Protein AF-0000000076654565 (afdb_homodimer)

Nearest PDB structures (foldseek):
  6q4m-assembly1_A  TM=2.126E-01  e=4.240E+00  Homo sapiens
  6ibo-assembly1_A  TM=2.129E-01  e=5.474E+00  Homo sapiens
  3pe3-assembly4_D  TM=2.013E-01  e=8.377E+00  Homo sapiens
  6q4m-assembly1_A  TM=2.087E-01  e=6.583E+00  Homo sapiens
  6ibo-assembly1_A  TM=2.127E-01  e=7.815E+00  Homo sapiens

Sequence (1112 aa):
MNLDPNESDGEDNAVSGTRRVPEHKLSCDQCRQRKIKCDRGDPCGPCRRKDIRCSFPTGFKPRAKRQQVAVSDGYESKLDAISQKLDRISLAVDNITSSPQQLQGGSSAAHTAISSQVTPISHASSPSCHVGTGPEKGSEFEGDVTLTTQATFATDFLQQFVDSNQPSQTLPEIKSHLDALRKILAGKEVTADETRLVDTQRILSPQEHDGFQLPPVNLAMMAVQRLRESPRLQLFWRAEFHSISQFVEYLMTVYFGKPTLADLIVTHVGLVSLLHECNNVETEQVLKNEFASQATVCRQNLESILASLPFNMPCTPDYILALFMASSYHLENCRISLSWNTLAAAVQMCQTLGFTRENLPTPESREAKQRRAKLIFYIHLCDKMLALRLSRPVLIRDGEITINFDALEADRGDGPTPIIAKWARFCSLQGRIYDILYSPGSLLHSDIQRETNARRLAAEMEQLFQTKSLAEEHLYESIRASIGESQSEIFRRTDQVAYYSMRCLVFRAVKPASLTSSAFCDECLEAAKNGLEQHRICLSMLKNVETIVFEFYMHWMNLDPNESDGEDNAVSGTRRVPEHKLSCDQCRQRKIKCDRGDPCGPCRRKDIRCSFPTGFKPRAKRQQVAVSDGYESKLDAISQKLDRISLAVDNITSSPQQLQGGSSAAHTAISSQVTPISHASSPSCHVGTGPEKGSEFEGDVTLTTQATFATDFLQQFVDSNQPSQTLPEIKSHLDALRKILAGKEVTADETRLVDTQRILSPQEHDGFQLPPVNLAMMAVQRLRESPRLQLFWRAEFHSISQFVEYLMTVYFGKPTLADLIVTHVGLVSLLHECNNVETEQVLKNEFASQATVCRQNLESILASLPFNMPCTPDYILALFMASSYHLENCRISLSWNTLAAAVQMCQTLGFTRENLPTPESREAKQRRAKLIFYIHLCDKMLALRLSRPVLIRDGEITINFDALEADRGDGPTPIIAKWARFCSLQGRIYDILYSPGSLLHSDIQRETNARRLAAEMEQLFQTKSLAEEHLYESIRASIGESQSEIFRRTDQVAYYSMRCLVFRAVKPASLTSSAFCDECLEAAKNGLEQHRICLSMLKNVETIVFEFYMHW

Organism: Fusarium proliferatum (strain ET1) (NCBI:txid1227346)

Solvent-accessible surface area (backbone atoms only — not comparable to full-atom values): 63816 Å² total; per-residue (Å²): 146,81,86,88,80,91,80,74,91,69,86,73,80,84,73,86,70,74,80,70,73,75,73,80,74,65,47,19,58,66,35,54,72,68,74,45,87,26,48,87,88,61,61,33,71,68,41,59,73,66,71,56,85,71,56,60,88,83,86,86,81,80,85,84,75,84,76,78,82,67,84,67,69,58,61,64,48,48,54,48,46,51,52,49,48,53,45,46,50,53,47,46,67,61,46,68,74,62,83,88,76,85,83,84,88,79,87,73,84,79,81,82,79,81,77,82,74,84,68,85,84,86,78,87,79,76,81,80,78,78,73,75,84,61,75,84,62,74,73,68,64,68,62,54,49,51,56,49,49,50,50,48,48,53,39,52,51,48,47,50,51,46,69,73,30,56,74,89,70,38,52,69,64,52,55,54,50,44,50,50,43,44,42,51,60,55,49,57,42,71,55,61,58,76,66,35,47,64,48,54,38,53,52,68,55,52,62,82,54,79,62,67,75,69,68,59,65,67,59,54,51,49,51,51,54,47,39,76,71,29,64,55,48,53,69,66,41,80,57,92,57,84,41,72,66,59,51,48,54,34,43,49,31,58,76,75,52,85,48,50,70,34,35,49,42,44,35,26,55,43,42,27,47,44,29,45,52,49,28,72,70,45,80,54,64,69,62,23,50,48,26,48,53,41,20,50,44,29,45,50,50,42,51,54,51,64,52,64,35,56,52,75,66,76,80,45,73,57,38,32,52,18,26,41,51,50,14,52,53,26,44,75,69,69,35,55,70,63,13,50,54,31,35,52,53,21,51,52,43,34,61,61,70,42,55,40,38,64,68,59,94,64,85,68,54,72,67,56,47,50,44,47,49,51,51,47,49,52,51,47,46,52,37,25,56,47,15,58,64,50,70,43,80,51,84,72,53,69,51,49,49,52,54,58,43,60,61,54,48,65,54,71,64,97,64,84,53,66,55,41,41,66,48,51,52,49,30,51,48,44,42,44,48,35,58,59,58,63,26,62,45,32,62,70,49,52,70,68,56,40,32,52,51,30,52,51,52,49,52,52,50,50,52,58,68,66,52,84,47,71,48,50,54,50,33,47,50,49,39,26,72,55,70,29,63,69,53,30,49,42,55,56,40,50,53,47,25,54,49,22,49,48,46,20,57,41,32,64,62,27,78,34,58,84,86,45,95,44,91,52,26,68,68,19,51,50,24,45,50,52,18,50,49,38,46,50,53,43,52,63,58,44,73,79,45,61,68,66,59,48,52,48,56,70,69,99,135,87,87,85,87,78,88,76,84,81,78,82,75,82,78,77,80,76,81,76,78,79,75,82,75,73,56,30,62,69,37,56,76,71,73,45,87,23,46,77,92,60,58,30,68,65,45,57,72,64,68,55,79,71,60,66,87,79,77,81,76,78,76,79,83,78,80,77,78,78,74,66,69,66,64,56,47,52,55,46,46,50,48,46,50,50,46,44,51,48,43,50,62,50,48,71,64,40,83,62,79,74,81,74,76,85,84,77,83,71,82,81,68,90,66,90,64,90,64,86,76,77,90,80,70,81,78,81,77,76,73,75,84,61,75,82,64,75,75,66,64,68,58,51,50,51,54,49,49,50,50,48,49,53,41,51,51,49,48,50,49,46,69,73,30,57,74,89,69,36,55,68,64,55,55,53,49,43,50,48,45,45,43,50,60,55,51,56,44,72,55,60,59,74,64,37,47,61,45,47,41,56,50,68,53,54,61,79,53,79,64,66,74,69,69,58,66,69,58,55,51,49,52,51,53,47,40,75,70,30,65,54,49,53,71,64,40,79,57,90,55,83,40,73,66,59,51,48,54,35,42,48,32,59,76,74,52,83,50,52,69,34,35,50,44,44,34,27,55,42,42,26,48,44,28,46,53,49,27,71,70,44,79,55,64,69,60,24,51,48,27,47,51,41,20,50,42,28,44,52,51,41,51,53,52,64,52,64,35,58,52,73,66,76,78,46,72,58,38,32,51,17,26,42,51,49,14,50,52,27,45,73,68,68,33,54,68,61,14,49,53,32,36,52,55,21,49,52,42,34,60,59,71,41,56,40,38,63,69,58,94,64,87,68,55,71,66,56,47,50,41,47,50,50,50,49,49,52,50,49,46,50,38,26,56,48,16,57,66,51,71,42,79,53,84,72,54,69,51,50,50,52,52,58,42,59,60,54,48,65,56,71,62,97,63,83,52,67,54,42,41,67,49,50,52,49,30,51,48,46,42,44,49,34,58,60,57,62,25,62,44,33,62,70,50,55,68,67,57,39,34,53,51,29,52,51,50,49,51,52,48,50,52,59,70,66,53,85,48,71,48,50,54,49,34,47,50,48,38,26,73,54,72,29,61,72,55,29,49,42,54,56,38,49,53,47,27,53,49,21,50,49,47,19,57,40,32,62,61,28,76,32,58,85,85,45,96,44,91,52,26,68,67,19,51,49,24,46,50,54,18,50,50,39,45,51,51,41,51,62,57,44,73,78,46,60,67,65,59,47,51,49,57,70,66,99

Structure (mmCIF, N/CA/C/O backbone):
data_AF-0000000076654565-model_v1
#
loop_
_entity.id
_entity.type
_entity.pdbx_description
1 polymer 'Zn(2)-C6 fungal-type domain-containing protein'
#
loop_
_atom_site.group_PDB
_atom_site.id
_atom_site.type_symbol
_atom_site.label_atom_id
_atom_site.label_alt_id
_atom_site.label_comp_id
_atom_site.label_asym_id
_atom_site.label_entity_id
_atom_site.label_seq_id
_atom_site.pdbx_PDB_ins_code
_atom_site.Cartn_x
_atom_site.Cartn_y
_atom_site.Cartn_z
_atom_site.occupancy
_atom_site.B_iso_or_equiv
_atom_site.auth_seq_id
_atom_site.auth_comp_id
_atom_site.auth_asym_id
_atom_site.auth_atom_id
_atom_site.pdbx_PDB_model_num
ATOM 1 N N . MET A 1 1 ? 27.125 -102.188 -7.742 1 17.03 1 MET A N 1
ATOM 2 C CA . MET A 1 1 ? 27.703 -102.312 -6.406 1 17.03 1 MET A CA 1
ATOM 3 C C . MET A 1 1 ? 28.062 -100.938 -5.848 1 17.03 1 MET A C 1
ATOM 5 O O . MET A 1 1 ? 28.234 -99.938 -6.602 1 17.03 1 MET A O 1
ATOM 9 N N . ASN A 1 2 ? 28.609 -100.75 -4.445 1 16.7 2 ASN A N 1
ATOM 10 C CA . ASN A 1 2 ? 28.75 -100.25 -3.086 1 16.7 2 ASN A CA 1
ATOM 11 C C . ASN A 1 2 ? 29.75 -99.062 -3.021 1 16.7 2 ASN A C 1
ATOM 13 O O . ASN A 1 2 ? 29.594 -98.188 -2.227 1 16.7 2 ASN A O 1
ATOM 17 N N . LEU A 1 3 ? 30.938 -99.188 -3.445 1 17.33 3 LEU A N 1
ATOM 18 C CA . LEU A 1 3 ? 31.938 -99 -2.4 1 17.33 3 LEU A CA 1
ATOM 19 C C . LEU A 1 3 ? 32.125 -97.5 -2.098 1 17.33 3 LEU A C 1
ATOM 21 O O . LEU A 1 3 ? 31.875 -96.688 -2.959 1 17.33 3 LEU A O 1
ATOM 25 N N . ASP A 1 4 ? 32.781 -97.188 -1.054 1 17.34 4 ASP A N 1
ATOM 26 C CA . ASP A 1 4 ? 33 -96.562 0.26 1 17.34 4 ASP A CA 1
ATOM 27 C C . ASP A 1 4 ? 33.625 -95.188 0.135 1 17.34 4 ASP A C 1
ATOM 29 O O . ASP A 1 4 ? 34.188 -94.875 -0.911 1 17.34 4 ASP A O 1
ATOM 33 N N . PRO A 1 5 ? 34.469 -94.625 1.156 1 17.14 5 PRO A N 1
ATOM 34 C CA . PRO A 1 5 ? 34.438 -93.875 2.424 1 17.14 5 PRO A CA 1
ATOM 35 C C . PRO A 1 5 ? 35.344 -92.688 2.428 1 17.14 5 PRO A C 1
ATOM 37 O O . PRO A 1 5 ? 35 -91.625 3.004 1 17.14 5 PRO A O 1
ATOM 40 N N . ASN A 1 6 ? 36.656 -92.688 1.946 1 18.03 6 ASN A N 1
ATOM 41 C CA . ASN A 1 6 ? 37.531 -92.438 3.078 1 18.03 6 ASN A CA 1
ATOM 42 C C . ASN A 1 6 ? 37.688 -90.938 3.373 1 18.03 6 ASN A C 1
ATOM 44 O O . ASN A 1 6 ? 37.469 -90.125 2.498 1 18.03 6 ASN A O 1
ATOM 48 N N . GLU A 1 7 ? 38.312 -90.562 4.504 1 16.88 7 GLU A N 1
ATOM 49 C CA . GLU A 1 7 ? 38.375 -89.938 5.824 1 16.88 7 GLU A CA 1
ATOM 50 C C . GLU A 1 7 ? 39.031 -88.562 5.746 1 16.88 7 GLU A C 1
ATOM 52 O O . GLU A 1 7 ? 38.469 -87.562 6.254 1 16.88 7 GLU A O 1
ATOM 57 N N . SER A 1 8 ? 40.312 -88.438 5.805 1 16.41 8 SER A N 1
ATOM 58 C CA . SER A 1 8 ? 40.844 -88 7.098 1 16.41 8 SER A CA 1
ATOM 59 C C . SER A 1 8 ? 41.062 -86.5 7.148 1 16.41 8 SER A C 1
ATOM 61 O O . SER A 1 8 ? 40.625 -85.812 8.07 1 16.41 8 SER A O 1
ATOM 63 N N . ASP A 1 9 ? 42.281 -85.938 6.691 1 18.89 9 ASP A N 1
ATOM 64 C CA . ASP A 1 9 ? 43.188 -85.375 7.715 1 18.89 9 ASP A CA 1
ATOM 65 C C . ASP A 1 9 ? 42.969 -83.875 7.887 1 18.89 9 ASP A C 1
ATOM 67 O O . ASP A 1 9 ? 43.094 -83.125 6.926 1 18.89 9 ASP A O 1
ATOM 71 N N . GLY A 1 10 ? 42.062 -83.438 8.906 1 19.02 10 GLY A N 1
ATOM 72 C CA . GLY A 1 10 ? 41.438 -82.312 9.57 1 19.02 10 GLY A CA 1
ATOM 73 C C . GLY A 1 10 ? 42.406 -81.25 10 1 19.02 10 GLY A C 1
ATOM 74 O O . GLY A 1 10 ? 42.125 -80.438 10.875 1 19.02 10 GLY A O 1
ATOM 75 N N . GLU A 1 11 ? 43.438 -81.062 9.148 1 19.59 11 GLU A N 1
ATOM 76 C CA . GLU A 1 11 ? 44.469 -80.312 9.859 1 19.59 11 GLU A CA 1
ATOM 77 C C . GLU A 1 11 ? 43.875 -79.062 10.555 1 19.59 11 GLU A C 1
ATOM 79 O O . GLU A 1 11 ? 43.094 -78.312 9.961 1 19.59 11 GLU A O 1
ATOM 84 N N . ASP A 1 12 ? 43.938 -78.938 11.961 1 17.62 12 ASP A N 1
ATOM 85 C CA . ASP A 1 12 ? 43.469 -78.312 13.188 1 17.62 12 ASP A CA 1
ATOM 86 C C . ASP A 1 12 ? 43.688 -76.812 13.141 1 17.62 12 ASP A C 1
ATOM 88 O O . ASP A 1 12 ? 42.812 -76.062 13.539 1 17.62 12 ASP A O 1
ATOM 92 N N . ASN A 1 13 ? 44.906 -76.375 12.984 1 17.59 13 ASN A N 1
ATOM 93 C CA . ASN A 1 13 ? 45.438 -75.688 14.148 1 17.59 13 ASN A CA 1
ATOM 94 C C . ASN A 1 13 ? 44.844 -74.312 14.289 1 17.59 13 ASN A C 1
ATOM 96 O O . ASN A 1 13 ? 44.188 -73.812 13.359 1 17.59 13 ASN A O 1
ATOM 100 N N . ALA A 1 14 ? 45.875 -73.25 14.57 1 20.25 14 ALA A N 1
ATOM 101 C CA . ALA A 1 14 ? 46.125 -72.375 15.727 1 20.25 14 ALA A CA 1
ATOM 102 C C . ALA A 1 14 ? 45.281 -71.125 15.672 1 20.25 14 ALA A C 1
ATOM 104 O O . ALA A 1 14 ? 45.156 -70.5 14.602 1 20.25 14 ALA A O 1
ATOM 105 N N . VAL A 1 15 ? 44.5 -70.812 16.672 1 21.22 15 VAL A N 1
ATOM 106 C CA . VAL A 1 15 ? 43.469 -70 17.359 1 21.22 15 VAL A CA 1
ATOM 107 C C . VAL A 1 15 ? 43.938 -68.562 17.453 1 21.22 15 VAL A C 1
ATOM 109 O O . VAL A 1 15 ? 43.75 -67.938 18.5 1 21.22 15 VAL A O 1
ATOM 112 N N . SER A 1 16 ? 44.781 -68 16.562 1 20.73 16 SER A N 1
ATOM 113 C CA . SER A 1 16 ? 45.438 -66.812 17.078 1 20.73 16 SER A CA 1
ATOM 114 C C . SER A 1 16 ? 44.406 -65.812 17.641 1 20.73 16 SER A C 1
ATOM 116 O O . SER A 1 16 ? 43.469 -65.375 16.938 1 20.73 16 SER A O 1
ATOM 118 N N . GLY A 1 17 ? 44.094 -65.938 19.016 1 20.3 17 GLY A N 1
ATOM 119 C CA . GLY A 1 17 ? 43.125 -65.375 19.906 1 20.3 17 GLY A CA 1
ATOM 120 C C . GLY A 1 17 ? 43.188 -63.844 19.984 1 20.3 17 GLY A C 1
ATOM 121 O O . GLY A 1 17 ? 44.125 -63.312 20.578 1 20.3 17 GLY A O 1
ATOM 122 N N . THR A 1 18 ? 43.219 -63.156 18.922 1 22.5 18 THR A N 1
ATOM 123 C CA . THR A 1 18 ? 43.406 -61.688 19.047 1 22.5 18 THR A CA 1
ATOM 124 C C . THR A 1 18 ? 42.5 -61.125 20.156 1 22.5 18 THR A C 1
ATOM 126 O O . THR A 1 18 ? 41.344 -61.531 20.281 1 22.5 18 THR A O 1
ATOM 129 N N . ARG A 1 19 ? 43.188 -60.688 21.25 1 24.02 19 ARG A N 1
ATOM 130 C CA . ARG A 1 19 ? 42.812 -60.094 22.547 1 24.02 19 ARG A CA 1
ATOM 131 C C . ARG A 1 19 ? 41.75 -59.031 22.375 1 24.02 19 ARG A C 1
ATOM 133 O O . ARG A 1 19 ? 41.969 -57.969 21.812 1 24.02 19 ARG A O 1
ATOM 140 N N . ARG A 1 20 ? 40.438 -59.469 22.188 1 25.53 20 ARG A N 1
ATOM 141 C CA . ARG A 1 20 ? 39.281 -58.594 22.016 1 25.53 20 ARG A CA 1
ATOM 142 C C . ARG A 1 20 ? 39.094 -57.656 23.203 1 25.53 20 ARG A C 1
ATOM 144 O O . ARG A 1 20 ? 38.938 -58.125 24.344 1 25.53 20 ARG A O 1
ATOM 151 N N . VAL A 1 21 ? 39.906 -56.656 23.219 1 26.75 21 VAL A N 1
ATOM 152 C CA . VAL A 1 21 ? 39.875 -55.688 24.312 1 26.75 21 VAL A CA 1
ATOM 153 C C . VAL A 1 21 ? 38.406 -55.438 24.719 1 26.75 21 VAL A C 1
ATOM 155 O O . VAL A 1 21 ? 37.562 -55.125 23.859 1 26.75 21 VAL A O 1
ATOM 158 N N . PRO A 1 22 ? 38 -56.031 25.844 1 25.94 22 PRO A N 1
ATOM 159 C CA . PRO A 1 22 ? 36.625 -56.062 26.375 1 25.94 22 PRO A CA 1
ATOM 160 C C . PRO A 1 22 ? 35.969 -54.688 26.391 1 25.94 22 PRO A C 1
ATOM 162 O O . PRO A 1 22 ? 36.594 -53.688 26.781 1 25.94 22 PRO A O 1
ATOM 165 N N . GLU A 1 23 ? 35.156 -54.406 25.422 1 29.81 23 GLU A N 1
ATOM 166 C CA . GLU A 1 23 ? 34.312 -53.219 25.203 1 29.81 23 GLU A CA 1
ATOM 167 C C . GLU A 1 23 ? 33.562 -52.844 26.484 1 29.81 23 GLU A C 1
ATOM 169 O O . GLU A 1 23 ? 32.75 -53.656 26.969 1 29.81 23 GLU A O 1
ATOM 174 N N . HIS A 1 24 ? 34.281 -52.344 27.484 1 30.41 24 HIS A N 1
ATOM 175 C CA . HIS A 1 24 ? 33.625 -51.969 28.734 1 30.41 24 HIS A CA 1
ATOM 176 C C . HIS A 1 24 ? 32.25 -51.344 28.469 1 30.41 24 HIS A C 1
ATOM 178 O O . HIS A 1 24 ? 32.156 -50.281 27.828 1 30.41 24 HIS A O 1
ATOM 184 N N . LYS A 1 25 ? 31.25 -52.219 28.25 1 38.22 25 LYS A N 1
ATOM 185 C CA . LYS A 1 25 ? 29.844 -52.031 27.922 1 38.22 25 LYS A CA 1
ATOM 186 C C . LYS A 1 25 ? 29.156 -51.062 28.906 1 38.22 25 LYS A C 1
ATOM 188 O O . LYS A 1 25 ? 29.094 -51.344 30.094 1 38.22 25 LYS A O 1
ATOM 193 N N . LEU A 1 26 ? 29.359 -49.781 28.609 1 44.12 26 LEU A N 1
ATOM 194 C CA . LEU A 1 26 ? 28.859 -48.719 29.484 1 44.12 26 LEU A CA 1
ATOM 195 C C . LEU A 1 26 ? 27.391 -48.906 29.797 1 44.12 26 LEU A C 1
ATOM 197 O O . LEU A 1 26 ? 26.641 -49.5 29.016 1 44.12 26 LEU A O 1
ATOM 201 N N . SER A 1 27 ? 26.953 -48.875 31.031 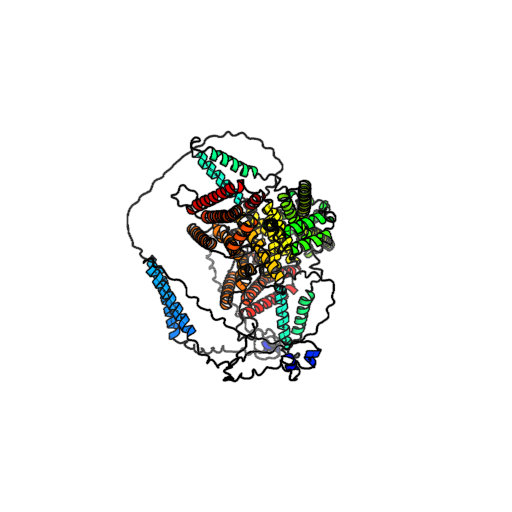1 49.16 27 SER A N 1
ATOM 202 C CA . SER A 1 27 ? 25.609 -49.062 31.594 1 49.16 27 SER A CA 1
ATOM 203 C C . SER A 1 27 ? 24.625 -48.094 30.922 1 49.16 27 SER A C 1
ATOM 205 O O . SER A 1 27 ? 25 -47.062 30.406 1 49.16 27 SER A O 1
ATOM 207 N N . CYS A 1 28 ? 23.359 -48.531 30.453 1 52.19 28 CYS A N 1
ATOM 208 C CA . CYS A 1 28 ? 22.375 -47.75 29.703 1 52.19 28 CYS A CA 1
ATOM 209 C C . CYS A 1 28 ? 22.031 -46.469 30.453 1 52.19 28 CYS A C 1
ATOM 211 O O . CYS A 1 28 ? 22.25 -46.344 31.656 1 52.19 28 CYS A O 1
ATOM 213 N N . ASP A 1 29 ? 21.719 -45.438 29.953 1 59.16 29 ASP A N 1
ATOM 214 C CA . ASP A 1 29 ? 21.562 -44.094 30.5 1 59.16 29 ASP A CA 1
ATOM 215 C C . ASP A 1 29 ? 20.562 -44.062 31.641 1 59.16 29 ASP A C 1
ATOM 217 O O . ASP A 1 29 ? 20.766 -43.344 32.625 1 59.16 29 ASP A O 1
ATOM 221 N N . GLN A 1 30 ? 19.562 -44.969 31.594 1 61.5 30 GLN A N 1
ATOM 222 C CA . GLN A 1 30 ? 18.5 -44.969 32.594 1 61.5 30 GLN A CA 1
ATOM 223 C C . GLN A 1 30 ? 18.953 -45.625 33.875 1 61.5 30 GLN A C 1
ATOM 225 O O . GLN A 1 30 ? 18.641 -45.125 34.969 1 61.5 30 GLN A O 1
ATOM 230 N N . CYS A 1 31 ? 19.547 -46.688 33.656 1 60.06 31 CYS A N 1
ATOM 231 C CA . CYS A 1 31 ? 20.047 -47.406 34.812 1 60.06 31 CYS A CA 1
ATOM 232 C C . CYS A 1 31 ? 21.188 -46.656 35.5 1 60.06 31 CYS A C 1
ATOM 234 O O . CYS A 1 31 ? 21.391 -46.781 36.719 1 60.06 31 CYS A O 1
ATOM 236 N N . ARG A 1 32 ? 21.906 -45.844 34.688 1 63.22 32 ARG A N 1
ATOM 237 C CA . ARG A 1 32 ? 22.953 -45 35.25 1 63.22 32 ARG A CA 1
ATOM 238 C C . ARG A 1 32 ? 22.391 -44 36.25 1 63.22 32 ARG A C 1
ATOM 240 O O . ARG A 1 32 ? 23.016 -43.781 37.312 1 63.22 32 ARG A O 1
ATOM 247 N N . GLN A 1 33 ? 21.141 -43.562 35.938 1 62.28 33 GLN A N 1
ATOM 248 C CA . GLN A 1 33 ? 20.531 -42.594 36.844 1 62.28 33 GLN A CA 1
ATOM 249 C C . GLN A 1 33 ? 20.094 -43.25 38.156 1 62.28 33 GLN A C 1
ATOM 251 O O . GLN A 1 33 ? 20.141 -42.594 39.188 1 62.28 33 GLN A O 1
ATOM 256 N N . ARG A 1 34 ? 19.672 -44.438 38.031 1 61.72 34 ARG A N 1
ATOM 257 C CA . ARG A 1 34 ? 19.203 -45.188 39.219 1 61.72 34 ARG A CA 1
ATOM 258 C C . ARG A 1 34 ? 20.359 -45.906 39.875 1 61.72 34 ARG A C 1
ATOM 260 O O . ARG A 1 34 ? 20.156 -46.625 40.875 1 61.72 34 ARG A O 1
ATOM 267 N N . LYS A 1 35 ? 21.531 -45.688 39.656 1 58.31 35 LYS A N 1
ATOM 268 C CA . LYS A 1 35 ? 22.812 -46.156 40.188 1 58.31 35 LYS A CA 1
ATOM 269 C C . LYS A 1 35 ? 22.859 -47.688 40.188 1 58.31 35 LYS A C 1
ATOM 271 O O . LYS A 1 35 ? 23.391 -48.312 41.125 1 58.31 35 LYS A O 1
ATOM 276 N N . ILE A 1 36 ? 21.922 -48.281 39.406 1 58.72 36 ILE A N 1
ATOM 277 C CA . ILE A 1 36 ? 21.938 -49.75 39.406 1 58.72 36 ILE A CA 1
ATOM 278 C C . ILE A 1 36 ? 22.688 -50.219 38.188 1 58.72 36 ILE A C 1
ATOM 280 O O . ILE A 1 36 ? 22.75 -49.562 37.156 1 58.72 36 ILE A O 1
ATOM 284 N N . LYS A 1 37 ? 23.547 -51.25 38.188 1 54 37 LYS A N 1
ATOM 285 C CA . LYS A 1 37 ? 24.406 -51.844 37.156 1 54 37 LYS A CA 1
ATOM 286 C C . LYS A 1 37 ? 23.609 -52.594 36.125 1 54 37 LYS A C 1
ATOM 288 O O . LYS A 1 37 ? 22.812 -53.469 36.469 1 54 37 LYS A O 1
ATOM 293 N N . CYS A 1 38 ? 23.031 -52.031 35.094 1 52.16 38 CYS A N 1
ATOM 294 C CA . CYS A 1 38 ? 22.219 -52.688 34.094 1 52.16 38 CYS A CA 1
ATOM 295 C C . CYS A 1 38 ? 23.094 -53.219 32.938 1 52.16 38 CYS A C 1
ATOM 297 O O . CYS A 1 38 ? 23.953 -52.5 32.438 1 52.16 38 CYS A O 1
ATOM 299 N N . ASP A 1 39 ? 23.484 -54.469 32.844 1 53.59 39 ASP A N 1
ATOM 300 C CA . ASP A 1 39 ? 24.391 -55.062 31.844 1 53.59 39 ASP A CA 1
ATOM 301 C C . ASP A 1 39 ? 23.719 -55.188 30.484 1 53.59 39 ASP A C 1
ATOM 303 O O . ASP A 1 39 ? 22.5 -55.281 30.391 1 53.59 39 ASP A O 1
ATOM 307 N N . ARG A 1 40 ? 24.25 -54.688 29.297 1 51.06 40 ARG A N 1
ATOM 308 C CA . ARG A 1 40 ? 23.797 -54.688 27.906 1 51.06 40 ARG A CA 1
ATOM 309 C C . ARG A 1 40 ? 23.188 -56.031 27.531 1 51.06 40 ARG A C 1
ATOM 311 O O . ARG A 1 40 ? 22.203 -56.094 26.781 1 51.06 40 ARG A O 1
ATOM 318 N N . GLY A 1 41 ? 23.844 -57.188 27.812 1 58.19 41 GLY A N 1
ATOM 319 C CA . GLY A 1 41 ? 23.422 -58.5 27.391 1 58.19 41 GLY A CA 1
ATOM 320 C C . GLY A 1 41 ? 22.156 -59 28.094 1 58.19 41 GLY A C 1
ATOM 321 O O . GLY A 1 41 ? 21.328 -59.656 27.484 1 58.19 41 GLY A O 1
ATOM 322 N N . ASP A 1 42 ? 22.031 -58.969 29.391 1 53.22 42 ASP A N 1
ATOM 323 C CA . ASP A 1 42 ? 20.938 -59.375 30.25 1 53.22 42 ASP A CA 1
ATOM 324 C C . ASP A 1 42 ? 20.344 -58.188 30.984 1 53.22 42 ASP A C 1
ATOM 326 O O . ASP A 1 42 ? 20.891 -57.719 31.984 1 53.22 42 ASP A O 1
ATOM 330 N N . PRO A 1 43 ? 19.359 -57.406 30.297 1 49.25 43 PRO A N 1
ATOM 331 C CA . PRO A 1 43 ? 18.781 -56.188 30.859 1 49.25 43 PRO A CA 1
ATOM 332 C C . PRO A 1 43 ? 18.359 -56.344 32.312 1 49.25 43 PRO A C 1
ATOM 334 O O . PRO A 1 43 ? 18.047 -57.438 32.75 1 49.25 43 PRO A O 1
ATOM 337 N N . CYS A 1 44 ? 18.719 -55.406 33.156 1 55.78 44 CYS A N 1
ATOM 338 C CA . CYS A 1 44 ? 18.406 -55.531 34.594 1 55.78 44 CYS A CA 1
ATOM 339 C C . CYS A 1 44 ? 16.922 -55.781 34.812 1 55.78 44 CYS A C 1
ATOM 341 O O . CYS A 1 44 ? 16.109 -55.562 33.906 1 55.78 44 CYS A O 1
ATOM 343 N N . GLY A 1 45 ? 16.453 -56.562 35.844 1 56.31 45 GLY A N 1
ATOM 344 C CA . GLY A 1 45 ? 15.078 -56.938 36.188 1 56.31 45 GLY A CA 1
ATOM 345 C C . GLY A 1 45 ? 14.078 -55.812 35.906 1 56.31 45 GLY A C 1
ATOM 346 O O . GLY A 1 45 ? 13.094 -56 35.188 1 56.31 45 GLY A O 1
ATOM 347 N N . PRO A 1 46 ? 14.477 -54.656 36.406 1 55.28 46 PRO A N 1
ATOM 348 C CA . PRO A 1 46 ? 13.461 -53.594 36.25 1 55.28 46 PRO A CA 1
ATOM 349 C C . PRO A 1 46 ? 13.328 -53.125 34.812 1 55.28 46 PRO A C 1
ATOM 351 O O . PRO A 1 46 ? 12.227 -52.781 34.375 1 55.28 46 PRO A O 1
ATOM 354 N N . CYS A 1 47 ? 14.297 -52.938 34.031 1 52.62 47 CYS A N 1
ATOM 355 C CA . CYS A 1 47 ? 14.195 -52.562 32.625 1 52.62 47 CYS A CA 1
ATOM 356 C C . CYS A 1 47 ? 13.484 -53.656 31.828 1 52.62 47 CYS A C 1
ATOM 358 O O . CYS A 1 47 ? 12.734 -53.344 30.906 1 52.62 47 CYS A O 1
ATOM 360 N N . ARG A 1 48 ? 13.742 -54.938 32.062 1 58.81 48 ARG A N 1
ATOM 361 C CA . ARG A 1 48 ? 13 -56.031 31.422 1 58.81 48 ARG A CA 1
ATOM 362 C C . ARG A 1 48 ? 11.508 -55.906 31.719 1 58.81 48 ARG A C 1
ATOM 364 O O . ARG A 1 48 ? 10.68 -56.125 30.844 1 58.81 48 ARG A O 1
ATOM 371 N N . ARG A 1 49 ? 11.172 -55.625 33 1 58.38 49 ARG A N 1
ATOM 372 C CA . ARG A 1 49 ? 9.758 -55.531 33.375 1 58.38 49 ARG A CA 1
ATOM 373 C C . ARG A 1 49 ? 9.102 -54.344 32.656 1 58.38 49 ARG A C 1
ATOM 375 O O . ARG A 1 49 ? 7.934 -54.406 32.281 1 58.38 49 ARG A O 1
ATOM 382 N N . LYS A 1 50 ? 9.852 -53.094 32.625 1 57.53 50 LYS A N 1
ATOM 383 C CA . LYS A 1 50 ? 9.242 -51.906 32.062 1 57.53 50 LYS A CA 1
ATOM 384 C C . LYS A 1 50 ? 9.547 -51.812 30.562 1 57.53 50 LYS A C 1
ATOM 386 O O . LYS A 1 50 ? 9.148 -50.844 29.906 1 57.53 50 LYS A O 1
ATOM 391 N N . ASP A 1 51 ? 9.906 -52.75 29.734 1 52.19 51 ASP A N 1
ATOM 392 C CA . ASP A 1 51 ? 10.273 -52.969 28.344 1 52.19 51 ASP A CA 1
ATOM 393 C C . ASP A 1 51 ? 11.023 -51.781 27.766 1 52.19 51 ASP A C 1
ATOM 395 O O . ASP A 1 51 ? 10.641 -51.25 26.719 1 52.19 51 ASP A O 1
ATOM 399 N N . ILE A 1 52 ? 11.82 -51.062 28.5 1 51.22 52 ILE A N 1
ATOM 400 C CA . ILE A 1 52 ? 12.508 -49.875 28.047 1 51.22 52 ILE A CA 1
ATOM 401 C C . ILE A 1 52 ? 13.891 -50.219 27.516 1 51.22 52 ILE A C 1
ATOM 403 O O . ILE A 1 52 ? 14.633 -50.969 28.172 1 51.22 52 ILE A O 1
ATOM 407 N N . ARG A 1 53 ? 14.289 -50.031 26.203 1 51 53 ARG A N 1
ATOM 408 C CA . ARG A 1 53 ? 15.555 -50.344 25.547 1 51 53 ARG A CA 1
ATOM 409 C C . ARG A 1 53 ? 16.688 -49.5 26.109 1 51 53 ARG A C 1
ATOM 411 O O . ARG A 1 53 ? 16.578 -48.25 26.203 1 51 53 ARG A O 1
ATOM 418 N N . CYS A 1 54 ? 17.797 -49.875 26.672 1 48.84 54 CYS A N 1
ATOM 419 C CA . CYS A 1 54 ? 18.922 -49.281 27.359 1 48.84 54 CYS A CA 1
ATOM 420 C C . CYS A 1 54 ? 19.766 -48.469 26.375 1 48.84 54 CYS A C 1
ATOM 422 O O . CYS A 1 54 ? 20.109 -48.938 25.297 1 48.84 54 CYS A O 1
ATOM 424 N N . SER A 1 55 ? 19.734 -47.156 26.109 1 55.81 55 SER A N 1
ATOM 425 C CA . SER A 1 55 ? 20.531 -46.344 25.188 1 55.81 55 SER A CA 1
ATOM 426 C C . SER A 1 55 ? 21.859 -45.969 25.812 1 55.81 55 SER A C 1
ATOM 428 O O . SER A 1 55 ? 21.922 -45.625 26.984 1 55.81 55 SER A O 1
ATOM 430 N N . PHE A 1 56 ? 23.156 -46.281 25.297 1 42.34 56 PHE A N 1
ATOM 431 C CA . PHE A 1 56 ? 24.5 -46.188 25.844 1 42.34 56 PHE A CA 1
ATOM 432 C C . PHE A 1 56 ? 25.25 -45 25.281 1 42.34 56 PHE A C 1
ATOM 434 O O . PHE A 1 56 ? 25.172 -44.719 24.078 1 42.34 56 PHE A O 1
ATOM 441 N N . PRO A 1 57 ? 25.75 -43.969 26.094 1 41.19 57 PRO A N 1
ATOM 442 C CA . PRO A 1 57 ? 26.375 -42.719 25.672 1 41.19 57 PRO A CA 1
ATOM 443 C C . PRO A 1 57 ? 27.766 -42.906 25.078 1 41.19 57 PRO A C 1
ATOM 445 O O . PRO A 1 57 ? 28.594 -43.594 25.672 1 41.19 57 PRO A O 1
ATOM 448 N N . THR A 1 58 ? 28.031 -42.906 23.797 1 33.53 58 THR A N 1
ATOM 449 C CA . THR A 1 58 ? 29.328 -43.156 23.172 1 33.53 58 THR A CA 1
ATOM 450 C C . THR A 1 58 ? 30.391 -42.219 23.703 1 33.53 58 THR A C 1
ATOM 452 O O . THR A 1 58 ? 31.438 -42.656 24.172 1 33.53 58 THR A O 1
ATOM 455 N N . GLY A 1 59 ? 31.234 -41.281 22.844 1 29.09 59 GLY A N 1
ATOM 456 C CA . GLY A 1 59 ? 32.625 -40.938 22.578 1 29.09 59 GLY A CA 1
ATOM 457 C C . GLY A 1 59 ? 33.125 -39.781 23.422 1 29.09 59 GLY A C 1
ATOM 458 O O . GLY A 1 59 ? 32.344 -39 23.938 1 29.09 59 GLY A O 1
ATOM 459 N N . PHE A 1 60 ? 34.469 -39.906 23.938 1 27.56 60 PHE A N 1
ATOM 460 C CA . PHE A 1 60 ? 35.344 -39.125 24.828 1 27.56 60 PHE A CA 1
ATOM 461 C C . PHE A 1 60 ? 35.688 -37.781 24.203 1 27.56 60 PHE A C 1
ATOM 463 O O . PHE A 1 60 ? 36.094 -37.688 23.047 1 27.56 60 PHE A O 1
ATOM 470 N N . LYS A 1 61 ? 35.281 -36.688 24.797 1 26.67 61 LYS A N 1
ATOM 471 C CA . LYS A 1 61 ? 35.469 -35.312 24.359 1 26.67 61 LYS A CA 1
ATOM 472 C C . LYS A 1 61 ? 36.875 -34.844 24.672 1 26.67 61 LYS A C 1
ATOM 474 O O . LYS A 1 61 ? 37.281 -34.812 25.828 1 26.67 61 LYS A O 1
ATOM 479 N N . PRO A 1 62 ? 37.969 -34.906 23.828 1 25.64 62 PRO A N 1
ATOM 480 C CA . PRO A 1 62 ? 39.344 -34.531 24.109 1 25.64 62 PRO A CA 1
ATOM 481 C C . PRO A 1 62 ? 39.5 -33.094 24.625 1 25.64 62 PRO A C 1
ATOM 483 O O . PRO A 1 62 ? 38.625 -32.25 24.375 1 25.64 62 PRO A O 1
ATOM 486 N N . ARG A 1 63 ? 40.625 -32.875 25.406 1 26.94 63 ARG A N 1
ATOM 487 C CA . ARG A 1 63 ? 41.062 -31.766 26.266 1 26.94 63 ARG A CA 1
ATOM 488 C C . ARG A 1 63 ? 41.344 -30.516 25.422 1 26.94 63 ARG A C 1
ATOM 490 O O . ARG A 1 63 ? 42.031 -30.578 24.406 1 26.94 63 ARG A O 1
ATOM 497 N N . ALA A 1 64 ? 40.719 -29.438 25.828 1 26.27 64 ALA A N 1
ATOM 498 C CA . ALA A 1 64 ? 40.625 -28.109 25.203 1 26.27 64 ALA A CA 1
ATOM 499 C C . ALA A 1 64 ? 41.906 -27.312 25.438 1 26.27 64 ALA A C 1
ATOM 501 O O . ALA A 1 64 ? 42.25 -26.984 26.594 1 26.27 64 ALA A O 1
ATOM 502 N N . LYS A 1 65 ? 43.031 -27.516 24.719 1 26.92 65 LYS A N 1
ATOM 503 C CA . LYS A 1 65 ? 44.312 -26.859 24.828 1 26.92 65 LYS A CA 1
ATOM 504 C C . LYS A 1 65 ? 44.188 -25.344 24.938 1 26.92 65 LYS A C 1
ATOM 506 O O . LYS A 1 65 ? 43.312 -24.75 24.281 1 26.92 65 LYS A O 1
ATOM 511 N N . ARG A 1 66 ? 44.812 -24.609 25.812 1 26.92 66 ARG A N 1
ATOM 512 C CA . ARG A 1 66 ? 44.875 -23.281 26.406 1 26.92 66 ARG A CA 1
ATOM 513 C C . ARG A 1 66 ? 45.375 -22.25 25.391 1 26.92 66 ARG A C 1
ATOM 515 O O . ARG A 1 66 ? 46.562 -22.25 25.031 1 26.92 66 ARG A O 1
ATOM 522 N N . GLN A 1 67 ? 44.656 -21.984 24.297 1 24.7 67 GLN A N 1
ATOM 523 C CA . GLN A 1 67 ? 45.25 -21.203 23.234 1 24.7 67 GLN A CA 1
ATOM 524 C C . GLN A 1 67 ? 45.594 -19.797 23.703 1 24.7 67 GLN A C 1
ATOM 526 O O . GLN A 1 67 ? 44.75 -19.109 24.281 1 24.7 67 GLN A O 1
ATOM 531 N N . GLN A 1 68 ? 46.875 -19.375 24.062 1 25.41 68 GLN A N 1
ATOM 532 C CA . GLN A 1 68 ? 47.562 -18.125 24.312 1 25.41 68 GLN A CA 1
ATOM 533 C C . GLN A 1 68 ? 47.062 -17.016 23.359 1 25.41 68 GLN A C 1
ATOM 535 O O . GLN A 1 68 ? 47 -17.234 22.156 1 25.41 68 GLN A O 1
ATOM 540 N N . VAL A 1 69 ? 46.344 -16.125 23.875 1 27.31 69 VAL A N 1
ATOM 541 C CA . VAL A 1 69 ? 45.562 -15.102 23.219 1 27.31 69 VAL A CA 1
ATOM 542 C C . VAL A 1 69 ? 46.469 -14.133 22.469 1 27.31 69 VAL A C 1
ATOM 544 O O . VAL A 1 69 ? 47.188 -13.352 23.094 1 27.31 69 VAL A O 1
ATOM 547 N N . ALA A 1 70 ? 47.312 -14.555 21.5 1 29.77 70 ALA A N 1
ATOM 548 C CA . ALA A 1 70 ? 48.25 -13.742 20.703 1 29.77 70 ALA A CA 1
ATOM 549 C C . ALA A 1 70 ? 47.562 -12.469 20.203 1 29.77 70 ALA A C 1
ATOM 551 O O . ALA A 1 70 ? 46.406 -12.5 19.766 1 29.77 70 ALA A O 1
ATOM 552 N N . VAL A 1 71 ? 47.969 -11.336 20.562 1 30.39 71 VAL A N 1
ATOM 553 C CA . VAL A 1 71 ? 47.656 -9.961 20.156 1 30.39 71 VAL A CA 1
ATOM 554 C C . VAL A 1 71 ? 47.594 -9.883 18.625 1 30.39 71 VAL A C 1
ATOM 556 O O . VAL A 1 71 ? 48.594 -10.102 17.938 1 30.39 71 VAL A O 1
ATOM 559 N N . SER A 1 72 ? 46.594 -10.18 17.844 1 29.86 72 SER A N 1
ATOM 560 C CA . SER A 1 72 ? 46.531 -10.789 16.531 1 29.86 72 SER A CA 1
ATOM 561 C C . SER A 1 72 ? 47.156 -9.875 15.469 1 29.86 72 SER A C 1
ATOM 563 O O . SER A 1 72 ? 47.062 -8.656 15.578 1 29.86 72 SER A O 1
ATOM 565 N N . ASP A 1 73 ? 48.156 -10.258 14.648 1 36.19 73 ASP A N 1
ATOM 566 C CA . ASP A 1 73 ? 48.719 -9.938 13.336 1 36.19 73 ASP A CA 1
ATOM 567 C C . ASP A 1 73 ? 47.625 -9.422 12.391 1 36.19 73 ASP A C 1
ATOM 569 O O . ASP A 1 73 ? 47.938 -8.93 11.305 1 36.19 73 ASP A O 1
ATOM 573 N N . GLY A 1 74 ? 46.406 -9.523 12.773 1 34.12 74 GLY A N 1
ATOM 574 C CA . GLY A 1 74 ? 45.25 -9.344 11.898 1 34.12 74 GLY A CA 1
ATOM 575 C C . GLY A 1 74 ? 44.969 -7.887 11.578 1 34.12 74 GLY A C 1
ATOM 576 O O . GLY A 1 74 ? 44.469 -7.566 10.5 1 34.12 74 GLY A O 1
ATOM 577 N N . TYR A 1 75 ? 45.219 -7.043 12.555 1 36.25 75 TYR A N 1
ATOM 578 C CA . TYR A 1 75 ? 44.969 -5.641 12.273 1 36.25 75 TYR A CA 1
ATOM 579 C C . TYR A 1 75 ? 46 -5.062 11.336 1 36.25 75 TYR A C 1
ATOM 581 O O . TYR A 1 75 ? 45.688 -4.305 10.414 1 36.25 75 TYR A O 1
ATOM 589 N N . GLU A 1 76 ? 47.25 -5.34 11.5 1 43.09 76 GLU A N 1
ATOM 590 C CA . GLU A 1 76 ? 48.344 -4.93 10.625 1 43.09 76 GLU A CA 1
ATOM 591 C C . GLU A 1 76 ? 48.188 -5.516 9.227 1 43.09 76 GLU A C 1
ATOM 593 O O . GLU A 1 76 ? 48.406 -4.828 8.227 1 43.09 76 GLU A O 1
ATOM 598 N N . SER A 1 77 ? 47.688 -6.719 9.18 1 46.59 77 SER A N 1
ATOM 599 C CA . SER A 1 77 ? 47.438 -7.379 7.906 1 46.59 77 SER A CA 1
ATOM 600 C C . SER A 1 77 ? 46.25 -6.746 7.18 1 46.59 77 SER A C 1
ATOM 602 O O . SER A 1 77 ? 46.25 -6.645 5.953 1 46.59 77 SER A O 1
ATOM 604 N N . LYS A 1 78 ? 45.312 -6.203 7.879 1 45.38 78 LYS A N 1
ATOM 605 C CA . LYS A 1 78 ? 44.156 -5.539 7.27 1 45.38 78 LYS A CA 1
ATOM 606 C C . LYS A 1 78 ? 44.562 -4.168 6.719 1 45.38 78 LYS A C 1
ATOM 608 O O . LYS A 1 78 ? 44.125 -3.791 5.621 1 45.38 78 LYS A O 1
ATOM 613 N N . LEU A 1 79 ? 45.406 -3.438 7.391 1 48 79 LEU A N 1
ATOM 614 C CA . LEU A 1 79 ? 45.906 -2.148 6.91 1 48 79 LEU A CA 1
ATOM 615 C C . LEU A 1 79 ? 46.844 -2.328 5.73 1 48 79 LEU A C 1
ATOM 617 O O . LEU A 1 79 ? 46.781 -1.576 4.758 1 48 79 LEU A O 1
ATOM 621 N N . ASP A 1 80 ? 47.594 -3.381 5.828 1 55.22 80 ASP A N 1
ATOM 622 C CA . ASP A 1 80 ? 48.438 -3.756 4.691 1 55.22 80 ASP A CA 1
ATOM 623 C C . ASP A 1 80 ? 47.594 -4.234 3.52 1 55.22 80 ASP A C 1
ATOM 625 O O . ASP A 1 80 ? 47.875 -3.906 2.365 1 55.22 80 ASP A O 1
ATOM 629 N N . ALA A 1 81 ? 46.562 -4.898 3.789 1 50.34 81 ALA A N 1
ATOM 630 C CA . ALA A 1 81 ? 45.656 -5.371 2.742 1 50.34 81 ALA A CA 1
ATOM 631 C C . ALA A 1 81 ? 44.906 -4.211 2.096 1 50.34 81 ALA A C 1
ATOM 633 O O . ALA A 1 81 ? 44.719 -4.188 0.877 1 50.34 81 ALA A O 1
ATOM 634 N N . ILE A 1 82 ? 44.562 -3.238 2.84 1 50.81 82 ILE A N 1
ATOM 635 C CA . ILE A 1 82 ? 43.938 -2.041 2.279 1 50.81 82 ILE A CA 1
ATOM 636 C C . ILE A 1 82 ? 44.969 -1.266 1.459 1 50.81 82 ILE A C 1
ATOM 638 O O . ILE A 1 82 ? 44.688 -0.827 0.344 1 50.81 82 ILE A O 1
ATOM 642 N N . SER A 1 83 ? 46.156 -1.226 1.904 1 57.38 83 SER A N 1
ATOM 643 C CA . SER A 1 83 ? 47.219 -0.551 1.176 1 57.38 83 SER A CA 1
ATOM 644 C C . SER A 1 83 ? 47.562 -1.295 -0.108 1 57.38 83 SER A C 1
ATOM 646 O O . SER A 1 83 ? 47.781 -0.677 -1.154 1 57.38 83 SER A O 1
ATOM 648 N N . GLN A 1 84 ? 47.531 -2.625 -0.008 1 57 84 GLN A N 1
ATOM 649 C CA . GLN A 1 84 ? 47.781 -3.443 -1.191 1 57 84 GLN A CA 1
ATOM 650 C C . GLN A 1 84 ? 46.625 -3.367 -2.166 1 57 84 GLN A C 1
ATOM 652 O O . GLN A 1 84 ? 46.812 -3.348 -3.383 1 57 84 GLN A O 1
ATOM 657 N N . LYS A 1 85 ? 45.438 -3.287 -1.599 1 49.94 85 LYS A N 1
ATOM 658 C CA . LYS A 1 85 ? 44.25 -3.129 -2.467 1 49.94 85 LYS A CA 1
ATOM 659 C C . LYS A 1 85 ? 44.281 -1.764 -3.15 1 49.94 85 LYS A C 1
ATOM 661 O O . LYS A 1 85 ? 43.969 -1.658 -4.34 1 49.94 85 LYS A O 1
ATOM 666 N N . LEU A 1 86 ? 44.688 -0.808 -2.498 1 54.75 86 LEU A N 1
ATOM 667 C CA . LEU A 1 86 ? 44.812 0.513 -3.105 1 54.75 86 LEU A CA 1
ATOM 668 C C . LEU A 1 86 ? 45.969 0.547 -4.117 1 54.75 86 LEU A C 1
ATOM 670 O O . LEU A 1 86 ? 45.844 1.188 -5.164 1 54.75 86 LEU A O 1
ATOM 674 N N . ASP A 1 87 ? 46.906 -0.3 -3.893 1 58.53 87 ASP A N 1
ATOM 675 C CA . ASP A 1 87 ? 47.969 -0.444 -4.883 1 58.53 87 ASP A CA 1
ATOM 676 C C . ASP A 1 87 ? 47.469 -1.189 -6.117 1 58.53 87 ASP A C 1
ATOM 678 O O . ASP A 1 87 ? 47.781 -0.816 -7.246 1 58.53 87 ASP A O 1
ATOM 682 N N . ARG A 1 88 ? 46.719 -2.225 -5.875 1 49.5 88 ARG A N 1
ATOM 683 C CA . ARG A 1 88 ? 46.156 -2.977 -7 1 49.5 88 ARG A CA 1
ATOM 684 C C . ARG A 1 88 ? 45.188 -2.125 -7.809 1 49.5 88 ARG A C 1
ATOM 686 O O . ARG A 1 88 ? 45.188 -2.17 -9.039 1 49.5 88 ARG A O 1
ATOM 693 N N . ILE A 1 89 ? 44.469 -1.338 -7.137 1 47.28 89 ILE A N 1
ATOM 694 C CA . ILE A 1 89 ? 43.562 -0.433 -7.855 1 47.28 89 ILE A CA 1
ATOM 695 C C . ILE A 1 89 ? 44.375 0.613 -8.602 1 47.28 89 ILE A C 1
ATOM 697 O O . ILE A 1 89 ? 44.125 0.914 -9.766 1 47.28 89 ILE A O 1
ATOM 701 N N . SER A 1 90 ? 45.344 1.019 -8.031 1 48.16 90 SER A N 1
ATOM 702 C CA . SER A 1 90 ? 46.188 1.969 -8.719 1 48.16 90 SER A CA 1
ATOM 703 C C . SER A 1 90 ? 46.875 1.322 -9.914 1 48.16 90 SER A C 1
ATOM 705 O O . SER A 1 90 ? 46.969 1.925 -10.984 1 48.16 90 SER A O 1
ATOM 707 N N . LEU A 1 91 ? 47.312 0.019 -9.664 1 49.25 91 LEU A N 1
ATOM 708 C CA . LEU A 1 91 ? 47.938 -0.704 -10.773 1 49.25 91 LEU A CA 1
ATOM 709 C C . LEU A 1 91 ? 46.875 -1.059 -11.828 1 49.25 91 LEU A C 1
ATOM 711 O O . LEU A 1 91 ? 47.156 -0.971 -13.023 1 49.25 91 LEU A O 1
ATOM 715 N N . ALA A 1 92 ? 45.719 -1.506 -11.375 1 39.75 92 ALA A N 1
ATOM 716 C CA . ALA A 1 92 ? 44.688 -1.887 -12.344 1 39.75 92 ALA A CA 1
ATOM 717 C C . ALA A 1 92 ? 44.25 -0.683 -13.172 1 39.75 92 ALA A C 1
ATOM 719 O O . ALA A 1 92 ? 43.969 -0.804 -14.367 1 39.75 92 ALA A O 1
ATOM 720 N N . VAL A 1 93 ? 44.062 0.487 -12.578 1 39.88 93 VAL A N 1
ATOM 721 C CA . VAL A 1 93 ? 43.75 1.687 -13.352 1 39.88 93 VAL A CA 1
ATOM 722 C C . VAL A 1 93 ? 44.844 1.954 -14.367 1 39.88 93 VAL A C 1
ATOM 724 O O . VAL A 1 93 ? 44.594 2.355 -15.5 1 39.88 93 VAL A O 1
ATOM 727 N N . ASP A 1 94 ? 46 1.67 -13.953 1 39.06 94 ASP A N 1
ATOM 728 C CA . ASP A 1 94 ? 47.062 1.846 -14.93 1 39.06 94 ASP A CA 1
ATOM 729 C C . ASP A 1 94 ? 47 0.775 -16.016 1 39.06 94 ASP A C 1
ATOM 731 O O . ASP A 1 94 ? 47.312 1.042 -17.172 1 39.06 94 ASP A O 1
ATOM 735 N N . ASN A 1 95 ? 46.75 -0.528 -15.523 1 33.06 95 ASN A N 1
ATOM 736 C CA . ASN A 1 95 ? 46.812 -1.608 -16.5 1 33.06 95 ASN A CA 1
ATOM 737 C C . ASN A 1 95 ? 45.562 -1.663 -17.359 1 33.06 95 ASN A C 1
ATOM 739 O O . ASN A 1 95 ? 45.375 -2.605 -18.125 1 33.06 95 ASN A O 1
ATOM 743 N N . ILE A 1 96 ? 44.438 -0.956 -17.062 1 30.33 96 ILE A N 1
ATOM 744 C CA . ILE A 1 96 ? 43.312 -1.011 -18.016 1 30.33 96 ILE A CA 1
ATOM 745 C C . ILE A 1 96 ? 43.844 -0.774 -19.438 1 30.33 96 ILE A C 1
ATOM 747 O O . ILE A 1 96 ? 43.094 -0.878 -20.406 1 30.33 96 ILE A O 1
ATOM 751 N N . THR A 1 97 ? 45.062 -0.183 -19.578 1 28.2 97 THR A N 1
ATOM 752 C CA . THR A 1 97 ? 45.438 -0.062 -20.984 1 28.2 97 THR A CA 1
ATOM 753 C C . THR A 1 97 ? 45.656 -1.438 -21.609 1 28.2 97 THR A C 1
ATOM 755 O O . THR A 1 97 ? 45.594 -1.591 -22.828 1 28.2 97 THR A O 1
ATOM 758 N N . SER A 1 98 ? 46.375 -2.361 -20.75 1 23.14 98 SER A N 1
ATOM 759 C CA . SER A 1 98 ? 46.938 -3.42 -21.594 1 23.14 98 SER A CA 1
ATOM 760 C C . SER A 1 98 ? 45.938 -4.547 -21.797 1 23.14 98 SER A C 1
ATOM 762 O O . SER A 1 98 ? 44.906 -4.605 -21.109 1 23.14 98 SER A O 1
ATOM 764 N N . SER A 1 99 ? 46.406 -5.953 -21.906 1 22.84 99 SER A N 1
ATOM 765 C CA . SER A 1 99 ? 46.125 -7.172 -22.656 1 22.84 99 SER A CA 1
ATOM 766 C C . SER A 1 99 ? 45.031 -7.996 -21.969 1 22.84 99 SER A C 1
ATOM 768 O O . SER A 1 99 ? 44.875 -7.922 -20.75 1 22.84 99 SER A O 1
ATOM 770 N N . PRO A 1 100 ? 44.25 -8.898 -22.672 1 21.69 100 PRO A N 1
ATOM 771 C CA . PRO A 1 100 ? 43.031 -9.695 -22.594 1 21.69 100 PRO A CA 1
ATOM 772 C C . PRO A 1 100 ? 43.125 -10.82 -21.562 1 21.69 100 PRO A C 1
ATOM 774 O O . PRO A 1 100 ? 42.219 -11.656 -21.484 1 21.69 100 PRO A O 1
ATOM 777 N N . GLN A 1 101 ? 44.188 -11.008 -20.656 1 19.36 101 GLN A N 1
ATOM 778 C CA . GLN A 1 101 ? 44.375 -12.414 -20.344 1 19.36 101 GLN A CA 1
ATOM 779 C C . GLN A 1 101 ? 43.25 -12.953 -19.453 1 19.36 101 GLN A C 1
ATOM 781 O O . GLN A 1 101 ? 42.625 -12.188 -18.734 1 19.36 101 GLN A O 1
ATOM 786 N N . GLN A 1 102 ? 43.156 -14.406 -19.312 1 19.33 102 GLN A N 1
ATOM 787 C CA . GLN A 1 102 ? 42.312 -15.578 -19.016 1 19.33 102 GLN A CA 1
ATOM 788 C C . GLN A 1 102 ? 42.188 -15.789 -17.5 1 19.33 102 GLN A C 1
ATOM 790 O O . GLN A 1 102 ? 43.094 -16.312 -16.859 1 19.33 102 GLN A O 1
ATOM 795 N N . LEU A 1 103 ? 41.781 -14.789 -16.719 1 18.47 103 LEU A N 1
ATOM 796 C CA . LEU A 1 103 ? 42 -14.945 -15.281 1 18.47 103 LEU A CA 1
ATOM 797 C C . LEU A 1 103 ? 41.125 -16.062 -14.719 1 18.47 103 LEU A C 1
ATOM 799 O O . LEU A 1 103 ? 39.906 -16.094 -14.945 1 18.47 103 LEU A O 1
ATOM 803 N N . GLN A 1 104 ? 41.781 -17.156 -14.188 1 17.66 104 GLN A N 1
ATOM 804 C CA . GLN A 1 104 ? 41.531 -18.453 -13.586 1 17.66 104 GLN A CA 1
ATOM 805 C C . GLN A 1 104 ? 40.719 -18.328 -12.305 1 17.66 104 GLN A C 1
ATOM 807 O O . GLN A 1 104 ? 40.781 -17.297 -11.625 1 17.66 104 GLN A O 1
ATOM 812 N N . GLY A 1 105 ? 39.875 -19.484 -11.867 1 16.34 105 GLY A N 1
ATOM 813 C CA . GLY A 1 105 ? 38.656 -19.922 -11.211 1 16.34 105 GLY A CA 1
ATOM 814 C C . GLY A 1 105 ? 38.688 -19.797 -9.695 1 16.34 105 GLY A C 1
ATOM 815 O O . GLY A 1 105 ? 37.969 -18.984 -9.109 1 16.34 105 GLY A O 1
ATOM 816 N N . GLY A 1 106 ? 39.188 -20.75 -8.797 1 16.33 106 GLY A N 1
ATOM 817 C CA . GLY A 1 106 ? 38.375 -21.625 -7.934 1 16.33 106 GLY A CA 1
ATOM 818 C C . GLY A 1 106 ? 38.406 -21.188 -6.48 1 16.33 106 GLY A C 1
ATOM 819 O O . GLY A 1 106 ? 37.625 -21.703 -5.672 1 16.33 106 GLY A O 1
ATOM 820 N N . SER A 1 107 ? 39.312 -20.453 -5.867 1 17.58 107 SER A N 1
ATOM 821 C CA . SER A 1 107 ? 39.656 -20.984 -4.543 1 17.58 107 SER A CA 1
ATOM 822 C C . SER A 1 107 ? 38.625 -20.516 -3.504 1 17.58 107 SER A C 1
ATOM 824 O O . SER A 1 107 ? 38.25 -19.344 -3.484 1 17.58 107 SER A O 1
ATOM 826 N N . SER A 1 108 ? 37.875 -21.5 -2.756 1 16.98 108 SER A N 1
ATOM 827 C CA . SER A 1 108 ? 36.781 -21.719 -1.821 1 16.98 108 SER A CA 1
ATOM 828 C C . SER A 1 108 ? 37.125 -21.188 -0.435 1 16.98 108 SER A C 1
ATOM 830 O O . SER A 1 108 ? 37 -21.891 0.562 1 16.98 108 SER A O 1
ATOM 832 N N . ALA A 1 109 ? 37.688 -20.094 -0.238 1 16.97 109 ALA A N 1
ATOM 833 C CA . ALA A 1 109 ? 38.156 -19.938 1.128 1 16.97 109 ALA A CA 1
ATOM 834 C C . ALA A 1 109 ? 37.031 -19.922 2.127 1 16.97 109 ALA A C 1
ATOM 836 O O . ALA A 1 109 ? 36 -19.266 1.904 1 16.97 109 ALA A O 1
ATOM 837 N N . ALA A 1 110 ? 36.969 -20.875 3.189 1 17.25 110 ALA A N 1
ATOM 838 C CA . ALA A 1 110 ? 36.281 -21.469 4.34 1 17.25 110 ALA A CA 1
ATOM 839 C C . ALA A 1 110 ? 36.125 -20.438 5.461 1 17.25 110 ALA A C 1
ATOM 841 O O . ALA A 1 110 ? 37.125 -19.984 6.039 1 17.25 110 ALA A O 1
ATOM 842 N N . HIS A 1 111 ? 35.219 -19.484 5.316 1 16.61 111 HIS A N 1
ATOM 843 C CA . HIS A 1 111 ? 35.062 -18.438 6.32 1 16.61 111 HIS A CA 1
ATOM 844 C C . HIS A 1 111 ? 34.719 -19.016 7.68 1 16.61 111 HIS A C 1
ATOM 846 O O . HIS A 1 111 ? 33.875 -19.922 7.77 1 16.61 111 HIS A O 1
ATOM 852 N N . THR A 1 112 ? 35.531 -19 8.641 1 16.88 112 THR A N 1
ATOM 853 C CA . THR A 1 112 ? 35.594 -19.406 10.031 1 16.88 112 THR A CA 1
ATOM 854 C C . THR A 1 112 ? 34.531 -18.719 10.859 1 16.88 112 THR A C 1
ATOM 856 O O . THR A 1 112 ? 34.438 -17.484 10.844 1 16.88 112 THR A O 1
ATOM 859 N N . ALA A 1 113 ? 33.406 -19.391 11.273 1 17.3 113 ALA A N 1
ATOM 860 C CA . ALA A 1 113 ? 32.156 -19.234 12.023 1 17.3 113 ALA A CA 1
ATOM 861 C C . ALA A 1 113 ? 32.438 -18.812 13.461 1 17.3 113 ALA A C 1
ATOM 863 O O . ALA A 1 113 ? 33.031 -19.578 14.227 1 17.3 113 ALA A O 1
ATOM 864 N N . ILE A 1 114 ? 32.844 -17.609 13.742 1 16.75 114 ILE A N 1
ATOM 865 C CA . ILE A 1 114 ? 33.125 -17.266 15.125 1 16.75 114 ILE A CA 1
ATOM 866 C C . ILE A 1 114 ? 31.891 -17.422 15.984 1 16.75 114 ILE A C 1
ATOM 868 O O . ILE A 1 114 ? 30.828 -16.875 15.672 1 16.75 114 ILE A O 1
ATOM 872 N N . SER A 1 115 ? 31.75 -18.406 16.953 1 17.86 115 SER A N 1
ATOM 873 C CA . SER A 1 115 ? 30.922 -19.062 17.953 1 17.86 115 SER A CA 1
ATOM 874 C C . SER A 1 115 ? 30.562 -18.109 19.094 1 17.86 115 SER A C 1
ATOM 876 O O . SER A 1 115 ? 31.375 -17.859 19.969 1 17.86 115 SER A O 1
ATOM 878 N N . SER A 1 116 ? 30.359 -16.797 19 1 17.25 116 SER A N 1
ATOM 879 C CA . SER A 1 116 ? 30.312 -16.188 20.328 1 17.25 116 SER A CA 1
ATOM 880 C C . SER A 1 116 ? 29.141 -16.719 21.141 1 17.25 116 SER A C 1
ATOM 882 O O . SER A 1 116 ? 28 -16.703 20.688 1 17.25 116 SER A O 1
ATOM 884 N N . GLN A 1 117 ? 29.25 -17.578 22.172 1 18.28 117 GLN A N 1
ATOM 885 C CA . GLN A 1 117 ? 28.562 -18.391 23.172 1 18.28 117 GLN A CA 1
ATOM 886 C C . GLN A 1 117 ? 27.828 -17.516 24.172 1 18.28 117 GLN A C 1
ATOM 888 O O . GLN A 1 117 ? 28.266 -17.375 25.312 1 18.28 117 GLN A O 1
ATOM 893 N N . VAL A 1 118 ? 27.375 -16.281 24.047 1 17.8 118 VAL A N 1
ATOM 894 C CA . VAL A 1 118 ? 27 -15.727 25.344 1 17.8 118 VAL A CA 1
ATOM 895 C C . VAL A 1 118 ? 25.781 -16.469 25.891 1 17.8 118 VAL A C 1
ATOM 897 O O . VAL A 1 118 ? 24.734 -16.531 25.234 1 17.8 118 VAL A O 1
ATOM 900 N N . THR A 1 119 ? 25.844 -17.422 26.812 1 18.09 119 THR A N 1
ATOM 901 C CA . THR A 1 119 ? 24.953 -18.328 27.5 1 18.09 119 THR A CA 1
ATOM 902 C C . THR A 1 119 ? 24.047 -17.562 28.469 1 18.09 119 THR A C 1
ATOM 904 O O . THR A 1 119 ? 23.266 -18.172 29.203 1 18.09 119 THR A O 1
ATOM 907 N N . PRO A 1 120 ? 23.359 -16.469 28.266 1 17.66 120 PRO A N 1
ATOM 908 C CA . PRO A 1 120 ? 22.812 -15.969 29.531 1 17.66 120 PRO A CA 1
ATOM 909 C C . PRO A 1 120 ? 21.891 -16.969 30.203 1 17.66 120 PRO A C 1
ATOM 911 O O . PRO A 1 120 ? 21.297 -17.828 29.531 1 17.66 120 PRO A O 1
ATOM 914 N N . ILE A 1 121 ? 21.953 -17.125 31.547 1 18.2 121 ILE A N 1
ATOM 915 C CA . ILE A 1 121 ? 21.406 -17.984 32.562 1 18.2 121 ILE A CA 1
ATOM 916 C C . ILE A 1 121 ? 19.891 -17.844 32.625 1 18.2 121 ILE A C 1
ATOM 918 O O . ILE A 1 121 ? 19.344 -16.766 32.375 1 18.2 121 ILE A O 1
ATOM 922 N N . SER A 1 122 ? 19.062 -18.969 33 1 19.06 122 SER A N 1
ATOM 923 C CA . SER A 1 122 ? 17.75 -19.609 33 1 19.06 122 SER A CA 1
ATOM 924 C C . SER A 1 122 ? 16.844 -19.016 34.094 1 19.06 122 SER A C 1
ATOM 926 O O . SER A 1 122 ? 15.773 -19.562 34.375 1 19.06 122 SER A O 1
ATOM 928 N N . HIS A 1 123 ? 17.094 -17.859 34.75 1 17.17 123 HIS A N 1
ATOM 929 C CA . HIS A 1 123 ? 16.516 -17.953 36.094 1 17.17 123 HIS A CA 1
ATOM 930 C C . HIS A 1 123 ? 15.023 -18.266 36.031 1 17.17 123 HIS A C 1
ATOM 932 O O . HIS A 1 123 ? 14.562 -19.266 36.562 1 17.17 123 HIS A O 1
ATOM 938 N N . ALA A 1 124 ? 14.07 -17.438 36.938 1 18.55 124 ALA A N 1
ATOM 939 C CA . ALA A 1 124 ? 13.086 -17.703 37.969 1 18.55 124 ALA A CA 1
ATOM 940 C C . ALA A 1 124 ? 11.727 -18.047 37.375 1 18.55 124 ALA A C 1
ATOM 942 O O . ALA A 1 124 ? 11.414 -17.625 36.25 1 18.55 124 ALA A O 1
ATOM 943 N N . SER A 1 125 ? 10.906 -19.062 37.906 1 19.58 125 SER A N 1
ATOM 944 C CA . SER A 1 125 ? 9.711 -19.891 37.875 1 19.58 125 SER A CA 1
ATOM 945 C C . SER A 1 125 ? 8.445 -19.047 37.938 1 19.58 125 SER A C 1
ATOM 947 O O . SER A 1 125 ? 7.91 -18.812 39 1 19.58 125 SER A O 1
ATOM 949 N N . SER A 1 126 ? 8.32 -17.859 37.5 1 19.95 126 SER A N 1
ATOM 950 C CA . SER A 1 126 ? 7.094 -17.266 38.031 1 19.95 126 SER A CA 1
ATOM 951 C C . SER A 1 126 ? 5.875 -18.109 37.688 1 19.95 126 SER A C 1
ATOM 953 O O . SER A 1 126 ? 5.82 -18.719 36.625 1 19.95 126 SER A O 1
ATOM 955 N N . PRO A 1 127 ? 4.949 -18.422 38.719 1 21.48 127 PRO A N 1
ATOM 956 C CA . PRO A 1 127 ? 3.785 -19.312 38.75 1 21.48 127 PRO A CA 1
ATOM 957 C C . PRO A 1 127 ? 2.801 -19.031 37.625 1 21.48 127 PRO A C 1
ATOM 959 O O . PRO A 1 127 ? 2.787 -17.922 37.062 1 21.48 127 PRO A O 1
ATOM 962 N N . SER A 1 128 ? 2.246 -20.125 37.125 1 22.06 128 SER A N 1
ATOM 963 C CA . SER A 1 128 ? 1.305 -20.469 36.062 1 22.06 128 SER A CA 1
ATOM 964 C C . SER A 1 128 ? -0.044 -19.797 36.25 1 22.06 128 SER A C 1
ATOM 966 O O . SER A 1 128 ? -0.815 -20.188 37.125 1 22.06 128 SER A O 1
ATOM 968 N N . CYS A 1 129 ? -0.187 -18.453 36.531 1 21.08 129 CYS A N 1
ATOM 969 C CA . CYS A 1 129 ? -1.565 -18.016 36.719 1 21.08 129 CYS A CA 1
ATOM 970 C C . CYS A 1 129 ? -2.461 -18.578 35.625 1 21.08 129 CYS A C 1
ATOM 972 O O . CYS A 1 129 ? -2.102 -18.547 34.438 1 21.08 129 CYS A O 1
ATOM 974 N N . HIS A 1 130 ? -3.33 -19.578 35.938 1 21.7 130 HIS A N 1
ATOM 975 C CA . HIS A 1 130 ? -4.402 -20.312 35.281 1 21.7 130 HIS A CA 1
ATOM 976 C C . HIS A 1 130 ? -5.328 -19.375 34.5 1 21.7 130 HIS A C 1
ATOM 978 O O . HIS A 1 130 ? -6.234 -18.781 35.094 1 21.7 130 HIS A O 1
ATOM 984 N N . VAL A 1 131 ? -4.848 -18.484 33.812 1 24.55 131 VAL A N 1
ATOM 985 C CA . VAL A 1 131 ? -5.793 -17.609 33.125 1 24.55 131 VAL A CA 1
ATOM 986 C C . VAL A 1 131 ? -6.77 -18.453 32.281 1 24.55 131 VAL A C 1
ATOM 988 O O . VAL A 1 131 ? -6.359 -19.359 31.578 1 24.55 131 VAL A O 1
ATOM 991 N N . GLY A 1 132 ? -8.062 -18.609 32.75 1 22.58 132 GLY A N 1
ATOM 992 C CA . GLY A 1 132 ? -9.234 -19.281 32.219 1 22.58 132 GLY A CA 1
ATOM 993 C C . GLY A 1 132 ? -9.359 -19.172 30.719 1 22.58 132 GLY A C 1
ATOM 994 O O . GLY A 1 132 ? -8.805 -18.266 30.094 1 22.58 132 GLY A O 1
ATOM 995 N N . THR A 1 133 ? -9.68 -20.375 30.125 1 26.98 133 THR A N 1
ATOM 996 C CA . THR A 1 133 ? -9.844 -20.859 28.766 1 26.98 133 THR A CA 1
ATOM 997 C C . THR A 1 133 ? -10.828 -20 27.984 1 26.98 133 THR A C 1
ATOM 999 O O . THR A 1 133 ? -12.016 -20.312 27.922 1 26.98 133 THR A O 1
ATOM 1002 N N . GLY A 1 134 ? -11.164 -18.797 28.422 1 26.36 134 GLY A N 1
ATOM 1003 C CA . GLY A 1 134 ? -12.242 -18.234 27.641 1 26.36 134 GLY A CA 1
ATOM 1004 C C . GLY A 1 134 ? -12.008 -18.328 26.141 1 26.36 134 GLY A C 1
ATOM 1005 O O . GLY A 1 134 ? -10.898 -18.625 25.703 1 26.36 134 GLY A O 1
ATOM 1006 N N . PRO A 1 135 ? -13.25 -18.406 25.344 1 30.03 135 PRO A N 1
ATOM 1007 C CA . PRO A 1 135 ? -13.227 -18.672 23.906 1 30.03 135 PRO A CA 1
ATOM 1008 C C . PRO A 1 135 ? -12.031 -18.031 23.203 1 30.03 135 PRO A C 1
ATOM 1010 O O . PRO A 1 135 ? -11.484 -17.031 23.703 1 30.03 135 PRO A O 1
ATOM 1013 N N . GLU A 1 136 ? -11.375 -18.922 22.5 1 29.64 136 GLU A N 1
ATOM 1014 C CA . GLU A 1 136 ? -10.211 -18.609 21.672 1 29.64 136 GLU A CA 1
ATOM 1015 C C . GLU A 1 136 ? -10.328 -17.234 21.031 1 29.64 136 GLU A C 1
ATOM 1017 O O . GLU A 1 136 ? -11.133 -17.031 20.125 1 29.64 136 GLU A O 1
ATOM 1022 N N . LYS A 1 137 ? -10.484 -16.281 21.859 1 30.3 137 LYS A N 1
ATOM 1023 C CA . LYS A 1 137 ? -10.414 -14.883 21.453 1 30.3 137 LYS A CA 1
ATOM 1024 C C . LYS A 1 137 ? -9.414 -14.695 20.312 1 30.3 137 LYS A C 1
ATOM 1026 O O . LYS A 1 137 ? -8.281 -15.18 20.391 1 30.3 137 LYS A O 1
ATOM 1031 N N . GLY A 1 138 ? -10.078 -14.688 19.094 1 29.88 138 GLY A N 1
ATOM 1032 C CA . GLY A 1 138 ? -9.266 -14.414 17.922 1 29.88 138 GLY A CA 1
ATOM 1033 C C . GLY A 1 138 ? -8.094 -13.5 18.203 1 29.88 138 GLY A C 1
ATOM 1034 O O . GLY A 1 138 ? -8.211 -12.57 19.016 1 29.88 138 GLY A O 1
ATOM 1035 N N . SER A 1 139 ? -7.004 -14.078 18.359 1 31.36 139 SER A N 1
ATOM 1036 C CA . SER A 1 139 ? -5.688 -13.445 18.406 1 31.36 139 SER A CA 1
ATOM 1037 C C . SER A 1 139 ? -5.656 -12.188 17.531 1 31.36 139 SER A C 1
ATOM 1039 O O . SER A 1 139 ? -5.531 -12.273 16.312 1 31.36 139 SER A O 1
ATOM 1041 N N . GLU A 1 140 ? -6.77 -11.453 17.547 1 32.91 140 GLU A N 1
ATOM 1042 C CA . GLU A 1 140 ? -6.543 -10.188 16.844 1 32.91 140 GLU A CA 1
ATOM 1043 C C . GLU A 1 140 ? -5.117 -9.688 17.062 1 32.91 140 GLU A C 1
ATOM 1045 O O . GLU A 1 140 ? -4.652 -9.594 18.203 1 32.91 140 GLU A O 1
ATOM 1050 N N . PHE A 1 141 ? -4.336 -9.969 16.188 1 33.81 141 PHE A N 1
ATOM 1051 C CA . PHE A 1 141 ? -2.932 -9.594 16.078 1 33.81 141 PHE A CA 1
ATOM 1052 C C . PHE A 1 141 ? -2.703 -8.203 16.656 1 33.81 141 PHE A C 1
ATOM 1054 O O . PHE A 1 141 ? -3.5 -7.289 16.422 1 33.81 141 PHE A O 1
ATOM 1061 N N . GLU A 1 142 ? -2.301 -8.156 17.734 1 39.88 142 GLU A N 1
ATOM 1062 C CA . GLU A 1 142 ? -1.649 -6.977 18.297 1 39.88 142 GLU A CA 1
ATOM 1063 C C . GLU A 1 142 ? -0.935 -6.164 17.234 1 39.88 142 GLU A C 1
ATOM 1065 O O . GLU A 1 142 ? 0.145 -6.543 16.766 1 39.88 142 GLU A O 1
ATOM 1070 N N . GLY A 1 143 ? -1.678 -5.742 16.281 1 40.97 143 GLY A N 1
ATOM 1071 C CA . GLY A 1 143 ? -1.224 -4.938 15.156 1 40.97 143 GLY A CA 1
ATOM 1072 C C . GLY A 1 143 ? 0.029 -4.137 15.461 1 40.97 143 GLY A C 1
ATOM 1073 O O . GLY A 1 143 ? 0.785 -3.785 14.555 1 40.97 143 GLY A O 1
ATOM 1074 N N . ASP A 1 144 ? 0.032 -3.277 16.703 1 47.97 144 ASP A N 1
ATOM 1075 C CA . ASP A 1 144 ? 1.234 -2.461 16.844 1 47.97 144 ASP A CA 1
ATOM 1076 C C . ASP A 1 144 ? 2.357 -3.254 17.516 1 47.97 144 ASP A C 1
ATOM 1078 O O . ASP A 1 144 ? 2.588 -3.119 18.719 1 47.97 144 ASP A O 1
ATOM 1082 N N . VAL A 1 145 ? 2.725 -4.254 16.891 1 50.81 145 VAL A N 1
ATOM 1083 C CA . VAL A 1 145 ? 3.76 -5.172 17.359 1 50.81 145 VAL A CA 1
ATOM 1084 C C . VAL A 1 145 ? 4.945 -4.383 17.906 1 50.81 145 VAL A C 1
ATOM 1086 O O . VAL A 1 145 ? 5.504 -4.73 18.938 1 50.81 145 VAL A O 1
ATOM 1089 N N . THR A 1 146 ? 5.133 -3.324 17.234 1 55.56 146 THR A N 1
ATOM 1090 C CA . THR A 1 146 ? 6.336 -2.594 17.609 1 55.56 146 THR A CA 1
ATOM 1091 C C . THR A 1 146 ? 6.164 -1.944 18.984 1 55.56 146 THR A C 1
ATOM 1093 O O . THR A 1 146 ? 7.039 -2.049 19.844 1 55.56 146 THR A O 1
ATOM 1096 N N . LEU A 1 147 ? 5.059 -1.332 19.141 1 58.34 147 LEU A N 1
ATOM 1097 C CA . LEU A 1 147 ? 4.828 -0.674 20.422 1 58.34 147 LEU A CA 1
ATOM 1098 C C . LEU A 1 147 ? 4.719 -1.698 21.547 1 58.34 147 LEU A C 1
ATOM 1100 O O . LEU A 1 147 ? 5.219 -1.469 22.641 1 58.34 147 LEU A O 1
ATOM 1104 N N . THR A 1 148 ? 4.188 -2.76 21.156 1 59.25 148 THR A N 1
ATOM 1105 C CA . THR A 1 148 ? 4.047 -3.822 22.141 1 59.25 148 THR A CA 1
ATOM 1106 C C . THR A 1 148 ? 5.41 -4.41 22.5 1 59.25 148 THR A C 1
ATOM 1108 O O . THR A 1 148 ? 5.688 -4.676 23.672 1 59.25 148 THR A O 1
ATOM 1111 N N . THR A 1 149 ? 6.16 -4.496 21.5 1 62.25 149 THR A N 1
ATOM 1112 C CA . THR A 1 149 ? 7.5 -5.023 21.734 1 62.25 149 THR A CA 1
ATOM 1113 C C . THR A 1 149 ? 8.312 -4.074 22.609 1 62.25 149 THR A C 1
ATOM 1115 O O . THR A 1 149 ? 8.992 -4.508 23.547 1 62.25 149 THR A O 1
ATOM 1118 N N . GLN A 1 150 ? 8.156 -2.871 22.312 1 63.38 150 GLN A N 1
ATOM 1119 C CA . GLN A 1 150 ? 8.898 -1.88 23.078 1 63.38 150 GLN A CA 1
ATOM 1120 C C . GLN A 1 150 ? 8.367 -1.796 24.516 1 63.38 150 GLN A C 1
ATOM 1122 O O . GLN A 1 150 ? 9.141 -1.632 25.453 1 63.38 150 GLN A O 1
ATOM 1127 N N . ALA A 1 151 ? 7.078 -1.847 24.547 1 65.06 151 ALA A N 1
ATOM 1128 C CA . ALA A 1 151 ? 6.48 -1.837 25.875 1 65.06 151 ALA A CA 1
ATOM 1129 C C . ALA A 1 151 ? 6.891 -3.07 26.672 1 65.06 151 ALA A C 1
ATOM 1131 O O . ALA A 1 151 ? 7.148 -2.984 27.875 1 65.06 151 ALA A O 1
ATOM 1132 N N . THR A 1 152 ? 6.965 -4.148 26.016 1 66.88 152 THR A N 1
ATOM 1133 C CA . THR A 1 152 ? 7.418 -5.375 26.672 1 66.88 152 THR A CA 1
ATOM 1134 C C . THR A 1 152 ? 8.867 -5.238 27.125 1 66.88 152 THR A C 1
ATOM 1136 O O . THR A 1 152 ? 9.219 -5.625 28.234 1 66.88 152 THR A O 1
ATOM 1139 N N . PHE A 1 153 ? 9.641 -4.746 26.312 1 66.5 153 PHE A N 1
ATOM 1140 C CA . PHE A 1 153 ? 11.031 -4.496 26.672 1 66.5 153 PHE A CA 1
ATOM 1141 C C . PHE A 1 153 ? 11.125 -3.605 27.906 1 66.5 153 PHE A C 1
ATOM 1143 O O . PHE A 1 153 ? 11.891 -3.896 28.828 1 66.5 153 PHE A O 1
ATOM 1150 N N . ALA A 1 154 ? 10.422 -2.518 27.828 1 71 154 ALA A N 1
ATOM 1151 C CA . ALA A 1 154 ? 10.445 -1.575 28.953 1 71 154 ALA A CA 1
ATOM 1152 C C . ALA A 1 154 ? 10.016 -2.25 30.25 1 71 154 ALA A C 1
ATOM 1154 O O . ALA A 1 154 ? 10.617 -2.025 31.297 1 71 154 ALA A O 1
ATOM 1155 N N . THR A 1 155 ? 9.023 -3.002 30.125 1 71 155 THR A N 1
ATOM 1156 C CA . THR A 1 155 ? 8.516 -3.709 31.297 1 71 155 THR A CA 1
ATOM 1157 C C . THR A 1 155 ? 9.555 -4.688 31.828 1 71 155 THR A C 1
ATOM 1159 O O . THR A 1 155 ? 9.812 -4.73 33.031 1 71 155 THR A O 1
ATOM 1162 N N . ASP A 1 156 ? 10.141 -5.441 30.953 1 70.69 156 ASP A N 1
ATOM 1163 C CA . ASP A 1 156 ? 11.148 -6.418 31.328 1 70.69 156 ASP A CA 1
ATOM 1164 C C . ASP A 1 156 ? 12.375 -5.734 31.922 1 70.69 156 ASP A C 1
ATOM 1166 O O . ASP A 1 156 ? 12.961 -6.223 32.906 1 70.69 156 ASP A O 1
ATOM 1170 N N . PHE A 1 157 ? 12.68 -4.762 31.375 1 71.12 157 PHE A N 1
ATOM 1171 C CA . PHE A 1 157 ? 13.828 -3.994 31.828 1 71.12 157 PHE A CA 1
ATOM 1172 C C . PHE A 1 157 ? 13.609 -3.473 33.25 1 71.12 157 PHE A C 1
ATOM 1174 O O . PHE A 1 157 ? 14.492 -3.59 34.094 1 71.12 157 PHE A O 1
ATOM 1181 N N . LEU A 1 158 ? 12.492 -2.908 33.375 1 74.19 158 LEU A N 1
ATOM 1182 C CA . LEU A 1 158 ? 12.164 -2.369 34.688 1 74.19 158 LEU A CA 1
ATOM 1183 C C . LEU A 1 158 ? 12.039 -3.488 35.719 1 74.19 158 LEU A C 1
ATOM 1185 O O . LEU A 1 158 ? 12.43 -3.322 36.875 1 74.19 158 LEU A O 1
ATOM 1189 N N . GLN A 1 159 ? 11.477 -4.504 35.312 1 77.75 159 GLN A N 1
ATOM 1190 C CA . GLN A 1 159 ? 11.359 -5.656 36.219 1 77.75 159 GLN A CA 1
ATOM 1191 C C . GLN A 1 159 ? 12.727 -6.152 36.656 1 77.75 159 GLN A C 1
ATOM 1193 O O . GLN A 1 159 ? 12.93 -6.457 37.844 1 77.75 159 GLN A O 1
ATOM 1198 N N . GLN A 1 160 ? 13.57 -6.262 35.75 1 71.44 160 GLN A N 1
ATOM 1199 C CA . GLN A 1 160 ? 14.938 -6.68 36.062 1 71.44 160 GLN A CA 1
ATOM 1200 C C . GLN A 1 160 ? 15.586 -5.715 37.062 1 71.44 160 GLN A C 1
ATOM 1202 O O . GLN A 1 160 ? 16.312 -6.141 37.969 1 71.44 160 GLN A O 1
ATOM 1207 N N . PHE A 1 161 ? 15.375 -4.52 36.844 1 73.12 161 PHE A N 1
ATOM 1208 C CA . PHE A 1 161 ? 15.898 -3.498 37.719 1 73.12 161 PHE A CA 1
ATOM 1209 C C . PHE A 1 161 ? 15.336 -3.672 39.125 1 73.12 161 PHE A C 1
ATOM 1211 O O . PHE A 1 161 ? 16.078 -3.572 40.125 1 73.12 161 PHE A O 1
ATOM 1218 N N . VAL A 1 162 ? 14.078 -3.855 39.219 1 73.69 162 VAL A N 1
ATOM 1219 C CA . VAL A 1 162 ? 13.422 -4.02 40.5 1 73.69 162 VAL A CA 1
ATOM 1220 C C . VAL A 1 162 ? 13.922 -5.293 41.188 1 73.69 162 VAL A C 1
ATOM 1222 O O . VAL A 1 162 ? 14.156 -5.316 42.406 1 73.69 162 VAL A O 1
ATOM 1225 N N . ASP A 1 163 ? 14.031 -6.254 40.375 1 74.44 163 ASP A N 1
ATOM 1226 C CA . ASP A 1 163 ? 14.461 -7.539 40.906 1 74.44 163 ASP A CA 1
ATOM 1227 C C . ASP A 1 163 ? 15.906 -7.473 41.406 1 74.44 163 ASP A C 1
ATOM 1229 O O . ASP A 1 163 ? 16.281 -8.164 42.344 1 74.44 163 ASP A O 1
ATOM 1233 N N . SER A 1 164 ? 16.656 -6.789 40.656 1 66.44 164 SER A N 1
ATOM 1234 C CA . SER A 1 164 ? 18.094 -6.746 40.969 1 66.44 164 SER A CA 1
ATOM 1235 C C . SER A 1 164 ? 18.391 -5.805 42.125 1 66.44 164 SER A C 1
ATOM 1237 O O . SER A 1 164 ? 19.469 -5.852 42.719 1 66.44 164 SER A O 1
ATOM 1239 N N . ASN A 1 165 ? 17.453 -4.984 42.281 1 64.88 165 ASN A N 1
ATOM 1240 C CA . ASN A 1 165 ? 17.688 -4.031 43.375 1 64.88 165 ASN A CA 1
ATOM 1241 C C . ASN A 1 165 ? 16.828 -4.348 44.594 1 64.88 165 ASN A C 1
ATOM 1243 O O . ASN A 1 165 ? 15.727 -4.887 44.469 1 64.88 165 ASN A O 1
ATOM 1247 N N . GLN A 1 166 ? 17.438 -4.215 45.719 1 63.84 166 GLN A N 1
ATOM 1248 C CA . GLN A 1 166 ? 16.719 -4.445 46.969 1 63.84 166 GLN A CA 1
ATOM 1249 C C . GLN A 1 166 ? 15.469 -3.576 47.062 1 63.84 166 GLN A C 1
ATOM 1251 O O . GLN A 1 166 ? 15.453 -2.449 46.562 1 63.84 166 GLN A O 1
ATOM 1256 N N . PRO A 1 167 ? 14.336 -4.168 47.469 1 60.09 167 PRO A N 1
ATOM 1257 C CA . PRO A 1 167 ? 13.055 -3.465 47.594 1 60.09 167 PRO A CA 1
ATOM 1258 C C . PRO A 1 167 ? 13.211 -2.066 48.188 1 60.09 167 PRO A C 1
ATOM 1260 O O . PRO A 1 167 ? 12.484 -1.145 47.781 1 60.09 167 PRO A O 1
ATOM 1263 N N . SER A 1 168 ? 14.148 -1.979 49.125 1 59.34 168 SER A N 1
ATOM 1264 C CA . SER A 1 168 ? 14.383 -0.697 49.781 1 59.34 168 SER A CA 1
ATOM 1265 C C . SER A 1 168 ? 14.961 0.325 48.812 1 59.34 168 SER A C 1
ATOM 1267 O O . SER A 1 168 ? 14.797 1.532 49 1 59.34 168 SER A O 1
ATOM 1269 N N . GLN A 1 169 ? 15.648 -0.159 47.719 1 57.06 169 GLN A N 1
ATOM 1270 C CA . GLN A 1 169 ? 16.344 0.714 46.781 1 57.06 169 GLN A CA 1
ATOM 1271 C C . GLN A 1 169 ? 15.477 1 45.562 1 57.06 169 GLN A C 1
ATOM 1273 O O . GLN A 1 169 ? 15.75 1.939 44.812 1 57.06 169 GLN A O 1
ATOM 1278 N N . THR A 1 170 ? 14.516 0.153 45.469 1 59.81 170 THR A N 1
ATOM 1279 C CA . THR A 1 170 ? 13.633 0.361 44.312 1 59.81 170 THR A CA 1
ATOM 1280 C C . THR A 1 170 ? 12.602 1.442 44.625 1 59.81 170 THR A C 1
ATOM 1282 O O . THR A 1 170 ? 11.875 1.354 45.625 1 59.81 170 THR A O 1
ATOM 1285 N N . LEU A 1 171 ? 12.797 2.648 44.062 1 65.06 171 LEU A N 1
ATOM 1286 C CA . LEU A 1 171 ? 11.883 3.779 44.219 1 65.06 171 LEU A CA 1
ATOM 1287 C C . LEU A 1 171 ? 10.438 3.344 43.969 1 65.06 171 LEU A C 1
ATOM 1289 O O . LEU A 1 171 ? 10.141 2.635 43.031 1 65.06 171 LEU A O 1
ATOM 1293 N N . PRO A 1 172 ? 9.586 3.518 45.062 1 66.38 172 PRO A N 1
ATOM 1294 C CA . PRO A 1 172 ? 8.164 3.197 44.906 1 66.38 172 PRO A CA 1
ATOM 1295 C C . PRO A 1 172 ? 7.578 3.658 43.594 1 66.38 172 PRO A C 1
ATOM 1297 O O . PRO A 1 172 ? 6.695 2.998 43.031 1 66.38 172 PRO A O 1
ATOM 1300 N N . GLU A 1 173 ? 8.164 4.633 43.125 1 72.94 173 GLU A N 1
ATOM 1301 C CA . GLU A 1 173 ? 7.664 5.184 41.875 1 72.94 173 GLU A CA 1
ATOM 1302 C C . GLU A 1 173 ? 7.93 4.234 40.719 1 72.94 173 GLU A C 1
ATOM 1304 O O . GLU A 1 173 ? 7.09 4.086 39.812 1 72.94 173 GLU A O 1
ATOM 1309 N N . ILE A 1 174 ? 8.953 3.557 40.781 1 74.62 174 ILE A N 1
ATOM 1310 C CA . ILE A 1 174 ? 9.328 2.645 39.719 1 74.62 174 ILE A CA 1
ATOM 1311 C C . ILE A 1 174 ? 8.391 1.438 39.719 1 74.62 174 ILE A C 1
ATOM 1313 O O . ILE A 1 174 ? 7.973 0.972 38.656 1 74.62 174 ILE A O 1
ATOM 1317 N N . LYS A 1 175 ? 8.125 1.044 40.875 1 72.44 175 LYS A N 1
ATOM 1318 C CA . LYS A 1 175 ? 7.199 -0.08 41 1 72.44 175 LYS A CA 1
ATOM 1319 C C . LYS A 1 175 ? 5.816 0.29 40.469 1 72.44 175 LYS A C 1
ATOM 1321 O O . LYS A 1 175 ? 5.168 -0.516 39.781 1 72.44 175 LYS A O 1
ATOM 1326 N N . SER A 1 176 ? 5.402 1.448 40.75 1 76.81 176 SER A N 1
ATOM 1327 C CA . SER A 1 176 ? 4.109 1.915 40.281 1 76.81 176 SER A CA 1
ATOM 1328 C C . SER A 1 176 ? 4.09 1.998 38.75 1 76.81 176 SER A C 1
ATOM 1330 O O . SER A 1 176 ? 3.102 1.627 38.125 1 76.81 176 SER A O 1
ATOM 1332 N N . HIS A 1 177 ? 5.207 2.465 38.281 1 75.62 177 HIS A N 1
ATOM 1333 C CA . HIS A 1 177 ? 5.305 2.564 36.812 1 75.62 177 HIS A CA 1
ATOM 1334 C C . HIS A 1 177 ? 5.359 1.183 36.156 1 75.62 177 HIS A C 1
ATOM 1336 O O . HIS A 1 177 ? 4.785 0.97 35.094 1 75.62 177 HIS A O 1
ATOM 1342 N N . LEU A 1 178 ? 6.055 0.354 36.812 1 76.88 178 LEU A N 1
ATOM 1343 C CA . LEU A 1 178 ? 6.109 -1.022 36.344 1 76.88 178 LEU A CA 1
ATOM 1344 C C . LEU A 1 178 ? 4.719 -1.647 36.312 1 76.88 178 LEU A C 1
ATOM 1346 O O . LEU A 1 178 ? 4.348 -2.32 35.344 1 76.88 178 LEU A O 1
ATOM 1350 N N . ASP A 1 179 ? 3.973 -1.343 37.281 1 76.25 179 ASP A N 1
ATOM 1351 C CA . ASP A 1 179 ? 2.604 -1.847 37.375 1 76.25 179 ASP A CA 1
ATOM 1352 C C . ASP A 1 179 ? 1.737 -1.241 36.25 1 76.25 179 ASP A C 1
ATOM 1354 O O . ASP A 1 179 ? 0.913 -1.934 35.656 1 76.25 179 ASP A O 1
ATOM 1358 N N . ALA A 1 180 ? 1.982 -0.041 36.031 1 74.31 180 ALA A N 1
ATOM 1359 C CA . ALA A 1 180 ? 1.237 0.632 34.969 1 74.31 180 ALA A CA 1
ATOM 1360 C C . ALA A 1 180 ? 1.57 0.037 33.594 1 74.31 180 ALA A C 1
ATOM 1362 O O . ALA A 1 180 ? 0.677 -0.182 32.781 1 74.31 180 ALA A O 1
ATOM 1363 N N . LEU A 1 181 ? 2.818 -0.234 33.438 1 72.88 181 LEU A N 1
ATOM 1364 C CA . LEU A 1 181 ? 3.262 -0.821 32.188 1 72.88 181 LEU A CA 1
ATOM 1365 C C . LEU A 1 181 ? 2.703 -2.23 32 1 72.88 181 LEU A C 1
ATOM 1367 O O . LEU A 1 181 ? 2.26 -2.6 30.922 1 72.88 181 LEU A O 1
ATOM 1371 N N . ARG A 1 182 ? 2.729 -2.877 33.062 1 73.19 182 ARG A N 1
ATOM 1372 C CA . ARG A 1 182 ? 2.166 -4.223 33.031 1 73.19 182 ARG A CA 1
ATOM 1373 C C . ARG A 1 182 ? 0.677 -4.188 32.719 1 73.19 182 ARG A C 1
ATOM 1375 O O . ARG A 1 182 ? 0.182 -5.031 31.953 1 73.19 182 ARG A O 1
ATOM 1382 N N . LYS A 1 183 ? 0.047 -3.207 33.25 1 67.5 183 LYS A N 1
ATOM 1383 C CA . LYS A 1 183 ? -1.381 -3.043 33 1 67.5 183 LYS A CA 1
ATOM 1384 C C . LYS A 1 183 ? -1.639 -2.697 31.531 1 67.5 183 LYS A C 1
ATOM 1386 O O . LYS A 1 183 ? -2.582 -3.209 30.938 1 67.5 183 LYS A O 1
ATOM 1391 N N . ILE A 1 184 ? -0.759 -1.866 31.094 1 63.94 184 ILE A N 1
ATOM 1392 C CA . ILE A 1 184 ? -0.898 -1.46 29.703 1 63.94 184 ILE A CA 1
ATOM 1393 C C . ILE A 1 184 ? -0.677 -2.664 28.781 1 63.94 184 ILE A C 1
ATOM 1395 O O . ILE A 1 184 ? -1.399 -2.846 27.812 1 63.94 184 ILE A O 1
ATOM 1399 N N . LEU A 1 185 ? 0.348 -3.379 29.203 1 61.97 185 LEU A N 1
ATOM 1400 C CA . LEU A 1 185 ? 0.69 -4.539 28.391 1 61.97 185 LEU A CA 1
ATOM 1401 C C . LEU A 1 185 ? -0.344 -5.648 28.562 1 61.97 185 LEU A C 1
ATOM 1403 O O . LEU A 1 185 ? -0.656 -6.363 27.609 1 61.97 185 LEU A O 1
ATOM 1407 N N . ALA A 1 186 ? -0.64 -5.738 29.953 1 57.62 186 ALA A N 1
ATOM 1408 C CA . ALA A 1 186 ? -1.665 -6.73 30.25 1 57.62 186 ALA A CA 1
ATOM 1409 C C . ALA A 1 186 ? -3.008 -6.34 29.656 1 57.62 186 ALA A C 1
ATOM 1411 O O . ALA A 1 186 ? -3.789 -7.203 29.234 1 57.62 186 ALA A O 1
ATOM 1412 N N . GLY A 1 187 ? -3.373 -5.086 29.906 1 51.16 187 GLY A N 1
ATOM 1413 C CA . GLY A 1 187 ? -4.621 -4.566 29.375 1 51.16 187 GLY A CA 1
ATOM 1414 C C . GLY A 1 187 ? -4.672 -4.59 27.859 1 51.16 187 GLY A C 1
ATOM 1415 O O . GLY A 1 187 ? -5.75 -4.477 27.266 1 51.16 187 GLY A O 1
ATOM 1416 N N . LYS A 1 188 ? -3.602 -4.184 27.5 1 46.47 188 LYS A N 1
ATOM 1417 C CA . LYS A 1 188 ? -3.559 -4.406 26.062 1 46.47 188 LYS A CA 1
ATOM 1418 C C . LYS A 1 188 ? -3.982 -5.828 25.719 1 46.47 188 LYS A C 1
ATOM 1420 O O . LYS A 1 188 ? -3.854 -6.254 24.562 1 46.47 188 LYS A O 1
ATOM 1425 N N . GLU A 1 189 ? -4.137 -6.562 26.75 1 39.41 189 GLU A N 1
ATOM 1426 C CA . GLU A 1 189 ? -5.148 -7.578 26.469 1 39.41 189 GLU A CA 1
ATOM 1427 C C . GLU A 1 189 ? -6.344 -6.977 25.719 1 39.41 189 GLU A C 1
ATOM 1429 O O . GLU A 1 189 ? -6.93 -5.996 26.188 1 39.41 189 GLU A O 1
ATOM 1434 N N . VAL A 1 190 ? -6.328 -7.059 24.656 1 38.78 190 VAL A N 1
ATOM 1435 C CA . VAL A 1 190 ? -7.168 -6.449 23.625 1 38.78 190 VAL A CA 1
ATOM 1436 C C . VAL A 1 190 ? -8.562 -6.191 24.188 1 38.78 190 VAL A C 1
ATOM 1438 O O . VAL A 1 190 ? -9.305 -7.133 24.469 1 38.78 190 VAL A O 1
ATOM 1441 N N . THR A 1 191 ? -8.781 -5.395 25.25 1 32.59 191 THR A N 1
ATOM 1442 C CA . THR A 1 191 ? -10.188 -5.031 25.359 1 32.59 191 THR A CA 1
ATOM 1443 C C . THR A 1 191 ? -10.836 -4.926 23.984 1 32.59 191 THR A C 1
ATOM 1445 O O . THR A 1 191 ? -10.211 -4.465 23.031 1 32.59 191 THR A O 1
ATOM 1448 N N . ALA A 1 192 ? -11.914 -5.566 23.859 1 33.78 192 ALA A N 1
ATOM 1449 C CA . ALA A 1 192 ? -12.953 -5.703 22.844 1 33.78 192 ALA A CA 1
ATOM 1450 C C . ALA A 1 192 ? -13.289 -4.352 22.219 1 33.78 192 ALA A C 1
ATOM 1452 O O . ALA A 1 192 ? -14.047 -4.285 21.25 1 33.78 192 ALA A O 1
ATOM 1453 N N . ASP A 1 193 ? -12.977 -3.234 22.953 1 32.28 193 ASP A N 1
ATOM 1454 C CA . ASP A 1 193 ? -13.555 -1.973 22.484 1 32.28 193 ASP A CA 1
ATOM 1455 C C . ASP A 1 193 ? -12.828 -1.46 21.25 1 32.28 193 ASP A C 1
ATOM 1457 O O . ASP A 1 193 ? -13.453 -0.893 20.344 1 32.28 193 ASP A O 1
ATOM 1461 N N . GLU A 1 194 ? -11.516 -1.23 21.312 1 34.16 194 GLU A N 1
ATOM 1462 C CA . GLU A 1 194 ? -10.922 -0.708 20.094 1 34.16 194 GLU A CA 1
ATOM 1463 C C . GLU A 1 194 ? -11.008 -1.727 18.953 1 34.16 194 GLU A C 1
ATOM 1465 O O . GLU A 1 194 ? -11.047 -1.355 17.781 1 34.16 194 GLU A O 1
ATOM 1470 N N . THR A 1 195 ? -10.75 -2.914 19.25 1 33.81 195 THR A N 1
ATOM 1471 C CA . THR A 1 195 ? -11.117 -4.023 18.391 1 33.81 195 THR A CA 1
ATOM 1472 C C . THR A 1 195 ? -12.625 -4.043 18.141 1 33.81 195 THR A C 1
ATOM 1474 O O . THR A 1 195 ? -13.125 -4.832 17.344 1 33.81 195 THR A O 1
ATOM 1477 N N . ARG A 1 196 ? -13.359 -3.57 19.109 1 31.95 196 ARG A N 1
ATOM 1478 C CA . ARG A 1 196 ? -14.797 -3.322 19 1 31.95 196 ARG A CA 1
ATOM 1479 C C . ARG A 1 196 ? -15.094 -2.371 17.844 1 31.95 196 ARG A C 1
ATOM 1481 O O . ARG A 1 196 ? -16.25 -2.035 17.609 1 31.95 196 ARG A O 1
ATOM 1488 N N . LEU A 1 197 ? -14.258 -1.353 17.781 1 30.62 197 LEU A N 1
ATOM 1489 C CA . LEU A 1 197 ? -14.695 -0.662 16.562 1 30.62 197 LEU A CA 1
ATOM 1490 C C . LEU A 1 197 ? -15.172 -1.658 15.516 1 30.62 197 LEU A C 1
ATOM 1492 O O . LEU A 1 197 ? -16.266 -1.52 14.969 1 30.62 197 LEU A O 1
ATOM 1496 N N . VAL A 1 198 ? -14.141 -2.148 14.609 1 31.08 198 VAL A N 1
ATOM 1497 C CA . VAL A 1 198 ? -14.938 -2.656 13.5 1 31.08 198 VAL A CA 1
ATOM 1498 C C . VAL A 1 198 ? -15.773 -3.846 13.961 1 31.08 198 VAL A C 1
ATOM 1500 O O . VAL A 1 198 ? -15.289 -4.977 14 1 31.08 198 VAL A O 1
ATOM 1503 N N . ASP A 1 199 ? -15.93 -4.129 15.07 1 30.56 199 ASP A N 1
ATOM 1504 C CA . ASP A 1 199 ? -17.188 -4.844 15.289 1 30.56 199 ASP A CA 1
ATOM 1505 C C . ASP A 1 199 ? -18.25 -4.395 14.289 1 30.56 199 ASP A C 1
ATOM 1507 O O . ASP A 1 199 ? -19.344 -4.973 14.234 1 30.56 199 ASP A O 1
ATOM 1511 N N . THR A 1 200 ? -18.312 -3.047 14.273 1 29.91 200 THR A N 1
ATOM 1512 C CA . THR A 1 200 ? -19.141 -2.664 13.141 1 29.91 200 THR A CA 1
ATOM 1513 C C . THR A 1 200 ? -18.781 -3.475 11.906 1 29.91 200 THR A C 1
ATOM 1515 O O . THR A 1 200 ? -19.25 -3.17 10.797 1 29.91 200 THR A O 1
ATOM 1518 N N . GLN A 1 201 ? -17.5 -3.826 11.961 1 32.31 201 GLN A N 1
ATOM 1519 C CA . GLN A 1 201 ? -17.359 -4.84 10.914 1 32.31 201 GLN A CA 1
ATOM 1520 C C . GLN A 1 201 ? -18.469 -5.879 11.008 1 32.31 201 GLN A C 1
ATOM 1522 O O . GLN A 1 201 ? -18.344 -6.871 11.734 1 32.31 201 GLN A O 1
ATOM 1527 N N . ARG A 1 202 ? -19.531 -5.5 11.539 1 33.03 202 ARG A N 1
ATOM 1528 C CA . ARG A 1 202 ? -20.531 -6.402 10.984 1 33.03 202 ARG A CA 1
ATOM 1529 C C . ARG A 1 202 ? -19.969 -7.176 9.797 1 33.03 202 ARG A C 1
ATOM 1531 O O . ARG A 1 202 ? -19.859 -6.633 8.695 1 33.03 202 ARG A O 1
ATOM 1538 N N . ILE A 1 203 ? -18.766 -7.574 10.094 1 34.81 203 ILE A N 1
ATOM 1539 C CA . ILE A 1 203 ? -18.484 -8.609 9.102 1 34.81 203 ILE A CA 1
ATOM 1540 C C . ILE A 1 203 ? -19.797 -9.07 8.461 1 34.81 203 ILE A C 1
ATOM 1542 O O . ILE A 1 203 ? -20.688 -9.555 9.148 1 34.81 203 ILE A O 1
ATOM 1546 N N . LEU A 1 204 ? -20.219 -8.266 7.684 1 35.16 204 LEU A N 1
ATOM 1547 C CA . LEU A 1 204 ? -21.312 -8.859 6.934 1 35.16 204 LEU A CA 1
ATOM 1548 C C . LEU A 1 204 ? -21.344 -10.375 7.117 1 35.16 204 LEU A C 1
ATOM 1550 O O . LEU A 1 204 ? -20.375 -11.062 6.777 1 35.16 204 LEU A O 1
ATOM 1554 N N . SER A 1 205 ? -21.547 -10.734 8.469 1 36.91 205 SER A N 1
ATOM 1555 C CA . SER A 1 205 ? -21.891 -12.148 8.453 1 36.91 205 SER A CA 1
ATOM 1556 C C . SER A 1 205 ? -22.297 -12.602 7.051 1 36.91 205 SER A C 1
ATOM 1558 O O . SER A 1 205 ? -22.828 -11.805 6.27 1 36.91 205 SER A O 1
ATOM 1560 N N . PRO A 1 206 ? -21.516 -13.43 6.602 1 40.56 206 PRO A N 1
ATOM 1561 C CA . PRO A 1 206 ? -22.156 -14.016 5.422 1 40.56 206 PRO A CA 1
ATOM 1562 C C . PRO A 1 206 ? -23.672 -14.039 5.527 1 40.56 206 PRO A C 1
ATOM 1564 O O . PRO A 1 206 ? -24.328 -14.93 4.965 1 40.56 206 PRO A O 1
ATOM 1567 N N . GLN A 1 207 ? -24.125 -13.273 6.457 1 41.09 207 GLN A N 1
ATOM 1568 C CA . GLN A 1 207 ? -25.562 -13.461 6.617 1 41.09 207 GLN A CA 1
ATOM 1569 C C . GLN A 1 207 ? -26.203 -13.852 5.293 1 41.09 207 GLN A C 1
ATOM 1571 O O . GLN A 1 207 ? -27.062 -14.742 5.258 1 41.09 207 GLN A O 1
ATOM 1576 N N . GLU A 1 208 ? -26.094 -12.758 4.418 1 45.34 208 GLU A N 1
ATOM 1577 C CA . GLU A 1 208 ? -26.969 -12.969 3.275 1 45.34 208 GLU A CA 1
ATOM 1578 C C . GLU A 1 208 ? -26.469 -14.102 2.391 1 45.34 208 GLU A C 1
ATOM 1580 O O . GLU A 1 208 ? -27.094 -14.43 1.374 1 45.34 208 GLU A O 1
ATOM 1585 N N . HIS A 1 209 ? -25.25 -14.508 2.697 1 47.88 209 HIS A N 1
ATOM 1586 C CA . HIS A 1 209 ? -24.812 -15.516 1.745 1 47.88 209 HIS A CA 1
ATOM 1587 C C . HIS A 1 209 ? -25.406 -16.875 2.068 1 47.88 209 HIS A C 1
ATOM 1589 O O . HIS A 1 209 ? -24.953 -17.906 1.548 1 47.88 209 HIS A O 1
ATOM 1595 N N . ASP A 1 210 ? -26.109 -16.938 3.229 1 53.06 210 ASP A N 1
ATOM 1596 C CA . ASP A 1 210 ? -26.828 -18.172 3.5 1 53.06 210 ASP A CA 1
ATOM 1597 C C . ASP A 1 210 ? -27.531 -18.688 2.248 1 53.06 210 ASP A C 1
ATOM 1599 O O . ASP A 1 210 ? -28.141 -19.766 2.268 1 53.06 210 ASP A O 1
ATOM 1603 N N . GLY A 1 211 ? -27.094 -18.031 1.142 1 66.25 211 GLY A N 1
ATOM 1604 C CA . GLY A 1 211 ? -28.031 -18.516 0.141 1 66.25 211 GLY A CA 1
ATOM 1605 C C . GLY A 1 211 ? -27.375 -18.844 -1.187 1 66.25 211 GLY A C 1
ATOM 1606 O O . GLY A 1 211 ? -28.047 -18.953 -2.213 1 66.25 211 GLY A O 1
ATOM 1607 N N . PHE A 1 212 ? -25.938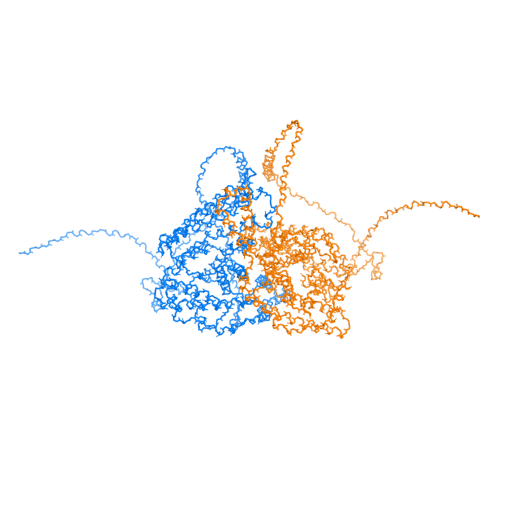 -19.031 -1.005 1 81.56 212 PHE A N 1
ATOM 1608 C CA . PHE A 1 212 ? -25.391 -19.328 -2.322 1 81.56 212 PHE A CA 1
ATOM 1609 C C . PHE A 1 212 ? -25.641 -20.797 -2.693 1 81.56 212 PHE A C 1
ATOM 1611 O O . PHE A 1 212 ? -25.547 -21.672 -1.842 1 81.56 212 PHE A O 1
ATOM 1618 N N . GLN A 1 213 ? -26.078 -20.906 -3.84 1 88.69 213 GLN A N 1
ATOM 1619 C CA . GLN A 1 213 ? -26.172 -22.266 -4.383 1 88.69 213 GLN A CA 1
ATOM 1620 C C . GLN A 1 213 ? -24.781 -22.844 -4.633 1 88.69 213 GLN A C 1
ATOM 1622 O O . GLN A 1 213 ? -23.969 -22.266 -5.359 1 88.69 213 GLN A O 1
ATOM 1627 N N . LEU A 1 214 ? -24.484 -23.969 -3.965 1 93.44 214 LEU A N 1
ATOM 1628 C CA . LEU A 1 214 ? -23.203 -24.625 -4.133 1 93.44 214 LEU A CA 1
ATOM 1629 C C . LEU A 1 214 ? -23.344 -25.844 -5.035 1 93.44 214 LEU A C 1
ATOM 1631 O O . LEU A 1 214 ? -24.422 -26.438 -5.141 1 93.44 214 LEU A O 1
ATOM 1635 N N . PRO A 1 215 ? -22.219 -26.125 -5.715 1 94.88 215 PRO A N 1
ATOM 1636 C CA . PRO A 1 215 ? -22.25 -27.406 -6.445 1 94.88 215 PRO A CA 1
ATOM 1637 C C . PRO A 1 215 ? -22.531 -28.594 -5.543 1 94.88 215 PRO A C 1
ATOM 1639 O O . PRO A 1 215 ? -22.156 -28.578 -4.363 1 94.88 215 PRO A O 1
ATOM 1642 N N . PRO A 1 216 ? -23.25 -29.641 -6.152 1 94.94 216 PRO A N 1
ATOM 1643 C CA . PRO A 1 216 ? -23.422 -30.844 -5.352 1 94.94 216 PRO A CA 1
ATOM 1644 C C . PRO A 1 216 ? -22.109 -31.375 -4.77 1 94.94 216 PRO A C 1
ATOM 1646 O O . PRO A 1 216 ? -21.094 -31.422 -5.477 1 94.94 216 PRO A O 1
ATOM 1649 N N . VAL A 1 217 ? -22.156 -31.781 -3.51 1 94.19 217 VAL A N 1
ATOM 1650 C CA . VAL A 1 217 ? -20.953 -32.188 -2.781 1 94.19 217 VAL A CA 1
ATOM 1651 C C . VAL A 1 217 ? -20.281 -33.344 -3.48 1 94.19 217 VAL A C 1
ATOM 1653 O O . VAL A 1 217 ? -19.062 -33.438 -3.527 1 94.19 217 VAL A O 1
ATOM 1656 N N . ASN A 1 218 ? -21.047 -34.219 -3.98 1 94.19 218 ASN A N 1
ATOM 1657 C CA . ASN A 1 218 ? -20.516 -35.375 -4.672 1 94.19 218 ASN A CA 1
ATOM 1658 C C . ASN A 1 218 ? -19.703 -35 -5.898 1 94.19 218 ASN A C 1
ATOM 1660 O O . ASN A 1 218 ? -18.656 -35.594 -6.188 1 94.19 218 ASN A O 1
ATOM 1664 N N . LEU A 1 219 ? -20.156 -34.031 -6.637 1 96.06 219 LEU A N 1
ATOM 1665 C CA . LEU A 1 219 ? -19.438 -33.531 -7.812 1 96.06 219 LEU A CA 1
ATOM 1666 C C . LEU A 1 219 ? -18.125 -32.875 -7.414 1 96.06 219 LEU A C 1
ATOM 1668 O O . LEU A 1 219 ? -17.094 -33.094 -8.062 1 96.06 219 LEU A O 1
ATOM 1672 N N . ALA A 1 220 ? -18.25 -32.031 -6.371 1 96.06 220 ALA A N 1
ATOM 1673 C CA . ALA A 1 220 ? -17.062 -31.359 -5.883 1 96.06 220 ALA A CA 1
ATOM 1674 C C . ALA A 1 220 ? -16 -32.344 -5.43 1 96.06 220 ALA A C 1
ATOM 1676 O O . ALA A 1 220 ? -14.82 -32.219 -5.746 1 96.06 220 ALA A O 1
ATOM 1677 N N . MET A 1 221 ? -16.453 -33.406 -4.703 1 95 221 MET A N 1
ATOM 1678 C CA . MET A 1 221 ? -15.516 -34.406 -4.199 1 95 221 MET A CA 1
ATOM 1679 C C . MET A 1 221 ? -14.945 -35.25 -5.344 1 95 221 MET A C 1
ATOM 1681 O O . MET A 1 221 ? -13.789 -35.656 -5.293 1 95 221 MET A O 1
ATOM 1685 N N . MET A 1 222 ? -15.719 -35.469 -6.312 1 95.38 222 MET A N 1
ATOM 1686 C CA . MET A 1 222 ? -15.234 -36.156 -7.504 1 95.38 222 MET A CA 1
ATOM 1687 C C . MET A 1 222 ? -14.141 -35.344 -8.195 1 95.38 222 MET A C 1
ATOM 1689 O O . MET A 1 222 ? -13.117 -35.906 -8.609 1 95.38 222 MET A O 1
ATOM 1693 N N . ALA A 1 223 ? -14.406 -34.062 -8.336 1 95.44 223 ALA A N 1
ATOM 1694 C CA . ALA A 1 223 ? -13.414 -33.188 -8.953 1 95.44 223 ALA A CA 1
ATOM 1695 C C . ALA A 1 223 ? -12.117 -33.188 -8.156 1 95.44 223 ALA A C 1
ATOM 1697 O O . ALA A 1 223 ? -11.023 -33.219 -8.742 1 95.44 223 ALA A O 1
ATOM 1698 N N . VAL A 1 224 ? -12.219 -33.188 -6.816 1 94.69 224 VAL A N 1
ATOM 1699 C CA . VAL A 1 224 ? -11.047 -33.188 -5.949 1 94.69 224 VAL A CA 1
ATOM 1700 C C . VAL A 1 224 ? -10.289 -34.5 -6.121 1 94.69 224 VAL A C 1
ATOM 1702 O O . VAL A 1 224 ? -9.055 -34.531 -6.137 1 94.69 224 VAL A O 1
ATOM 1705 N N . GLN A 1 225 ? -11 -35.594 -6.199 1 94.81 225 GLN A N 1
ATOM 1706 C CA . GLN A 1 225 ? -10.375 -36.906 -6.406 1 94.81 225 GLN A CA 1
ATOM 1707 C C . GLN A 1 225 ? -9.625 -36.938 -7.738 1 94.81 225 GLN A C 1
ATOM 1709 O O . GLN A 1 225 ? -8.508 -37.469 -7.809 1 94.81 225 GLN A O 1
ATOM 1714 N N . ARG A 1 226 ? -10.203 -36.375 -8.789 1 93.06 226 ARG A N 1
ATOM 1715 C CA . ARG A 1 226 ? -9.531 -36.281 -10.078 1 93.06 226 ARG A CA 1
ATOM 1716 C C . ARG A 1 226 ? -8.266 -35.438 -9.992 1 93.06 226 ARG A C 1
ATOM 1718 O O . ARG A 1 226 ? -7.266 -35.719 -10.648 1 93.06 226 ARG A O 1
ATOM 1725 N N . LEU A 1 227 ? -8.391 -34.375 -9.234 1 91.75 227 LEU A N 1
ATOM 1726 C CA . LEU A 1 227 ? -7.238 -33.5 -9.039 1 91.75 227 LEU A CA 1
ATOM 1727 C C . LEU A 1 227 ? -6.086 -34.25 -8.383 1 91.75 227 LEU A C 1
ATOM 1729 O O . LEU A 1 227 ? -4.926 -34.062 -8.758 1 91.75 227 LEU A O 1
ATOM 1733 N N . ARG A 1 228 ? -6.359 -35.094 -7.445 1 89.31 228 ARG A N 1
ATOM 1734 C CA . ARG A 1 228 ? -5.336 -35.844 -6.734 1 89.31 228 ARG A CA 1
ATOM 1735 C C . ARG A 1 228 ? -4.668 -36.875 -7.66 1 89.31 228 ARG A C 1
ATOM 1737 O O . ARG A 1 228 ? -3.477 -37.156 -7.512 1 89.31 228 ARG A O 1
ATOM 1744 N N . GLU A 1 229 ? -5.355 -37.344 -8.641 1 89.31 229 GLU A N 1
ATOM 1745 C CA . GLU A 1 229 ? -4.895 -38.469 -9.445 1 89.31 229 GLU A CA 1
ATOM 1746 C C . GLU A 1 229 ? -4.258 -38 -10.75 1 89.31 229 GLU A C 1
ATOM 1748 O O . GLU A 1 229 ? -3.467 -38.719 -11.359 1 89.31 229 GLU A O 1
ATOM 1753 N N . SER A 1 230 ? -4.613 -36.844 -11.188 1 86.62 230 SER A N 1
ATOM 1754 C CA . SER A 1 230 ? -4.184 -36.406 -12.508 1 86.62 230 SER A CA 1
ATOM 1755 C C . SER A 1 230 ? -3.066 -35.344 -12.398 1 86.62 230 SER A C 1
ATOM 1757 O O . SER A 1 230 ? -3.307 -34.219 -12.016 1 86.62 230 SER A O 1
ATOM 1759 N N . PRO A 1 231 ? -1.876 -35.719 -12.836 1 79.94 231 PRO A N 1
ATOM 1760 C CA . PRO A 1 231 ? -0.785 -34.719 -12.859 1 79.94 231 PRO A CA 1
ATOM 1761 C C . PRO A 1 231 ? -1.097 -33.531 -13.742 1 79.94 231 PRO A C 1
ATOM 1763 O O . PRO A 1 231 ? -0.66 -32.406 -13.445 1 79.94 231 PRO A O 1
ATOM 1766 N N . ARG A 1 232 ? -1.867 -33.75 -14.727 1 79.62 232 ARG A N 1
ATOM 1767 C CA . ARG A 1 232 ? -2.258 -32.656 -15.625 1 79.62 232 ARG A CA 1
ATOM 1768 C C . ARG A 1 232 ? -3.133 -31.625 -14.898 1 79.62 232 ARG A C 1
ATOM 1770 O O . ARG A 1 232 ? -2.92 -30.422 -15.016 1 79.62 232 ARG A O 1
ATOM 1777 N N . LEU A 1 233 ? -4.125 -32.156 -14.219 1 83.5 233 LEU A N 1
ATOM 1778 C CA . LEU A 1 233 ? -5.012 -31.266 -13.469 1 83.5 233 LEU A CA 1
ATOM 1779 C C . LEU A 1 233 ? -4.242 -30.516 -12.391 1 83.5 233 LEU A C 1
ATOM 1781 O O . LEU A 1 233 ? -4.535 -29.344 -12.117 1 83.5 233 LEU A O 1
ATOM 1785 N N . GLN A 1 234 ? -3.238 -31.109 -11.82 1 81.69 234 GLN A N 1
ATOM 1786 C CA . GLN A 1 234 ? -2.426 -30.469 -10.789 1 81.69 234 GLN A CA 1
ATOM 1787 C C . GLN A 1 234 ? -1.598 -29.328 -11.375 1 81.69 234 GLN A C 1
ATOM 1789 O O . GLN A 1 234 ? -1.4 -28.312 -10.719 1 81.69 234 GLN A O 1
ATOM 1794 N N . LEU A 1 235 ? -1.159 -29.5 -12.508 1 77.25 235 LEU A N 1
ATOM 1795 C CA . LEU A 1 235 ? -0.335 -28.5 -13.172 1 77.25 235 LEU A CA 1
ATOM 1796 C C . LEU A 1 235 ? -1.165 -27.266 -13.555 1 77.25 235 LEU A C 1
ATOM 1798 O O . LEU A 1 235 ? -0.699 -26.141 -13.43 1 77.25 235 LEU A O 1
ATOM 1802 N N . PHE A 1 236 ? -2.371 -27.453 -13.93 1 76.12 236 PHE A N 1
ATOM 1803 C CA . PHE A 1 236 ? -3.135 -26.359 -14.516 1 76.12 236 PHE A CA 1
ATOM 1804 C C . PHE A 1 236 ? -4.09 -25.766 -13.492 1 76.12 236 PHE A C 1
ATOM 1806 O O . PHE A 1 236 ? -4.699 -24.719 -13.75 1 76.12 236 PHE A O 1
ATOM 1813 N N . TRP A 1 237 ? -4.215 -26.531 -12.398 1 75.69 237 TRP A N 1
ATOM 1814 C CA . TRP A 1 237 ? -5.043 -25.953 -11.344 1 75.69 237 TRP A CA 1
ATOM 1815 C C . TRP A 1 237 ? -4.402 -24.688 -10.773 1 75.69 237 TRP A C 1
ATOM 1817 O O . TRP A 1 237 ? -3.361 -24.75 -10.125 1 75.69 237 TRP A O 1
ATOM 1827 N N . ARG A 1 238 ? -4.75 -23.531 -11.125 1 63.62 238 ARG A N 1
ATOM 1828 C CA . ARG A 1 238 ? -4.203 -22.203 -10.875 1 63.62 238 ARG A CA 1
ATOM 1829 C C . ARG A 1 238 ? -4.5 -21.75 -9.453 1 63.62 238 ARG A C 1
ATOM 1831 O O . ARG A 1 238 ? -4.516 -20.547 -9.172 1 63.62 238 ARG A O 1
ATOM 1838 N N . ALA A 1 239 ? -4.828 -22.594 -8.719 1 57 239 ALA A N 1
ATOM 1839 C CA . ALA A 1 239 ? -5.039 -22.156 -7.344 1 57 239 ALA A CA 1
ATOM 1840 C C . ALA A 1 239 ? -3.828 -22.484 -6.473 1 57 239 ALA A C 1
ATOM 1842 O O . ALA A 1 239 ? -3.393 -23.641 -6.406 1 57 239 ALA A O 1
ATOM 1843 N N . GLU A 1 240 ? -3.086 -21.5 -6.297 1 62.5 240 GLU A N 1
ATOM 1844 C CA . GLU A 1 240 ? -1.779 -21.625 -5.664 1 62.5 240 GLU A CA 1
ATOM 1845 C C . GLU A 1 240 ? -1.916 -22 -4.188 1 62.5 240 GLU A C 1
ATOM 1847 O O . GLU A 1 240 ? -1.856 -21.125 -3.32 1 62.5 240 GLU A O 1
ATOM 1852 N N . PHE A 1 241 ? -2.41 -23.219 -4.043 1 67.44 241 PHE A N 1
ATOM 1853 C CA . PHE A 1 241 ? -2.453 -23.75 -2.684 1 67.44 241 PHE A CA 1
ATOM 1854 C C . PHE A 1 241 ? -1.152 -24.469 -2.336 1 67.44 241 PHE A C 1
ATOM 1856 O O . PHE A 1 241 ? -0.388 -24.844 -3.229 1 67.44 241 PHE A O 1
ATOM 1863 N N . HIS A 1 242 ? -0.964 -24.453 -1.112 1 67.5 242 HIS A N 1
ATOM 1864 C CA . HIS A 1 242 ? 0.156 -25.25 -0.627 1 67.5 242 HIS A CA 1
ATOM 1865 C C . HIS A 1 242 ? -0.073 -26.734 -0.885 1 67.5 242 HIS A C 1
ATOM 1867 O O . HIS A 1 242 ? 0.863 -27.453 -1.226 1 67.5 242 HIS A O 1
ATOM 1873 N N . SER A 1 243 ? -1.288 -27.141 -0.716 1 78.19 243 SER A N 1
ATOM 1874 C CA . SER A 1 243 ? -1.642 -28.531 -0.93 1 78.19 243 SER A CA 1
ATOM 1875 C C . SER A 1 243 ? -3.123 -28.688 -1.263 1 78.19 243 SER A C 1
ATOM 1877 O O . SER A 1 243 ? -3.916 -27.781 -1.008 1 78.19 243 SER A O 1
ATOM 1879 N N . ILE A 1 244 ? -3.383 -29.828 -1.853 1 87.62 244 ILE A N 1
ATOM 1880 C CA . ILE A 1 244 ? -4.773 -30.156 -2.148 1 87.62 244 ILE A CA 1
ATOM 1881 C C . ILE A 1 244 ? -5.559 -30.312 -0.848 1 87.62 244 ILE A C 1
ATOM 1883 O O . ILE A 1 244 ? -6.727 -29.938 -0.771 1 87.62 244 ILE A O 1
ATOM 1887 N N . SER A 1 245 ? -4.852 -30.766 0.209 1 86.12 245 SER A N 1
ATOM 1888 C CA . SER A 1 245 ? -5.492 -30.953 1.508 1 86.12 245 SER A CA 1
ATOM 1889 C C . SER A 1 245 ? -5.953 -29.625 2.094 1 86.12 245 SER A C 1
ATOM 1891 O O . SER A 1 245 ? -6.996 -29.562 2.752 1 86.12 245 SER A O 1
ATOM 1893 N N . GLN A 1 246 ? -5.176 -28.688 1.871 1 87.56 246 GLN A N 1
ATOM 1894 C CA . GLN A 1 246 ? -5.559 -27.375 2.354 1 87.56 246 GLN A CA 1
ATOM 1895 C C . GLN A 1 246 ? -6.855 -26.891 1.696 1 87.56 246 GLN A C 1
ATOM 1897 O O . GLN A 1 246 ? -7.719 -26.312 2.357 1 87.56 246 GLN A O 1
ATOM 1902 N N . PHE A 1 247 ? -6.953 -27.156 0.448 1 92.5 247 PHE A N 1
ATOM 1903 C CA . PHE A 1 247 ? -8.156 -26.766 -0.283 1 92.5 247 PHE A CA 1
ATOM 1904 C C . PHE A 1 247 ? -9.375 -27.516 0.236 1 92.5 247 PHE A C 1
ATOM 1906 O O . PHE A 1 247 ? -10.445 -26.922 0.401 1 92.5 247 PHE A O 1
ATOM 1913 N N . VAL A 1 248 ? -9.188 -28.703 0.491 1 93.19 248 VAL A N 1
ATOM 1914 C CA . VAL A 1 248 ? -10.281 -29.547 0.959 1 93.19 248 VAL A CA 1
ATOM 1915 C C . VAL A 1 248 ? -10.773 -29.062 2.316 1 93.19 248 VAL A C 1
ATOM 1917 O O . VAL A 1 248 ? -11.969 -29.109 2.609 1 93.19 248 VAL A O 1
ATOM 1920 N N . GLU A 1 249 ? -9.898 -28.562 3.131 1 91.75 249 GLU A N 1
ATOM 1921 C CA . GLU A 1 249 ? -10.305 -28.016 4.418 1 91.75 249 GLU A CA 1
ATOM 1922 C C . GLU A 1 249 ? -11.258 -26.828 4.23 1 91.75 249 GLU A C 1
ATOM 1924 O O . GLU A 1 249 ? -12.266 -26.734 4.93 1 91.75 249 GLU A O 1
ATOM 1929 N N . TYR A 1 250 ? -10.938 -25.953 3.309 1 93.94 250 TYR A N 1
ATOM 1930 C CA . TYR A 1 250 ? -11.805 -24.828 3.016 1 93.94 250 TYR A CA 1
ATOM 1931 C C . TYR A 1 250 ? -13.141 -25.297 2.436 1 93.94 250 TYR A C 1
ATOM 1933 O O . TYR A 1 250 ? -14.195 -24.766 2.793 1 93.94 250 TYR A O 1
ATOM 1941 N N . LEU A 1 251 ? -13.008 -26.281 1.563 1 94.94 251 LEU A N 1
ATOM 1942 C CA . LEU A 1 251 ? -14.195 -26.828 0.919 1 94.94 251 LEU A CA 1
ATOM 1943 C C . LEU A 1 251 ? -15.156 -27.391 1.954 1 94.94 251 LEU A C 1
ATOM 1945 O O . LEU A 1 251 ? -16.359 -27.141 1.898 1 94.94 251 LEU A O 1
ATOM 1949 N N . MET A 1 252 ? -14.664 -28.125 2.891 1 95 252 MET A N 1
ATOM 1950 C CA . MET A 1 252 ? -15.477 -28.766 3.918 1 95 252 MET A CA 1
ATOM 1951 C C . MET A 1 252 ? -16.125 -27.719 4.828 1 95 252 MET A C 1
ATOM 1953 O O . MET A 1 252 ? -17.266 -27.875 5.262 1 95 252 MET A O 1
ATOM 1957 N N . THR A 1 253 ? -15.391 -26.672 5.117 1 93.94 253 THR A N 1
ATOM 1958 C CA . THR A 1 253 ? -15.93 -25.594 5.945 1 93.94 253 THR A CA 1
ATOM 1959 C C . THR A 1 253 ? -17.125 -24.922 5.262 1 93.94 253 THR A C 1
ATOM 1961 O O . THR A 1 253 ? -18.109 -24.594 5.914 1 93.94 253 THR A O 1
ATOM 1964 N N . VAL A 1 254 ? -17.062 -24.734 3.961 1 94.62 254 VAL A N 1
ATOM 1965 C CA . VAL A 1 254 ? -18.109 -24.031 3.217 1 94.62 254 VAL A CA 1
ATOM 1966 C C . VAL A 1 254 ? -19.328 -24.938 3.092 1 94.62 254 VAL A C 1
ATOM 1968 O O . VAL A 1 254 ? -20.469 -24.469 3.172 1 94.62 254 VAL A O 1
ATOM 1971 N N . TYR A 1 255 ? -19.109 -26.266 2.906 1 93.12 255 TYR A N 1
ATOM 1972 C CA . TYR A 1 255 ? -20.219 -27.188 2.717 1 93.12 255 TYR A CA 1
ATOM 1973 C C . TYR A 1 255 ? -20.875 -27.531 4.051 1 93.12 255 TYR A C 1
ATOM 1975 O O . TYR A 1 255 ? -22.094 -27.703 4.121 1 93.12 255 TYR A O 1
ATOM 1983 N N . PHE A 1 256 ? -20.125 -27.609 5.148 1 91.62 256 PHE A N 1
ATOM 1984 C CA . PHE A 1 256 ? -20.672 -28.234 6.344 1 91.62 256 PHE A CA 1
ATOM 1985 C C . PHE A 1 256 ? -20.484 -27.328 7.559 1 91.62 256 PHE A C 1
ATOM 1987 O O . PHE A 1 256 ? -21.031 -27.609 8.633 1 91.62 256 PHE A O 1
ATOM 1994 N N . GLY A 1 257 ? -19.75 -26.266 7.426 1 89.88 257 GLY A N 1
ATOM 1995 C CA . GLY A 1 257 ? -19.453 -25.422 8.578 1 89.88 257 GLY A CA 1
ATOM 1996 C C . GLY A 1 257 ? -20.016 -24.031 8.453 1 89.88 257 GLY A C 1
ATOM 1997 O O . GLY A 1 257 ? -21.062 -23.828 7.824 1 89.88 257 GLY A O 1
ATOM 1998 N N . LYS A 1 258 ? -19.469 -23.141 9.234 1 90.38 258 LYS A N 1
ATOM 1999 C CA . LYS A 1 258 ? -19.781 -21.719 9.18 1 90.38 258 LYS A CA 1
ATOM 2000 C C . LYS A 1 258 ? -18.656 -20.938 8.508 1 90.38 258 LYS A C 1
ATOM 2002 O O . LYS A 1 258 ? -17.734 -20.453 9.18 1 90.38 258 LYS A O 1
ATOM 2007 N N . PRO A 1 259 ? -18.812 -20.781 7.238 1 92.31 259 PRO A N 1
ATOM 2008 C CA . PRO A 1 259 ? -17.703 -20.188 6.484 1 92.31 259 PRO A CA 1
ATOM 2009 C C . PRO A 1 259 ? -17.578 -18.672 6.684 1 92.31 259 PRO A C 1
ATOM 2011 O O . PRO A 1 259 ? -18.594 -17.984 6.812 1 92.31 259 PRO A O 1
ATOM 2014 N N . THR A 1 260 ? -16.406 -18.172 6.84 1 92.38 260 THR A N 1
ATOM 2015 C CA . THR A 1 260 ? -16.125 -16.734 6.742 1 92.38 260 THR A CA 1
ATOM 2016 C C . THR A 1 260 ? -16.109 -16.297 5.281 1 92.38 260 THR A C 1
ATOM 2018 O O . THR A 1 260 ? -16.219 -17.109 4.371 1 92.38 260 THR A O 1
ATOM 2021 N N . LEU A 1 261 ? -15.984 -15.055 5.098 1 93.25 261 LEU A N 1
ATOM 2022 C CA . LEU A 1 261 ? -15.867 -14.523 3.744 1 93.25 261 LEU A CA 1
ATOM 2023 C C . LEU A 1 261 ? -14.609 -15.055 3.064 1 93.25 261 LEU A C 1
ATOM 2025 O O . LEU A 1 261 ? -14.617 -15.328 1.86 1 93.25 261 LEU A O 1
ATOM 2029 N N . ALA A 1 262 ? -13.555 -15.172 3.807 1 95.19 262 ALA A N 1
ATOM 2030 C CA . ALA A 1 262 ? -12.305 -15.711 3.271 1 95.19 262 ALA A CA 1
ATOM 2031 C C . ALA A 1 262 ? -12.492 -17.141 2.787 1 95.19 262 ALA A C 1
ATOM 2033 O O . ALA A 1 262 ? -12.016 -17.516 1.71 1 95.19 262 ALA A O 1
ATOM 2034 N N . ASP A 1 263 ? -13.211 -17.938 3.547 1 94.75 263 ASP A N 1
ATOM 2035 C CA . ASP A 1 263 ? -13.492 -19.328 3.162 1 94.75 263 ASP A CA 1
ATOM 2036 C C . ASP A 1 263 ? -14.25 -19.375 1.84 1 94.75 263 ASP A C 1
ATOM 2038 O O . ASP A 1 263 ? -13.953 -20.203 0.98 1 94.75 263 ASP A O 1
ATOM 2042 N N . LEU A 1 264 ? -15.172 -18.516 1.776 1 95.56 264 LEU A N 1
ATOM 2043 C CA . LEU A 1 264 ? -16.016 -18.5 0.588 1 95.56 264 LEU A CA 1
ATOM 2044 C C . LEU A 1 264 ? -15.211 -18.125 -0.649 1 95.56 264 LEU A C 1
ATOM 2046 O O . LEU A 1 264 ? -15.344 -18.766 -1.697 1 95.56 264 LEU A O 1
ATOM 2050 N N . ILE A 1 265 ? -14.375 -17.125 -0.57 1 96.19 265 ILE A N 1
ATOM 2051 C CA . ILE A 1 265 ? -13.586 -16.672 -1.71 1 96.19 265 ILE A CA 1
ATOM 2052 C C . ILE A 1 265 ? -12.633 -17.781 -2.143 1 96.19 265 ILE A C 1
ATOM 2054 O O . ILE A 1 265 ? -12.594 -18.156 -3.316 1 96.19 265 ILE A O 1
ATOM 2058 N N . VAL A 1 266 ? -11.898 -18.359 -1.196 1 95.62 266 VAL A N 1
ATOM 2059 C CA . VAL A 1 266 ? -10.891 -19.375 -1.479 1 95.62 266 VAL A CA 1
ATOM 2060 C C . VAL A 1 266 ? -11.555 -20.578 -2.145 1 95.62 266 VAL A C 1
ATOM 2062 O O . VAL A 1 266 ? -11.055 -21.094 -3.15 1 95.62 266 VAL A O 1
ATOM 2065 N N . THR A 1 267 ? -12.656 -20.984 -1.596 1 95.12 267 THR A N 1
ATOM 2066 C CA . THR A 1 267 ? -13.336 -22.172 -2.1 1 95.12 267 THR A CA 1
ATOM 2067 C C . THR A 1 267 ? -13.891 -21.922 -3.498 1 95.12 267 THR A C 1
ATOM 2069 O O . THR A 1 267 ? -13.727 -22.766 -4.395 1 95.12 267 THR A O 1
ATOM 2072 N N . HIS A 1 268 ? -14.492 -20.812 -3.717 1 95.44 268 HIS A N 1
ATOM 2073 C CA . HIS A 1 268 ? -15.109 -20.547 -5.012 1 95.44 268 HIS A CA 1
ATOM 2074 C C . HIS A 1 268 ? -14.055 -20.328 -6.094 1 95.44 268 HIS A C 1
ATOM 2076 O O . HIS A 1 268 ? -14.234 -20.766 -7.234 1 95.44 268 HIS A O 1
ATOM 2082 N N . VAL A 1 269 ? -12.961 -19.641 -5.781 1 94.62 269 VAL A N 1
ATOM 2083 C CA . VAL A 1 269 ? -11.891 -19.516 -6.758 1 94.62 269 VAL A CA 1
ATOM 2084 C C . VAL A 1 269 ? -11.344 -20.891 -7.117 1 94.62 269 VAL A C 1
ATOM 2086 O O . VAL A 1 269 ? -11.117 -21.188 -8.289 1 94.62 269 VAL A O 1
ATOM 2089 N N . GLY A 1 270 ? -11.125 -21.703 -6.047 1 93.62 270 GLY A N 1
ATOM 2090 C CA . GLY A 1 270 ? -10.641 -23.062 -6.27 1 93.62 270 GLY A CA 1
ATOM 2091 C C . GLY A 1 270 ? -11.586 -23.906 -7.102 1 93.62 270 GLY A C 1
ATOM 2092 O O . GLY A 1 270 ? -11.148 -24.625 -8.008 1 93.62 270 GLY A O 1
ATOM 2093 N N . LEU A 1 271 ? -12.852 -23.797 -6.828 1 94.69 271 LEU A N 1
ATOM 2094 C CA . LEU A 1 271 ? -13.844 -24.609 -7.52 1 94.69 271 LEU A CA 1
ATOM 2095 C C . LEU A 1 271 ? -14.008 -24.141 -8.961 1 94.69 271 LEU A C 1
ATOM 2097 O O . LEU A 1 271 ? -14.148 -24.969 -9.875 1 94.69 271 LEU A O 1
ATOM 2101 N N . VAL A 1 272 ? -14.055 -22.875 -9.195 1 93.31 272 VAL A N 1
ATOM 2102 C CA . VAL A 1 272 ? -14.195 -22.344 -10.555 1 93.31 272 VAL A CA 1
ATOM 2103 C C . VAL A 1 272 ? -13.078 -22.891 -11.438 1 93.31 272 VAL A C 1
ATOM 2105 O O . VAL A 1 272 ? -13.336 -23.391 -12.539 1 93.31 272 VAL A O 1
ATOM 2108 N N . SER A 1 273 ? -11.883 -22.828 -10.938 1 90.12 273 SER A N 1
ATOM 2109 C CA . SER A 1 273 ? -10.727 -23.281 -11.703 1 90.12 273 SER A CA 1
ATOM 2110 C C . SER A 1 273 ? -10.75 -24.797 -11.883 1 90.12 273 SER A C 1
ATOM 2112 O O . SER A 1 273 ? -10.484 -25.297 -12.977 1 90.12 273 SER A O 1
ATOM 2114 N N . LEU A 1 274 ? -11.078 -25.5 -10.82 1 92.69 274 LEU A N 1
ATOM 2115 C CA . LEU A 1 274 ? -11.055 -26.953 -10.852 1 92.69 274 LEU A CA 1
ATOM 2116 C C . LEU A 1 274 ? -12.148 -27.5 -11.766 1 92.69 274 LEU A C 1
ATOM 2118 O O . LEU A 1 274 ? -11.891 -28.375 -12.602 1 92.69 274 LEU A O 1
ATOM 2122 N N . LEU A 1 275 ? -13.383 -27.031 -11.602 1 94.56 275 LEU A N 1
ATOM 2123 C CA . LEU A 1 275 ? -14.5 -27.516 -12.406 1 94.56 275 LEU A CA 1
ATOM 2124 C C . LEU A 1 275 ? -14.297 -27.156 -13.875 1 94.56 275 LEU A C 1
ATOM 2126 O O . LEU A 1 275 ? -14.688 -27.922 -14.758 1 94.56 275 LEU A O 1
ATOM 2130 N N . HIS A 1 276 ? -13.711 -26.016 -14.094 1 88.94 276 HIS A N 1
ATOM 2131 C CA . HIS A 1 276 ? -13.391 -25.625 -15.461 1 88.94 276 HIS A CA 1
ATOM 2132 C C . HIS A 1 276 ? -12.398 -26.594 -16.094 1 88.94 276 HIS A C 1
ATOM 2134 O O . HIS A 1 276 ? -12.57 -27.016 -17.234 1 88.94 276 HIS A O 1
ATOM 2140 N N . GLU A 1 277 ? -11.352 -26.969 -15.367 1 87.94 277 GLU A N 1
ATOM 2141 C CA . GLU A 1 277 ? -10.344 -27.875 -15.891 1 87.94 277 GLU A CA 1
ATOM 2142 C C . GLU A 1 277 ? -10.906 -29.281 -16.062 1 87.94 277 GLU A C 1
ATOM 2144 O O . GLU A 1 277 ? -10.539 -30 -16.984 1 87.94 277 GLU A O 1
ATOM 2149 N N . CYS A 1 278 ? -11.766 -29.672 -15.141 1 91.75 278 CYS A N 1
ATOM 2150 C CA . CYS A 1 278 ? -12.43 -30.969 -15.273 1 91.75 278 CYS A CA 1
ATOM 2151 C C . CYS A 1 278 ? -13.312 -31 -16.516 1 91.75 278 CYS A C 1
ATOM 2153 O O . CYS A 1 278 ? -13.375 -32 -17.219 1 91.75 278 CYS A O 1
ATOM 2155 N N . ASN A 1 279 ? -13.977 -29.906 -16.75 1 90.56 279 ASN A N 1
ATOM 2156 C CA . ASN A 1 279 ? -14.797 -29.766 -17.953 1 90.56 279 ASN A CA 1
ATOM 2157 C C . ASN A 1 279 ? -13.969 -29.938 -19.219 1 90.56 279 ASN A C 1
ATOM 2159 O O . ASN A 1 279 ? -14.398 -30.578 -20.172 1 90.56 279 ASN A O 1
ATOM 2163 N N . ASN A 1 280 ? -12.781 -29.391 -19.219 1 84.12 280 ASN A N 1
ATOM 2164 C CA . ASN A 1 280 ? -11.906 -29.406 -20.375 1 84.12 280 ASN A CA 1
ATOM 2165 C C . ASN A 1 280 ? -11.438 -30.812 -20.719 1 84.12 280 ASN A C 1
ATOM 2167 O O . ASN A 1 280 ? -11.211 -31.141 -21.875 1 84.12 280 ASN A O 1
ATOM 2171 N N . VAL A 1 281 ? -11.281 -31.656 -19.688 1 84.81 281 VAL A N 1
ATOM 2172 C CA . VAL A 1 281 ? -10.695 -32.969 -19.891 1 84.81 281 VAL A CA 1
ATOM 2173 C C . VAL A 1 281 ? -11.797 -34.031 -20.016 1 84.81 281 VAL A C 1
ATOM 2175 O O . VAL A 1 281 ? -11.578 -35.125 -20.562 1 84.81 281 VAL A O 1
ATOM 2178 N N . GLU A 1 282 ? -12.961 -33.688 -19.609 1 89.88 282 GLU A N 1
ATOM 2179 C CA . GLU A 1 282 ? -14.062 -34.625 -19.578 1 89.88 282 GLU A CA 1
ATOM 2180 C C . GLU A 1 282 ? -14.57 -34.938 -21 1 89.88 282 GLU A C 1
ATOM 2182 O O . GLU A 1 282 ? -14.656 -34.031 -21.828 1 89.88 282 GLU A O 1
ATOM 2187 N N . THR A 1 283 ? -14.797 -36.188 -21.25 1 89.56 283 THR A N 1
ATOM 2188 C CA . THR A 1 283 ? -15.219 -36.625 -22.578 1 89.56 283 THR A CA 1
ATOM 2189 C C . THR A 1 283 ? -16.719 -36.938 -22.594 1 89.56 283 THR A C 1
ATOM 2191 O O . THR A 1 283 ? -17.359 -36.875 -23.625 1 89.56 283 THR A O 1
ATOM 2194 N N . GLU A 1 284 ? -17.234 -37.406 -21.453 1 93.56 284 GLU A N 1
ATOM 2195 C CA . GLU A 1 284 ? -18.656 -37.688 -21.359 1 93.56 284 GLU A CA 1
ATOM 2196 C C . GLU A 1 284 ? -19.484 -36.406 -21.328 1 93.56 284 GLU A C 1
ATOM 2198 O O . GLU A 1 284 ? -19.359 -35.594 -20.406 1 93.56 284 GLU A O 1
ATOM 2203 N N . GLN A 1 285 ? -20.438 -36.25 -22.203 1 93.38 285 GLN A N 1
ATOM 2204 C CA . GLN A 1 285 ? -21.141 -35 -22.438 1 93.38 285 GLN A CA 1
ATOM 2205 C C . GLN A 1 285 ? -22 -34.625 -21.234 1 93.38 285 GLN A C 1
ATOM 2207 O O . GLN A 1 285 ? -22.078 -33.438 -20.891 1 93.38 285 GLN A O 1
ATOM 2212 N N . VAL A 1 286 ? -22.609 -35.531 -20.641 1 94.12 286 VAL A N 1
ATOM 2213 C CA . VAL A 1 286 ? -23.484 -35.219 -19.531 1 94.12 286 VAL A CA 1
ATOM 2214 C C . VAL A 1 286 ? -22.672 -34.625 -18.375 1 94.12 286 VAL A C 1
ATOM 2216 O O . VAL A 1 286 ? -23.031 -33.594 -17.812 1 94.12 286 VAL A O 1
ATOM 2219 N N . LEU A 1 287 ? -21.656 -35.344 -18.062 1 94.62 287 LEU A N 1
ATOM 2220 C CA . LEU A 1 287 ? -20.797 -34.906 -16.969 1 94.62 287 LEU A CA 1
ATOM 2221 C C . LEU A 1 287 ? -20.078 -33.594 -17.344 1 94.62 287 LEU A C 1
ATOM 2223 O O . LEU A 1 287 ? -19.859 -32.719 -16.484 1 94.62 287 LEU A O 1
ATOM 2227 N N . LYS A 1 288 ? -19.688 -33.438 -18.578 1 94.5 288 LYS A N 1
ATOM 2228 C CA . LYS A 1 288 ? -19.078 -32.219 -19.078 1 94.5 288 LYS A CA 1
ATOM 2229 C C . LYS A 1 288 ? -20 -31.016 -18.875 1 94.5 288 LYS A C 1
ATOM 2231 O O . LYS A 1 288 ? -19.562 -29.969 -18.391 1 94.5 288 LYS A O 1
ATOM 2236 N N . ASN A 1 289 ? -21.25 -31.188 -19.188 1 93.88 289 ASN A N 1
ATOM 2237 C CA . ASN A 1 289 ? -22.234 -30.141 -19.016 1 93.88 289 ASN A CA 1
ATOM 2238 C C . ASN A 1 289 ? -22.453 -29.812 -17.531 1 93.88 289 ASN A C 1
ATOM 2240 O O . ASN A 1 289 ? -22.672 -28.641 -17.188 1 93.88 289 ASN A O 1
ATOM 2244 N N . GLU A 1 290 ? -22.406 -30.812 -16.781 1 95.5 290 GLU A N 1
ATOM 2245 C CA . GLU A 1 290 ? -22.578 -30.594 -15.352 1 95.5 290 GLU A CA 1
ATOM 2246 C C . GLU A 1 290 ? -21.406 -29.781 -14.781 1 95.5 290 GLU A C 1
ATOM 2248 O O . GLU A 1 290 ? -21.625 -28.859 -14 1 95.5 290 GLU A O 1
ATOM 2253 N N . PHE A 1 291 ? -20.188 -30.125 -15.133 1 95.69 291 PHE A N 1
ATOM 2254 C CA . PHE A 1 291 ? -19.016 -29.375 -14.711 1 95.69 291 PHE A CA 1
ATOM 2255 C C . PHE A 1 291 ? -19.125 -27.922 -15.164 1 95.69 291 PHE A C 1
ATOM 2257 O O . PHE A 1 291 ? -18.859 -27 -14.383 1 95.69 291 PHE A O 1
ATOM 2264 N N . ALA A 1 292 ? -19.531 -27.734 -16.344 1 94.62 292 ALA A N 1
ATOM 2265 C CA . ALA A 1 292 ? -19.625 -26.391 -16.922 1 94.62 292 ALA A CA 1
ATOM 2266 C C . ALA A 1 292 ? -20.672 -25.547 -16.188 1 94.62 292 ALA A C 1
ATOM 2268 O O . ALA A 1 292 ? -20.438 -24.391 -15.867 1 94.62 292 ALA A O 1
ATOM 2269 N N . SER A 1 293 ? -21.797 -26.172 -16 1 95.62 293 SER A N 1
ATOM 2270 C CA . SER A 1 293 ? -22.891 -25.469 -15.344 1 95.62 293 SER A CA 1
ATOM 2271 C C . SER A 1 293 ? -22.531 -25.094 -13.914 1 95.62 293 SER A C 1
ATOM 2273 O O . SER A 1 293 ? -22.797 -23.969 -13.477 1 95.62 293 SER A O 1
ATOM 2275 N N . GLN A 1 294 ? -21.953 -26.016 -13.227 1 95.62 294 GLN A N 1
ATOM 2276 C CA . GLN A 1 294 ? -21.594 -25.75 -11.836 1 95.62 294 GLN A CA 1
ATOM 2277 C C . GLN A 1 294 ? -20.438 -24.781 -11.734 1 95.62 294 GLN A C 1
ATOM 2279 O O . GLN A 1 294 ? -20.359 -23.984 -10.789 1 95.62 294 GLN A O 1
ATOM 2284 N N . ALA A 1 295 ? -19.516 -24.812 -12.68 1 95 295 ALA A N 1
ATOM 2285 C CA . ALA A 1 295 ? -18.453 -23.812 -12.727 1 95 295 ALA A CA 1
ATOM 2286 C C . ALA A 1 295 ? -19.031 -22.406 -12.867 1 95 295 ALA A C 1
ATOM 2288 O O . ALA A 1 295 ? -18.562 -21.469 -12.227 1 95 295 ALA A O 1
ATOM 2289 N N . THR A 1 296 ? -20.062 -22.297 -13.641 1 94.5 296 THR A N 1
ATOM 2290 C CA . THR A 1 296 ? -20.719 -21 -13.867 1 94.5 296 THR A CA 1
ATOM 2291 C C . THR A 1 296 ? -21.391 -20.516 -12.586 1 94.5 296 THR A C 1
ATOM 2293 O O . THR A 1 296 ? -21.344 -19.328 -12.273 1 94.5 296 THR A O 1
ATOM 2296 N N . VAL A 1 297 ? -21.984 -21.438 -11.898 1 94.88 297 VAL A N 1
ATOM 2297 C CA . VAL A 1 297 ? -22.625 -21.094 -10.633 1 94.88 297 VAL A CA 1
ATOM 2298 C C . VAL A 1 297 ? -21.578 -20.578 -9.641 1 94.88 297 VAL A C 1
ATOM 2300 O O . VAL A 1 297 ? -21.797 -19.578 -8.969 1 94.88 297 VAL A O 1
ATOM 2303 N N . CYS A 1 298 ? -20.484 -21.281 -9.531 1 95.5 298 CYS A N 1
ATOM 2304 C CA . CYS A 1 298 ? -19.406 -20.875 -8.625 1 95.5 298 CYS A CA 1
ATOM 2305 C C . CYS A 1 298 ? -18.859 -19.5 -9.016 1 95.5 298 CYS A C 1
ATOM 2307 O O . CYS A 1 298 ? -18.547 -18.688 -8.141 1 95.5 298 CYS A O 1
ATOM 2309 N N . ARG A 1 299 ? -18.734 -19.281 -10.281 1 94.81 299 ARG A N 1
ATOM 2310 C CA . ARG A 1 299 ? -18.234 -18 -10.773 1 94.81 299 ARG A CA 1
ATOM 2311 C C . ARG A 1 299 ? -19.188 -16.859 -10.398 1 94.81 299 ARG A C 1
ATOM 2313 O O . ARG A 1 299 ? -18.75 -15.789 -9.992 1 94.81 299 ARG A O 1
ATOM 2320 N N . GLN A 1 300 ? -20.453 -17.125 -10.547 1 92.38 300 GLN A N 1
ATOM 2321 C CA . GLN A 1 300 ? -21.453 -16.125 -10.203 1 92.38 300 GLN A CA 1
ATOM 2322 C C . GLN A 1 300 ? -21.438 -15.812 -8.711 1 92.38 300 GLN A C 1
ATOM 2324 O O . GLN A 1 300 ? -21.531 -14.656 -8.312 1 92.38 300 GLN A O 1
ATOM 2329 N N . ASN A 1 301 ? -21.375 -16.859 -7.961 1 94.31 301 ASN A N 1
ATOM 2330 C CA . ASN A 1 301 ? -21.25 -16.656 -6.52 1 94.31 301 ASN A CA 1
ATOM 2331 C C . ASN A 1 301 ? -20.016 -15.828 -6.168 1 94.31 301 ASN A C 1
ATOM 2333 O O . ASN A 1 301 ? -20.094 -14.898 -5.363 1 94.31 301 ASN A O 1
ATOM 2337 N N . LEU A 1 302 ? -18.891 -16.203 -6.812 1 94.94 302 LEU A N 1
ATOM 2338 C CA . LEU A 1 302 ? -17.625 -15.5 -6.551 1 94.94 302 LEU A CA 1
ATOM 2339 C C . LEU A 1 302 ? -17.734 -14.023 -6.918 1 94.94 302 LEU A C 1
ATOM 2341 O O . LEU A 1 302 ? -17.312 -13.156 -6.152 1 94.94 302 LEU A O 1
ATOM 2345 N N . GLU A 1 303 ? -18.328 -13.75 -8.023 1 93.38 303 GLU A N 1
ATOM 2346 C CA . GLU A 1 303 ? -18.484 -12.375 -8.484 1 93.38 303 GLU A CA 1
ATOM 2347 C C . GLU A 1 303 ? -19.359 -11.578 -7.516 1 93.38 303 GLU A C 1
ATOM 2349 O O . GLU A 1 303 ? -19.078 -10.406 -7.23 1 93.38 303 GLU A O 1
ATOM 2354 N N . SER A 1 304 ? -20.375 -12.219 -7.066 1 90.62 304 SER A N 1
ATOM 2355 C CA . SER A 1 304 ? -21.266 -11.57 -6.102 1 90.62 304 SER A CA 1
ATOM 2356 C C . SER A 1 304 ? -20.531 -11.281 -4.793 1 90.62 304 SER A C 1
ATOM 2358 O O . SER A 1 304 ? -20.703 -10.219 -4.199 1 90.62 304 SER A O 1
ATOM 2360 N N . ILE A 1 305 ? -19.766 -12.195 -4.348 1 93.06 305 ILE A N 1
ATOM 2361 C CA . ILE A 1 305 ? -19 -12.047 -3.115 1 93.06 305 ILE A CA 1
ATOM 2362 C C . ILE A 1 305 ? -17.984 -10.914 -3.27 1 93.06 305 ILE A C 1
ATOM 2364 O O . ILE A 1 305 ? -17.891 -10.047 -2.402 1 93.06 305 ILE A O 1
ATOM 2368 N N . LEU A 1 306 ? -17.234 -10.906 -4.367 1 93.25 306 LEU A N 1
ATOM 2369 C CA . LEU A 1 306 ? -16.188 -9.922 -4.594 1 93.25 306 LEU A CA 1
ATOM 2370 C C . LEU A 1 306 ? -16.766 -8.523 -4.777 1 93.25 306 LEU A C 1
ATOM 2372 O O . LEU A 1 306 ? -16.141 -7.531 -4.41 1 93.25 306 LEU A O 1
ATOM 2376 N N . ALA A 1 307 ? -17.984 -8.469 -5.266 1 86.5 307 ALA A N 1
ATOM 2377 C CA . ALA A 1 307 ? -18.656 -7.188 -5.473 1 86.5 307 ALA A CA 1
ATOM 2378 C C . ALA A 1 307 ? -19.047 -6.551 -4.145 1 86.5 307 ALA A C 1
ATOM 2380 O O . ALA A 1 307 ? -19.156 -5.328 -4.039 1 86.5 307 ALA A O 1
ATOM 2381 N N . SER A 1 308 ? -19.203 -7.371 -3.186 1 85.69 308 SER A N 1
ATOM 2382 C CA . SER A 1 308 ? -19.703 -6.867 -1.908 1 85.69 308 SER A CA 1
ATOM 2383 C C . SER A 1 308 ? -18.625 -6.922 -0.837 1 85.69 308 SER A C 1
ATOM 2385 O O . SER A 1 308 ? -18.922 -6.988 0.356 1 85.69 308 SER A O 1
ATOM 2387 N N . LEU A 1 309 ? -17.391 -6.941 -1.231 1 90.69 309 LEU A N 1
ATOM 2388 C CA . LEU A 1 309 ? -16.297 -7.016 -0.268 1 90.69 309 LEU A CA 1
ATOM 2389 C C . LEU A 1 309 ? -16.234 -5.746 0.58 1 90.69 309 LEU A C 1
ATOM 2391 O O . LEU A 1 309 ? -16.281 -4.637 0.047 1 90.69 309 LEU A O 1
ATOM 2395 N N . PRO A 1 310 ? -16.172 -5.891 1.862 1 90.5 310 PRO A N 1
ATOM 2396 C CA . PRO A 1 310 ? -16.047 -4.719 2.73 1 90.5 310 PRO A CA 1
ATOM 2397 C C . PRO A 1 310 ? -14.633 -4.133 2.723 1 90.5 310 PRO A C 1
ATOM 2399 O O . PRO A 1 310 ? -13.664 -4.855 2.471 1 90.5 310 PRO A O 1
ATOM 2402 N N . PHE A 1 311 ? -14.578 -2.891 3.096 1 90.12 311 PHE A N 1
ATOM 2403 C CA . PHE A 1 311 ? -13.289 -2.207 3.135 1 90.12 311 PHE A CA 1
ATOM 2404 C C . PHE A 1 311 ? -12.438 -2.715 4.293 1 90.12 311 PHE A C 1
ATOM 2406 O O . PHE A 1 311 ? -11.242 -2.951 4.133 1 90.12 311 PHE A O 1
ATOM 2413 N N . ASN A 1 312 ? -13.055 -2.824 5.383 1 86.88 312 ASN A N 1
ATOM 2414 C CA . ASN A 1 312 ? -12.344 -3.305 6.562 1 86.88 312 ASN A CA 1
ATOM 2415 C C . ASN A 1 312 ? -12.539 -4.805 6.762 1 86.88 312 ASN A C 1
ATOM 2417 O O . ASN A 1 312 ? -13.664 -5.27 6.957 1 86.88 312 ASN A O 1
ATOM 2421 N N . MET A 1 313 ? -11.516 -5.551 6.59 1 89.75 313 MET A N 1
ATOM 2422 C CA . MET A 1 313 ? -11.516 -7.004 6.75 1 89.75 313 MET A CA 1
ATOM 2423 C C . MET A 1 313 ? -10.531 -7.434 7.832 1 89.75 313 MET A C 1
ATOM 2425 O O . MET A 1 313 ? -9.539 -6.746 8.086 1 89.75 313 MET A O 1
ATOM 2429 N N . PRO A 1 314 ? -10.867 -8.562 8.422 1 88.5 314 PRO A N 1
ATOM 2430 C CA . PRO A 1 314 ? -9.914 -9.055 9.414 1 88.5 314 PRO A CA 1
ATOM 2431 C C . PRO A 1 314 ? -8.531 -9.32 8.82 1 88.5 314 PRO A C 1
ATOM 2433 O O . PRO A 1 314 ? -8.422 -9.734 7.668 1 88.5 314 PRO A O 1
ATOM 2436 N N . CYS A 1 315 ? -7.57 -9.094 9.617 1 90.5 315 CYS A N 1
ATOM 2437 C CA . CYS A 1 315 ? -6.191 -9.32 9.203 1 90.5 315 CYS A CA 1
ATOM 2438 C C . CYS A 1 315 ? -5.715 -10.703 9.648 1 90.5 315 CYS A C 1
ATOM 2440 O O . CYS A 1 315 ? -5.176 -10.852 10.75 1 90.5 315 CYS A O 1
ATOM 2442 N N . THR A 1 316 ? -5.938 -11.711 8.812 1 91 316 THR A N 1
ATOM 2443 C CA . THR A 1 316 ? -5.594 -13.102 9.109 1 91 316 THR A CA 1
ATOM 2444 C C . THR A 1 316 ? -4.969 -13.773 7.891 1 91 316 THR A C 1
ATOM 2446 O O . THR A 1 316 ? -5.109 -13.297 6.766 1 91 316 THR A O 1
ATOM 2449 N N . PRO A 1 317 ? -4.246 -14.883 8.102 1 91.19 317 PRO A N 1
ATOM 2450 C CA . PRO A 1 317 ? -3.672 -15.609 6.973 1 91.19 317 PRO A CA 1
ATOM 2451 C C . PRO A 1 317 ? -4.723 -16.047 5.953 1 91.19 317 PRO A C 1
ATOM 2453 O O . PRO A 1 317 ? -4.453 -16.031 4.746 1 91.19 317 PRO A O 1
ATOM 2456 N N . ASP A 1 318 ? -5.934 -16.391 6.402 1 93.62 318 ASP A N 1
ATOM 2457 C CA . ASP A 1 318 ? -6.996 -16.828 5.5 1 93.62 318 ASP A CA 1
ATOM 2458 C C . ASP A 1 318 ? -7.426 -15.695 4.57 1 93.62 318 ASP A C 1
ATOM 2460 O O . ASP A 1 318 ? -7.688 -15.922 3.387 1 93.62 318 ASP A O 1
ATOM 2464 N N . TYR A 1 319 ? -7.469 -14.531 5.129 1 95.69 319 TYR A N 1
ATOM 2465 C CA . TYR A 1 319 ? -7.863 -13.398 4.301 1 95.69 319 TYR A CA 1
ATOM 2466 C C . TYR A 1 319 ? -6.746 -13.008 3.34 1 95.69 319 TYR A C 1
ATOM 2468 O O . TYR A 1 319 ? -7.008 -12.555 2.225 1 95.69 319 TYR A O 1
ATOM 2476 N N . ILE A 1 320 ? -5.477 -13.188 3.738 1 96.31 320 ILE A N 1
ATOM 2477 C CA . ILE A 1 320 ? -4.367 -12.961 2.82 1 96.31 320 ILE A CA 1
ATOM 2478 C C . ILE A 1 320 ? -4.484 -13.898 1.62 1 96.31 320 ILE A C 1
ATOM 2480 O O . ILE A 1 320 ? -4.402 -13.453 0.471 1 96.31 320 ILE A O 1
ATOM 2484 N N . LEU A 1 321 ? -4.727 -15.148 1.938 1 95.94 321 LEU A N 1
ATOM 2485 C CA . LEU A 1 321 ? -4.879 -16.141 0.874 1 95.94 321 LEU A CA 1
ATOM 2486 C C . LEU A 1 321 ? -6.078 -15.805 -0.006 1 95.94 321 LEU A C 1
ATOM 2488 O O . LEU A 1 321 ? -5.988 -15.867 -1.234 1 95.94 321 LEU A O 1
ATOM 2492 N N . ALA A 1 322 ? -7.168 -15.484 0.605 1 96.56 322 ALA A N 1
ATOM 2493 C CA . ALA A 1 322 ? -8.398 -15.172 -0.121 1 96.56 322 ALA A CA 1
ATOM 2494 C C . ALA A 1 322 ? -8.195 -13.992 -1.071 1 96.56 322 ALA A C 1
ATOM 2496 O O . ALA A 1 322 ? -8.57 -14.062 -2.242 1 96.56 322 ALA A O 1
ATOM 2497 N N . LEU A 1 323 ? -7.586 -12.945 -0.565 1 97.12 323 LEU A N 1
ATOM 2498 C CA . LEU A 1 323 ? -7.379 -11.75 -1.368 1 97.12 323 LEU A CA 1
ATOM 2499 C C . LEU A 1 323 ? -6.371 -12.008 -2.482 1 97.12 323 LEU A C 1
ATOM 2501 O O . LEU A 1 323 ? -6.527 -11.508 -3.598 1 97.12 323 LEU A O 1
ATOM 2505 N N . PHE A 1 324 ? -5.363 -12.773 -2.254 1 96.44 324 PHE A N 1
ATOM 2506 C CA . PHE A 1 324 ? -4.414 -13.148 -3.297 1 96.44 324 PHE A CA 1
ATOM 2507 C C . PHE A 1 324 ? -5.105 -13.945 -4.395 1 96.44 324 PHE A C 1
ATOM 2509 O O . PHE A 1 324 ? -4.898 -13.695 -5.582 1 96.44 324 PHE A O 1
ATOM 2516 N N . MET A 1 325 ? -5.906 -14.891 -3.971 1 95.38 325 MET A N 1
ATOM 2517 C CA . MET A 1 325 ? -6.625 -15.703 -4.941 1 95.38 325 MET A CA 1
ATOM 2518 C C . MET A 1 325 ? -7.617 -14.859 -5.738 1 95.38 325 MET A C 1
ATOM 2520 O O . MET A 1 325 ? -7.789 -15.07 -6.941 1 95.38 325 MET A O 1
ATOM 2524 N N . ALA A 1 326 ? -8.25 -13.961 -5.039 1 95.56 326 ALA A N 1
ATOM 2525 C CA . ALA A 1 326 ? -9.125 -13.023 -5.738 1 95.56 326 ALA A CA 1
ATOM 2526 C C . ALA A 1 326 ? -8.344 -12.203 -6.758 1 95.56 326 ALA A C 1
ATOM 2528 O O . ALA A 1 326 ? -8.828 -11.945 -7.863 1 95.56 326 ALA A O 1
ATOM 2529 N N . SER A 1 327 ? -7.133 -11.766 -6.383 1 95.06 327 SER A N 1
ATOM 2530 C CA . SER A 1 327 ? -6.273 -11.023 -7.297 1 95.06 327 SER A CA 1
ATOM 2531 C C . SER A 1 327 ? -5.949 -11.852 -8.539 1 95.06 327 SER A C 1
ATOM 2533 O O . SER A 1 327 ? -6.016 -11.344 -9.664 1 95.06 327 SER A O 1
ATOM 2535 N N . SER A 1 328 ? -5.609 -13.078 -8.32 1 91.81 328 SER A N 1
ATOM 2536 C CA . SER A 1 328 ? -5.301 -13.969 -9.43 1 91.81 328 SER A CA 1
ATOM 2537 C C . SER A 1 328 ? -6.512 -14.164 -10.336 1 91.81 328 SER A C 1
ATOM 2539 O O . SER A 1 328 ? -6.379 -14.211 -11.562 1 91.81 328 SER A O 1
ATOM 2541 N N . TYR A 1 329 ? -7.625 -14.336 -9.703 1 91.5 329 TYR A N 1
ATOM 2542 C CA . TYR A 1 329 ? -8.859 -14.477 -10.461 1 91.5 329 TYR A CA 1
ATOM 2543 C C . TYR A 1 329 ? -9.102 -13.258 -11.344 1 91.5 329 TYR A C 1
ATOM 2545 O O . TYR A 1 329 ? -9.438 -13.391 -12.523 1 91.5 329 TYR A O 1
ATOM 2553 N N . HIS A 1 330 ? -8.953 -12.031 -10.797 1 91.19 330 HIS A N 1
ATOM 2554 C CA . HIS A 1 330 ? -9.117 -10.797 -11.555 1 91.19 330 HIS A CA 1
ATOM 2555 C C . HIS A 1 330 ? -8.117 -10.719 -12.703 1 91.19 330 HIS A C 1
ATOM 2557 O O . HIS A 1 330 ? -8.461 -10.289 -13.805 1 91.19 330 HIS A O 1
ATOM 2563 N N . LEU A 1 331 ? -6.941 -11.102 -12.43 1 88.25 331 LEU A N 1
ATOM 2564 C CA . LEU A 1 331 ? -5.891 -11.055 -13.438 1 88.25 331 LEU A CA 1
ATOM 2565 C C . LEU A 1 331 ? -6.215 -11.984 -14.602 1 88.25 331 LEU A C 1
ATOM 2567 O O . LEU A 1 331 ? -6.043 -11.609 -15.766 1 88.25 331 LEU A O 1
ATOM 2571 N N . GLU A 1 332 ? -6.688 -13.133 -14.266 1 84.19 332 GLU A N 1
ATOM 2572 C CA . GLU A 1 332 ? -7.059 -14.102 -15.297 1 84.19 332 GLU A CA 1
ATOM 2573 C C . GLU A 1 332 ? -8.195 -13.57 -16.172 1 84.19 332 GLU A C 1
ATOM 2575 O O . GLU A 1 332 ? -8.328 -13.969 -17.328 1 84.19 332 GLU A O 1
ATOM 2580 N N . ASN A 1 333 ? -8.953 -12.781 -15.609 1 82.19 333 ASN A N 1
ATOM 2581 C CA . ASN A 1 333 ? -10.07 -12.211 -16.344 1 82.19 333 ASN A CA 1
ATOM 2582 C C . ASN A 1 333 ? -9.742 -10.82 -16.891 1 82.19 333 ASN A C 1
ATOM 2584 O O . ASN A 1 333 ? -10.641 -10.062 -17.25 1 82.19 333 ASN A O 1
ATOM 2588 N N . CYS A 1 334 ? -8.477 -10.414 -16.812 1 79.56 334 CYS A N 1
ATOM 2589 C CA . CYS A 1 334 ? -7.922 -9.195 -17.391 1 79.56 334 CYS A CA 1
ATOM 2590 C C . CYS A 1 334 ? -8.477 -7.957 -16.688 1 79.56 334 CYS A C 1
ATOM 2592 O O . CYS A 1 334 ? -8.664 -6.918 -17.328 1 79.56 334 CYS A O 1
ATOM 2594 N N . ARG A 1 335 ? -8.867 -8.164 -15.5 1 85.31 335 ARG A N 1
ATOM 2595 C CA . ARG A 1 335 ? -9.242 -7.035 -14.656 1 85.31 335 ARG A CA 1
ATOM 2596 C C . ARG A 1 335 ? -8.07 -6.578 -13.797 1 85.31 335 ARG A C 1
ATOM 2598 O O . ARG A 1 335 ? -8.039 -6.832 -12.594 1 85.31 335 ARG A O 1
ATOM 2605 N N . ILE A 1 336 ? -7.242 -5.805 -14.359 1 85.44 336 ILE A N 1
ATOM 2606 C CA . ILE A 1 336 ? -5.91 -5.539 -13.828 1 85.44 336 ILE A CA 1
ATOM 2607 C C . ILE A 1 336 ? -6.012 -4.613 -12.609 1 85.44 336 ILE A C 1
ATOM 2609 O O . ILE A 1 336 ? -5.34 -4.828 -11.602 1 85.44 336 ILE A O 1
ATOM 2613 N N . SER A 1 337 ? -6.852 -3.584 -12.633 1 83.62 337 SER A N 1
ATOM 2614 C CA . SER A 1 337 ? -6.988 -2.643 -11.523 1 83.62 337 SER A CA 1
ATOM 2615 C C . SER A 1 337 ? -7.512 -3.334 -10.273 1 83.62 337 SER A C 1
ATOM 2617 O O . SER A 1 337 ? -7.016 -3.092 -9.172 1 83.62 337 SER A O 1
ATOM 2619 N N . LEU A 1 338 ? -8.531 -4.168 -10.5 1 89.56 338 LEU A N 1
ATOM 2620 C CA . LEU A 1 338 ? -9.086 -4.906 -9.375 1 89.56 338 LEU A CA 1
ATOM 2621 C C . LEU A 1 338 ? -8.07 -5.891 -8.812 1 89.56 338 LEU A C 1
ATOM 2623 O O . LEU A 1 338 ? -8 -6.102 -7.602 1 89.56 338 LEU A O 1
ATOM 2627 N N . SER A 1 339 ? -7.328 -6.488 -9.758 1 92.94 339 SER A N 1
ATOM 2628 C CA . SER A 1 339 ? -6.262 -7.387 -9.328 1 92.94 339 SER A CA 1
ATOM 2629 C C . SER A 1 339 ? -5.25 -6.664 -8.445 1 92.94 339 SER A C 1
ATOM 2631 O O . SER A 1 339 ? -4.883 -7.16 -7.379 1 92.94 339 SER A O 1
ATOM 2633 N N . TRP A 1 340 ? -4.883 -5.504 -8.82 1 93.44 340 TRP A N 1
ATOM 2634 C CA . TRP A 1 340 ? -3.924 -4.707 -8.062 1 93.44 340 TRP A CA 1
ATOM 2635 C C . TRP A 1 340 ? -4.477 -4.348 -6.691 1 93.44 340 TRP A C 1
ATOM 2637 O O . TRP A 1 340 ? -3.775 -4.461 -5.684 1 93.44 340 TRP A O 1
ATOM 2647 N N . ASN A 1 341 ? -5.746 -3.916 -6.637 1 92.19 341 ASN A N 1
ATOM 2648 C CA . ASN A 1 341 ? -6.352 -3.48 -5.383 1 92.19 341 ASN A CA 1
ATOM 2649 C C . ASN A 1 341 ? -6.398 -4.613 -4.363 1 92.19 341 ASN A C 1
ATOM 2651 O O . ASN A 1 341 ? -6.066 -4.414 -3.193 1 92.19 341 ASN A O 1
ATOM 2655 N N . THR A 1 342 ? -6.824 -5.766 -4.801 1 96.12 342 THR A N 1
ATOM 2656 C CA . THR A 1 342 ? -6.914 -6.902 -3.896 1 96.12 342 THR A CA 1
ATOM 2657 C C . THR A 1 342 ? -5.523 -7.379 -3.48 1 96.12 342 THR A C 1
ATOM 2659 O O . THR A 1 342 ? -5.312 -7.77 -2.332 1 96.12 342 THR A O 1
ATOM 2662 N N . LEU A 1 343 ? -4.609 -7.277 -4.414 1 96.75 343 LEU A N 1
ATOM 2663 C CA . LEU A 1 343 ? -3.236 -7.648 -4.086 1 96.75 343 LEU A CA 1
ATOM 2664 C C . LEU A 1 343 ? -2.648 -6.695 -3.053 1 96.75 343 LEU A C 1
ATOM 2666 O O . LEU A 1 343 ? -1.964 -7.125 -2.121 1 96.75 343 LEU A O 1
ATOM 2670 N N . ALA A 1 344 ? -2.879 -5.441 -3.254 1 95.19 344 ALA A N 1
ATOM 2671 C CA . ALA A 1 344 ? -2.379 -4.43 -2.328 1 95.19 344 ALA A CA 1
ATOM 2672 C C . ALA A 1 344 ? -2.902 -4.672 -0.915 1 95.19 344 ALA A C 1
ATOM 2674 O O . ALA A 1 344 ? -2.158 -4.543 0.06 1 95.19 344 ALA A O 1
ATOM 2675 N N . ALA A 1 345 ? -4.176 -5 -0.825 1 95.44 345 ALA A N 1
ATOM 2676 C CA . ALA A 1 345 ? -4.762 -5.305 0.479 1 95.44 345 ALA A CA 1
ATOM 2677 C C . ALA A 1 345 ? -4.102 -6.531 1.102 1 95.44 345 ALA A C 1
ATOM 2679 O O . ALA A 1 345 ? -3.818 -6.551 2.303 1 95.44 345 ALA A O 1
ATOM 2680 N N . ALA A 1 346 ? -3.885 -7.57 0.317 1 96.69 346 ALA A N 1
ATOM 2681 C CA . ALA A 1 346 ? -3.211 -8.773 0.808 1 96.69 346 ALA A CA 1
ATOM 2682 C C . ALA A 1 346 ? -1.812 -8.445 1.321 1 96.69 346 ALA A C 1
ATOM 2684 O O . ALA A 1 346 ? -1.407 -8.914 2.385 1 96.69 346 ALA A O 1
ATOM 2685 N N . VAL A 1 347 ? -1.074 -7.648 0.598 1 96.19 347 VAL A N 1
ATOM 2686 C CA . VAL A 1 347 ? 0.298 -7.293 0.943 1 96.19 347 VAL A CA 1
ATOM 2687 C C . VAL A 1 347 ? 0.315 -6.504 2.25 1 96.19 347 VAL A C 1
ATOM 2689 O O . VAL A 1 347 ? 1.185 -6.711 3.098 1 96.19 347 VAL A O 1
ATOM 2692 N N . GLN A 1 348 ? -0.659 -5.586 2.398 1 93 348 GLN A N 1
ATOM 2693 C CA . GLN A 1 348 ? -0.752 -4.828 3.641 1 93 348 GLN A CA 1
ATOM 2694 C C . GLN A 1 348 ? -0.926 -5.758 4.84 1 93 348 GLN A C 1
ATOM 2696 O O . GLN A 1 348 ? -0.318 -5.543 5.891 1 93 348 GLN A O 1
ATOM 2701 N N . MET A 1 349 ? -1.738 -6.75 4.672 1 93.56 349 MET A N 1
ATOM 2702 C CA . MET A 1 349 ? -1.957 -7.707 5.75 1 93.56 349 MET A CA 1
ATOM 2703 C C . MET A 1 349 ? -0.695 -8.516 6.023 1 93.56 349 MET A C 1
ATOM 2705 O O . MET A 1 349 ? -0.365 -8.797 7.18 1 93.56 349 MET A O 1
ATOM 2709 N N . CYS A 1 350 ? 0.047 -8.898 4.953 1 93.75 350 CYS A N 1
ATOM 2710 C CA . CYS A 1 350 ? 1.306 -9.617 5.105 1 93.75 350 CYS A CA 1
ATOM 2711 C C . CYS A 1 350 ? 2.303 -8.812 5.926 1 93.75 350 CYS A C 1
ATOM 2713 O O . CYS A 1 350 ? 2.973 -9.352 6.805 1 93.75 350 CYS A O 1
ATOM 2715 N N . GLN A 1 351 ? 2.377 -7.574 5.645 1 89.69 351 GLN A N 1
ATOM 2716 C CA . GLN A 1 351 ? 3.326 -6.703 6.328 1 89.69 351 GLN A CA 1
ATOM 2717 C C . GLN A 1 351 ? 2.908 -6.461 7.777 1 89.69 351 GLN A C 1
ATOM 2719 O O . GLN A 1 351 ? 3.754 -6.422 8.672 1 89.69 351 GLN A O 1
ATOM 2724 N N . THR A 1 352 ? 1.596 -6.312 7.934 1 86.44 352 THR A N 1
ATOM 2725 C CA . THR A 1 352 ? 1.077 -6.125 9.281 1 86.44 352 THR A CA 1
ATOM 2726 C C . THR A 1 352 ? 1.404 -7.332 10.164 1 86.44 352 THR A C 1
ATOM 2728 O O . THR A 1 352 ? 1.786 -7.176 11.32 1 86.44 352 THR A O 1
ATOM 2731 N N . LEU A 1 353 ? 1.339 -8.555 9.586 1 88.19 353 LEU A N 1
ATOM 2732 C CA . LEU A 1 353 ? 1.537 -9.789 10.344 1 88.19 353 LEU A CA 1
ATOM 2733 C C . LEU A 1 353 ? 3.006 -10.195 10.344 1 88.19 353 LEU A C 1
ATOM 2735 O O . LEU A 1 353 ? 3.377 -11.195 10.969 1 88.19 353 LEU A O 1
ATOM 2739 N N . GLY A 1 354 ? 3.832 -9.508 9.562 1 87.94 354 GLY A N 1
ATOM 2740 C CA . GLY A 1 354 ? 5.25 -9.82 9.492 1 87.94 354 GLY A CA 1
ATOM 2741 C C . GLY A 1 354 ? 5.547 -11.07 8.68 1 87.94 354 GLY A C 1
ATOM 2742 O O . GLY A 1 354 ? 6.555 -11.742 8.906 1 87.94 354 GLY A O 1
ATOM 2743 N N . PHE A 1 355 ? 4.715 -11.406 7.715 1 92.5 355 PHE A N 1
ATOM 2744 C CA . PHE A 1 355 ? 4.797 -12.664 6.98 1 92.5 355 PHE A CA 1
ATOM 2745 C C . PHE A 1 355 ? 5.988 -12.656 6.031 1 92.5 355 PHE A C 1
ATOM 2747 O O . PHE A 1 355 ? 6.406 -13.711 5.543 1 92.5 355 PHE A O 1
ATOM 2754 N N . THR A 1 356 ? 6.539 -11.539 5.734 1 92.69 356 THR A N 1
ATOM 2755 C CA . THR A 1 356 ? 7.656 -11.438 4.797 1 92.69 356 THR A CA 1
ATOM 2756 C C . THR A 1 356 ? 8.977 -11.781 5.492 1 92.69 356 THR A C 1
ATOM 2758 O O . THR A 1 356 ? 10.008 -11.906 4.836 1 92.69 356 THR A O 1
ATOM 2761 N N . ARG A 1 357 ? 8.93 -11.961 6.777 1 89.81 357 ARG A N 1
ATOM 2762 C CA . ARG A 1 357 ? 10.133 -12.242 7.559 1 89.81 357 ARG A CA 1
ATOM 2763 C C . ARG A 1 357 ? 10.422 -13.742 7.598 1 89.81 357 ARG A C 1
ATOM 2765 O O . ARG A 1 357 ? 9.5 -14.555 7.539 1 89.81 357 ARG A O 1
ATOM 2772 N N . GLU A 1 358 ? 11.648 -14.031 7.766 1 89.94 358 GLU A N 1
ATOM 2773 C CA . GLU A 1 358 ? 12.047 -15.438 7.828 1 89.94 358 GLU A CA 1
ATOM 2774 C C . GLU A 1 358 ? 11.461 -16.125 9.062 1 89.94 358 GLU A C 1
ATOM 2776 O O . GLU A 1 358 ? 10.992 -17.25 8.984 1 89.94 358 GLU A O 1
ATOM 2781 N N . ASN A 1 359 ? 11.539 -15.367 10.156 1 85.81 359 ASN A N 1
ATOM 2782 C CA . ASN A 1 359 ? 11.031 -15.922 11.406 1 85.81 359 ASN A CA 1
ATOM 2783 C C . ASN A 1 359 ? 9.977 -15.016 12.039 1 85.81 359 ASN A C 1
ATOM 2785 O O . ASN A 1 359 ? 10.117 -13.789 12.023 1 85.81 359 ASN A O 1
ATOM 2789 N N . LEU A 1 360 ? 8.93 -15.68 12.5 1 85.19 360 LEU A N 1
ATOM 2790 C CA . LEU A 1 360 ? 7.891 -14.961 13.227 1 85.19 360 LEU A CA 1
ATOM 2791 C C . LEU A 1 360 ? 8.164 -14.992 14.727 1 85.19 360 LEU A C 1
ATOM 2793 O O . LEU A 1 360 ? 8.891 -15.859 15.211 1 85.19 360 LEU A O 1
ATOM 2797 N N . PRO A 1 361 ? 7.586 -13.977 15.367 1 74.44 361 PRO A N 1
ATOM 2798 C CA . PRO A 1 361 ? 7.766 -14.008 16.812 1 74.44 361 PRO A CA 1
ATOM 2799 C C . PRO A 1 361 ? 7.191 -15.266 17.453 1 74.44 361 PRO A C 1
ATOM 2801 O O . PRO A 1 361 ? 7.777 -15.805 18.406 1 74.44 361 PRO A O 1
ATOM 2804 N N . THR A 1 362 ? 6.086 -15.727 16.938 1 76.94 362 THR A N 1
ATOM 2805 C CA . THR A 1 362 ? 5.5 -16.969 17.438 1 76.94 362 THR A CA 1
ATOM 2806 C C . THR A 1 362 ? 5.996 -18.156 16.609 1 76.94 362 THR A C 1
ATOM 2808 O O . THR A 1 362 ? 5.996 -18.109 15.383 1 76.94 362 THR A O 1
ATOM 2811 N N . PRO A 1 363 ? 6.496 -19.078 17.281 1 83.44 363 PRO A N 1
ATOM 2812 C CA . PRO A 1 363 ? 6.988 -20.25 16.562 1 83.44 363 PRO A CA 1
ATOM 2813 C C . PRO A 1 363 ? 5.914 -20.891 15.68 1 83.44 363 PRO A C 1
ATOM 2815 O O . PRO A 1 363 ? 4.746 -20.938 16.062 1 83.44 363 PRO A O 1
ATOM 2818 N N . GLU A 1 364 ? 6.352 -21.312 14.594 1 88.31 364 GLU A N 1
ATOM 2819 C CA . GLU A 1 364 ? 5.465 -21.969 13.648 1 88.31 364 GLU A CA 1
ATOM 2820 C C . GLU A 1 364 ? 5.992 -23.359 13.273 1 88.31 364 GLU A C 1
ATOM 2822 O O . GLU A 1 364 ? 7.191 -23.625 13.375 1 88.31 364 GLU A O 1
ATOM 2827 N N . SER A 1 365 ? 5.074 -24.297 12.961 1 88.31 365 SER A N 1
ATOM 2828 C CA . SER A 1 365 ? 5.473 -25.609 12.445 1 88.31 365 SER A CA 1
ATOM 2829 C C . SER A 1 365 ? 6.18 -25.469 11.102 1 88.31 365 SER A C 1
ATOM 2831 O O . SER A 1 365 ? 6.055 -24.453 10.43 1 88.31 365 SER A O 1
ATOM 2833 N N . ARG A 1 366 ? 6.902 -26.469 10.836 1 85.81 366 ARG A N 1
ATOM 2834 C CA . ARG A 1 366 ? 7.605 -26.484 9.555 1 85.81 366 ARG A CA 1
ATOM 2835 C C . ARG A 1 366 ? 6.629 -26.359 8.391 1 85.81 366 ARG A C 1
ATOM 2837 O O . ARG A 1 366 ? 6.879 -25.609 7.445 1 85.81 366 ARG A O 1
ATOM 2844 N N . GLU A 1 367 ? 5.598 -27.031 8.43 1 83.31 367 GLU A N 1
ATOM 2845 C CA . GLU A 1 367 ? 4.594 -27 7.371 1 83.31 367 GLU A CA 1
ATOM 2846 C C . GLU A 1 367 ? 3.953 -25.625 7.25 1 83.31 367 GLU A C 1
ATOM 2848 O O . GLU A 1 367 ? 3.717 -25.141 6.141 1 83.31 367 GLU A O 1
ATOM 2853 N N . ALA A 1 368 ? 3.686 -25.062 8.406 1 86.81 368 ALA A N 1
ATOM 2854 C CA . ALA A 1 368 ? 3.086 -23.734 8.414 1 86.81 368 ALA A CA 1
ATOM 2855 C C . ALA A 1 368 ? 4.039 -22.703 7.828 1 86.81 368 ALA A C 1
ATOM 2857 O O . ALA A 1 368 ? 3.615 -21.797 7.109 1 86.81 368 ALA A O 1
ATOM 2858 N N . LYS A 1 369 ? 5.258 -22.844 8.125 1 89.5 369 LYS A N 1
ATOM 2859 C CA . LYS A 1 369 ? 6.27 -21.938 7.594 1 89.5 369 LYS A CA 1
ATOM 2860 C C . LYS A 1 369 ? 6.379 -22.062 6.078 1 89.5 369 LYS A C 1
ATOM 2862 O O . LYS A 1 369 ? 6.496 -21.062 5.371 1 89.5 369 LYS A O 1
ATOM 2867 N N . GLN A 1 370 ? 6.363 -23.25 5.621 1 86.56 370 GLN A N 1
ATOM 2868 C CA . GLN A 1 370 ? 6.438 -23.5 4.188 1 86.56 370 GLN A CA 1
ATOM 2869 C C . GLN A 1 370 ? 5.227 -22.922 3.465 1 86.56 370 GLN A C 1
ATOM 2871 O O . GLN A 1 370 ? 5.363 -22.328 2.391 1 86.56 370 GLN A O 1
ATOM 2876 N N . ARG A 1 371 ? 4.117 -23.094 4.016 1 86.5 371 ARG A N 1
ATOM 2877 C CA . ARG A 1 371 ? 2.887 -22.562 3.439 1 86.5 371 ARG A CA 1
ATOM 2878 C C . ARG A 1 371 ? 2.934 -21.047 3.365 1 86.5 371 ARG A C 1
ATOM 2880 O O . ARG A 1 371 ? 2.549 -20.453 2.354 1 86.5 371 ARG A O 1
ATOM 2887 N N . ARG A 1 372 ? 3.338 -20.469 4.434 1 91.81 372 ARG A N 1
ATOM 2888 C CA . ARG A 1 372 ? 3.453 -19.016 4.492 1 91.81 372 ARG A CA 1
ATOM 2889 C C . ARG A 1 372 ? 4.473 -18.516 3.479 1 91.81 372 ARG A C 1
ATOM 2891 O O . ARG A 1 372 ? 4.191 -17.578 2.725 1 91.81 372 ARG A O 1
ATOM 2898 N N . ALA A 1 373 ? 5.633 -19.125 3.463 1 91.38 373 ALA A N 1
ATOM 2899 C CA . ALA A 1 373 ? 6.711 -18.688 2.578 1 91.38 373 ALA A CA 1
ATOM 2900 C C . ALA A 1 373 ? 6.305 -18.828 1.113 1 91.38 373 ALA A C 1
ATOM 2902 O O . ALA A 1 373 ? 6.625 -17.953 0.293 1 91.38 373 ALA A O 1
ATOM 2903 N N . LYS A 1 374 ? 5.656 -19.844 0.807 1 90.19 374 LYS A N 1
ATOM 2904 C CA . LYS A 1 374 ? 5.184 -20.047 -0.56 1 90.19 374 LYS A CA 1
ATOM 2905 C C . LYS A 1 374 ? 4.152 -19 -0.947 1 90.19 374 LYS A C 1
ATOM 2907 O O . LYS A 1 374 ? 4.16 -18.5 -2.072 1 90.19 374 LYS A O 1
ATOM 2912 N N . LEU A 1 375 ? 3.275 -18.766 -0.043 1 92.62 375 LEU A N 1
ATOM 2913 C CA . LEU A 1 375 ? 2.281 -17.719 -0.268 1 92.62 375 LEU A CA 1
ATOM 2914 C C . LEU A 1 375 ? 2.953 -16.375 -0.55 1 92.62 375 LEU A C 1
ATOM 2916 O O . LEU A 1 375 ? 2.576 -15.68 -1.491 1 92.62 375 LEU A O 1
ATOM 2920 N N . ILE A 1 376 ? 3.939 -16.016 0.229 1 93.94 376 ILE A N 1
ATOM 2921 C CA . ILE A 1 376 ? 4.648 -14.75 0.06 1 93.94 376 ILE A CA 1
ATOM 2922 C C . ILE A 1 376 ? 5.383 -14.75 -1.279 1 93.94 376 ILE A C 1
ATOM 2924 O O . ILE A 1 376 ? 5.441 -13.719 -1.958 1 93.94 376 ILE A O 1
ATOM 2928 N N . PHE A 1 377 ? 5.895 -15.922 -1.634 1 92.88 377 PHE A N 1
ATOM 2929 C CA . PHE A 1 377 ? 6.574 -16.031 -2.918 1 92.88 377 PHE A CA 1
ATOM 2930 C C . PHE A 1 377 ? 5.629 -15.688 -4.062 1 92.88 377 PHE A C 1
ATOM 2932 O O . PHE A 1 377 ? 5.969 -14.883 -4.938 1 92.88 377 PHE A O 1
ATOM 2939 N N . TYR A 1 378 ? 4.488 -16.219 -4.059 1 92.06 378 TYR A N 1
ATOM 2940 C CA . TYR A 1 378 ? 3.531 -15.984 -5.133 1 92.06 378 TYR A CA 1
ATOM 2941 C C . TYR A 1 378 ? 3.039 -14.539 -5.125 1 92.06 378 TYR A C 1
ATOM 2943 O O . TYR A 1 378 ? 2.826 -13.945 -6.18 1 92.06 378 TYR A O 1
ATOM 2951 N N . ILE A 1 379 ? 2.803 -14.008 -3.977 1 94.94 379 ILE A N 1
ATOM 2952 C CA . ILE A 1 379 ? 2.396 -12.617 -3.859 1 94.94 379 ILE A CA 1
ATOM 2953 C C . ILE A 1 379 ? 3.496 -11.711 -4.406 1 94.94 379 ILE A C 1
ATOM 2955 O O . ILE A 1 379 ? 3.219 -10.75 -5.133 1 94.94 379 ILE A O 1
ATOM 2959 N N . HIS A 1 380 ? 4.703 -12.07 -4.027 1 93.62 380 HIS A N 1
ATOM 2960 C CA . HIS A 1 380 ? 5.863 -11.328 -4.512 1 93.62 380 HIS A CA 1
ATOM 2961 C C . HIS A 1 380 ? 5.949 -11.375 -6.031 1 93.62 380 HIS A C 1
ATOM 2963 O O . HIS A 1 380 ? 6.219 -10.352 -6.672 1 93.62 380 HIS A O 1
ATOM 2969 N N . LEU A 1 381 ? 5.688 -12.477 -6.586 1 92.25 381 LEU A N 1
ATOM 2970 C CA . LEU A 1 381 ? 5.703 -12.664 -8.031 1 92.25 381 LEU A CA 1
ATOM 2971 C C . LEU A 1 381 ? 4.621 -11.82 -8.703 1 92.25 381 LEU A C 1
ATOM 2973 O O . LEU A 1 381 ? 4.898 -11.094 -9.664 1 92.25 381 LEU A O 1
ATOM 2977 N N . CYS A 1 382 ? 3.477 -11.898 -8.227 1 92.25 382 CYS A N 1
ATOM 2978 C CA . CYS A 1 382 ? 2.354 -11.164 -8.797 1 92.25 382 CYS A CA 1
ATOM 2979 C C . CYS A 1 382 ? 2.551 -9.656 -8.641 1 92.25 382 CYS A C 1
ATOM 2981 O O . CYS A 1 382 ? 2.223 -8.891 -9.547 1 92.25 382 CYS A O 1
ATOM 2983 N N . ASP A 1 383 ? 3.053 -9.258 -7.527 1 93.94 383 ASP A N 1
ATOM 2984 C CA . ASP A 1 383 ? 3.314 -7.855 -7.223 1 93.94 383 ASP A CA 1
ATOM 2985 C C . ASP A 1 383 ? 4.25 -7.234 -8.258 1 93.94 383 ASP A C 1
ATOM 2987 O O . ASP A 1 383 ? 3.938 -6.191 -8.836 1 93.94 383 ASP A O 1
ATOM 2991 N N . LYS A 1 384 ? 5.309 -7.875 -8.477 1 90.38 384 LYS A N 1
ATOM 2992 C CA . LYS A 1 384 ? 6.32 -7.305 -9.367 1 90.38 384 LYS A CA 1
ATOM 2993 C C . LYS A 1 384 ? 5.852 -7.316 -10.812 1 90.38 384 LYS A C 1
ATOM 2995 O O . LYS A 1 384 ? 6.121 -6.379 -11.57 1 90.38 384 LYS A O 1
ATOM 3000 N N . MET A 1 385 ? 5.152 -8.375 -11.148 1 86.06 385 MET A N 1
ATOM 3001 C CA . MET A 1 385 ? 4.629 -8.461 -12.508 1 86.06 385 MET A CA 1
ATOM 3002 C C . MET A 1 385 ? 3.607 -7.355 -12.766 1 86.06 385 MET A C 1
ATOM 3004 O O . MET A 1 385 ? 3.664 -6.684 -13.797 1 86.06 385 MET A O 1
ATOM 3008 N N . LEU A 1 386 ? 2.783 -7.145 -11.844 1 88.88 386 LEU A N 1
ATOM 3009 C CA . LEU A 1 386 ? 1.727 -6.152 -12.008 1 88.88 386 LEU A CA 1
ATOM 3010 C C . LEU A 1 386 ? 2.287 -4.738 -11.906 1 88.88 386 LEU A C 1
ATOM 3012 O O . LEU A 1 386 ? 1.864 -3.84 -12.641 1 88.88 386 LEU A O 1
ATOM 3016 N N . ALA A 1 387 ? 3.199 -4.559 -10.969 1 89.38 387 ALA A N 1
ATOM 3017 C CA . ALA A 1 387 ? 3.77 -3.232 -10.742 1 89.38 387 ALA A CA 1
ATOM 3018 C C . ALA A 1 387 ? 4.418 -2.691 -12.016 1 89.38 387 ALA A C 1
ATOM 3020 O O . ALA A 1 387 ? 4.148 -1.56 -12.422 1 89.38 387 ALA A O 1
ATOM 3021 N N . LEU A 1 388 ? 5.199 -3.438 -12.648 1 84.12 388 LEU A N 1
ATOM 3022 C CA . LEU A 1 388 ? 5.883 -3.002 -13.859 1 84.12 388 LEU A CA 1
ATOM 3023 C C . LEU A 1 388 ? 4.887 -2.756 -14.984 1 84.12 388 LEU A C 1
ATOM 3025 O O . LEU A 1 388 ? 5.031 -1.795 -15.75 1 84.12 388 LEU A O 1
ATOM 3029 N N . ARG A 1 389 ? 3.879 -3.625 -15.047 1 81.38 389 ARG A N 1
ATOM 3030 C CA . ARG A 1 389 ? 2.869 -3.479 -16.078 1 81.38 389 ARG A CA 1
ATOM 3031 C C . ARG A 1 389 ? 2.061 -2.199 -15.891 1 81.38 389 ARG A C 1
ATOM 3033 O O . ARG A 1 389 ? 1.645 -1.565 -16.859 1 81.38 389 ARG A O 1
ATOM 3040 N N . LEU A 1 390 ? 1.858 -1.866 -14.656 1 82.44 390 LEU A N 1
ATOM 3041 C CA . LEU A 1 390 ? 1.026 -0.712 -14.336 1 82.44 390 LEU A CA 1
ATOM 3042 C C . LEU A 1 390 ? 1.883 0.532 -14.117 1 82.44 390 LEU A C 1
ATOM 3044 O O . LEU A 1 390 ? 1.357 1.61 -13.836 1 82.44 390 LEU A O 1
ATOM 3048 N N . SER A 1 391 ? 3.225 0.399 -14.25 1 82.62 391 SER A N 1
ATOM 3049 C CA . SER A 1 391 ? 4.152 1.504 -14.023 1 82.62 391 SER A CA 1
ATOM 3050 C C . SER A 1 391 ? 3.957 2.115 -12.641 1 82.62 391 SER A C 1
ATOM 3052 O O . SER A 1 391 ? 3.764 3.326 -12.508 1 82.62 391 SER A O 1
ATOM 3054 N N . ARG A 1 392 ? 3.918 1.294 -11.68 1 86.25 392 ARG A N 1
ATOM 3055 C CA . ARG A 1 392 ? 3.779 1.678 -10.273 1 86.25 392 ARG A CA 1
ATOM 3056 C C . ARG A 1 392 ? 4.887 1.062 -9.43 1 86.25 392 ARG A C 1
ATOM 3058 O O . ARG A 1 392 ? 5.5 0.068 -9.82 1 86.25 392 ARG A O 1
ATOM 3065 N N . P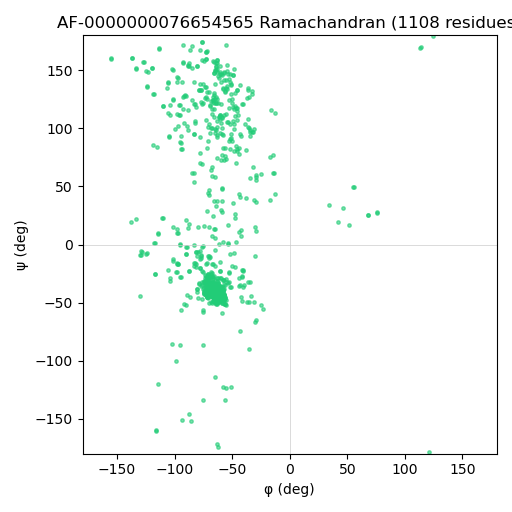RO A 1 393 ? 5.133 1.732 -8.273 1 89.38 393 PRO A N 1
ATOM 3066 C CA . PRO A 1 393 ? 6.09 1.085 -7.371 1 89.38 393 PRO A CA 1
ATOM 3067 C C . PRO A 1 393 ? 5.578 -0.242 -6.816 1 89.38 393 PRO A C 1
ATOM 3069 O O . PRO A 1 393 ? 4.371 -0.402 -6.609 1 89.38 393 PRO A O 1
ATOM 3072 N N . VAL A 1 394 ? 6.488 -1.1 -6.605 1 93.19 394 VAL A N 1
ATOM 3073 C CA . VAL A 1 394 ? 6.121 -2.404 -6.062 1 93.19 394 VAL A CA 1
ATOM 3074 C C . VAL A 1 394 ? 5.543 -2.238 -4.66 1 93.19 394 VAL A C 1
ATOM 3076 O O . VAL A 1 394 ? 5.848 -1.265 -3.967 1 93.19 394 VAL A O 1
ATOM 3079 N N . LEU A 1 395 ? 4.715 -3.137 -4.262 1 94.12 395 LEU A N 1
ATOM 3080 C CA . LEU A 1 395 ? 4.059 -3.119 -2.961 1 94.12 395 LEU A CA 1
ATOM 3081 C C . LEU A 1 395 ? 4.996 -3.643 -1.875 1 94.12 395 LEU A C 1
ATOM 3083 O O . LEU A 1 395 ? 4.984 -3.145 -0.747 1 94.12 395 LEU A O 1
ATOM 3087 N N . ILE A 1 396 ? 5.762 -4.66 -2.221 1 93.81 396 ILE A N 1
ATOM 3088 C CA . ILE A 1 396 ? 6.73 -5.211 -1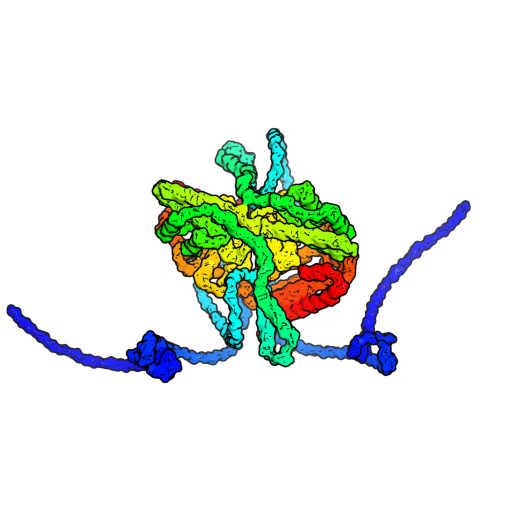.276 1 93.81 396 ILE A CA 1
ATOM 3089 C C . ILE A 1 396 ? 8.148 -4.883 -1.74 1 93.81 396 ILE A C 1
ATOM 3091 O O . ILE A 1 396 ? 8.625 -5.43 -2.736 1 93.81 396 ILE A O 1
ATOM 3095 N N . ARG A 1 397 ? 8.82 -4.207 -0.97 1 90.06 397 ARG A N 1
ATOM 3096 C CA . ARG A 1 397 ? 10.195 -3.85 -1.302 1 90.06 397 ARG A CA 1
ATOM 3097 C C . ARG A 1 397 ? 11.148 -4.996 -0.995 1 90.06 397 ARG A C 1
ATOM 3099 O O . ARG A 1 397 ? 10.883 -5.812 -0.11 1 90.06 397 ARG A O 1
ATOM 3106 N N . ASP A 1 398 ? 12.211 -5 -1.713 1 86.69 398 ASP A N 1
ATOM 3107 C CA . ASP A 1 398 ? 13.164 -6.102 -1.568 1 86.69 398 ASP A CA 1
ATOM 3108 C C . ASP A 1 398 ? 13.703 -6.18 -0.141 1 86.69 398 ASP A C 1
ATOM 3110 O O . ASP A 1 398 ? 13.898 -7.27 0.395 1 86.69 398 ASP A O 1
ATOM 3114 N N . GLY A 1 399 ? 13.906 -5.066 0.472 1 86.81 399 GLY A N 1
ATOM 3115 C CA . GLY A 1 399 ? 14.453 -5.043 1.818 1 86.81 399 GLY A CA 1
ATOM 3116 C C . GLY A 1 399 ? 13.484 -5.551 2.869 1 86.81 399 GLY A C 1
ATOM 3117 O O . GLY A 1 399 ? 13.883 -5.852 3.994 1 86.81 399 GLY A O 1
ATOM 3118 N N . GLU A 1 400 ? 12.266 -5.734 2.475 1 91 400 GLU A N 1
ATOM 3119 C CA . GLU A 1 400 ? 11.242 -6.191 3.41 1 91 400 GLU A CA 1
ATOM 3120 C C . GLU A 1 400 ? 11.203 -7.715 3.484 1 91 400 GLU A C 1
ATOM 3122 O O . GLU A 1 400 ? 10.656 -8.281 4.434 1 91 400 GLU A O 1
ATOM 3127 N N . ILE A 1 401 ? 11.664 -8.359 2.488 1 93.38 401 ILE A N 1
ATOM 3128 C CA . ILE A 1 401 ? 11.578 -9.812 2.428 1 93.38 401 ILE A CA 1
ATOM 3129 C C . ILE A 1 401 ? 12.875 -10.43 2.947 1 93.38 401 ILE A C 1
ATOM 3131 O O . ILE A 1 401 ? 13.953 -10.188 2.393 1 93.38 401 ILE A O 1
ATOM 3135 N N . THR A 1 402 ? 12.797 -11.203 3.959 1 92.69 402 THR A N 1
ATOM 3136 C CA . THR A 1 402 ? 13.969 -11.883 4.48 1 92.69 402 THR A CA 1
ATOM 3137 C C . THR A 1 402 ? 13.805 -13.398 4.375 1 92.69 402 THR A C 1
ATOM 3139 O O . THR A 1 402 ? 14.672 -14.156 4.824 1 92.69 402 THR A O 1
ATOM 3142 N N . ILE A 1 403 ? 12.719 -13.852 3.836 1 93 403 ILE A N 1
ATOM 3143 C CA . ILE A 1 403 ? 12.477 -15.273 3.623 1 93 403 ILE A CA 1
ATOM 3144 C C . ILE A 1 403 ? 13.586 -15.859 2.752 1 93 403 ILE A C 1
ATOM 3146 O O . ILE A 1 403 ? 13.969 -15.273 1.739 1 93 403 ILE A O 1
ATOM 3150 N N . ASN A 1 404 ? 14.078 -16.969 3.146 1 92 404 ASN A N 1
ATOM 3151 C CA . ASN A 1 404 ? 15.086 -17.688 2.367 1 92 404 ASN A CA 1
ATOM 3152 C C . ASN A 1 404 ? 14.453 -18.531 1.279 1 92 404 ASN A C 1
ATOM 3154 O O . ASN A 1 404 ? 14.188 -19.719 1.489 1 92 404 ASN A O 1
ATOM 3158 N N . PHE A 1 405 ? 14.375 -18.031 0.155 1 90.94 405 PHE A N 1
ATOM 3159 C CA . PHE A 1 405 ? 13.695 -18.719 -0.945 1 90.94 405 PHE A CA 1
ATOM 3160 C C . PHE A 1 405 ? 14.531 -19.875 -1.457 1 90.94 405 PHE A C 1
ATOM 3162 O O . PHE A 1 405 ? 13.984 -20.844 -2.008 1 90.94 405 PHE A O 1
ATOM 3169 N N . ASP A 1 406 ? 15.852 -19.844 -1.307 1 89.75 406 ASP A N 1
ATOM 3170 C CA . ASP A 1 406 ? 16.688 -20.984 -1.663 1 89.75 406 ASP A CA 1
ATOM 3171 C C . ASP A 1 406 ? 16.359 -22.188 -0.797 1 89.75 406 ASP A C 1
ATOM 3173 O O . ASP A 1 406 ? 16.25 -23.312 -1.304 1 89.75 406 ASP A O 1
ATOM 3177 N N . ALA A 1 407 ? 16.203 -21.875 0.47 1 87.25 407 ALA A N 1
ATOM 3178 C CA . ALA A 1 407 ? 15.852 -22.953 1.396 1 87.25 407 ALA A CA 1
ATOM 3179 C C . ALA A 1 407 ? 14.461 -23.5 1.112 1 87.25 407 ALA A C 1
ATOM 3181 O O . ALA A 1 407 ? 14.219 -24.703 1.228 1 87.25 407 ALA A O 1
ATOM 3182 N N . LEU A 1 408 ? 13.57 -22.656 0.782 1 86.69 408 LEU A N 1
ATOM 3183 C CA . LEU A 1 408 ? 12.211 -23.047 0.453 1 86.69 408 LEU A CA 1
ATOM 3184 C C . LEU A 1 408 ? 12.188 -23.969 -0.767 1 86.69 408 LEU A C 1
ATOM 3186 O O . LEU A 1 408 ? 11.445 -24.953 -0.795 1 86.69 408 LEU A O 1
ATOM 3190 N N . GLU A 1 409 ? 12.93 -23.609 -1.771 1 86.12 409 GLU A N 1
ATOM 3191 C CA . GLU A 1 409 ? 13.008 -24.406 -2.992 1 86.12 409 GLU A CA 1
ATOM 3192 C C . GLU A 1 409 ? 13.578 -25.797 -2.707 1 86.12 409 GLU A C 1
ATOM 3194 O O . GLU A 1 409 ? 13.148 -26.781 -3.311 1 86.12 409 GLU A O 1
ATOM 3199 N N . ALA A 1 410 ? 14.508 -25.844 -1.813 1 81.38 410 ALA A N 1
ATOM 3200 C CA . ALA A 1 410 ? 15.188 -27.094 -1.494 1 81.38 410 ALA A CA 1
ATOM 3201 C C . ALA A 1 410 ? 14.25 -28.047 -0.769 1 81.38 410 ALA A C 1
ATOM 3203 O O . ALA A 1 410 ? 14.445 -29.266 -0.818 1 81.38 410 ALA A O 1
ATOM 3204 N N . ASP A 1 411 ? 13.32 -27.484 -0.101 1 72.62 411 ASP A N 1
ATOM 3205 C CA . ASP A 1 411 ? 12.398 -28.312 0.666 1 72.62 411 ASP A CA 1
ATOM 3206 C C . ASP A 1 411 ? 11.367 -28.984 -0.244 1 72.62 411 ASP A C 1
ATOM 3208 O O . ASP A 1 411 ? 10.438 -28.328 -0.711 1 72.62 411 ASP A O 1
ATOM 3212 N N . ARG A 1 412 ? 11.805 -29.891 -1.015 1 60.47 412 ARG A N 1
ATOM 3213 C CA . ARG A 1 412 ? 11.055 -30.594 -2.047 1 60.47 412 ARG A CA 1
ATOM 3214 C C . ARG A 1 412 ? 9.695 -31.047 -1.524 1 60.47 412 ARG A C 1
ATOM 3216 O O . ARG A 1 412 ? 9.617 -31.734 -0.501 1 60.47 412 ARG A O 1
ATOM 3223 N N . GLY A 1 413 ? 8.625 -30.188 -1.477 1 54.62 413 GLY A N 1
ATOM 3224 C CA . GLY A 1 413 ? 7.336 -30.797 -1.184 1 54.62 413 GLY A CA 1
ATOM 3225 C C . GLY A 1 413 ? 6.879 -31.781 -2.244 1 54.62 413 GLY A C 1
ATOM 3226 O O . GLY A 1 413 ? 7.684 -32.25 -3.057 1 54.62 413 GLY A O 1
ATOM 3227 N N . ASP A 1 414 ? 5.598 -32.219 -2.057 1 51.5 414 ASP A N 1
ATOM 3228 C CA . ASP A 1 414 ? 4.895 -33.125 -2.963 1 51.5 414 ASP A CA 1
ATOM 3229 C C . ASP A 1 414 ? 4.555 -32.438 -4.277 1 51.5 414 ASP A C 1
ATOM 3231 O O . ASP A 1 414 ? 3.93 -31.359 -4.281 1 51.5 414 ASP A O 1
ATOM 3235 N N . GLY A 1 415 ? 5.309 -32.719 -5.445 1 55.31 415 GLY A N 1
ATOM 3236 C CA . GLY A 1 415 ? 4.898 -32.281 -6.77 1 55.31 415 GLY A CA 1
ATOM 3237 C C . GLY A 1 415 ? 5.93 -31.391 -7.445 1 55.31 415 GLY A C 1
ATOM 3238 O O . GLY A 1 415 ? 7.051 -31.25 -6.953 1 55.31 415 GLY A O 1
ATOM 3239 N N . PRO A 1 416 ? 5.578 -30.984 -8.578 1 56.22 416 PRO A N 1
ATOM 3240 C CA . PRO A 1 416 ? 6.508 -30.125 -9.305 1 56.22 416 PRO A CA 1
ATOM 3241 C C . PRO A 1 416 ? 6.824 -28.828 -8.562 1 56.22 416 PRO A C 1
ATOM 3243 O O . PRO A 1 416 ? 5.91 -28.141 -8.102 1 56.22 416 PRO A O 1
ATOM 3246 N N . THR A 1 417 ? 8.023 -28.812 -8.141 1 60.91 417 THR A N 1
ATOM 3247 C CA . THR A 1 417 ? 8.461 -27.672 -7.359 1 60.91 417 THR A CA 1
ATOM 3248 C C . THR A 1 417 ? 8.711 -26.469 -8.266 1 60.91 417 THR A C 1
ATOM 3250 O O . THR A 1 417 ? 9.414 -26.562 -9.266 1 60.91 417 THR A O 1
ATOM 3253 N N . PRO A 1 418 ? 8.023 -25.469 -7.992 1 68.06 418 PRO A N 1
ATOM 3254 C CA . PRO A 1 418 ? 8.281 -24.25 -8.773 1 68.06 418 PRO A CA 1
ATOM 3255 C C . PRO A 1 418 ? 9.711 -23.734 -8.625 1 68.06 418 PRO A C 1
ATOM 3257 O O . PRO A 1 418 ? 10.438 -24.172 -7.723 1 68.06 418 PRO A O 1
ATOM 3260 N N . ILE A 1 419 ? 10.219 -23.141 -9.703 1 84.62 419 ILE A N 1
ATOM 3261 C CA . ILE A 1 419 ? 11.484 -22.406 -9.672 1 84.62 419 ILE A CA 1
ATOM 3262 C C . ILE A 1 419 ? 11.367 -21.203 -8.75 1 84.62 419 ILE A C 1
ATOM 3264 O O . ILE A 1 419 ? 10.914 -20.125 -9.172 1 84.62 419 ILE A O 1
ATOM 3268 N N . ILE A 1 420 ? 11.727 -21.406 -7.508 1 88.5 420 ILE A N 1
ATOM 3269 C CA . ILE A 1 420 ? 11.43 -20.375 -6.527 1 88.5 420 ILE A CA 1
ATOM 3270 C C . ILE A 1 420 ? 12.586 -19.391 -6.449 1 88.5 420 ILE A C 1
ATOM 3272 O O . ILE A 1 420 ? 12.398 -18.188 -6.652 1 88.5 420 ILE A O 1
ATOM 3276 N N . ALA A 1 421 ? 13.773 -19.859 -6.273 1 90.06 421 ALA A N 1
ATOM 3277 C CA . ALA A 1 421 ? 14.922 -18.984 -6.012 1 90.06 421 ALA A CA 1
ATOM 3278 C C . ALA A 1 421 ? 15.211 -18.078 -7.211 1 90.06 421 ALA A C 1
ATOM 3280 O O . ALA A 1 421 ? 15.32 -16.859 -7.062 1 90.06 421 ALA A O 1
ATOM 3281 N N . LYS A 1 422 ? 15.289 -18.688 -8.367 1 91.25 422 LYS A N 1
ATOM 3282 C CA . LYS A 1 422 ? 15.594 -17.922 -9.578 1 91.25 422 LYS A CA 1
ATOM 3283 C C . LYS A 1 422 ? 14.5 -16.906 -9.875 1 91.25 422 LYS A C 1
ATOM 3285 O O . LYS A 1 422 ? 14.781 -15.766 -10.227 1 91.25 422 LYS A O 1
ATOM 3290 N N . TRP A 1 423 ? 13.258 -17.344 -9.758 1 91.44 423 TRP A N 1
ATOM 3291 C CA . TRP A 1 423 ? 12.133 -16.453 -10.031 1 91.44 423 TRP A CA 1
ATOM 3292 C C . TRP A 1 423 ? 12.062 -15.328 -9 1 91.44 423 TRP A C 1
ATOM 3294 O O . TRP A 1 423 ? 11.68 -14.203 -9.328 1 91.44 423 TRP A O 1
ATOM 3304 N N . ALA A 1 424 ? 12.367 -15.617 -7.766 1 92.5 424 ALA A N 1
ATOM 3305 C CA . ALA A 1 424 ? 12.414 -14.57 -6.746 1 92.5 424 ALA A CA 1
ATOM 3306 C C . ALA A 1 424 ? 13.453 -13.508 -7.094 1 92.5 424 ALA A C 1
ATOM 3308 O O . ALA A 1 424 ? 13.219 -12.312 -6.891 1 92.5 424 ALA A O 1
ATOM 3309 N N . ARG A 1 425 ? 14.547 -13.938 -7.598 1 93.19 425 ARG A N 1
ATOM 3310 C CA . ARG A 1 425 ? 15.586 -13 -8 1 93.19 425 ARG A CA 1
ATOM 3311 C C . ARG A 1 425 ? 15.141 -12.164 -9.195 1 93.19 425 ARG A C 1
ATOM 3313 O O . ARG A 1 425 ? 15.461 -10.977 -9.281 1 93.19 425 ARG A O 1
ATOM 3320 N N . PHE A 1 426 ? 14.438 -12.773 -10.094 1 92.5 426 PHE A N 1
ATOM 3321 C CA . PHE A 1 426 ? 13.883 -12.031 -11.227 1 92.5 426 PHE A CA 1
ATOM 3322 C C . PHE A 1 426 ? 12.875 -10.992 -10.75 1 92.5 426 PHE A C 1
ATOM 3324 O O . PHE A 1 426 ? 12.812 -9.891 -11.289 1 92.5 426 PHE A O 1
ATOM 3331 N N . CYS A 1 427 ? 12.102 -11.414 -9.781 1 92.81 427 CYS A N 1
ATOM 3332 C CA . CYS A 1 427 ? 11.133 -10.477 -9.219 1 92.81 427 CYS A CA 1
ATOM 3333 C C . CYS A 1 427 ? 11.828 -9.258 -8.625 1 92.81 427 CYS A C 1
ATOM 3335 O O . CYS A 1 427 ? 11.398 -8.125 -8.844 1 92.81 427 CYS A O 1
ATOM 3337 N N . SER A 1 428 ? 12.852 -9.523 -7.887 1 92.62 428 SER A N 1
ATOM 3338 C CA . SER A 1 428 ? 13.625 -8.43 -7.316 1 92.62 428 SER A CA 1
ATOM 3339 C C . SER A 1 428 ? 14.164 -7.504 -8.406 1 92.62 428 SER A C 1
ATOM 3341 O O . SER A 1 428 ? 14.172 -6.281 -8.242 1 92.62 428 SER A O 1
ATOM 3343 N N . LEU A 1 429 ? 14.617 -8.109 -9.461 1 94.31 429 LEU A N 1
ATOM 3344 C CA . LEU A 1 429 ? 15.133 -7.34 -10.586 1 94.31 429 LEU A CA 1
ATOM 3345 C C . LEU A 1 429 ? 14.039 -6.492 -11.219 1 94.31 429 LEU A C 1
ATOM 3347 O O . LEU A 1 429 ? 14.266 -5.328 -11.57 1 94.31 429 LEU A O 1
ATOM 3351 N N . GLN A 1 430 ? 12.914 -7.07 -11.406 1 92.75 430 GLN A N 1
ATOM 3352 C CA . GLN A 1 430 ? 11.789 -6.355 -11.992 1 92.75 430 GLN A CA 1
ATOM 3353 C C . GLN A 1 430 ? 11.43 -5.125 -11.164 1 92.75 430 GLN A C 1
ATOM 3355 O O . GLN A 1 430 ? 11.125 -4.062 -11.711 1 92.75 430 GLN A O 1
ATOM 3360 N N . GLY A 1 431 ? 11.398 -5.266 -9.859 1 91.38 431 GLY A N 1
ATOM 3361 C CA . GLY A 1 431 ? 11.172 -4.113 -9 1 91.38 431 GLY A CA 1
ATOM 3362 C C . GLY A 1 431 ? 12.203 -3.018 -9.188 1 91.38 431 GLY A C 1
ATOM 3363 O O . GLY A 1 431 ? 11.867 -1.835 -9.234 1 91.38 431 GLY A O 1
ATOM 3364 N N . ARG A 1 432 ? 13.383 -3.404 -9.359 1 93.12 432 ARG A N 1
ATOM 3365 C CA . ARG A 1 432 ? 14.469 -2.445 -9.516 1 93.12 432 ARG A CA 1
ATOM 3366 C C . ARG A 1 432 ? 14.398 -1.758 -10.875 1 93.12 432 ARG A C 1
ATOM 3368 O O . ARG A 1 432 ? 14.781 -0.593 -11.008 1 93.12 432 ARG A O 1
ATOM 3375 N N . ILE A 1 433 ? 13.953 -2.479 -11.859 1 93.25 433 ILE A N 1
ATOM 3376 C CA . ILE A 1 433 ? 13.797 -1.868 -13.18 1 93.25 433 ILE A CA 1
ATOM 3377 C C . ILE A 1 433 ? 12.883 -0.65 -13.078 1 93.25 433 ILE A C 1
ATOM 3379 O O . ILE A 1 433 ? 13.195 0.416 -13.617 1 93.25 433 ILE A O 1
ATOM 3383 N N . TYR A 1 434 ? 11.805 -0.797 -12.391 1 91.06 434 TYR A N 1
ATOM 3384 C CA . TYR A 1 434 ? 10.906 0.341 -12.211 1 91.06 434 TYR A CA 1
ATOM 3385 C C . TYR A 1 434 ? 11.586 1.452 -11.422 1 91.06 434 TYR A C 1
ATOM 3387 O O . TYR A 1 434 ? 11.555 2.617 -11.828 1 91.06 434 TYR A O 1
ATOM 3395 N N . ASP A 1 435 ? 12.188 1.118 -10.328 1 89.88 435 ASP A N 1
ATOM 3396 C CA . ASP A 1 435 ? 12.75 2.107 -9.414 1 89.88 435 ASP A CA 1
ATOM 3397 C C . ASP A 1 435 ? 13.867 2.904 -10.086 1 89.88 435 ASP A C 1
ATOM 3399 O O . ASP A 1 435 ? 13.977 4.117 -9.883 1 89.88 435 ASP A O 1
ATOM 3403 N N . ILE A 1 436 ? 14.586 2.203 -10.891 1 93.56 436 ILE A N 1
ATOM 3404 C CA . ILE A 1 436 ? 15.828 2.793 -11.398 1 93.56 436 ILE A CA 1
ATOM 3405 C C . ILE A 1 436 ? 15.57 3.447 -12.75 1 93.56 436 ILE A C 1
ATOM 3407 O O . ILE A 1 436 ? 16.188 4.457 -13.086 1 93.56 436 ILE A O 1
ATOM 3411 N N . LEU A 1 437 ? 14.586 2.955 -13.492 1 92.5 437 LEU A N 1
ATOM 3412 C CA . LEU A 1 437 ? 14.461 3.434 -14.867 1 92.5 437 LEU A CA 1
ATOM 3413 C C . LEU A 1 437 ? 13.141 4.16 -15.07 1 92.5 437 LEU A C 1
ATOM 3415 O O . LEU A 1 437 ? 13.039 5.039 -15.938 1 92.5 437 LEU A O 1
ATOM 3419 N N . TYR A 1 438 ? 12.109 3.859 -14.289 1 88.5 438 TYR A N 1
ATOM 3420 C CA . TYR A 1 438 ? 10.789 4.316 -14.719 1 88.5 438 TYR A CA 1
ATOM 3421 C C . TYR A 1 438 ? 10.078 5.07 -13.602 1 88.5 438 TYR A C 1
ATOM 3423 O O . TYR A 1 438 ? 8.984 5.598 -13.797 1 88.5 438 TYR A O 1
ATOM 3431 N N . SER A 1 439 ? 10.648 5.102 -12.414 1 87.62 439 SER A N 1
ATOM 3432 C CA . SER A 1 439 ? 10.062 5.949 -11.383 1 87.62 439 SER A CA 1
ATOM 3433 C C . SER A 1 439 ? 10.125 7.422 -11.773 1 87.62 439 SER A C 1
ATOM 3435 O O . SER A 1 439 ? 10.984 7.824 -12.555 1 87.62 439 SER A O 1
ATOM 3437 N N . PRO A 1 440 ? 9.172 8.234 -11.312 1 85.94 440 PRO A N 1
ATOM 3438 C CA . PRO A 1 440 ? 9.203 9.664 -11.641 1 85.94 440 PRO A CA 1
ATOM 3439 C C . PRO A 1 440 ? 10.555 10.312 -11.352 1 85.94 440 PRO A C 1
ATOM 3441 O O . PRO A 1 440 ? 11.031 11.125 -12.141 1 85.94 440 PRO A O 1
ATOM 3444 N N . GLY A 1 441 ? 11.188 9.922 -10.328 1 86.44 441 GLY A N 1
ATOM 3445 C CA . GLY A 1 441 ? 12.5 10.453 -9.992 1 86.44 441 GLY A CA 1
ATOM 3446 C C . GLY A 1 441 ? 13.586 10.008 -10.953 1 86.44 441 GLY A C 1
ATOM 3447 O O . GLY A 1 441 ? 14.453 10.789 -11.328 1 86.44 441 GLY A O 1
ATOM 3448 N N . SER A 1 442 ? 13.531 8.82 -11.375 1 89.69 442 SER A N 1
ATOM 3449 C CA . SER A 1 442 ? 14.555 8.281 -12.266 1 89.69 442 SER A CA 1
ATOM 3450 C C . SER A 1 442 ? 14.422 8.844 -13.672 1 89.69 442 SER A C 1
ATOM 3452 O O . SER A 1 442 ? 15.414 8.961 -14.398 1 89.69 442 SER A O 1
ATOM 3454 N N . LEU A 1 443 ? 13.227 9.188 -14.023 1 86.94 443 LEU A N 1
ATOM 3455 C CA . LEU A 1 443 ? 12.984 9.75 -15.352 1 86.94 443 LEU A CA 1
ATOM 3456 C C . LEU A 1 443 ? 13.633 11.125 -15.492 1 86.94 443 LEU A C 1
ATOM 3458 O O . LEU A 1 443 ? 13.805 11.625 -16.609 1 86.94 443 LEU A O 1
ATOM 3462 N N . LEU A 1 444 ? 13.977 11.703 -14.344 1 86.56 444 LEU A N 1
ATOM 3463 C CA . LEU A 1 444 ? 14.586 13.031 -14.352 1 86.56 444 LEU A CA 1
ATOM 3464 C C . LEU A 1 444 ? 16.109 12.93 -14.453 1 86.56 444 LEU A C 1
ATOM 3466 O O . LEU A 1 444 ? 16.781 13.945 -14.641 1 86.56 444 LEU A O 1
ATOM 3470 N N . HIS A 1 445 ? 16.641 11.742 -14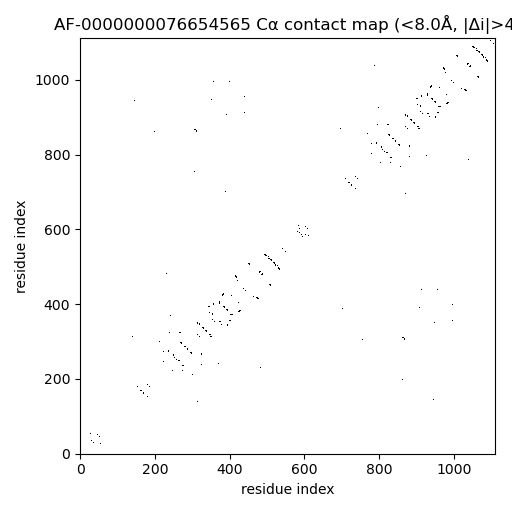.477 1 90.25 445 HIS A N 1
ATOM 3471 C CA . HIS A 1 445 ? 18.078 11.562 -14.586 1 90.25 445 HIS A CA 1
ATOM 3472 C C . HIS A 1 445 ? 18.578 11.883 -16 1 90.25 445 HIS A C 1
ATOM 3474 O O . HIS A 1 445 ? 17.781 11.883 -16.953 1 90.25 445 HIS A O 1
ATOM 3480 N N . SER A 1 446 ? 19.891 12.156 -16.109 1 93.88 446 SER A N 1
ATOM 3481 C CA . SER A 1 446 ? 20.484 12.438 -17.422 1 93.88 446 SER A CA 1
ATOM 3482 C C . SER A 1 446 ? 20.453 11.211 -18.328 1 93.88 446 SER A C 1
ATOM 3484 O O . SER A 1 446 ? 20.391 10.078 -17.844 1 93.88 446 SER A O 1
ATOM 3486 N N . ASP A 1 447 ? 20.516 11.406 -19.594 1 90.44 447 ASP A N 1
ATOM 3487 C CA . ASP A 1 447 ? 20.484 10.32 -20.578 1 90.44 447 ASP A CA 1
ATOM 3488 C C . ASP A 1 447 ? 21.641 9.352 -20.359 1 90.44 447 ASP A C 1
ATOM 3490 O O . ASP A 1 447 ? 21.484 8.141 -20.5 1 90.44 447 ASP A O 1
ATOM 3494 N N . ILE A 1 448 ? 22.703 9.922 -20 1 93.75 448 ILE A N 1
ATOM 3495 C CA . ILE A 1 448 ? 23.891 9.102 -19.797 1 93.75 448 ILE A CA 1
ATOM 3496 C C . ILE A 1 448 ? 23.688 8.188 -18.594 1 93.75 448 ILE A C 1
ATOM 3498 O O . ILE A 1 448 ? 24.016 6.996 -18.656 1 93.75 448 ILE A O 1
ATOM 3502 N N . GLN A 1 449 ? 23.156 8.758 -17.516 1 95.25 449 GLN A N 1
ATOM 3503 C CA . GLN A 1 449 ? 22.906 7.969 -16.328 1 95.25 449 GLN A CA 1
ATOM 3504 C C . GLN A 1 449 ? 21.844 6.906 -16.578 1 95.25 449 GLN A C 1
ATOM 3506 O O . GLN A 1 449 ? 21.969 5.77 -16.109 1 95.25 449 GLN A O 1
ATOM 3511 N N . ARG A 1 450 ? 20.875 7.234 -17.266 1 94.88 450 ARG A N 1
ATOM 3512 C CA . ARG A 1 450 ? 19.797 6.297 -17.594 1 94.88 450 ARG A CA 1
ATOM 3513 C C . ARG A 1 450 ? 20.312 5.148 -18.453 1 94.88 450 ARG A C 1
ATOM 3515 O O . ARG A 1 450 ? 19.953 3.992 -18.234 1 94.88 450 ARG A O 1
ATOM 3522 N N . GLU A 1 451 ? 21.094 5.5 -19.438 1 95.06 451 GLU A N 1
ATOM 3523 C CA . GLU A 1 451 ? 21.688 4.473 -20.281 1 95.06 451 GLU A CA 1
ATOM 3524 C C . GLU A 1 451 ? 22.578 3.535 -19.469 1 95.06 451 GLU A C 1
ATOM 3526 O O . GLU A 1 451 ? 22.531 2.314 -19.641 1 95.06 451 GLU A O 1
ATOM 3531 N N . THR A 1 452 ? 23.391 4.121 -18.625 1 97.06 452 THR A N 1
ATOM 3532 C CA . THR A 1 452 ? 24.281 3.32 -17.781 1 97.06 452 THR A CA 1
ATOM 3533 C C . THR A 1 452 ? 23.469 2.373 -16.891 1 97.06 452 THR A C 1
ATOM 3535 O O . THR A 1 452 ? 23.812 1.195 -16.766 1 97.06 452 THR A O 1
ATOM 3538 N N . ASN A 1 453 ? 22.438 2.893 -16.312 1 97.31 453 ASN A N 1
ATOM 3539 C CA . ASN A 1 453 ? 21.578 2.088 -15.461 1 97.31 453 ASN A CA 1
ATOM 3540 C C . ASN A 1 453 ? 20.891 0.97 -16.25 1 97.31 453 ASN A C 1
ATOM 3542 O O . ASN A 1 453 ? 20.812 -0.164 -15.773 1 97.31 453 ASN A O 1
ATOM 3546 N N . ALA A 1 454 ? 20.375 1.267 -17.438 1 97 454 ALA A N 1
ATOM 3547 C CA . ALA A 1 454 ? 19.703 0.283 -18.281 1 97 454 ALA A CA 1
ATOM 3548 C C . ALA A 1 454 ? 20.641 -0.855 -18.656 1 97 454 ALA A C 1
ATOM 3550 O O . ALA A 1 454 ? 20.266 -2.029 -18.578 1 97 454 ALA A O 1
ATOM 3551 N N . ARG A 1 455 ? 21.781 -0.501 -19.031 1 97.19 455 ARG A N 1
ATOM 3552 C CA . ARG A 1 455 ? 22.75 -1.505 -19.469 1 97.19 455 ARG A CA 1
ATOM 3553 C C . ARG A 1 455 ? 23.188 -2.375 -18.297 1 97.19 455 ARG A C 1
ATOM 3555 O O . ARG A 1 455 ? 23.406 -3.576 -18.453 1 97.19 455 ARG A O 1
ATOM 3562 N N . ARG A 1 456 ? 23.344 -1.731 -17.172 1 97.75 456 ARG A N 1
ATOM 3563 C CA . ARG A 1 456 ? 23.688 -2.498 -15.969 1 97.75 456 ARG A CA 1
ATOM 3564 C C . ARG A 1 456 ? 22.578 -3.504 -15.641 1 97.75 456 ARG A C 1
ATOM 3566 O O . ARG A 1 456 ? 22.859 -4.672 -15.367 1 97.75 456 ARG A O 1
ATOM 3573 N N . LEU A 1 457 ? 21.375 -3.098 -15.656 1 97.5 457 LEU A N 1
ATOM 3574 C CA . LEU A 1 457 ? 20.234 -3.961 -15.352 1 97.5 457 LEU A CA 1
ATOM 3575 C C . LEU A 1 457 ? 20.094 -5.066 -16.391 1 97.5 457 LEU A C 1
ATOM 3577 O O . LEU A 1 457 ? 19.797 -6.215 -16.047 1 97.5 457 LEU A O 1
ATOM 3581 N N . ALA A 1 458 ? 20.297 -4.719 -17.672 1 97.62 458 ALA A N 1
ATOM 3582 C CA . ALA A 1 458 ? 20.219 -5.707 -18.734 1 97.62 458 ALA A CA 1
ATOM 3583 C C . ALA A 1 458 ? 21.281 -6.793 -18.562 1 97.62 458 ALA A C 1
ATOM 3585 O O . ALA A 1 458 ? 21.016 -7.973 -18.812 1 97.62 458 ALA A O 1
ATOM 3586 N N . ALA A 1 459 ? 22.438 -6.348 -18.188 1 97.44 459 ALA A N 1
ATOM 3587 C CA . ALA A 1 459 ? 23.531 -7.301 -17.969 1 97.44 459 ALA A CA 1
ATOM 3588 C C . ALA A 1 459 ? 23.203 -8.242 -16.812 1 97.44 459 ALA A C 1
ATOM 3590 O O . ALA A 1 459 ? 23.438 -9.445 -16.891 1 97.44 459 ALA A O 1
ATOM 3591 N N . GLU A 1 460 ? 22.719 -7.703 -15.758 1 97.06 460 GLU A N 1
ATOM 3592 C CA . GLU A 1 460 ? 22.328 -8.516 -14.617 1 97.06 460 GLU A CA 1
ATOM 3593 C C . GLU A 1 460 ? 21.219 -9.5 -15 1 97.06 460 GLU A C 1
ATOM 3595 O O . GLU A 1 460 ? 21.219 -10.648 -14.57 1 97.06 460 GLU A O 1
ATOM 3600 N N . MET A 1 461 ? 20.266 -9.055 -15.758 1 96.62 461 MET A N 1
ATOM 3601 C CA . MET A 1 461 ? 19.156 -9.883 -16.203 1 96.62 461 MET A CA 1
ATOM 3602 C C . MET A 1 461 ? 19.641 -11.047 -17.047 1 96.62 461 MET A C 1
ATOM 3604 O O . MET A 1 461 ? 19.172 -12.172 -16.906 1 96.62 461 MET A O 1
ATOM 3608 N N . GLU A 1 462 ? 20.516 -10.703 -17.922 1 96.44 462 GLU A N 1
ATOM 3609 C CA . GLU A 1 462 ? 21.062 -11.734 -18.797 1 96.44 462 GLU A CA 1
ATOM 3610 C C . GLU A 1 462 ? 21.812 -12.797 -18 1 96.44 462 GLU A C 1
ATOM 3612 O O . GLU A 1 462 ? 21.688 -13.992 -18.266 1 96.44 462 GLU A O 1
ATOM 3617 N N . GLN A 1 463 ? 22.562 -12.344 -17.094 1 96 463 GLN A N 1
ATOM 3618 C CA . GLN A 1 463 ? 23.281 -13.273 -16.25 1 96 463 GLN A CA 1
ATOM 3619 C C . GLN A 1 463 ? 22.328 -14.172 -15.477 1 96 463 GLN A C 1
ATOM 3621 O O . GLN A 1 463 ? 22.547 -15.383 -15.391 1 96 463 GLN A O 1
ATOM 3626 N N . LEU A 1 464 ? 21.344 -13.594 -14.914 1 94.5 464 LEU A N 1
ATOM 3627 C CA . LEU A 1 464 ? 20.359 -14.352 -14.148 1 94.5 464 LEU A CA 1
ATOM 3628 C C . LEU A 1 464 ? 19.625 -15.352 -15.039 1 94.5 464 LEU A C 1
ATOM 3630 O O . LEU A 1 464 ? 19.391 -16.484 -14.633 1 94.5 464 LEU A O 1
ATOM 3634 N N . PHE A 1 465 ? 19.281 -14.938 -16.188 1 94.19 465 PHE A N 1
ATOM 3635 C CA . PHE A 1 465 ? 18.531 -15.781 -17.109 1 94.19 465 PHE A CA 1
ATOM 3636 C C . PHE A 1 465 ? 19.359 -16.969 -17.562 1 94.19 465 PHE A C 1
ATOM 3638 O O . PHE A 1 465 ? 18.844 -18.094 -17.703 1 94.19 465 PHE A O 1
ATOM 3645 N N . GLN A 1 466 ? 20.625 -16.766 -17.734 1 91.75 466 GLN A N 1
ATOM 3646 C CA . GLN A 1 466 ? 21.516 -17.797 -18.25 1 91.75 466 GLN A CA 1
ATOM 3647 C C . GLN A 1 466 ? 21.953 -18.766 -17.156 1 91.75 466 GLN A C 1
ATOM 3649 O O . GLN A 1 466 ? 22.438 -19.859 -17.438 1 91.75 466 GLN A O 1
ATOM 3654 N N . THR A 1 467 ? 21.812 -18.312 -15.977 1 89 467 THR A N 1
ATOM 3655 C CA . THR A 1 467 ? 22.203 -19.188 -14.875 1 89 467 THR A CA 1
ATOM 3656 C C . THR A 1 467 ? 21.312 -20.422 -14.812 1 89 467 THR A C 1
ATOM 3658 O O . THR A 1 467 ? 20.078 -20.297 -14.75 1 89 467 THR A O 1
ATOM 3661 N N . LYS A 1 468 ? 21.953 -21.547 -14.844 1 79.56 468 LYS A N 1
ATOM 3662 C CA . LYS A 1 468 ? 21.219 -22.812 -14.805 1 79.56 468 LYS A CA 1
ATOM 3663 C C . LYS A 1 468 ? 20.75 -23.125 -13.383 1 79.56 468 LYS A C 1
ATOM 3665 O O . LYS A 1 468 ? 21.484 -22.875 -12.422 1 79.56 468 LYS A O 1
ATOM 3670 N N . SER A 1 469 ? 19.531 -23.484 -13.289 1 84.12 469 SER A N 1
ATOM 3671 C CA . SER A 1 469 ? 18.953 -23.891 -12.016 1 84.12 469 SER A CA 1
ATOM 3672 C C . SER A 1 469 ? 18.469 -25.344 -12.07 1 84.12 469 SER A C 1
ATOM 3674 O O . SER A 1 469 ? 17.812 -25.75 -13.031 1 84.12 469 SER A O 1
ATOM 3676 N N . LEU A 1 470 ? 18.875 -26.141 -11.102 1 82.38 470 LEU A N 1
ATOM 3677 C CA . LEU A 1 470 ? 18.438 -27.531 -11.016 1 82.38 470 LEU A CA 1
ATOM 3678 C C . LEU A 1 470 ? 16.906 -27.609 -10.93 1 82.38 470 LEU A C 1
ATOM 3680 O O . LEU A 1 470 ? 16.297 -28.5 -11.516 1 82.38 470 LEU A O 1
ATOM 3684 N N . ALA A 1 471 ? 16.438 -26.688 -10.195 1 84.12 471 ALA A N 1
ATOM 3685 C CA . ALA A 1 471 ? 14.984 -26.656 -10.055 1 84.12 471 ALA A CA 1
ATOM 3686 C C . ALA A 1 471 ? 14.305 -26.438 -11.398 1 84.12 471 ALA A C 1
ATOM 3688 O O . ALA A 1 471 ? 13.242 -27 -11.664 1 84.12 471 ALA A O 1
ATOM 3689 N N . GLU A 1 472 ? 14.859 -25.625 -12.188 1 84.19 472 GLU A N 1
ATOM 3690 C CA . GLU A 1 472 ? 14.328 -25.359 -13.523 1 84.19 472 GLU A CA 1
ATOM 3691 C C . GLU A 1 472 ? 14.352 -26.609 -14.398 1 84.19 472 GLU A C 1
ATOM 3693 O O . GLU A 1 472 ? 13.375 -26.891 -15.094 1 84.19 472 GLU A O 1
ATOM 3698 N N . GLU A 1 473 ? 15.414 -27.328 -14.367 1 83.62 473 GLU A N 1
ATOM 3699 C CA . GLU A 1 473 ? 15.531 -28.562 -15.133 1 83.62 473 GLU A CA 1
ATOM 3700 C C . GLU A 1 473 ? 14.5 -29.594 -14.68 1 83.62 473 GLU A C 1
ATOM 3702 O O . GLU A 1 473 ? 13.867 -30.266 -15.508 1 83.62 473 GLU A O 1
ATOM 3707 N N . HIS A 1 474 ? 14.367 -29.656 -13.438 1 82.56 474 HIS A N 1
ATOM 3708 C CA . HIS A 1 474 ? 13.414 -30.609 -12.883 1 82.56 474 HIS A CA 1
ATOM 3709 C C . HIS A 1 474 ? 11.984 -30.25 -13.266 1 82.56 474 HIS A C 1
ATOM 3711 O O . HIS A 1 474 ? 11.164 -31.141 -13.523 1 82.56 474 HIS A O 1
ATOM 3717 N N . LEU A 1 475 ? 11.711 -29.031 -13.18 1 81.81 475 LEU A N 1
ATOM 3718 C CA . LEU A 1 475 ? 10.367 -28.594 -13.523 1 81.81 475 LEU A CA 1
ATOM 3719 C C . LEU A 1 475 ? 10.039 -28.922 -14.977 1 81.81 475 LEU A C 1
ATOM 3721 O O . LEU A 1 475 ? 8.977 -29.484 -15.266 1 81.81 475 LEU A O 1
ATOM 3725 N N . TYR A 1 476 ? 10.922 -28.703 -15.867 1 82.06 476 TYR A N 1
ATOM 3726 C CA . TYR A 1 476 ? 10.656 -28.953 -17.281 1 82.06 476 TYR A CA 1
ATOM 3727 C C . TYR A 1 476 ? 10.586 -30.438 -17.578 1 82.06 476 TYR A C 1
ATOM 3729 O O . TYR A 1 476 ? 9.82 -30.875 -18.438 1 82.06 476 TYR A O 1
ATOM 3737 N N . GLU A 1 477 ? 11.359 -31.156 -16.844 1 83.38 477 GLU A N 1
ATOM 3738 C CA . GLU A 1 477 ? 11.266 -32.594 -16.969 1 83.38 477 GLU A CA 1
ATOM 3739 C C . GLU A 1 477 ? 9.906 -33.125 -16.484 1 83.38 477 GLU A C 1
ATOM 3741 O O . GLU A 1 477 ? 9.32 -34 -17.078 1 83.38 477 GLU A O 1
ATOM 3746 N N . SER A 1 478 ? 9.523 -32.531 -15.414 1 78.5 478 SER A N 1
ATOM 3747 C CA . SER A 1 478 ? 8.219 -32.906 -14.867 1 78.5 478 SER A CA 1
ATOM 3748 C C . SER A 1 478 ? 7.09 -32.531 -15.82 1 78.5 478 SER A C 1
ATOM 3750 O O . SER A 1 478 ? 6.137 -33.281 -15.992 1 78.5 478 SER A O 1
ATOM 3752 N N . ILE A 1 479 ? 7.164 -31.359 -16.375 1 80.62 479 ILE A N 1
ATOM 3753 C CA . ILE A 1 479 ? 6.164 -30.906 -17.344 1 80.62 479 ILE A CA 1
ATOM 3754 C C . ILE A 1 479 ? 6.164 -31.828 -18.562 1 80.62 479 ILE A C 1
ATOM 3756 O O . ILE A 1 479 ? 5.102 -32.219 -19.031 1 80.62 479 ILE A O 1
ATOM 3760 N N . ARG A 1 480 ? 7.352 -32.25 -18.938 1 82.88 480 ARG A N 1
ATOM 3761 C CA . ARG A 1 480 ? 7.492 -33.156 -20.062 1 82.88 480 ARG A CA 1
ATOM 3762 C C . ARG A 1 480 ? 6.836 -34.5 -19.781 1 82.88 480 ARG A C 1
ATOM 3764 O O . ARG A 1 480 ? 6.148 -35.062 -20.641 1 82.88 480 ARG A O 1
ATOM 3771 N N . ALA A 1 481 ? 7.051 -34.875 -18.609 1 81.88 481 ALA A N 1
ATOM 3772 C CA . ALA A 1 481 ? 6.5 -36.156 -18.203 1 81.88 481 ALA A CA 1
ATOM 3773 C C . ALA A 1 481 ? 4.98 -36.094 -18.078 1 81.88 481 ALA A C 1
ATOM 3775 O O . ALA A 1 481 ? 4.289 -37.094 -18.328 1 81.88 481 ALA A O 1
ATOM 3776 N N . SER A 1 482 ? 4.5 -34.969 -17.734 1 76 482 SER A N 1
ATOM 3777 C CA . SER A 1 482 ? 3.08 -34.812 -17.438 1 76 482 SER A CA 1
ATOM 3778 C C . SER A 1 482 ? 2.27 -34.531 -18.688 1 76 482 SER A C 1
ATOM 3780 O O . SER A 1 482 ? 1.176 -35.094 -18.875 1 76 482 SER A O 1
ATOM 3782 N N . ILE A 1 483 ? 2.723 -33.625 -19.562 1 78.5 483 ILE A N 1
ATOM 3783 C CA . ILE A 1 483 ? 1.854 -33.156 -20.641 1 78.5 483 ILE A CA 1
ATOM 3784 C C . ILE A 1 483 ? 2.539 -33.375 -21.984 1 78.5 483 ILE A C 1
ATOM 3786 O O . ILE A 1 483 ? 1.946 -33.125 -23.047 1 78.5 483 ILE A O 1
ATOM 3790 N N . GLY A 1 484 ? 3.836 -33.781 -22.016 1 80.75 484 GLY A N 1
ATOM 3791 C CA . GLY A 1 484 ? 4.508 -34.125 -23.266 1 80.75 484 GLY A CA 1
ATOM 3792 C C . GLY A 1 484 ? 5.629 -33.156 -23.609 1 80.75 484 GLY A C 1
ATOM 3793 O O . GLY A 1 484 ? 5.73 -32.062 -23.031 1 80.75 484 GLY A O 1
ATOM 3794 N N . GLU A 1 485 ? 6.324 -33.531 -24.547 1 82.62 485 GLU A N 1
ATOM 3795 C CA . GLU A 1 485 ? 7.527 -32.812 -24.938 1 82.62 485 GLU A CA 1
ATOM 3796 C C . GLU A 1 485 ? 7.176 -31.484 -25.609 1 82.62 485 GLU A C 1
ATOM 3798 O O . GLU A 1 485 ? 7.797 -30.453 -25.328 1 82.62 485 GLU A O 1
ATOM 3803 N N . SER A 1 486 ? 6.223 -31.5 -26.484 1 80.69 486 SER A N 1
ATOM 3804 C CA . SER A 1 486 ? 5.855 -30.297 -27.219 1 80.69 486 SER A CA 1
ATOM 3805 C C . SER A 1 486 ? 5.324 -29.219 -26.281 1 80.69 486 SER A C 1
ATOM 3807 O O . SER A 1 486 ? 5.664 -28.047 -26.422 1 80.69 486 SER A O 1
ATOM 3809 N N . GLN A 1 487 ? 4.586 -29.672 -25.359 1 78.81 487 GLN A N 1
ATOM 3810 C CA . GLN A 1 487 ? 4.02 -28.734 -24.391 1 78.81 487 GLN A CA 1
ATOM 3811 C C . GLN A 1 487 ? 5.105 -28.156 -23.484 1 78.81 487 GLN A C 1
ATOM 3813 O O . GLN A 1 487 ? 5.086 -26.969 -23.156 1 78.81 487 GLN A O 1
ATOM 3818 N N . SER A 1 488 ? 6.008 -29 -23.109 1 82.56 488 SER A N 1
ATOM 3819 C CA . SER A 1 488 ? 7.117 -28.547 -22.281 1 82.56 488 SER A CA 1
ATOM 3820 C C . SER A 1 488 ? 7.938 -27.469 -22.984 1 82.56 488 SER A C 1
ATOM 3822 O O . SER A 1 488 ? 8.406 -26.516 -22.359 1 82.56 488 SER A O 1
ATOM 3824 N N . GLU A 1 489 ? 8.062 -27.625 -24.281 1 86.06 489 GLU A N 1
ATOM 3825 C CA . GLU A 1 489 ? 8.812 -26.656 -25.062 1 86.06 489 GLU A CA 1
ATOM 3826 C C . GLU A 1 489 ? 8.086 -25.312 -25.109 1 86.06 489 GLU A C 1
ATOM 3828 O O . GLU A 1 489 ? 8.727 -24.25 -25.109 1 86.06 489 GLU A O 1
ATOM 3833 N N . ILE A 1 490 ? 6.828 -25.359 -25.156 1 85.06 490 ILE A N 1
ATOM 3834 C CA . ILE A 1 490 ? 6.047 -24.125 -25.156 1 85.06 490 ILE A CA 1
ATOM 3835 C C . ILE A 1 490 ? 6.309 -23.359 -23.859 1 85.06 490 ILE A C 1
ATOM 3837 O O . ILE A 1 490 ? 6.461 -22.141 -23.891 1 85.06 490 ILE A O 1
ATOM 3841 N N . PHE A 1 491 ? 6.406 -24.047 -22.797 1 82.19 491 PHE A N 1
ATOM 3842 C CA . PHE A 1 491 ? 6.645 -23.406 -21.516 1 82.19 491 PHE A CA 1
ATOM 3843 C C . PHE A 1 491 ? 8.023 -22.75 -21.469 1 82.19 491 PHE A C 1
ATOM 3845 O O . PHE A 1 491 ? 8.188 -21.656 -20.953 1 82.19 491 PHE A O 1
ATOM 3852 N N . ARG A 1 492 ? 8.961 -23.453 -21.969 1 84.94 492 ARG A N 1
ATOM 3853 C CA . ARG A 1 492 ? 10.312 -22.906 -22.016 1 84.94 492 ARG A CA 1
ATOM 3854 C C . ARG A 1 492 ? 10.375 -21.656 -22.875 1 84.94 492 ARG A C 1
ATOM 3856 O O . ARG A 1 492 ? 11.016 -20.672 -22.5 1 84.94 492 ARG A O 1
ATOM 3863 N N . ARG A 1 493 ? 9.672 -21.672 -23.953 1 88.5 493 ARG A N 1
ATOM 3864 C CA . ARG A 1 493 ? 9.68 -20.547 -24.875 1 88.5 493 ARG A CA 1
ATOM 3865 C C . ARG A 1 493 ? 8.883 -19.375 -24.328 1 88.5 493 ARG A C 1
ATOM 3867 O O . ARG A 1 493 ? 9.188 -18.219 -24.609 1 88.5 493 ARG A O 1
ATOM 3874 N N . THR A 1 494 ? 7.887 -19.75 -23.594 1 88.19 494 THR A N 1
ATOM 3875 C CA . THR A 1 494 ? 7.129 -18.688 -22.938 1 88.19 494 THR A CA 1
ATOM 3876 C C . THR A 1 494 ? 8.031 -17.859 -22.016 1 88.19 494 THR A C 1
ATOM 3878 O O . THR A 1 494 ? 7.887 -16.641 -21.922 1 88.19 494 THR A O 1
ATOM 3881 N N . ASP A 1 495 ? 8.922 -18.469 -21.312 1 87.44 495 ASP A N 1
ATOM 3882 C CA . ASP A 1 495 ? 9.883 -17.781 -20.469 1 87.44 495 ASP A CA 1
ATOM 3883 C C . ASP A 1 495 ? 10.812 -16.891 -21.297 1 87.44 495 ASP A C 1
ATOM 3885 O O . ASP A 1 495 ? 11.242 -15.828 -20.844 1 87.44 495 ASP A O 1
ATOM 3889 N N . GLN A 1 496 ? 11.117 -17.391 -22.5 1 92.25 496 GLN A N 1
ATOM 3890 C CA . GLN A 1 496 ? 11.938 -16.594 -23.406 1 92.25 496 GLN A CA 1
ATOM 3891 C C . GLN A 1 496 ? 11.203 -15.336 -23.859 1 92.25 496 GLN A C 1
ATOM 3893 O O . GLN A 1 496 ? 11.797 -14.258 -23.953 1 92.25 496 GLN A O 1
ATOM 3898 N N . VAL A 1 497 ? 9.961 -15.523 -24.172 1 92.62 497 VAL A N 1
ATOM 3899 C CA . VAL A 1 497 ? 9.148 -14.375 -24.562 1 92.62 497 VAL A CA 1
ATOM 3900 C C . VAL A 1 497 ? 9.148 -13.344 -23.438 1 92.62 497 VAL A C 1
ATOM 3902 O O . VAL A 1 497 ? 9.32 -12.148 -23.672 1 92.62 497 VAL A O 1
ATOM 3905 N N . ALA A 1 498 ? 8.93 -13.828 -22.203 1 90.56 498 ALA A N 1
ATOM 3906 C CA . ALA A 1 498 ? 8.922 -12.938 -21.031 1 90.56 498 ALA A CA 1
ATOM 3907 C C . ALA A 1 498 ? 10.273 -12.25 -20.859 1 90.56 498 ALA A C 1
ATOM 3909 O O . ALA A 1 498 ? 10.328 -11.055 -20.547 1 90.56 498 ALA A O 1
ATOM 3910 N N . TYR A 1 499 ? 11.344 -12.984 -21 1 93.44 499 TYR A N 1
ATOM 3911 C CA . TYR A 1 499 ? 12.695 -12.445 -20.875 1 93.44 499 TYR A CA 1
ATOM 3912 C C . TYR A 1 499 ? 12.93 -11.328 -21.891 1 93.44 499 TYR A C 1
ATOM 3914 O O . TYR A 1 499 ? 13.375 -10.234 -21.516 1 93.44 499 TYR A O 1
ATOM 3922 N N . TYR A 1 500 ? 12.633 -11.555 -23.141 1 95.19 500 TYR A N 1
ATOM 3923 C CA . TYR A 1 500 ? 12.906 -10.578 -24.188 1 95.19 500 TYR A CA 1
ATOM 3924 C C . TYR A 1 500 ? 11.984 -9.367 -24.047 1 95.19 500 TYR A C 1
ATOM 3926 O O . TYR A 1 500 ? 12.383 -8.242 -24.359 1 95.19 500 TYR A O 1
ATOM 3934 N N . SER A 1 501 ? 10.781 -9.625 -23.641 1 91.81 501 SER A N 1
ATOM 3935 C CA . SER A 1 501 ? 9.883 -8.5 -23.375 1 91.81 501 SER A CA 1
ATOM 3936 C C . SER A 1 501 ? 10.453 -7.578 -22.312 1 91.81 501 SER A C 1
ATOM 3938 O O . SER A 1 501 ? 10.398 -6.355 -22.438 1 91.81 501 SER A O 1
ATOM 3940 N N . MET A 1 502 ? 11.016 -8.141 -21.281 1 93.06 502 MET A N 1
ATOM 3941 C CA . MET A 1 502 ? 11.609 -7.352 -20.203 1 93.06 502 MET A CA 1
ATOM 3942 C C . MET A 1 502 ? 12.859 -6.633 -20.688 1 93.06 502 MET A C 1
ATOM 3944 O O . MET A 1 502 ? 13.094 -5.477 -20.328 1 93.06 502 MET A O 1
ATOM 3948 N N . ARG A 1 503 ? 13.625 -7.387 -21.391 1 95.62 503 ARG A N 1
ATOM 3949 C CA . ARG A 1 503 ? 14.828 -6.789 -21.969 1 95.62 503 ARG A CA 1
ATOM 3950 C C . ARG A 1 503 ? 14.484 -5.602 -22.859 1 95.62 503 ARG A C 1
ATOM 3952 O O . ARG A 1 503 ? 15.188 -4.586 -22.844 1 95.62 503 ARG A O 1
ATOM 3959 N N . CYS A 1 504 ? 13.492 -5.75 -23.625 1 93.25 504 CYS A N 1
ATOM 3960 C CA . CYS A 1 504 ? 13.008 -4.66 -24.469 1 93.25 504 CYS A CA 1
ATOM 3961 C C . CYS A 1 504 ? 12.625 -3.449 -23.625 1 93.25 504 CYS A C 1
ATOM 3963 O O . CYS A 1 504 ? 12.984 -2.318 -23.953 1 93.25 504 CYS A O 1
ATOM 3965 N N . LEU A 1 505 ? 11.922 -3.709 -22.578 1 91.06 505 LEU A N 1
ATOM 3966 C CA . LEU A 1 505 ? 11.508 -2.633 -21.688 1 91.06 505 LEU A CA 1
ATOM 3967 C C . LEU A 1 505 ? 12.719 -1.919 -21.094 1 91.06 505 LEU A C 1
ATOM 3969 O O . LEU A 1 505 ? 12.703 -0.696 -20.938 1 91.06 505 LEU A O 1
ATOM 3973 N N . VAL A 1 506 ? 13.703 -2.633 -20.703 1 95 506 VAL A N 1
ATOM 3974 C CA . VAL A 1 506 ? 14.914 -2.066 -20.109 1 95 506 VAL A CA 1
ATOM 3975 C C . VAL A 1 506 ? 15.609 -1.164 -21.125 1 95 506 VAL A C 1
ATOM 3977 O O . VAL A 1 506 ? 15.961 -0.021 -20.812 1 95 506 VAL A O 1
ATOM 3980 N N . PHE A 1 507 ? 15.688 -1.611 -22.328 1 94.38 507 PHE A N 1
ATOM 3981 C CA . PHE A 1 507 ? 16.438 -0.862 -23.328 1 94.38 507 PHE A CA 1
ATOM 3982 C C . PHE A 1 507 ? 15.586 0.257 -23.906 1 94.38 507 PHE A C 1
ATOM 3984 O O . PHE A 1 507 ? 16.109 1.154 -24.578 1 94.38 507 PHE A O 1
ATOM 3991 N N . ARG A 1 508 ? 14.359 0.218 -23.719 1 89.69 508 ARG A N 1
ATOM 3992 C CA . ARG A 1 508 ? 13.5 1.329 -24.125 1 89.69 508 ARG A CA 1
ATOM 3993 C C . ARG A 1 508 ? 13.898 2.615 -23.406 1 89.69 508 ARG A C 1
ATOM 3995 O O . ARG A 1 508 ? 13.648 3.713 -23.906 1 89.69 508 ARG A O 1
ATOM 4002 N N . ALA A 1 509 ? 14.547 2.418 -22.281 1 90 509 ALA A N 1
ATOM 4003 C CA . ALA A 1 509 ? 14.953 3.566 -21.469 1 90 509 ALA A CA 1
ATOM 4004 C C . ALA A 1 509 ? 16.188 4.242 -22.062 1 90 509 ALA A C 1
ATOM 4006 O O . ALA A 1 509 ? 16.531 5.367 -21.688 1 90 509 ALA A O 1
ATOM 4007 N N . VAL A 1 510 ? 16.766 3.605 -23.031 1 92.19 510 VAL A N 1
ATOM 4008 C CA . VAL A 1 510 ? 17.984 4.133 -23.641 1 92.19 510 VAL A CA 1
ATOM 4009 C C . VAL A 1 510 ? 17.625 5.02 -24.828 1 92.19 510 VAL A C 1
ATOM 4011 O O . VAL A 1 510 ? 16.875 4.605 -25.719 1 92.19 510 VAL A O 1
ATOM 4014 N N . LYS A 1 511 ? 18.172 6.227 -24.828 1 88.06 511 LYS A N 1
ATOM 4015 C CA . LYS A 1 511 ? 17.953 7.129 -25.953 1 88.06 511 LYS A CA 1
ATOM 4016 C C . LYS A 1 511 ? 18.719 6.652 -27.188 1 88.06 511 LYS A C 1
ATOM 4018 O O . LYS A 1 511 ? 19.875 6.25 -27.094 1 88.06 511 LYS A O 1
ATOM 4023 N N . PRO A 1 512 ? 17.922 6.637 -28.234 1 84.94 512 PRO A N 1
ATOM 4024 C CA . PRO A 1 512 ? 18.609 6.207 -29.469 1 84.94 512 PRO A CA 1
ATOM 4025 C C . PRO A 1 512 ? 19.703 7.172 -29.906 1 84.94 512 PRO A C 1
ATOM 4027 O O . PRO A 1 512 ? 19.625 8.367 -29.625 1 84.94 512 PRO A O 1
ATOM 4030 N N . ALA A 1 513 ? 20.641 6.574 -30.531 1 75 513 ALA A N 1
ATOM 4031 C CA . ALA A 1 513 ? 21.719 7.402 -31.062 1 75 513 ALA A CA 1
ATOM 4032 C C . ALA A 1 513 ? 21.219 8.289 -32.219 1 75 513 ALA A C 1
ATOM 4034 O O . ALA A 1 513 ? 20.281 7.914 -32.938 1 75 513 ALA A O 1
ATOM 4035 N N . SER A 1 514 ? 21.406 9.648 -32.094 1 65.38 514 SER A N 1
ATOM 4036 C CA . SER A 1 514 ? 20.969 10.703 -33 1 65.38 514 SER A CA 1
ATOM 4037 C C . SER A 1 514 ? 21.062 10.25 -34.438 1 65.38 514 SER A C 1
ATOM 4039 O O . SER A 1 514 ? 20.25 10.664 -35.281 1 65.38 514 SER A O 1
ATOM 4041 N N . LEU A 1 515 ? 21.984 9.469 -34.656 1 59.56 515 LEU A N 1
ATOM 4042 C CA . LEU A 1 515 ? 22.266 9.18 -36.062 1 59.56 515 LEU A CA 1
ATOM 4043 C C . LEU A 1 515 ? 21.25 8.188 -36.625 1 59.56 515 LEU A C 1
ATOM 4045 O O . LEU A 1 515 ? 21.172 7.996 -37.844 1 59.56 515 LEU A O 1
ATOM 4049 N N . THR A 1 516 ? 20.562 7.656 -35.656 1 55.56 516 THR A N 1
ATOM 4050 C CA . THR A 1 516 ? 19.719 6.594 -36.188 1 55.56 516 THR A CA 1
ATOM 4051 C C . THR A 1 516 ? 18.281 7.082 -36.344 1 55.56 516 THR A C 1
ATOM 4053 O O . THR A 1 516 ? 17.828 7.934 -35.594 1 55.56 516 THR A O 1
ATOM 4056 N N . SER A 1 517 ? 17.734 6.984 -37.469 1 62.12 517 SER A N 1
ATOM 4057 C CA . SER A 1 517 ? 16.344 7.281 -37.812 1 62.12 517 SER A CA 1
ATOM 4058 C C . SER A 1 517 ? 15.375 6.523 -36.906 1 62.12 517 SER A C 1
ATOM 4060 O O . SER A 1 517 ? 14.164 6.75 -36.969 1 62.12 517 SER A O 1
ATOM 4062 N N . SER A 1 518 ? 15.992 5.738 -35.969 1 66.44 518 SER A N 1
ATOM 4063 C CA . SER A 1 518 ? 15.094 4.902 -35.188 1 66.44 518 SER A CA 1
ATOM 4064 C C . SER A 1 518 ? 14.75 5.559 -33.844 1 66.44 518 SER A C 1
ATOM 4066 O O . SER A 1 518 ? 15.578 6.277 -33.281 1 66.44 518 SER A O 1
ATOM 4068 N N . ALA A 1 519 ? 13.516 5.352 -33.469 1 74.62 519 ALA A N 1
ATOM 4069 C CA . ALA A 1 519 ? 13.062 5.836 -32.156 1 74.62 519 ALA A CA 1
ATOM 4070 C C . ALA A 1 519 ? 13.594 4.961 -31.031 1 74.62 519 ALA A C 1
ATOM 4072 O O . ALA A 1 519 ? 13.445 5.297 -29.844 1 74.62 519 ALA A O 1
ATOM 4073 N N . PHE A 1 520 ? 14.367 3.877 -31.484 1 85.12 520 PHE A N 1
ATOM 4074 C CA . PHE A 1 520 ? 14.82 2.916 -30.484 1 85.12 520 PHE A CA 1
ATOM 4075 C C . PHE A 1 520 ? 16.297 2.582 -30.672 1 85.12 520 PHE A C 1
ATOM 4077 O O . PHE A 1 520 ? 16.812 2.689 -31.797 1 85.12 520 PHE A O 1
ATOM 4084 N N . CYS A 1 521 ? 17 2.242 -29.656 1 88.94 521 CYS A N 1
ATOM 4085 C CA . CYS A 1 521 ? 18.359 1.751 -29.781 1 88.94 521 CYS A CA 1
ATOM 4086 C C . CYS A 1 521 ? 18.391 0.34 -30.344 1 88.94 521 CYS A C 1
ATOM 4088 O O . CYS A 1 521 ? 17.359 -0.343 -30.375 1 88.94 521 CYS A O 1
ATOM 4090 N N . ASP A 1 522 ? 19.453 -0.103 -30.75 1 89.69 522 ASP A N 1
ATOM 4091 C CA . ASP A 1 522 ? 19.578 -1.379 -31.453 1 89.69 522 ASP A CA 1
ATOM 4092 C C . ASP A 1 522 ? 19.234 -2.545 -30.531 1 89.69 522 ASP A C 1
ATOM 4094 O O . ASP A 1 522 ? 18.609 -3.518 -30.953 1 89.69 522 ASP A O 1
ATOM 4098 N N . GLU A 1 523 ? 19.703 -2.391 -29.328 1 94 523 GLU A N 1
ATOM 4099 C CA . GLU A 1 523 ? 19.453 -3.471 -28.375 1 94 523 GLU A CA 1
ATOM 4100 C C . GLU A 1 523 ? 17.953 -3.631 -28.109 1 94 523 GLU A C 1
ATOM 4102 O O . GLU A 1 523 ? 17.469 -4.75 -27.938 1 94 523 GLU A O 1
ATOM 4107 N N . CYS A 1 524 ? 17.297 -2.578 -28.078 1 93.19 524 CYS A N 1
ATOM 4108 C CA . CYS A 1 524 ? 15.844 -2.605 -27.891 1 93.19 524 CYS A CA 1
ATOM 4109 C C . CYS A 1 524 ? 15.156 -3.301 -29.062 1 93.19 524 CYS A C 1
ATOM 4111 O O . CYS A 1 524 ? 14.297 -4.16 -28.844 1 93.19 524 CYS A O 1
ATOM 4113 N N . LEU A 1 525 ? 15.531 -2.971 -30.281 1 90.56 525 LEU A N 1
ATOM 4114 C CA . LEU A 1 525 ? 14.961 -3.562 -31.484 1 90.56 525 LEU A CA 1
ATOM 4115 C C . LEU A 1 525 ? 15.266 -5.055 -31.547 1 90.56 525 LEU A C 1
ATOM 4117 O O . LEU A 1 525 ? 14.406 -5.852 -31.938 1 90.56 525 LEU A O 1
ATOM 4121 N N . GLU A 1 526 ? 16.469 -5.312 -31.219 1 94.75 526 GLU A N 1
ATOM 4122 C CA . GLU A 1 526 ? 16.859 -6.719 -31.219 1 94.75 526 GLU A CA 1
ATOM 4123 C C . GLU A 1 526 ? 16.047 -7.531 -30.219 1 94.75 526 GLU A C 1
ATOM 4125 O O . GLU A 1 526 ? 15.594 -8.633 -30.531 1 94.75 526 GLU A O 1
ATOM 4130 N N . ALA A 1 527 ? 15.898 -7.004 -29.047 1 95.5 527 ALA A N 1
ATOM 4131 C CA . ALA A 1 527 ? 15.102 -7.68 -28.016 1 95.5 527 ALA A CA 1
ATOM 4132 C C . ALA A 1 527 ? 13.656 -7.852 -28.484 1 95.5 527 ALA A C 1
ATOM 4134 O O . ALA A 1 527 ? 13.055 -8.906 -28.266 1 95.5 527 ALA A O 1
ATOM 4135 N N . ALA A 1 528 ? 13.109 -6.832 -29.094 1 92.38 528 ALA A N 1
ATOM 4136 C CA . ALA A 1 528 ? 11.742 -6.879 -29.594 1 92.38 528 ALA A CA 1
ATOM 4137 C C . ALA A 1 528 ? 11.594 -7.949 -30.672 1 92.38 528 ALA A C 1
ATOM 4139 O O . ALA A 1 528 ? 10.641 -8.727 -30.656 1 92.38 528 ALA A O 1
ATOM 4140 N N . LYS A 1 529 ? 12.531 -7.969 -31.562 1 94.19 529 LYS A N 1
ATOM 4141 C CA . LYS A 1 529 ? 12.516 -8.945 -32.625 1 94.19 529 LYS A CA 1
ATOM 4142 C C . LYS A 1 529 ? 12.594 -10.375 -32.094 1 94.19 529 LYS A C 1
ATOM 4144 O O . LYS A 1 529 ? 11.836 -11.242 -32.5 1 94.19 529 LYS A O 1
ATOM 4149 N N . ASN A 1 530 ? 13.516 -10.539 -31.219 1 95.19 530 ASN A N 1
ATOM 4150 C CA . ASN A 1 530 ? 13.672 -11.867 -30.625 1 95.19 530 ASN A CA 1
ATOM 4151 C C . ASN A 1 530 ? 12.43 -12.289 -29.859 1 95.19 530 ASN A C 1
ATOM 4153 O O . ASN A 1 530 ? 12.016 -13.445 -29.922 1 95.19 530 ASN A O 1
ATOM 4157 N N . GLY A 1 531 ? 11.867 -11.375 -29.094 1 94.69 531 GLY A N 1
ATOM 4158 C CA . GLY A 1 531 ? 10.633 -11.664 -28.375 1 94.69 531 GLY A CA 1
ATOM 4159 C C . GLY A 1 531 ? 9.484 -12.047 -29.297 1 94.69 531 GLY A C 1
ATOM 4160 O O . GLY A 1 531 ? 8.773 -13.016 -29.031 1 94.69 531 GLY A O 1
ATOM 4161 N N . LEU A 1 532 ? 9.32 -11.352 -30.375 1 92.62 532 LEU A N 1
ATOM 4162 C CA . LEU A 1 532 ? 8.258 -11.617 -31.344 1 92.62 532 LEU A CA 1
ATOM 4163 C C . LEU A 1 532 ? 8.484 -12.945 -32.062 1 92.62 532 LEU A C 1
ATOM 4165 O O . LEU A 1 532 ? 7.531 -13.656 -32.344 1 92.62 532 LEU A O 1
ATOM 4169 N N . GLU A 1 533 ? 9.727 -13.18 -32.312 1 94.12 533 GLU A N 1
ATOM 4170 C CA . GLU A 1 533 ? 10.055 -14.453 -32.938 1 94.12 533 GLU A CA 1
ATOM 4171 C C . GLU A 1 533 ? 9.695 -15.625 -32.062 1 94.12 533 GLU A C 1
ATOM 4173 O O . GLU A 1 533 ? 9.109 -16.609 -32.5 1 94.12 533 GLU A O 1
ATOM 4178 N N . GLN A 1 534 ? 10.039 -15.523 -30.797 1 93.94 534 GLN A N 1
ATOM 4179 C CA . GLN A 1 534 ? 9.68 -16.578 -29.859 1 93.94 534 GLN A CA 1
ATOM 4180 C C . GLN A 1 534 ? 8.164 -16.719 -29.734 1 93.94 534 GLN A C 1
ATOM 4182 O O . GLN A 1 534 ? 7.641 -17.828 -29.656 1 93.94 534 GLN A O 1
ATOM 4187 N N . HIS A 1 535 ? 7.492 -15.656 -29.688 1 90.81 535 HIS A N 1
ATOM 4188 C CA . HIS A 1 535 ? 6.035 -15.664 -29.625 1 90.81 535 HIS A CA 1
ATOM 4189 C C . HIS A 1 535 ? 5.445 -16.359 -30.859 1 90.81 535 HIS A C 1
ATOM 4191 O O . HIS A 1 535 ? 4.504 -17.141 -30.734 1 90.81 535 HIS A O 1
ATOM 4197 N N . ARG A 1 536 ? 5.988 -16.047 -32.031 1 90.56 536 ARG A N 1
ATOM 4198 C CA . ARG A 1 536 ? 5.535 -16.672 -33.25 1 90.56 536 ARG A CA 1
ATOM 4199 C C . ARG A 1 536 ? 5.719 -18.172 -33.219 1 90.56 536 ARG A C 1
ATOM 4201 O O . ARG A 1 536 ? 4.824 -18.922 -33.625 1 90.56 536 ARG A O 1
ATOM 4208 N N . ILE A 1 537 ? 6.82 -18.578 -32.75 1 90.25 537 ILE A N 1
ATOM 4209 C CA . ILE A 1 537 ? 7.105 -20 -32.656 1 90.25 537 ILE A CA 1
ATOM 4210 C C . ILE A 1 537 ? 6.105 -20.656 -31.703 1 90.25 537 ILE A C 1
ATOM 4212 O O . ILE A 1 537 ? 5.559 -21.719 -32 1 90.25 537 ILE A O 1
ATOM 4216 N N . CYS A 1 538 ? 5.895 -20 -30.547 1 87.62 538 CYS A N 1
ATOM 4217 C CA . CYS A 1 538 ? 4.949 -20.531 -29.578 1 87.62 538 CYS A CA 1
ATOM 4218 C C . CYS A 1 538 ? 3.551 -20.641 -30.188 1 87.62 538 CYS A C 1
ATOM 4220 O O . CYS A 1 538 ? 2.865 -21.641 -30 1 87.62 538 CYS A O 1
ATOM 4222 N N . LEU A 1 539 ? 3.137 -19.641 -30.922 1 86.19 539 LEU A N 1
ATOM 4223 C CA . LEU A 1 539 ? 1.811 -19.656 -31.531 1 86.19 539 LEU A CA 1
ATOM 4224 C C . LEU A 1 539 ? 1.692 -20.766 -32.562 1 86.19 539 LEU A C 1
ATOM 4226 O O . LEU A 1 539 ? 0.633 -21.375 -32.719 1 86.19 539 LEU A O 1
ATOM 4230 N N . SER A 1 540 ? 2.768 -20.938 -33.281 1 86.38 540 SER A N 1
ATOM 4231 C CA . SER A 1 540 ? 2.768 -22.016 -34.25 1 86.38 540 SER A CA 1
ATOM 4232 C C . SER A 1 540 ? 2.637 -23.375 -33.594 1 86.38 540 SER A C 1
ATOM 4234 O O . SER A 1 540 ? 1.96 -24.266 -34.125 1 86.38 540 SER A O 1
ATOM 4236 N N . MET A 1 541 ? 3.207 -23.516 -32.438 1 85 541 MET A N 1
ATOM 4237 C CA . MET A 1 541 ? 3.15 -24.781 -31.719 1 85 541 MET A CA 1
ATOM 4238 C C . MET A 1 541 ? 1.777 -24.969 -31.094 1 85 541 MET A C 1
ATOM 4240 O O . MET A 1 541 ? 1.316 -26.109 -30.938 1 85 541 MET A O 1
ATOM 4244 N N . LEU A 1 542 ? 1.167 -23.875 -30.703 1 83.69 542 LEU A N 1
ATOM 4245 C CA . LEU A 1 542 ? -0.096 -23.906 -29.969 1 83.69 542 LEU A CA 1
ATOM 4246 C C . LEU A 1 542 ? -1.255 -24.234 -30.906 1 83.69 542 LEU A C 1
ATOM 4248 O O . LEU A 1 542 ? -2.328 -24.625 -30.453 1 83.69 542 LEU A O 1
ATOM 4252 N N . LYS A 1 543 ? -1.104 -23.969 -32.188 1 76.94 543 LYS A N 1
ATOM 4253 C CA . LYS A 1 543 ? -2.152 -24.312 -33.156 1 76.94 543 LYS A CA 1
ATOM 4254 C C . LYS A 1 543 ? -2.555 -25.781 -33.031 1 76.94 543 LYS A C 1
ATOM 4256 O O . LYS A 1 543 ? -3.709 -26.125 -33.281 1 76.94 543 LYS A O 1
ATOM 4261 N N . ASN A 1 544 ? -1.723 -26.531 -32.531 1 67.25 544 ASN A N 1
ATOM 4262 C CA . ASN A 1 544 ? -1.927 -27.969 -32.531 1 67.25 544 ASN A CA 1
ATOM 4263 C C . ASN A 1 544 ? -2.102 -28.516 -31.125 1 67.25 544 ASN A C 1
ATOM 4265 O O . ASN A 1 544 ? -2.006 -29.719 -30.906 1 67.25 544 ASN A O 1
ATOM 4269 N N . VAL A 1 545 ? -2.221 -27.484 -30.219 1 68.94 545 VAL A N 1
ATOM 4270 C CA . VAL A 1 545 ? -2.244 -27.984 -28.859 1 68.94 545 VAL A CA 1
ATOM 4271 C C . VAL A 1 545 ? -3.621 -27.734 -28.234 1 68.94 545 VAL A C 1
ATOM 4273 O O . VAL A 1 545 ? -4.461 -27.062 -28.828 1 68.94 545 VAL A O 1
ATOM 4276 N N . GLU A 1 546 ? -3.865 -28.328 -27.125 1 69.12 546 GLU A N 1
ATOM 4277 C CA . GLU A 1 546 ? -5.113 -28.219 -26.375 1 69.12 546 GLU A CA 1
ATOM 4278 C C . GLU A 1 546 ? -5.383 -26.781 -25.938 1 69.12 546 GLU A C 1
ATOM 4280 O O . GLU A 1 546 ? -4.449 -26.047 -25.641 1 69.12 546 GLU A O 1
ATOM 4285 N N . THR A 1 547 ? -6.602 -26.375 -25.938 1 68.38 547 THR A N 1
ATOM 4286 C CA . THR A 1 547 ? -7.082 -25.047 -25.609 1 68.38 547 THR A CA 1
ATOM 4287 C C . THR A 1 547 ? -6.551 -24.609 -24.25 1 68.38 547 THR A C 1
ATOM 4289 O O . THR A 1 547 ? -6.23 -23.438 -24.047 1 68.38 547 THR A O 1
ATOM 4292 N N . ILE A 1 548 ? -6.391 -25.531 -23.438 1 67.12 548 ILE A N 1
ATOM 4293 C CA . ILE A 1 548 ? -5.984 -25.188 -22.078 1 67.12 548 ILE A CA 1
ATOM 4294 C C . ILE A 1 548 ? -4.555 -24.656 -22.078 1 67.12 548 ILE A C 1
ATOM 4296 O O . ILE A 1 548 ? -4.215 -23.766 -21.297 1 67.12 548 ILE A O 1
ATOM 4300 N N . VAL A 1 549 ? -3.74 -25.219 -22.938 1 69.06 549 VAL A N 1
ATOM 4301 C CA . VAL A 1 549 ? -2.354 -24.781 -23.031 1 69.06 549 VAL A CA 1
ATOM 4302 C C . VAL A 1 549 ? -2.305 -23.359 -23.594 1 69.06 549 VAL A C 1
ATOM 4304 O O . VAL A 1 549 ? -1.503 -22.531 -23.156 1 69.06 549 VAL A O 1
ATOM 4307 N N . PHE A 1 550 ? -3.193 -23.156 -24.438 1 73 550 PHE A N 1
ATOM 4308 C CA . PHE A 1 550 ? -3.293 -21.812 -25 1 73 550 PHE A CA 1
ATOM 4309 C C . PHE A 1 550 ? -3.701 -20.797 -23.938 1 73 550 PHE A C 1
ATOM 4311 O O . PHE A 1 550 ? -3.137 -19.703 -23.859 1 73 550 PHE A O 1
ATOM 4318 N N . GLU A 1 551 ? -4.629 -21.188 -23.188 1 68.81 551 GLU A N 1
ATOM 4319 C CA . GLU A 1 551 ? -5.082 -20.312 -22.109 1 68.81 551 GLU A CA 1
ATOM 4320 C C . GLU A 1 551 ? -3.959 -20.031 -21.109 1 68.81 551 GLU A C 1
ATOM 4322 O O . GLU A 1 551 ? -3.797 -18.891 -20.656 1 68.81 551 GLU A O 1
ATOM 4327 N N . PHE A 1 552 ? -3.238 -21 -20.859 1 71.75 552 PHE A N 1
ATOM 4328 C CA . PHE A 1 552 ? -2.117 -20.859 -19.938 1 71.75 552 PHE A CA 1
ATOM 4329 C C . PHE A 1 552 ? -1.065 -19.922 -20.516 1 71.75 552 PHE A C 1
ATOM 4331 O O . PHE A 1 552 ? -0.516 -19.078 -19.797 1 71.75 552 PHE A O 1
ATOM 4338 N N . TYR A 1 553 ? -0.838 -20.141 -21.781 1 74.38 553 TYR A N 1
ATOM 4339 C CA . TYR A 1 553 ? 0.129 -19.297 -22.453 1 74.38 553 TYR A CA 1
ATOM 4340 C C . TYR A 1 553 ? -0.301 -17.828 -22.406 1 74.38 553 TYR A C 1
ATOM 4342 O O . TYR A 1 553 ? 0.508 -16.953 -22.109 1 74.38 553 TYR A O 1
ATOM 4350 N N . MET A 1 554 ? -1.529 -17.578 -22.641 1 69.31 554 MET A N 1
ATOM 4351 C CA . MET A 1 554 ? -2.043 -16.219 -22.625 1 69.31 554 MET A CA 1
ATOM 4352 C C . MET A 1 554 ? -1.947 -15.609 -21.234 1 69.31 554 MET A C 1
ATOM 4354 O O . MET A 1 554 ? -1.581 -14.445 -21.078 1 69.31 554 MET A O 1
ATOM 4358 N N . HIS A 1 555 ? -2.164 -16.422 -20.312 1 67.12 555 HIS A N 1
ATOM 4359 C CA . HIS A 1 555 ? -2.094 -15.961 -18.938 1 67.12 555 HIS A CA 1
ATOM 4360 C C . HIS A 1 555 ? -0.657 -15.656 -18.531 1 67.12 555 HIS A C 1
ATOM 4362 O O . HIS A 1 555 ? -0.396 -14.664 -17.844 1 67.12 555 HIS A O 1
ATOM 4368 N N . TRP A 1 556 ? 0.089 -16.484 -19.047 1 69.62 556 TRP A N 1
ATOM 4369 C CA . TRP A 1 556 ? 1.497 -16.297 -18.703 1 69.62 556 TRP A CA 1
ATOM 4370 C C . TRP A 1 556 ? 2.029 -14.984 -19.281 1 69.62 556 TRP A C 1
ATOM 4372 O O . TRP A 1 556 ? 2.754 -14.258 -18.594 1 69.62 556 TRP A O 1
ATOM 4382 N N . MET B 1 1 ? 0.524 92.562 0.997 1 16.31 1 MET B N 1
ATOM 4383 C CA . MET B 1 1 ? 1.618 92.625 1.958 1 16.31 1 MET B CA 1
ATOM 4384 C C . MET B 1 1 ? 2.479 91.375 1.935 1 16.31 1 MET B C 1
ATOM 4386 O O . MET B 1 1 ? 2.07 90.375 1.386 1 16.31 1 MET B O 1
ATOM 4390 N N . ASN B 1 2 ? 2.822 90.75 3.238 1 17 2 ASN B N 1
ATOM 4391 C CA . ASN B 1 2 ? 4.172 90.562 3.738 1 17 2 ASN B CA 1
ATOM 4392 C C . ASN B 1 2 ? 4.746 89.25 3.191 1 17 2 ASN B C 1
ATOM 4394 O O . ASN B 1 2 ? 4.004 88.375 2.705 1 17 2 ASN B O 1
ATOM 4398 N N . LEU B 1 3 ? 5.719 88.625 4.02 1 18.2 3 LEU B N 1
ATOM 4399 C CA . LEU B 1 3 ? 7.176 88.562 4.09 1 18.2 3 LEU B CA 1
ATOM 4400 C C . LEU B 1 3 ? 7.664 87.125 3.818 1 18.2 3 LEU B C 1
ATOM 4402 O O . LEU B 1 3 ? 6.867 86.188 3.777 1 18.2 3 LEU B O 1
ATOM 4406 N N . ASP B 1 4 ? 8.367 86.562 4.852 1 18.97 4 ASP B N 1
ATOM 4407 C CA . ASP B 1 4 ? 9.805 86.25 4.863 1 18.97 4 ASP B CA 1
ATOM 4408 C C . ASP B 1 4 ? 10.102 84.812 4.57 1 18.97 4 ASP B C 1
ATOM 4410 O O . ASP B 1 4 ? 10.898 84.5 3.68 1 18.97 4 ASP B O 1
ATOM 4414 N N . PRO B 1 5 ? 10.398 83.938 5.762 1 21.81 5 PRO B N 1
ATOM 4415 C CA . PRO B 1 5 ? 11.703 83.375 6.145 1 21.81 5 PRO B CA 1
ATOM 4416 C C . PRO B 1 5 ? 11.945 82 5.598 1 21.81 5 PRO B C 1
ATOM 4418 O O . PRO B 1 5 ? 10.992 81.312 5.207 1 21.81 5 PRO B O 1
ATOM 4421 N N . ASN B 1 6 ? 13.195 81.375 5.715 1 22.66 6 ASN B N 1
ATOM 4422 C CA . ASN B 1 6 ? 14.336 80.562 5.297 1 22.66 6 ASN B CA 1
ATOM 4423 C C . ASN B 1 6 ? 14.281 79.188 5.887 1 22.66 6 ASN B C 1
ATOM 4425 O O . ASN B 1 6 ? 15.273 78.438 5.852 1 22.66 6 ASN B O 1
ATOM 4429 N N . GLU B 1 7 ? 13.164 78.562 6.508 1 21.97 7 GLU B N 1
ATOM 4430 C CA . GLU B 1 7 ? 13.422 77.688 7.641 1 21.97 7 GLU B CA 1
ATOM 4431 C C . GLU B 1 7 ? 14.242 76.5 7.215 1 21.97 7 GLU B C 1
ATOM 4433 O O . GLU B 1 7 ? 13.922 75.812 6.219 1 21.97 7 GLU B O 1
ATOM 4438 N N . SER B 1 8 ? 15.461 76.25 7.812 1 21.39 8 SER B N 1
ATOM 4439 C CA . SER B 1 8 ? 16.719 75.5 7.746 1 21.39 8 SER B CA 1
ATOM 4440 C C . SER B 1 8 ? 16.469 74 7.871 1 21.39 8 SER B C 1
ATOM 4442 O O . SER B 1 8 ? 15.531 73.625 8.555 1 21.39 8 SER B O 1
ATOM 4444 N N . ASP B 1 9 ? 16.938 73.125 6.988 1 24.48 9 ASP B N 1
ATOM 4445 C CA . ASP B 1 9 ? 16.922 71.75 6.543 1 24.48 9 ASP B CA 1
ATOM 4446 C C . ASP B 1 9 ? 17.641 70.875 7.535 1 24.48 9 ASP B C 1
ATOM 4448 O O . ASP B 1 9 ? 18.438 70 7.141 1 24.48 9 ASP B O 1
ATOM 4452 N N . GLY B 1 10 ? 17.391 71.062 9 1 20.25 10 GLY B N 1
ATOM 4453 C CA . GLY B 1 10 ? 18.281 70.5 9.992 1 20.25 10 GLY B CA 1
ATOM 4454 C C . GLY B 1 10 ? 18.516 69 9.781 1 20.25 10 GLY B C 1
ATOM 4455 O O . GLY B 1 10 ? 17.625 68.25 9.336 1 20.25 10 GLY B O 1
ATOM 4456 N N . GLU B 1 11 ? 19.781 68.438 9.633 1 24.39 11 GLU B N 1
ATOM 4457 C CA . GLU B 1 11 ? 20.641 67.312 9.375 1 24.39 11 GLU B CA 1
ATOM 4458 C C . GLU B 1 11 ? 20.531 66.25 10.492 1 24.39 11 GLU B C 1
ATOM 4460 O O . GLU B 1 11 ? 21.359 66.25 11.414 1 24.39 11 GLU B O 1
ATOM 4465 N N . ASP B 1 12 ? 19.281 65.938 11.148 1 22.3 12 ASP B N 1
ATOM 4466 C CA . ASP B 1 12 ? 19.328 65.312 12.461 1 22.3 12 ASP B CA 1
ATOM 4467 C C . ASP B 1 12 ? 20.125 64 12.406 1 22.3 12 ASP B C 1
ATOM 4469 O O . ASP B 1 12 ? 19.906 63.188 11.516 1 22.3 12 ASP B O 1
ATOM 4473 N N . ASN B 1 13 ? 21.328 63.969 13.055 1 22.89 13 ASN B N 1
ATOM 4474 C CA . ASN B 1 13 ? 22.406 63.062 13.359 1 22.89 13 ASN B CA 1
ATOM 4475 C C . ASN B 1 13 ? 21.875 61.781 14.008 1 22.89 13 ASN B C 1
ATOM 4477 O O . ASN B 1 13 ? 21.25 61.812 15.062 1 22.89 13 ASN B O 1
ATOM 4481 N N . ALA B 1 14 ? 21.516 60.75 13.227 1 24.59 14 ALA B N 1
ATOM 4482 C CA . ALA B 1 14 ? 20.906 59.438 13.523 1 24.59 14 ALA B CA 1
ATOM 4483 C C . ALA B 1 14 ? 21.75 58.656 14.539 1 24.59 14 ALA B C 1
ATOM 4485 O O . ALA B 1 14 ? 22.875 58.281 14.234 1 24.59 14 ALA B O 1
ATOM 4486 N N . VAL B 1 15 ? 21.656 59.062 15.898 1 25.03 15 VAL B N 1
ATOM 4487 C CA . VAL B 1 15 ? 22.406 58.594 17.062 1 25.03 15 VAL B CA 1
ATOM 4488 C C . VAL B 1 15 ? 22.391 57.062 17.078 1 25.03 15 VAL B C 1
ATOM 4490 O O . VAL B 1 15 ? 21.359 56.438 16.828 1 25.03 15 VAL B O 1
ATOM 4493 N N . SER B 1 16 ? 23.547 56.312 16.953 1 24.38 16 SER B N 1
ATOM 4494 C CA . SER B 1 16 ? 24.078 54.969 16.891 1 24.38 16 SER B CA 1
ATOM 4495 C C . SER B 1 16 ? 23.828 54.219 18.188 1 24.38 16 SER B C 1
ATOM 4497 O O . SER B 1 16 ? 24.609 53.312 18.562 1 24.38 16 SER B O 1
ATOM 4499 N N . GLY B 1 17 ? 22.641 54.344 18.969 1 24.2 17 GLY B N 1
ATOM 4500 C CA . GLY B 1 17 ? 22.562 53.969 20.359 1 24.2 17 GLY B CA 1
ATOM 4501 C C . GLY B 1 17 ? 22.891 52.5 20.609 1 24.2 17 GLY B C 1
ATOM 4502 O O . GLY B 1 17 ? 22.312 51.625 19.969 1 24.2 17 GLY B O 1
ATOM 4503 N N . THR B 1 18 ? 24.141 52.156 21.062 1 26.45 18 THR B N 1
ATOM 4504 C CA . THR B 1 18 ? 24.812 50.906 21.422 1 26.45 18 THR B CA 1
ATOM 4505 C C . THR B 1 18 ? 24.047 50.188 22.531 1 26.45 18 THR B C 1
ATOM 4507 O O . THR B 1 18 ? 23.875 50.75 23.625 1 26.45 18 THR B O 1
ATOM 4510 N N . ARG B 1 19 ? 23.016 49.438 22.203 1 29.73 19 ARG B N 1
ATOM 4511 C CA . ARG B 1 19 ? 22.094 48.812 23.141 1 29.73 19 ARG B CA 1
ATOM 4512 C C . ARG B 1 19 ? 22.859 48.031 24.219 1 29.73 19 ARG B C 1
ATOM 4514 O O . ARG B 1 19 ? 23.609 47.094 23.906 1 29.73 19 ARG B O 1
ATOM 4521 N N . ARG B 1 20 ? 23.125 48.656 25.438 1 30.17 20 ARG B N 1
ATOM 4522 C CA . ARG B 1 20 ? 23.797 48.188 26.656 1 30.17 20 ARG B CA 1
ATOM 4523 C C . ARG B 1 20 ? 23.203 46.875 27.125 1 30.17 20 ARG B C 1
ATOM 4525 O O . ARG B 1 20 ? 21.984 46.75 27.281 1 30.17 20 ARG B O 1
ATOM 4532 N N . VAL B 1 21 ? 23.922 45.75 26.875 1 29.56 21 VAL B N 1
ATOM 4533 C CA . VAL B 1 21 ? 23.656 44.375 27.234 1 29.56 21 VAL B CA 1
ATOM 4534 C C . VAL B 1 21 ? 23.484 44.25 28.75 1 29.56 21 VAL B C 1
ATOM 4536 O O . VAL B 1 21 ? 24.422 44.5 29.5 1 29.56 21 VAL B O 1
ATOM 4539 N N . PRO B 1 22 ? 22.25 44.531 29.375 1 30.33 22 PRO B N 1
ATOM 4540 C CA . PRO B 1 22 ? 22.062 44.625 30.828 1 30.33 22 PRO B CA 1
ATOM 4541 C C . PRO B 1 22 ? 22.656 43.438 31.562 1 30.33 22 PRO B C 1
ATOM 4543 O O . PRO B 1 22 ? 22.5 42.281 31.125 1 30.33 22 PRO B O 1
ATOM 4546 N N . GLU B 1 23 ? 23.75 43.531 32.25 1 33.47 23 GLU B N 1
ATOM 4547 C CA . GLU B 1 23 ? 24.547 42.656 33.094 1 33.47 23 GLU B CA 1
ATOM 4548 C C . GLU B 1 23 ? 23.688 41.906 34.125 1 33.47 23 GLU B C 1
ATOM 4550 O O . GLU B 1 23 ? 23.031 42.562 34.938 1 33.47 23 GLU B O 1
ATOM 4555 N N . HIS B 1 24 ? 23.031 40.875 33.844 1 33.19 24 HIS B N 1
ATOM 4556 C CA . HIS B 1 24 ? 22.156 40.094 34.688 1 33.19 24 HIS B CA 1
ATOM 4557 C C . HIS B 1 24 ? 22.844 39.75 36 1 33.19 24 HIS B C 1
ATOM 4559 O O . HIS B 1 24 ? 23.875 39.062 36 1 33.19 24 HIS B O 1
ATOM 4565 N N . LYS B 1 25 ? 22.766 40.562 37.062 1 41.84 25 LYS B N 1
ATOM 4566 C CA . LYS B 1 25 ? 23.359 40.625 38.406 1 41.84 25 LYS B CA 1
ATOM 4567 C C . LYS B 1 25 ? 23.094 39.312 39.156 1 41.84 25 LYS B C 1
ATOM 4569 O O . LYS B 1 25 ? 21.953 38.844 39.219 1 41.84 25 LYS B O 1
ATOM 4574 N N . LEU B 1 26 ? 24.172 38.5 39.438 1 46.62 26 LEU B N 1
ATOM 4575 C CA . LEU B 1 26 ? 24.281 37.219 40.125 1 46.62 26 LEU B CA 1
ATOM 4576 C C . LEU B 1 26 ? 23.844 37.312 41.562 1 46.62 26 LEU B C 1
ATOM 4578 O O . LEU B 1 26 ? 24.172 38.281 42.25 1 46.62 26 LEU B O 1
ATOM 4582 N N . SER B 1 27 ? 22.891 36.625 42.156 1 51.66 27 SER B N 1
ATOM 4583 C CA . SER B 1 27 ? 22.297 36.594 43.5 1 51.66 27 SER B CA 1
ATOM 4584 C C . SER B 1 27 ? 23.312 36.125 44.531 1 51.66 27 SER B C 1
ATOM 4586 O O . SER B 1 27 ? 24.25 35.375 44.219 1 51.66 27 SER B O 1
ATOM 4588 N N . CYS B 1 28 ? 23.5 36.625 45.75 1 57.88 28 CYS B N 1
ATOM 4589 C CA . CYS B 1 28 ? 24.531 36.406 46.75 1 57.88 28 CYS B CA 1
ATOM 4590 C C . CYS B 1 28 ? 24.516 34.938 47.25 1 57.88 28 CYS B C 1
ATOM 4592 O O . CYS B 1 28 ? 23.516 34.25 47.062 1 57.88 28 CYS B O 1
ATOM 4594 N N . ASP B 1 29 ? 25.469 34.344 47.75 1 59.94 29 ASP B N 1
ATOM 4595 C CA . ASP B 1 29 ? 25.688 32.938 48.125 1 59.94 29 ASP B CA 1
ATOM 4596 C C . ASP B 1 29 ? 24.641 32.469 49.125 1 59.94 29 ASP B C 1
ATOM 4598 O O . ASP B 1 29 ? 24.156 31.344 49.031 1 59.94 29 ASP B O 1
ATOM 4602 N N . GLN B 1 30 ? 24.234 33.281 50.094 1 61.38 30 GLN B N 1
ATOM 4603 C CA . GLN B 1 30 ? 23.344 32.875 51.188 1 61.38 30 GLN B CA 1
ATOM 4604 C C . GLN B 1 30 ? 21.906 32.781 50.688 1 61.38 30 GLN B C 1
ATOM 4606 O O . GLN B 1 30 ? 21.172 31.859 51.094 1 61.38 30 GLN B O 1
ATOM 4611 N N . CYS B 1 31 ? 21.406 33.719 49.969 1 59.12 31 CYS B N 1
ATOM 4612 C CA . CYS B 1 31 ? 20.047 33.75 49.438 1 59.12 31 CYS B CA 1
ATOM 4613 C C . CYS B 1 31 ? 19.812 32.656 48.406 1 59.12 31 CYS B C 1
ATOM 4615 O O . CYS B 1 31 ? 18.688 32.188 48.25 1 59.12 31 CYS B O 1
ATOM 4617 N N . ARG B 1 32 ? 20.844 32.188 47.688 1 62.53 32 ARG B N 1
ATOM 4618 C CA . ARG B 1 32 ? 20.797 31.062 46.781 1 62.53 32 ARG B CA 1
ATOM 4619 C C . ARG B 1 32 ? 20.406 29.781 47.531 1 62.53 32 ARG B C 1
ATOM 4621 O O . ARG B 1 32 ? 19.641 28.969 47.031 1 62.53 32 ARG B O 1
ATOM 4628 N N . GLN B 1 33 ? 20.891 29.578 48.719 1 62.5 33 GLN B N 1
ATOM 4629 C CA . GLN B 1 33 ? 20.562 28.391 49.5 1 62.5 33 GLN B CA 1
ATOM 4630 C C . GLN B 1 33 ? 19.109 28.422 49.969 1 62.5 33 GLN B C 1
ATOM 4632 O O . GLN B 1 33 ? 18.469 27.375 50.094 1 62.5 33 GLN B O 1
ATOM 4637 N N . ARG B 1 34 ? 18.547 29.531 50.156 1 61.78 34 ARG B N 1
ATOM 4638 C CA . ARG B 1 34 ? 17.172 29.672 50.594 1 61.78 34 ARG B CA 1
ATOM 4639 C C . ARG B 1 34 ? 16.234 29.922 49.438 1 61.78 34 ARG B C 1
ATOM 4641 O O . ARG B 1 34 ? 15.031 30.109 49.625 1 61.78 34 ARG B O 1
ATOM 4648 N N . LYS B 1 35 ? 16.688 29.719 48.25 1 53.38 35 LYS B N 1
ATOM 4649 C CA . LYS B 1 35 ? 16.109 29.781 46.906 1 53.38 35 LYS B CA 1
ATOM 4650 C C . LYS B 1 35 ? 15.289 31.062 46.719 1 53.38 35 LYS B C 1
ATOM 4652 O O . LYS B 1 35 ? 14.211 31.047 46.125 1 53.38 35 LYS B O 1
ATOM 4657 N N . ILE B 1 36 ? 15.703 32.062 47.375 1 60.16 36 ILE B N 1
ATOM 4658 C CA . ILE B 1 36 ? 15.016 33.344 47.25 1 60.16 36 ILE B CA 1
ATOM 4659 C C . ILE B 1 36 ? 15.875 34.281 46.438 1 60.16 36 ILE B C 1
ATOM 4661 O O . ILE B 1 36 ? 17.109 34.219 46.438 1 60.16 36 ILE B O 1
ATOM 4665 N N . LYS B 1 37 ? 15.398 35 45.5 1 54.28 37 LYS B N 1
ATOM 4666 C CA . LYS B 1 37 ? 16.031 35.906 44.531 1 54.28 37 LYS B CA 1
ATOM 4667 C C . LYS B 1 37 ? 16.516 37.156 45.219 1 54.28 37 LYS B C 1
ATOM 4669 O O . LYS B 1 37 ? 15.75 37.844 45.906 1 54.28 37 LYS B O 1
ATOM 4674 N N . CYS B 1 38 ? 17.734 37.25 45.75 1 54.31 38 CYS B N 1
ATOM 4675 C CA . CYS B 1 38 ? 18.328 38.406 46.406 1 54.31 38 CYS B CA 1
ATOM 4676 C C . CYS B 1 38 ? 19.094 39.25 45.406 1 54.31 38 CYS B C 1
ATOM 4678 O O . CYS B 1 38 ? 19.859 38.75 44.594 1 54.31 38 CYS B O 1
ATOM 4680 N N . ASP B 1 39 ? 18.625 40.469 44.906 1 55.59 39 ASP B N 1
ATOM 4681 C CA . ASP B 1 39 ? 19.234 41.344 43.938 1 55.59 39 ASP B CA 1
ATOM 4682 C C . ASP B 1 39 ? 20.375 42.156 44.531 1 55.59 39 ASP B C 1
ATOM 4684 O O . ASP B 1 39 ? 20.375 42.438 45.75 1 55.59 39 ASP B O 1
ATOM 4688 N N . ARG B 1 40 ? 21.562 42.156 44.094 1 55.28 40 ARG B N 1
ATOM 4689 C CA . ARG B 1 40 ? 22.781 42.844 44.5 1 55.28 40 ARG B CA 1
ATOM 4690 C C . ARG B 1 40 ? 22.5 44.25 44.969 1 55.28 40 ARG B C 1
ATOM 4692 O O . ARG B 1 40 ? 23.109 44.75 45.906 1 55.28 40 ARG B O 1
ATOM 4699 N N . GLY B 1 41 ? 21.703 45.062 44.156 1 59.38 41 GLY B N 1
ATOM 4700 C CA . GLY B 1 41 ? 21.469 46.469 44.469 1 59.38 41 GLY B CA 1
ATOM 4701 C C . GLY B 1 41 ? 20.562 46.656 45.688 1 59.38 41 GLY B C 1
ATOM 4702 O O . GLY B 1 41 ? 20.75 47.625 46.438 1 59.38 41 GLY B O 1
ATOM 4703 N N . ASP B 1 42 ? 19.406 45.812 45.719 1 57.28 42 ASP B N 1
ATOM 4704 C CA . ASP B 1 42 ? 18.453 45.906 46.844 1 57.28 42 ASP B CA 1
ATOM 4705 C C . ASP B 1 42 ? 18.391 44.562 47.594 1 57.28 42 ASP B C 1
ATOM 4707 O O . ASP B 1 42 ? 17.75 43.625 47.156 1 57.28 42 ASP B O 1
ATOM 4711 N N . PRO B 1 43 ? 19.203 44.281 48.5 1 52.97 43 PRO B N 1
ATOM 4712 C CA . PRO B 1 43 ? 19.312 43 49.219 1 52.97 43 PRO B CA 1
ATOM 4713 C C . PRO B 1 43 ? 17.969 42.469 49.719 1 52.97 43 PRO B C 1
ATOM 4715 O O . PRO B 1 43 ? 17.047 43.25 49.938 1 52.97 43 PRO B O 1
ATOM 4718 N N . CYS B 1 44 ? 17.609 41.344 49.531 1 55.53 44 CYS B N 1
ATOM 4719 C CA . CYS B 1 44 ? 16.312 40.781 49.875 1 55.53 44 CYS B CA 1
ATOM 4720 C C . CYS B 1 44 ? 15.984 41.062 51.344 1 55.53 44 CYS B C 1
ATOM 4722 O O . CYS B 1 44 ? 16.875 41.375 52.125 1 55.53 44 CYS B O 1
ATOM 4724 N N . GLY B 1 45 ? 14.766 41.25 51.688 1 62.16 45 GLY B N 1
ATOM 4725 C CA . GLY B 1 45 ? 14.273 41.625 53 1 62.16 45 GLY B CA 1
ATOM 4726 C C . GLY B 1 45 ? 14.969 40.875 54.125 1 62.16 45 GLY B C 1
ATOM 4727 O O . GLY B 1 45 ? 15.477 41.5 55.062 1 62.16 45 GLY B O 1
ATOM 4728 N N . PRO B 1 46 ? 15.055 39.562 53.812 1 60.41 46 PRO B N 1
ATOM 4729 C CA . PRO B 1 46 ? 15.633 38.844 54.938 1 60.41 46 PRO B CA 1
ATOM 4730 C C . PRO B 1 46 ? 17.125 39.125 55.125 1 60.41 46 PRO B C 1
ATOM 4732 O O . PRO B 1 46 ? 17.578 39.188 56.281 1 60.41 46 PRO B O 1
ATOM 4735 N N . CYS B 1 47 ? 17.797 39.281 54.156 1 56.47 47 CYS B N 1
ATOM 4736 C CA . CYS B 1 47 ? 19.219 39.594 54.25 1 56.47 47 CYS B CA 1
ATOM 4737 C C . CYS B 1 47 ? 19.422 40.969 54.844 1 56.47 47 CYS B C 1
ATOM 4739 O O . CYS B 1 47 ? 20.359 41.219 55.594 1 56.47 47 CYS B O 1
ATOM 4741 N N . ARG B 1 48 ? 18.5 41.938 54.406 1 63.41 48 ARG B N 1
ATOM 4742 C CA . ARG B 1 48 ? 18.562 43.281 55 1 63.41 48 ARG B CA 1
ATOM 4743 C C . ARG B 1 48 ? 18.328 43.219 56.5 1 63.41 48 ARG B C 1
ATOM 4745 O O . ARG B 1 48 ? 18.984 43.938 57.25 1 63.41 48 ARG B O 1
ATOM 4752 N N . ARG B 1 49 ? 17.312 42.312 56.812 1 63.41 49 ARG B N 1
ATOM 4753 C CA . ARG B 1 49 ? 16.953 42.281 58.219 1 63.41 49 ARG B CA 1
ATOM 4754 C C . ARG B 1 49 ? 18.094 41.688 59.062 1 63.41 49 ARG B C 1
ATOM 4756 O O . ARG B 1 49 ? 18.297 42.125 60.188 1 63.41 49 ARG B O 1
ATOM 4763 N N . LYS B 1 50 ? 18.734 40.562 58.375 1 60 50 LYS B N 1
ATOM 4764 C CA . LYS B 1 50 ? 19.766 39.906 59.156 1 60 50 LYS B CA 1
ATOM 4765 C C . LYS B 1 50 ? 21.109 40.562 58.969 1 60 50 LYS B C 1
ATOM 4767 O O . LYS B 1 50 ? 22.109 40.156 59.562 1 60 50 LYS B O 1
ATOM 4772 N N . ASP B 1 51 ? 21.328 41.719 58.5 1 53.5 51 ASP B N 1
ATOM 4773 C CA . ASP B 1 51 ? 22.484 42.594 58.281 1 53.5 51 ASP B CA 1
ATOM 4774 C C . ASP B 1 51 ? 23.672 41.812 57.75 1 53.5 51 ASP B C 1
ATOM 4776 O O . ASP B 1 51 ? 24.797 42.031 58.188 1 53.5 51 ASP B O 1
ATOM 4780 N N . ILE B 1 52 ? 23.391 40.594 57.188 1 53.03 52 ILE B N 1
ATOM 4781 C CA . ILE B 1 52 ? 24.547 39.812 56.781 1 53.03 52 ILE B CA 1
ATOM 4782 C C . ILE B 1 52 ? 25.062 40.25 55.438 1 53.03 52 ILE B C 1
ATOM 4784 O O . ILE B 1 52 ? 24.281 40.5 54.5 1 53.03 52 ILE B O 1
ATOM 4788 N N . ARG B 1 53 ? 26.188 40.719 55.219 1 52.03 53 ARG B N 1
ATOM 4789 C CA . ARG B 1 53 ? 26.844 41.219 54 1 52.03 53 ARG B CA 1
ATOM 4790 C C . ARG B 1 53 ? 26.938 40.125 52.938 1 52.03 53 ARG B C 1
ATOM 4792 O O . ARG B 1 53 ? 27.438 39.031 53.188 1 52.03 53 ARG B O 1
ATOM 4799 N N . CYS B 1 54 ? 26.219 40.156 51.75 1 49.06 54 CYS B N 1
ATOM 4800 C CA . CYS B 1 54 ? 26.156 39.156 50.688 1 49.06 54 CYS B CA 1
ATOM 4801 C C . CYS B 1 54 ? 27.547 38.875 50.125 1 49.06 54 CYS B C 1
ATOM 4803 O O . CYS B 1 54 ? 28.312 39.812 49.844 1 49.06 54 CYS B O 1
ATOM 4805 N N . SER B 1 55 ? 28.344 37.938 50.5 1 55.88 55 SER B N 1
ATOM 4806 C CA . SER B 1 55 ? 29.688 37.625 50.031 1 55.88 55 SER B CA 1
ATOM 4807 C C . SER B 1 55 ? 29.625 37 48.625 1 55.88 55 SER B C 1
ATOM 4809 O O . SER B 1 55 ? 28.781 36.156 48.375 1 55.88 55 SER B O 1
ATOM 4811 N N . PHE B 1 56 ? 29.984 37.625 47.5 1 44.03 56 PHE B N 1
ATOM 4812 C CA . PHE B 1 56 ? 29.938 37.219 46.125 1 44.03 56 PHE B CA 1
ATOM 4813 C C . PHE B 1 56 ? 31.219 36.5 45.719 1 44.03 56 PHE B C 1
ATOM 4815 O O . PHE B 1 56 ? 32.312 36.938 46.062 1 44.03 56 PHE B O 1
ATOM 4822 N N . PRO B 1 57 ? 31.094 35.094 45.656 1 41 57 PRO B N 1
ATOM 4823 C CA . PRO B 1 57 ? 32.312 34.312 45.406 1 41 57 PRO B CA 1
ATOM 4824 C C . PRO B 1 57 ? 33.156 34.875 44.281 1 41 57 PRO B C 1
ATOM 4826 O O . PRO B 1 57 ? 32.594 35.438 43.312 1 41 57 PRO B O 1
ATOM 4829 N N . THR B 1 58 ? 34.25 35.281 44.625 1 33.5 58 THR B N 1
ATOM 4830 C CA . THR B 1 58 ? 35.25 35.906 43.781 1 33.5 58 THR B CA 1
ATOM 4831 C C . THR B 1 58 ? 35.531 35.062 42.531 1 33.5 58 THR B C 1
ATOM 4833 O O . THR B 1 58 ? 35.375 35.562 41.406 1 33.5 58 THR B O 1
ATOM 4836 N N . GLY B 1 59 ? 36.812 34.594 42.219 1 28.59 59 GLY B N 1
ATOM 4837 C CA . GLY B 1 59 ? 37.75 34.5 41.125 1 28.59 59 GLY B CA 1
ATOM 4838 C C . GLY B 1 59 ? 37.719 33.125 40.438 1 28.59 59 GLY B C 1
ATOM 4839 O O . GLY B 1 59 ? 37.438 32.125 41.062 1 28.59 59 GLY B O 1
ATOM 4840 N N . PHE B 1 60 ? 37.25 33.094 39.156 1 29.16 60 PHE B N 1
ATOM 4841 C CA . PHE B 1 60 ? 37.188 31.938 38.281 1 29.16 60 PHE B CA 1
ATOM 4842 C C . PHE B 1 60 ? 38.531 31.234 38.219 1 29.16 60 PHE B C 1
ATOM 4844 O O . PHE B 1 60 ? 39.562 31.844 37.938 1 29.16 60 PHE B O 1
ATOM 4851 N N . LYS B 1 61 ? 38.812 30.234 39.062 1 28.89 61 LYS B N 1
ATOM 4852 C CA . LYS B 1 61 ? 40.094 29.547 39.062 1 28.89 61 LYS B CA 1
ATOM 4853 C C . LYS B 1 61 ? 40.438 29.047 37.656 1 28.89 61 LYS B C 1
ATOM 4855 O O . LYS B 1 61 ? 39.625 28.469 36.969 1 28.89 61 LYS B O 1
ATOM 4860 N N . PRO B 1 62 ? 41.531 29.531 37.031 1 27.61 62 PRO B N 1
ATOM 4861 C CA . PRO B 1 62 ? 41.938 29.188 35.688 1 27.61 62 PRO B CA 1
ATOM 4862 C C . PRO B 1 62 ? 42.219 27.703 35.5 1 27.61 62 PRO B C 1
ATOM 4864 O O . PRO B 1 62 ? 42.844 27.062 36.344 1 27.61 62 PRO B O 1
ATOM 4867 N N . ARG B 1 63 ? 41.25 27.016 35.031 1 27.64 63 ARG B N 1
ATOM 4868 C CA . ARG B 1 63 ? 41.344 25.562 34.844 1 27.64 63 ARG B CA 1
ATOM 4869 C C . ARG B 1 63 ? 42.688 25.141 34.281 1 27.64 63 ARG B C 1
ATOM 4871 O O . ARG B 1 63 ? 43.156 25.75 33.312 1 27.64 63 ARG B O 1
ATOM 4878 N N . ALA B 1 64 ? 43.438 24.328 34.938 1 27.08 64 ALA B N 1
ATOM 4879 C CA . ALA B 1 64 ? 44.781 23.797 34.656 1 27.08 64 ALA B CA 1
ATOM 4880 C C . ALA B 1 64 ? 44.781 23.031 33.344 1 27.08 64 ALA B C 1
ATOM 4882 O O . ALA B 1 64 ? 43.875 22.234 33.062 1 27.08 64 ALA B O 1
ATOM 4883 N N . LYS B 1 65 ? 45.594 23.391 32.312 1 28.19 65 LYS B N 1
ATOM 4884 C CA . LYS B 1 65 ? 45.844 22.969 30.938 1 28.19 65 LYS B CA 1
ATOM 4885 C C . LYS B 1 65 ? 46.188 21.484 30.875 1 28.19 65 LYS B C 1
ATOM 4887 O O . LYS B 1 65 ? 47.25 21.078 31.375 1 28.19 65 LYS B O 1
ATOM 4892 N N . ARG B 1 66 ? 45.312 20.562 31.031 1 25.64 66 ARG B N 1
ATOM 4893 C CA . ARG B 1 66 ? 45.625 19.141 31.031 1 25.64 66 ARG B CA 1
ATOM 4894 C C . ARG B 1 66 ? 46.469 18.75 29.828 1 25.64 66 ARG B C 1
ATOM 4896 O O . ARG B 1 66 ? 46.219 19.219 28.719 1 25.64 66 ARG B O 1
ATOM 4903 N N . GLN B 1 67 ? 47.656 18.109 29.953 1 24.31 67 GLN B N 1
ATOM 4904 C CA . GLN B 1 67 ? 48.75 17.688 29.094 1 24.31 67 GLN B CA 1
ATOM 4905 C C . GLN B 1 67 ? 48.281 16.656 28.078 1 24.31 67 GLN B C 1
ATOM 4907 O O . GLN B 1 67 ? 47.688 15.641 28.438 1 24.31 67 GLN B O 1
ATOM 4912 N N . GLN B 1 68 ? 47.969 17.016 26.797 1 26.08 68 GLN B N 1
ATOM 4913 C CA . GLN B 1 68 ? 47.594 16.297 25.594 1 26.08 68 GLN B CA 1
ATOM 4914 C C . GLN B 1 68 ? 48.5 15.109 25.344 1 26.08 68 GLN B C 1
ATOM 4916 O O . GLN B 1 68 ? 49.719 15.273 25.234 1 26.08 68 GLN B O 1
ATOM 4921 N N . VAL B 1 69 ? 48.25 13.984 25.922 1 28.41 69 VAL B N 1
ATOM 4922 C CA . VAL B 1 69 ? 49.062 12.805 25.719 1 28.41 69 VAL B CA 1
ATOM 4923 C C . VAL B 1 69 ? 49.312 12.594 24.219 1 28.41 69 VAL B C 1
ATOM 4925 O O . VAL B 1 69 ? 48.344 12.531 23.438 1 28.41 69 VAL B O 1
ATOM 4928 N N . ALA B 1 70 ? 50.5 12.773 23.719 1 29.69 70 ALA B N 1
ATOM 4929 C CA . ALA B 1 70 ? 51.094 12.734 22.375 1 29.69 70 ALA B CA 1
ATOM 4930 C C . ALA B 1 70 ? 50.844 11.375 21.719 1 29.69 70 ALA B C 1
ATOM 4932 O O . ALA B 1 70 ? 51.375 10.359 22.188 1 29.69 70 ALA B O 1
ATOM 4933 N N . VAL B 1 71 ? 49.688 11.055 21.297 1 30.67 71 VAL B N 1
ATOM 4934 C CA . VAL B 1 71 ? 49.406 9.867 20.5 1 30.67 71 VAL B CA 1
ATOM 4935 C C . VAL B 1 71 ? 50.531 9.664 19.469 1 30.67 71 VAL B C 1
ATOM 4937 O O . VAL B 1 71 ? 51 10.625 18.844 1 30.67 71 VAL B O 1
ATOM 4940 N N . SER B 1 72 ? 51.25 8.531 19.453 1 32.22 72 SER B N 1
ATOM 4941 C CA . SER B 1 72 ? 52.531 8.211 18.828 1 32.22 72 SER B CA 1
ATOM 4942 C C . SER B 1 72 ? 52.5 8.523 17.328 1 32.22 72 SER B C 1
ATOM 4944 O O . SER B 1 72 ? 51.469 8.484 16.688 1 32.22 72 SER B O 1
ATOM 4946 N N . ASP B 1 73 ? 53.562 9.164 16.719 1 37.44 73 ASP B N 1
ATOM 4947 C CA . ASP B 1 73 ? 53.906 9.695 15.406 1 37.44 73 ASP B CA 1
ATOM 4948 C C . ASP B 1 73 ? 53.719 8.641 14.32 1 37.44 73 ASP B C 1
ATOM 4950 O O . ASP B 1 73 ? 53.344 8.961 13.188 1 37.44 73 ASP B O 1
ATOM 4954 N N . GLY B 1 74 ? 53.969 7.344 14.656 1 38.84 74 GLY B N 1
ATOM 4955 C CA . GLY B 1 74 ? 54.094 6.312 13.641 1 38.84 74 GLY B CA 1
ATOM 4956 C C . GLY B 1 74 ? 52.75 5.957 13 1 38.84 74 GLY B C 1
ATOM 4957 O O . GLY B 1 74 ? 52.688 5.668 11.797 1 38.84 74 GLY B O 1
ATOM 4958 N N . TYR B 1 75 ? 51.75 5.797 13.828 1 40.19 75 TYR B N 1
ATOM 4959 C CA . TYR B 1 75 ? 50.406 5.461 13.32 1 40.19 75 TYR B CA 1
ATOM 4960 C C . TYR B 1 75 ? 49.875 6.582 12.445 1 40.19 75 TYR B C 1
ATOM 4962 O O . TYR B 1 75 ? 49.281 6.32 11.391 1 40.19 75 TYR B O 1
ATOM 4970 N N . GLU B 1 76 ? 50.125 7.684 12.828 1 45.88 76 GLU B N 1
ATOM 4971 C CA . GLU B 1 76 ? 49.688 8.852 12.078 1 45.88 76 GLU B CA 1
ATOM 4972 C C . GLU B 1 76 ? 50.438 8.953 10.742 1 45.88 76 GLU B C 1
ATOM 4974 O O . GLU B 1 76 ? 49.844 9.32 9.727 1 45.88 76 GLU B O 1
ATOM 4979 N N . SER B 1 77 ? 51.594 8.375 10.719 1 51.78 77 SER B N 1
ATOM 4980 C CA . SER B 1 77 ? 52.344 8.398 9.469 1 51.78 77 SER B CA 1
ATOM 4981 C C . SER B 1 77 ? 51.812 7.383 8.469 1 51.78 77 SER B C 1
ATOM 4983 O O . SER B 1 77 ? 51.75 7.656 7.27 1 51.78 77 SER B O 1
ATOM 4985 N N . LYS B 1 78 ? 51.344 6.223 8.859 1 47.56 78 LYS B N 1
ATOM 4986 C CA . LYS B 1 78 ? 50.812 5.191 7.973 1 47.56 78 LYS B CA 1
ATOM 4987 C C . LYS B 1 78 ? 49.438 5.562 7.465 1 47.56 78 LYS B C 1
ATOM 4989 O O . LYS B 1 78 ? 49.125 5.355 6.289 1 47.56 78 LYS B O 1
ATOM 4994 N N . LEU B 1 79 ? 48.656 6.059 8.32 1 50.5 79 LEU B N 1
ATOM 4995 C CA . LEU B 1 79 ? 47.344 6.582 7.895 1 50.5 79 LEU B CA 1
ATOM 4996 C C . LEU B 1 79 ? 47.531 7.793 6.988 1 50.5 79 LEU B C 1
ATOM 4998 O O . LEU B 1 79 ? 46.812 7.941 6 1 50.5 79 LEU B O 1
ATOM 5002 N N . ASP B 1 80 ? 48.531 8.547 7.266 1 54.72 80 ASP B N 1
ATOM 5003 C CA . ASP B 1 80 ? 48.875 9.664 6.387 1 54.72 80 ASP B CA 1
ATOM 5004 C C . ASP B 1 80 ? 49.406 9.164 5.043 1 54.72 80 ASP B C 1
ATOM 5006 O O . ASP B 1 80 ? 49.062 9.719 3.996 1 54.72 80 ASP B O 1
ATOM 5010 N N . ALA B 1 81 ? 50.062 8.062 5.047 1 57.25 81 ALA B N 1
ATOM 5011 C CA . ALA B 1 81 ? 50.562 7.484 3.799 1 57.25 81 ALA B CA 1
ATOM 5012 C C . ALA B 1 81 ? 49.438 6.895 2.973 1 57.25 81 ALA B C 1
ATOM 5014 O O . ALA B 1 81 ? 49.406 7.047 1.748 1 57.25 81 ALA B O 1
ATOM 5015 N N . ILE B 1 82 ? 48.531 6.203 3.582 1 52.25 82 ILE B N 1
ATOM 5016 C CA . ILE B 1 82 ? 47.344 5.699 2.9 1 52.25 82 ILE B CA 1
ATOM 5017 C C . ILE B 1 82 ? 46.5 6.867 2.4 1 52.25 82 ILE B C 1
ATOM 5019 O O . ILE B 1 82 ? 46.031 6.859 1.259 1 52.25 82 ILE B O 1
ATOM 5023 N N . SER B 1 83 ? 46.438 7.871 3.238 1 54.5 83 SER B N 1
ATOM 5024 C CA . SER B 1 83 ? 45.719 9.062 2.814 1 54.5 83 SER B CA 1
ATOM 5025 C C . SER B 1 83 ? 46.438 9.766 1.661 1 54.5 83 SER B C 1
ATOM 5027 O O . SER B 1 83 ? 45.781 10.211 0.708 1 54.5 83 SER B O 1
ATOM 5029 N N . GLN B 1 84 ? 47.719 9.727 1.668 1 57.94 84 GLN B N 1
ATOM 5030 C CA . GLN B 1 84 ? 48.469 10.305 0.562 1 57.94 84 GLN B CA 1
ATOM 5031 C C . GLN B 1 84 ? 48.344 9.438 -0.69 1 57.94 84 GLN B C 1
ATOM 5033 O O . GLN B 1 84 ? 48.281 9.961 -1.806 1 57.94 84 GLN B O 1
ATOM 5038 N N . LYS B 1 85 ? 48.312 8.148 -0.483 1 51.19 85 LYS B N 1
ATOM 5039 C CA . LYS B 1 85 ? 48.125 7.246 -1.616 1 51.19 85 LYS B CA 1
ATOM 5040 C C . LYS B 1 85 ? 46.719 7.402 -2.203 1 51.19 85 LYS B C 1
ATOM 5042 O O . LYS B 1 85 ? 46.562 7.41 -3.424 1 51.19 85 LYS B O 1
ATOM 5047 N N . LEU B 1 86 ? 45.812 7.633 -1.324 1 51.53 86 LEU B N 1
ATOM 5048 C CA . LEU B 1 86 ? 44.438 7.898 -1.785 1 51.53 86 LEU B CA 1
ATOM 5049 C C . LEU B 1 86 ? 44.344 9.281 -2.422 1 51.53 86 LEU B C 1
ATOM 5051 O O . LEU B 1 86 ? 43.688 9.453 -3.434 1 51.53 86 LEU B O 1
ATOM 5055 N N . ASP B 1 87 ? 45.094 10.227 -1.918 1 52.75 87 ASP B N 1
ATOM 5056 C CA . ASP B 1 87 ? 45.156 11.539 -2.549 1 52.75 87 ASP B CA 1
ATOM 5057 C C . ASP B 1 87 ? 45.875 11.461 -3.893 1 52.75 87 ASP B C 1
ATOM 5059 O O . ASP B 1 87 ? 45.469 12.102 -4.863 1 52.75 87 ASP B O 1
ATOM 5063 N N . ARG B 1 88 ? 46.938 10.68 -3.947 1 49.84 88 ARG B N 1
ATOM 5064 C CA . ARG B 1 88 ? 47.625 10.508 -5.215 1 49.84 88 ARG B CA 1
ATOM 5065 C C . ARG B 1 88 ? 46.75 9.781 -6.23 1 49.84 88 ARG B C 1
ATOM 5067 O O . ARG B 1 88 ? 46.75 10.125 -7.414 1 49.84 88 ARG B O 1
ATOM 5074 N N . ILE B 1 89 ? 46.094 8.766 -5.832 1 44.03 89 ILE B N 1
ATOM 5075 C CA . ILE B 1 89 ? 45.156 8.109 -6.727 1 44.03 89 ILE B CA 1
ATOM 5076 C C . ILE B 1 89 ? 44.031 9.086 -7.086 1 44.03 89 ILE B C 1
ATOM 5078 O O . ILE B 1 89 ? 43.625 9.188 -8.25 1 44.03 89 ILE B O 1
ATOM 5082 N N . SER B 1 90 ? 43.625 9.898 -6.121 1 44.31 90 SER B N 1
ATOM 5083 C CA . SER B 1 90 ? 42.656 10.93 -6.422 1 44.31 90 SER B CA 1
ATOM 5084 C C . SER B 1 90 ? 43.25 12.008 -7.332 1 44.31 90 SER B C 1
ATOM 5086 O O . SER B 1 90 ? 42.594 12.461 -8.266 1 44.31 90 SER B O 1
ATOM 5088 N N . LEU B 1 91 ? 44.438 12.398 -7.051 1 46.97 91 LEU B N 1
ATOM 5089 C CA . LEU B 1 91 ? 45.094 13.352 -7.934 1 46.97 91 LEU B CA 1
ATOM 5090 C C . LEU B 1 91 ? 45.438 12.711 -9.273 1 46.97 91 LEU B C 1
ATOM 5092 O O . LEU B 1 91 ? 45.312 13.344 -10.32 1 46.97 91 LEU B O 1
ATOM 5096 N N . ALA B 1 92 ? 45.938 11.5 -9.266 1 37.84 92 ALA B N 1
ATOM 5097 C CA . ALA B 1 92 ? 46.188 10.844 -10.539 1 37.84 92 ALA B CA 1
ATOM 5098 C C . ALA B 1 92 ? 44.938 10.648 -11.352 1 37.84 92 ALA B C 1
ATOM 5100 O O . ALA B 1 92 ? 44.938 10.766 -12.578 1 37.84 92 ALA B O 1
ATOM 5101 N N . VAL B 1 93 ? 43.875 10.273 -10.734 1 37.06 93 VAL B N 1
ATOM 5102 C CA . VAL B 1 93 ? 42.594 10.266 -11.414 1 37.06 93 VAL B CA 1
ATOM 5103 C C . VAL B 1 93 ? 42.188 11.695 -11.781 1 37.06 93 VAL B C 1
ATOM 5105 O O . VAL B 1 93 ? 41.656 11.945 -12.852 1 37.06 93 VAL B O 1
ATOM 5108 N N . ASP B 1 94 ? 42.469 12.688 -11.023 1 36.22 94 ASP B N 1
ATOM 5109 C CA . ASP B 1 94 ? 42.25 14.086 -11.383 1 36.22 94 ASP B CA 1
ATOM 5110 C C . ASP B 1 94 ? 43.188 14.523 -12.508 1 36.22 94 ASP B C 1
ATOM 5112 O O . ASP B 1 94 ? 42.812 15.336 -13.352 1 36.22 94 ASP B O 1
ATOM 5116 N N . ASN B 1 95 ? 44.469 14.102 -12.422 1 33.09 95 ASN B N 1
ATOM 5117 C CA . ASN B 1 95 ? 45.406 14.516 -13.445 1 33.09 95 ASN B CA 1
ATOM 5118 C C . ASN B 1 95 ? 45.156 13.805 -14.773 1 33.09 95 ASN B C 1
ATOM 5120 O O . ASN B 1 95 ? 45.875 14.031 -15.75 1 33.09 95 ASN B O 1
ATOM 5124 N N . ILE B 1 96 ? 44.719 12.523 -14.773 1 30.25 96 ILE B N 1
ATOM 5125 C CA . ILE B 1 96 ? 44.406 12.07 -16.125 1 30.25 96 ILE B CA 1
ATOM 5126 C C . ILE B 1 96 ? 43.5 13.078 -16.812 1 30.25 96 ILE B C 1
ATOM 5128 O O . ILE B 1 96 ? 43.438 13.133 -18.031 1 30.25 96 ILE B O 1
ATOM 5132 N N . THR B 1 97 ? 42.875 13.906 -16 1 28.42 97 THR B N 1
ATOM 5133 C CA . THR B 1 97 ? 42.031 14.945 -16.594 1 28.42 97 THR B CA 1
ATOM 5134 C C . THR B 1 97 ? 42.875 16.141 -17.016 1 28.42 97 THR B C 1
ATOM 5136 O O . THR B 1 97 ? 42.344 17.156 -17.469 1 28.42 97 THR B O 1
ATOM 5139 N N . SER B 1 98 ? 44.156 16.031 -16.781 1 25.16 98 SER B N 1
ATOM 5140 C CA . SER B 1 98 ? 44.688 17.391 -16.844 1 25.16 98 SER B CA 1
ATOM 5141 C C . SER B 1 98 ? 44.906 17.828 -18.297 1 25.16 98 SER B C 1
ATOM 5143 O O . SER B 1 98 ? 45.219 18.984 -18.562 1 25.16 98 SER B O 1
ATOM 5145 N N . SER B 1 99 ? 45.375 17.047 -19.156 1 21.47 99 SER B N 1
ATOM 5146 C CA . SER B 1 99 ? 46.125 17.844 -20.125 1 21.47 99 SER B CA 1
ATOM 5147 C C . SER B 1 99 ? 45.219 18.891 -20.781 1 21.47 99 SER B C 1
ATOM 5149 O O . SER B 1 99 ? 44.281 18.547 -21.5 1 21.47 99 SER B O 1
ATOM 5151 N N . PRO B 1 100 ? 45.281 20.031 -20.219 1 22.08 100 PRO B N 1
ATOM 5152 C CA . PRO B 1 100 ? 44.562 21.156 -20.812 1 22.08 100 PRO B CA 1
ATOM 5153 C C . PRO B 1 100 ? 45.188 21.656 -22.109 1 22.08 100 PRO B C 1
ATOM 5155 O O . PRO B 1 100 ? 44.938 22.781 -22.547 1 22.08 100 PRO B O 1
ATOM 5158 N N . GLN B 1 101 ? 45.875 20.844 -22.922 1 18.84 101 GLN B N 1
ATOM 5159 C CA . GLN B 1 101 ? 46.531 21.703 -23.922 1 18.84 101 GLN B CA 1
ATOM 5160 C C . GLN B 1 101 ? 45.562 22.781 -24.406 1 18.84 101 GLN B C 1
ATOM 5162 O O . GLN B 1 101 ? 44.344 22.547 -24.516 1 18.84 101 GLN B O 1
ATOM 5167 N N . GLN B 1 102 ? 46.188 24.062 -24.516 1 20.48 102 GLN B N 1
ATOM 5168 C CA . GLN B 1 102 ? 45.812 25.438 -24.859 1 20.48 102 GLN B CA 1
ATOM 5169 C C . GLN B 1 102 ? 45.281 25.5 -26.297 1 20.48 102 GLN B C 1
ATOM 5171 O O . GLN B 1 102 ? 45.125 26.594 -26.844 1 20.48 102 GLN B O 1
ATOM 5176 N N . LEU B 1 103 ? 45.219 24.438 -27 1 17.53 103 LEU B N 1
ATOM 5177 C CA . LEU B 1 103 ? 45.281 24.75 -28.422 1 17.53 103 LEU B CA 1
ATOM 5178 C C . LEU B 1 103 ? 44.281 25.844 -28.781 1 17.53 103 LEU B C 1
ATOM 5180 O O . LEU B 1 103 ? 43.125 25.766 -28.422 1 17.53 103 LEU B O 1
ATOM 5184 N N . GLN B 1 104 ? 44.844 27 -29.359 1 17.81 104 GLN B N 1
ATOM 5185 C CA . GLN B 1 104 ? 44.531 28.359 -29.797 1 17.81 104 GLN B CA 1
ATOM 5186 C C . GLN B 1 104 ? 43.375 28.344 -30.812 1 17.81 104 GLN B C 1
ATOM 5188 O O . GLN B 1 104 ? 42.844 29.391 -31.156 1 17.81 104 GLN B O 1
ATOM 5193 N N . GLY B 1 105 ? 43.25 27.266 -31.578 1 16.91 105 GLY B N 1
ATOM 5194 C CA . GLY B 1 105 ? 42.969 27.672 -32.938 1 16.91 105 GLY B CA 1
ATOM 5195 C C . GLY B 1 105 ? 41.75 28.578 -33.062 1 16.91 105 GLY B C 1
ATOM 5196 O O . GLY B 1 105 ? 40.969 28.703 -32.094 1 16.91 105 GLY B O 1
ATOM 5197 N N . GLY B 1 106 ? 41.562 29.141 -34.375 1 16.78 106 GLY B N 1
ATOM 5198 C CA . GLY B 1 106 ? 41 30.281 -35.094 1 16.78 106 GLY B CA 1
ATOM 5199 C C . GLY B 1 106 ? 39.5 30.375 -34.969 1 16.78 106 GLY B C 1
ATOM 5200 O O . GLY B 1 106 ? 38.875 29.719 -34.125 1 16.78 106 GLY B O 1
ATOM 5201 N N . SER B 1 107 ? 38.875 30.172 -36.156 1 16.83 107 SER B N 1
ATOM 5202 C CA . SER B 1 107 ? 37.969 30.984 -36.969 1 16.83 107 SER B CA 1
ATOM 5203 C C . SER B 1 107 ? 36.5 30.781 -36.531 1 16.83 107 SER B C 1
ATOM 5205 O O . SER B 1 107 ? 36.188 29.828 -35.844 1 16.83 107 SER B O 1
ATOM 5207 N N . SER B 1 108 ? 35.594 31.672 -37.031 1 16.05 108 SER B N 1
ATOM 5208 C CA . SER B 1 108 ? 34.312 32.344 -37.062 1 16.05 108 SER B CA 1
ATOM 5209 C C . SER B 1 108 ? 33.156 31.375 -37.281 1 16.05 108 SER B C 1
ATOM 5211 O O . SER B 1 108 ? 31.984 31.766 -37.281 1 16.05 108 SER B O 1
ATOM 5213 N N . ALA B 1 109 ? 33.469 30.141 -37.719 1 15.27 109 ALA B N 1
ATOM 5214 C CA . ALA B 1 109 ? 32.438 29.891 -38.719 1 15.27 109 ALA B CA 1
ATOM 5215 C C . ALA B 1 109 ? 31.062 29.75 -38.094 1 15.27 109 ALA B C 1
ATOM 5217 O O . ALA B 1 109 ? 30.891 29 -37.125 1 15.27 109 ALA B O 1
ATOM 5218 N N . ALA B 1 110 ? 30.141 30.719 -38.344 1 15.35 110 ALA B N 1
ATOM 5219 C CA . ALA B 1 110 ? 28.734 31.125 -38.344 1 15.35 110 ALA B CA 1
ATOM 5220 C C . ALA B 1 110 ? 27.828 29.984 -38.781 1 15.35 110 ALA B C 1
ATOM 5222 O O . ALA B 1 110 ? 27.625 29.75 -39.969 1 15.35 110 ALA B O 1
ATOM 5223 N N . HIS B 1 111 ? 28.109 28.734 -38.344 1 15.07 111 HIS B N 1
ATOM 5224 C CA . HIS B 1 111 ? 27.344 27.828 -39.188 1 15.07 111 HIS B CA 1
ATOM 5225 C C . HIS B 1 111 ? 25.875 28.234 -39.219 1 15.07 111 HIS B C 1
ATOM 5227 O O . HIS B 1 111 ? 25.328 28.703 -38.219 1 15.07 111 HIS B O 1
ATOM 5233 N N . THR B 1 112 ? 25.234 28.156 -40.406 1 14.84 112 THR B N 1
ATOM 5234 C CA . THR B 1 112 ? 24.062 28.453 -41.219 1 14.84 112 THR B CA 1
ATOM 5235 C C . THR B 1 112 ? 22.812 27.75 -40.656 1 14.84 112 THR B C 1
ATOM 5237 O O . THR B 1 112 ? 22.922 26.688 -40.062 1 14.84 112 THR B O 1
ATOM 5240 N N . ALA B 1 113 ? 21.609 28.297 -40.969 1 15.36 113 ALA B N 1
ATOM 5241 C CA . ALA B 1 113 ? 20.172 28.562 -40.906 1 15.36 113 ALA B CA 1
ATOM 5242 C C . ALA B 1 113 ? 19.375 27.312 -41.281 1 15.36 113 ALA B C 1
ATOM 5244 O O . ALA B 1 113 ? 18.141 27.359 -41.344 1 15.36 113 ALA B O 1
ATOM 5245 N N . ILE B 1 114 ? 19.875 26.047 -41.375 1 15.58 114 ILE B N 1
ATOM 5246 C CA . ILE B 1 114 ? 18.938 25.469 -42.344 1 15.58 114 ILE B CA 1
ATOM 5247 C C . ILE B 1 114 ? 17.531 25.5 -41.75 1 15.58 114 ILE B C 1
ATOM 5249 O O . ILE B 1 114 ? 17.297 24.953 -40.656 1 15.58 114 ILE B O 1
ATOM 5253 N N . SER B 1 115 ? 16.562 26.375 -42.281 1 16.91 115 SER B N 1
ATOM 5254 C CA . SER B 1 115 ? 15.219 26.922 -42.5 1 16.91 115 SER B CA 1
ATOM 5255 C C . SER B 1 115 ? 14.211 25.812 -42.812 1 16.91 115 SER B C 1
ATOM 5257 O O . SER B 1 115 ? 13.172 26.062 -43.406 1 16.91 115 SER B O 1
ATOM 5259 N N . SER B 1 116 ? 14.461 24.484 -42.844 1 16.55 116 SER B N 1
ATOM 5260 C CA . SER B 1 116 ? 13.43 23.891 -43.688 1 16.55 116 SER B CA 1
ATOM 5261 C C . SER B 1 116 ? 12.039 24.141 -43.094 1 16.55 116 SER B C 1
ATOM 5263 O O . SER B 1 116 ? 11.758 23.812 -41.969 1 16.55 116 SER B O 1
ATOM 5265 N N . GLN B 1 117 ? 11.203 25.047 -43.719 1 18.11 117 GLN B N 1
ATOM 5266 C CA . GLN B 1 117 ? 9.898 25.703 -43.812 1 18.11 117 GLN B CA 1
ATOM 5267 C C . GLN B 1 117 ? 8.781 24.688 -44 1 18.11 117 GLN B C 1
ATOM 5269 O O . GLN B 1 117 ? 7.637 25.047 -44.25 1 18.11 117 GLN B O 1
ATOM 5274 N N . VAL B 1 118 ? 8.945 23.297 -44.031 1 17.38 118 VAL B N 1
ATOM 5275 C CA . VAL B 1 118 ? 7.789 22.781 -44.75 1 17.38 118 VAL B CA 1
ATOM 5276 C C . VAL B 1 118 ? 6.508 23.141 -44 1 17.38 118 VAL B C 1
ATOM 5278 O O . VAL B 1 118 ? 6.371 22.859 -42.812 1 17.38 118 VAL B O 1
ATOM 5281 N N . THR B 1 119 ? 5.688 24.062 -44.531 1 17.94 119 THR B N 1
ATOM 5282 C CA . THR B 1 119 ? 4.438 24.797 -44.312 1 17.94 119 THR B CA 1
ATOM 5283 C C . THR B 1 119 ? 3.252 23.828 -44.312 1 17.94 119 THR B C 1
ATOM 5285 O O . THR B 1 119 ? 2.131 24.219 -44 1 17.94 119 THR B O 1
ATOM 5288 N N . PRO B 1 120 ? 3.221 22.516 -44.562 1 17.81 120 PRO B N 1
ATOM 5289 C CA . PRO B 1 120 ? 1.991 22.234 -45.312 1 17.81 120 PRO B CA 1
ATOM 5290 C C . PRO B 1 120 ? 0.731 22.484 -44.469 1 17.81 120 PRO B C 1
ATOM 5292 O O . PRO B 1 120 ? 0.646 22.062 -43.312 1 17.81 120 PRO B O 1
ATOM 5295 N N . ILE B 1 121 ? -0.079 23.484 -44.719 1 18.69 121 ILE B N 1
ATOM 5296 C CA . ILE B 1 121 ? -1.292 24.078 -44.156 1 18.69 121 ILE B CA 1
ATOM 5297 C C . ILE B 1 121 ? -2.445 23.078 -44.281 1 18.69 121 ILE B C 1
ATOM 5299 O O . ILE B 1 121 ? -3.488 23.25 -43.625 1 18.69 121 ILE B O 1
ATOM 5303 N N . SER B 1 122 ? -2.369 22.031 -45.156 1 18.28 122 SER B N 1
ATOM 5304 C CA . SER B 1 122 ? -3.637 21.922 -45.875 1 18.28 122 SER B CA 1
ATOM 5305 C C . SER B 1 122 ? -4.801 21.719 -44.906 1 18.28 122 SER B C 1
ATOM 5307 O O . SER B 1 122 ? -5.664 22.594 -44.781 1 18.28 122 SER B O 1
ATOM 5309 N N . HIS B 1 123 ? -5.594 20.484 -45.156 1 17.55 123 HIS B N 1
ATOM 5310 C CA . HIS B 1 123 ? -6.984 20.234 -45.5 1 17.55 123 HIS B CA 1
ATOM 5311 C C . HIS B 1 123 ? -7.855 20.109 -44.25 1 17.55 123 HIS B C 1
ATOM 5313 O O . HIS B 1 123 ? -7.527 19.359 -43.344 1 17.55 123 HIS B O 1
ATOM 5319 N N . ALA B 1 124 ? -8.82 21 -44 1 19.27 124 ALA B N 1
ATOM 5320 C CA . ALA B 1 124 ? -9.812 21.578 -43.094 1 19.27 124 ALA B CA 1
ATOM 5321 C C . ALA B 1 124 ? -10.898 20.562 -42.75 1 19.27 124 ALA B C 1
ATOM 5323 O O . ALA B 1 124 ? -11.492 20.625 -41.656 1 19.27 124 ALA B O 1
ATOM 5324 N N . SER B 1 125 ? -11.453 19.719 -43.688 1 19.83 125 SER B N 1
ATOM 5325 C CA . SER B 1 125 ? -12.906 19.656 -43.781 1 19.83 125 SER B CA 1
ATOM 5326 C C . SER B 1 125 ? -13.484 18.75 -42.719 1 19.83 125 SER B C 1
ATOM 5328 O O . SER B 1 125 ? -14.695 18.484 -42.688 1 19.83 125 SER B O 1
ATOM 5330 N N . SER B 1 126 ? -12.805 17.875 -42.031 1 20.69 126 SER B N 1
ATOM 5331 C CA . SER B 1 126 ? -13.719 16.781 -41.719 1 20.69 126 SER B CA 1
ATOM 5332 C C . SER B 1 126 ? -14.875 17.25 -40.844 1 20.69 126 SER B C 1
ATOM 5334 O O . SER B 1 126 ? -14.688 18.062 -39.938 1 20.69 126 SER B O 1
ATOM 5336 N N . PRO B 1 127 ? -16.234 17.047 -41.219 1 21.31 127 PRO B N 1
ATOM 5337 C CA . PRO B 1 127 ? -17.516 17.484 -40.656 1 21.31 127 PRO B CA 1
ATOM 5338 C C . PRO B 1 127 ? -17.641 17.219 -39.156 1 21.31 127 PRO B C 1
ATOM 5340 O O . PRO B 1 127 ? -16.922 16.359 -38.625 1 21.31 127 PRO B O 1
ATOM 5343 N N . SER B 1 128 ? -18.344 18.125 -38.469 1 22.58 128 SER B N 1
ATOM 5344 C CA . SER B 1 128 ? -18.781 18.469 -37.125 1 22.58 128 SER B CA 1
ATOM 5345 C C . SER B 1 128 ? -19.609 17.344 -36.531 1 22.58 128 SER B C 1
ATOM 5347 O O . SER B 1 128 ? -20.797 17.203 -36.812 1 22.58 128 SER B O 1
ATOM 5349 N N . CYS B 1 129 ? -19.328 16 -36.75 1 21.33 129 CYS B N 1
ATOM 5350 C CA . CYS B 1 129 ? -20.359 15.117 -36.188 1 21.33 129 CYS B CA 1
ATOM 5351 C C . CYS B 1 129 ? -20.688 15.516 -34.75 1 21.33 129 CYS B C 1
ATOM 5353 O O . CYS B 1 129 ? -19.781 15.727 -33.938 1 21.33 129 CYS B O 1
ATOM 5355 N N . HIS B 1 130 ? -21.844 16.188 -34.5 1 22.58 130 HIS B N 1
ATOM 5356 C CA . HIS B 1 130 ? -22.609 16.609 -33.312 1 22.58 130 HIS B CA 1
ATOM 5357 C C . HIS B 1 130 ? -22.672 15.508 -32.281 1 22.58 130 HIS B C 1
ATOM 5359 O O . HIS B 1 130 ? -23.516 14.617 -32.344 1 22.58 130 HIS B O 1
ATOM 5365 N N . VAL B 1 131 ? -21.641 14.828 -32.062 1 24.98 131 VAL B N 1
ATOM 5366 C CA . VAL B 1 131 ? -21.812 13.742 -31.109 1 24.98 131 VAL B CA 1
ATOM 5367 C C . VAL B 1 131 ? -22.406 14.281 -29.812 1 24.98 131 VAL B C 1
ATOM 5369 O O . VAL B 1 131 ? -21.938 15.289 -29.281 1 24.98 131 VAL B O 1
ATOM 5372 N N . GLY B 1 132 ? -23.719 14.016 -29.562 1 22.8 132 GLY B N 1
ATOM 5373 C CA . GLY B 1 132 ? -24.609 14.312 -28.453 1 22.8 132 GLY B CA 1
ATOM 5374 C C . GLY B 1 132 ? -23.922 14.242 -27.094 1 22.8 132 GLY B C 1
ATOM 5375 O O . GLY B 1 132 ? -22.891 13.586 -26.953 1 22.8 132 GLY B O 1
ATOM 5376 N N . THR B 1 133 ? -24.188 15.305 -26.266 1 27.25 133 THR B N 1
ATOM 5377 C CA . THR B 1 133 ? -23.828 15.734 -24.922 1 27.25 133 THR B CA 1
ATOM 5378 C C . THR B 1 133 ? -24 14.586 -23.922 1 27.25 133 THR B C 1
ATOM 5380 O O . THR B 1 133 ? -25.047 14.445 -23.312 1 27.25 133 THR B O 1
ATOM 5383 N N . GLY B 1 134 ? -23.969 13.336 -24.406 1 26.75 134 GLY B N 1
ATOM 5384 C CA . GLY B 1 134 ? -24.312 12.398 -23.344 1 26.75 134 GLY B CA 1
ATOM 5385 C C . GLY B 1 134 ? -23.531 12.641 -22.062 1 26.75 134 GLY B C 1
ATOM 5386 O O . GLY B 1 134 ? -22.547 13.367 -22.047 1 26.75 134 GLY B O 1
ATOM 5387 N N . PRO B 1 135 ? -24.281 12.352 -20.875 1 30.41 135 PRO B N 1
ATOM 5388 C CA . PRO B 1 135 ? -23.797 12.648 -19.516 1 30.41 135 PRO B CA 1
ATOM 5389 C C . PRO B 1 135 ? -22.297 12.422 -19.375 1 30.41 135 PRO B C 1
ATOM 5391 O O . PRO B 1 135 ? -21.703 11.641 -20.125 1 30.41 135 PRO B O 1
ATOM 5394 N N . GLU B 1 136 ? -21.672 13.5 -18.906 1 29.66 136 GLU B N 1
ATOM 5395 C CA . GLU B 1 136 ? -20.266 13.594 -18.562 1 29.66 136 GLU B CA 1
ATOM 5396 C C . GLU B 1 136 ? -19.719 12.266 -18.047 1 29.66 136 GLU B C 1
ATOM 5398 O O . GLU B 1 136 ? -20.125 11.797 -16.984 1 29.66 136 GLU B O 1
ATOM 5403 N N . LYS B 1 137 ? -19.672 11.328 -18.891 1 30.47 137 LYS B N 1
ATOM 5404 C CA . LYS B 1 137 ? -19.016 10.039 -18.672 1 30.47 137 LYS B CA 1
ATOM 5405 C C . LYS B 1 137 ? -17.766 10.195 -17.812 1 30.47 137 LYS B C 1
ATOM 5407 O O . LYS B 1 137 ? -16.922 11.039 -18.094 1 30.47 137 LYS B O 1
ATOM 5412 N N . GLY B 1 138 ? -18.047 9.984 -16.469 1 29.77 138 GLY B N 1
ATOM 5413 C CA . GLY B 1 138 ? -16.938 9.984 -15.531 1 29.77 138 GLY B CA 1
ATOM 5414 C C . GLY B 1 138 ? -15.648 9.453 -16.125 1 29.77 138 GLY B C 1
ATOM 5415 O O . GLY B 1 138 ? -15.672 8.5 -16.906 1 29.77 138 GLY B O 1
ATOM 5416 N N . SER B 1 139 ? -14.836 10.328 -16.547 1 31.55 139 SER B N 1
ATOM 5417 C CA . SER B 1 139 ? -13.438 10.141 -16.922 1 31.55 139 SER B CA 1
ATOM 5418 C C . SER B 1 139 ? -12.805 9 -16.125 1 31.55 139 SER B C 1
ATOM 5420 O O . SER B 1 139 ? -12.422 9.18 -14.977 1 31.55 139 SER B O 1
ATOM 5422 N N . GLU B 1 140 ? -13.578 7.98 -15.867 1 32.88 140 GLU B N 1
ATOM 5423 C CA . GLU B 1 140 ? -12.828 6.883 -15.273 1 32.88 140 GLU B CA 1
ATOM 5424 C C . GLU B 1 140 ? -11.422 6.789 -15.867 1 32.88 140 GLU B C 1
ATOM 5426 O O . GLU B 1 140 ? -11.258 6.789 -17.094 1 32.88 140 GLU B O 1
ATOM 5431 N N . PHE B 1 141 ? -10.523 7.277 -15.188 1 33.78 141 PHE B N 1
ATOM 5432 C CA . PHE B 1 141 ? -9.086 7.34 -15.422 1 33.78 141 PHE B CA 1
ATOM 5433 C C . PHE B 1 141 ? -8.594 6.074 -16.109 1 33.78 141 PHE B C 1
ATOM 5435 O O . PHE B 1 141 ? -9.016 4.969 -15.773 1 33.78 141 PHE B O 1
ATOM 5442 N N . GLU B 1 142 ? -8.414 6.152 -17.25 1 39.75 142 GLU B N 1
ATOM 5443 C CA . GLU B 1 142 ? -7.555 5.254 -18.016 1 39.75 142 GLU B CA 1
ATOM 5444 C C . GLU B 1 142 ? -6.418 4.715 -17.141 1 39.75 142 GLU B C 1
ATOM 5446 O O . GLU B 1 142 ? -5.438 5.418 -16.891 1 39.75 142 GLU B O 1
ATOM 5451 N N . GLY B 1 143 ? -6.777 4.141 -16.078 1 40.69 143 GLY B N 1
ATOM 5452 C CA . GLY B 1 143 ? -5.855 3.545 -15.117 1 40.69 143 GLY B CA 1
ATOM 5453 C C . GLY B 1 143 ? -4.52 3.166 -15.734 1 40.69 143 GLY B C 1
ATOM 5454 O O . GLY B 1 143 ? -3.498 3.148 -15.039 1 40.69 143 GLY B O 1
ATOM 5455 N N . ASP B 1 144 ? -4.539 2.244 -16.953 1 48.03 144 ASP B N 1
ATOM 5456 C CA . ASP B 1 144 ? -3.209 1.82 -17.375 1 48.03 144 ASP B CA 1
ATOM 5457 C C . ASP B 1 144 ? -2.557 2.877 -18.266 1 48.03 144 ASP B C 1
ATOM 5459 O O . ASP B 1 144 ? -2.576 2.764 -19.484 1 48.03 144 ASP B O 1
ATOM 5463 N N . VAL B 1 145 ? -2.381 3.971 -17.734 1 50.56 145 VAL B N 1
ATOM 5464 C CA . VAL B 1 145 ? -1.799 5.133 -18.406 1 50.56 145 VAL B CA 1
ATOM 5465 C C . VAL B 1 145 ? -0.593 4.707 -19.234 1 50.56 145 VAL B C 1
ATOM 5467 O O . VAL B 1 145 ? -0.421 5.16 -20.359 1 50.56 145 VAL B O 1
ATOM 5470 N N . THR B 1 146 ? 0.047 3.773 -18.672 1 55.66 146 THR B N 1
ATOM 5471 C CA . THR B 1 146 ? 1.294 3.426 -19.344 1 55.66 146 THR B CA 1
ATOM 5472 C C . THR B 1 146 ? 1.018 2.695 -20.656 1 55.66 146 THR B C 1
ATOM 5474 O O . THR B 1 146 ? 1.601 3.025 -21.688 1 55.66 146 THR B O 1
ATOM 5477 N N . LEU B 1 147 ? 0.136 1.787 -20.578 1 58.62 147 LEU B N 1
ATOM 5478 C CA . LEU B 1 147 ? -0.167 1.034 -21.781 1 58.62 147 LEU B CA 1
ATOM 5479 C C . LEU B 1 147 ? -0.836 1.926 -22.828 1 58.62 147 LEU B C 1
ATOM 5481 O O . LEU B 1 147 ? -0.556 1.811 -24.016 1 58.62 147 LEU B O 1
ATOM 5485 N N . THR B 1 148 ? -1.571 2.803 -22.297 1 59.62 148 THR B N 1
ATOM 5486 C CA . THR B 1 148 ? -2.25 3.73 -23.188 1 59.62 148 THR B CA 1
ATOM 5487 C C . THR B 1 148 ? -1.251 4.688 -23.828 1 59.62 148 THR B C 1
ATOM 5489 O O . THR B 1 148 ? -1.342 4.977 -25.031 1 59.62 148 THR B O 1
ATOM 5492 N N . THR B 1 149 ? -0.354 5.027 -23.031 1 62.34 149 THR B N 1
ATOM 5493 C CA . THR B 1 149 ? 0.672 5.926 -23.547 1 62.34 149 THR B CA 1
ATOM 5494 C C . THR B 1 149 ? 1.514 5.23 -24.609 1 62.34 149 THR B C 1
ATOM 5496 O O . THR B 1 149 ? 1.795 5.809 -25.656 1 62.34 149 THR B O 1
ATOM 5499 N N . GLN B 1 150 ? 1.805 4.035 -24.328 1 63.75 150 GLN B N 1
ATOM 5500 C CA . GLN B 1 150 ? 2.609 3.283 -25.281 1 63.75 150 GLN B CA 1
ATOM 5501 C C . GLN B 1 150 ? 1.817 2.988 -26.547 1 63.75 150 GLN B C 1
ATOM 5503 O O . GLN B 1 150 ? 2.367 3.029 -27.656 1 63.75 150 GLN B O 1
ATOM 5508 N N . ALA B 1 151 ? 0.623 2.66 -26.281 1 65.44 151 ALA B N 1
ATOM 5509 C CA . ALA B 1 151 ? -0.23 2.412 -27.438 1 65.44 151 ALA B CA 1
ATOM 5510 C C . ALA B 1 151 ? -0.404 3.68 -28.281 1 65.44 151 ALA B C 1
ATOM 5512 O O . ALA B 1 151 ? -0.411 3.625 -29.5 1 65.44 151 ALA B O 1
ATOM 5513 N N . THR B 1 152 ? -0.525 4.766 -27.625 1 66.88 152 THR B N 1
ATOM 5514 C CA . THR B 1 152 ? -0.623 6.043 -28.328 1 66.88 152 THR B CA 1
ATOM 5515 C C . THR B 1 152 ? 0.662 6.336 -29.094 1 66.88 152 THR B C 1
ATOM 5517 O O . THR B 1 152 ? 0.616 6.77 -30.25 1 66.88 152 THR B O 1
ATOM 5520 N N . PHE B 1 153 ? 1.701 6.148 -28.5 1 66.75 153 PHE B N 1
ATOM 5521 C CA . PHE B 1 153 ? 2.986 6.32 -29.156 1 66.75 153 PHE B CA 1
ATOM 5522 C C . PHE B 1 153 ? 3.07 5.457 -30.406 1 66.75 153 PHE B C 1
ATOM 5524 O O . PHE B 1 153 ? 3.479 5.93 -31.469 1 66.75 153 PHE B O 1
ATOM 5531 N N . ALA B 1 154 ? 2.773 4.211 -30.203 1 72.56 154 ALA B N 1
ATOM 5532 C CA . ALA B 1 154 ? 2.838 3.277 -31.328 1 72.56 154 ALA B CA 1
ATOM 5533 C C . ALA B 1 154 ? 1.942 3.738 -32.469 1 72.56 154 ALA B C 1
ATOM 5535 O O . ALA B 1 154 ? 2.334 3.672 -33.656 1 72.56 154 ALA B O 1
ATOM 5536 N N . THR B 1 155 ? 0.826 4.148 -32.125 1 71.62 155 THR B N 1
ATOM 5537 C CA . THR B 1 155 ? -0.122 4.617 -33.125 1 71.62 155 THR B CA 1
ATOM 5538 C C . THR B 1 155 ? 0.422 5.844 -33.844 1 71.62 155 THR B C 1
ATOM 5540 O O . THR B 1 155 ? 0.38 5.918 -35.094 1 71.62 155 THR B O 1
ATOM 5543 N N . ASP B 1 156 ? 0.905 6.781 -33.125 1 71 156 ASP B N 1
ATOM 5544 C CA . ASP B 1 156 ? 1.461 8 -33.688 1 71 156 ASP B CA 1
ATOM 5545 C C . ASP B 1 156 ? 2.674 7.695 -34.562 1 71 156 ASP B C 1
ATOM 5547 O O . ASP B 1 156 ? 2.854 8.297 -35.625 1 71 156 ASP B O 1
ATOM 5551 N N . PHE B 1 157 ? 3.41 6.883 -34.125 1 72.31 157 PHE B N 1
ATOM 5552 C CA . PHE B 1 157 ? 4.609 6.48 -34.875 1 72.31 157 PHE B CA 1
ATOM 5553 C C . PHE B 1 157 ? 4.242 5.859 -36.219 1 72.31 157 PHE B C 1
ATOM 5555 O O . PHE B 1 157 ? 4.836 6.199 -37.219 1 72.31 157 PHE B O 1
ATOM 5562 N N . LEU B 1 158 ? 3.357 4.996 -36.062 1 75.38 158 LEU B N 1
ATOM 5563 C CA . LEU B 1 158 ? 2.924 4.336 -37.281 1 75.38 158 LEU B CA 1
ATOM 5564 C C . LEU B 1 158 ? 2.238 5.324 -38.219 1 75.38 158 LEU B C 1
ATOM 5566 O O . LEU B 1 158 ? 2.391 5.238 -39.438 1 75.38 158 LEU B O 1
ATOM 5570 N N . GLN B 1 159 ? 1.491 6.133 -37.688 1 77.88 159 GLN B N 1
ATOM 5571 C CA . GLN B 1 159 ? 0.834 7.164 -38.469 1 77.88 159 GLN B CA 1
ATOM 5572 C C . GLN B 1 159 ? 1.856 8.031 -39.219 1 77.88 159 GLN B C 1
ATOM 5574 O O . GLN B 1 159 ? 1.688 8.344 -40.375 1 77.88 159 GLN B O 1
ATOM 5579 N N . GLN B 1 160 ? 2.812 8.438 -38.531 1 73.56 160 GLN B N 1
ATOM 5580 C CA . GLN B 1 160 ? 3.881 9.227 -39.125 1 73.56 160 GLN B CA 1
ATOM 5581 C C . GLN B 1 160 ? 4.551 8.461 -40.25 1 73.56 160 GLN B C 1
ATOM 5583 O O . GLN B 1 160 ? 4.902 9.055 -41.281 1 73.56 160 GLN B O 1
ATOM 5588 N N . PHE B 1 161 ? 4.746 7.277 -40.031 1 73.5 161 PHE B N 1
ATOM 5589 C CA . PHE B 1 161 ? 5.34 6.43 -41.031 1 73.5 161 PHE B CA 1
ATOM 5590 C C . PHE B 1 161 ? 4.449 6.371 -42.281 1 73.5 161 PHE B C 1
ATOM 5592 O O . PHE B 1 161 ? 4.938 6.449 -43.406 1 73.5 161 PHE B O 1
ATOM 5599 N N . VAL B 1 162 ? 3.234 6.152 -42.062 1 74.38 162 VAL B N 1
ATOM 5600 C CA . VAL B 1 162 ? 2.287 6.066 -43.188 1 74.38 162 VAL B CA 1
ATOM 5601 C C . VAL B 1 162 ? 2.215 7.406 -43.906 1 74.38 162 VAL B C 1
ATOM 5603 O O . VAL B 1 162 ? 2.148 7.453 -45.125 1 74.38 162 VAL B O 1
ATOM 5606 N N . ASP B 1 163 ? 2.229 8.406 -43.125 1 74.94 163 ASP B N 1
ATOM 5607 C CA . ASP B 1 163 ? 2.117 9.742 -43.688 1 74.94 163 ASP B CA 1
ATOM 5608 C C . ASP B 1 163 ? 3.369 10.102 -44.5 1 74.94 163 ASP B C 1
ATOM 5610 O O . ASP B 1 163 ? 3.295 10.844 -45.469 1 74.94 163 ASP B O 1
ATOM 5614 N N . SER B 1 164 ? 4.441 9.688 -43.969 1 67.94 164 SER B N 1
ATOM 5615 C CA . SER B 1 164 ? 5.711 10.07 -44.594 1 67.94 164 SER B CA 1
ATOM 5616 C C . SER B 1 164 ? 6.004 9.227 -45.844 1 67.94 164 SER B C 1
ATOM 5618 O O . SER B 1 164 ? 6.863 9.586 -46.656 1 67.94 164 SER B O 1
ATOM 5620 N N . ASN B 1 165 ? 5.336 8.156 -45.812 1 65.94 165 ASN B N 1
ATOM 5621 C CA . ASN B 1 165 ? 5.59 7.289 -46.938 1 65.94 165 ASN B CA 1
ATOM 5622 C C . ASN B 1 165 ? 4.422 7.305 -47.938 1 65.94 165 ASN B C 1
ATOM 5624 O O . ASN B 1 165 ? 3.271 7.496 -47.531 1 65.94 165 ASN B O 1
ATOM 5628 N N . GLN B 1 166 ? 4.785 7.297 -49.156 1 65.31 166 GLN B N 1
ATOM 5629 C CA . GLN B 1 166 ? 3.764 7.25 -50.219 1 65.31 166 GLN B CA 1
ATOM 5630 C C . GLN B 1 166 ? 2.852 6.039 -50.031 1 65.31 166 GLN B C 1
ATOM 5632 O O . GLN B 1 166 ? 3.299 4.98 -49.594 1 65.31 166 GLN B O 1
ATOM 5637 N N . PRO B 1 167 ? 1.538 6.246 -50.094 1 61.34 167 PRO B N 1
ATOM 5638 C CA . PRO B 1 167 ? 0.545 5.184 -49.938 1 61.34 167 PRO B CA 1
ATOM 5639 C C . PRO B 1 167 ? 0.96 3.881 -50.625 1 61.34 167 PRO B C 1
ATOM 5641 O O . PRO B 1 167 ? 0.666 2.795 -50.094 1 61.34 167 PRO B O 1
ATOM 5644 N N . SER B 1 168 ? 1.646 4.059 -51.75 1 61.22 168 SER B N 1
ATOM 5645 C CA . SER B 1 168 ? 2.088 2.887 -52.5 1 61.22 168 SER B CA 1
ATOM 5646 C C . SER B 1 168 ? 3.168 2.123 -51.75 1 61.22 168 SER B C 1
ATOM 5648 O O . SER B 1 168 ? 3.35 0.921 -51.969 1 61.22 168 SER B O 1
ATOM 5650 N N . GLN B 1 169 ? 3.9 2.82 -50.844 1 58.03 169 GLN B N 1
ATOM 5651 C CA . GLN B 1 169 ? 5.035 2.232 -50.125 1 58.03 169 GLN B CA 1
ATOM 5652 C C . GLN B 1 169 ? 4.621 1.736 -48.75 1 58.03 169 GLN B C 1
ATOM 5654 O O . GLN B 1 169 ? 5.344 0.958 -48.125 1 58.03 169 GLN B O 1
ATOM 5659 N N . THR B 1 170 ? 3.49 2.242 -48.406 1 61.53 170 THR B N 1
ATOM 5660 C CA . THR B 1 170 ? 3.023 1.8 -47.094 1 61.53 170 THR B CA 1
ATOM 5661 C C . THR B 1 170 ? 2.336 0.441 -47.188 1 61.53 170 THR B C 1
ATOM 5663 O O . THR B 1 170 ? 1.399 0.27 -47.969 1 61.53 170 THR B O 1
ATOM 5666 N N . LEU B 1 171 ? 3.014 -0.616 -46.719 1 66.5 171 LEU B N 1
ATOM 5667 C CA . LEU B 1 171 ? 2.475 -1.972 -46.688 1 66.5 171 LEU B CA 1
ATOM 5668 C C . LEU B 1 171 ? 1.055 -1.979 -46.125 1 66.5 171 LEU B C 1
ATOM 5670 O O . LEU B 1 171 ? 0.783 -1.357 -45.125 1 66.5 171 LEU B O 1
ATOM 5674 N N . PRO B 1 172 ? 0.081 -2.42 -47 1 69 172 PRO B N 1
ATOM 5675 C CA . PRO B 1 172 ? -1.308 -2.527 -46.531 1 69 172 PRO B CA 1
ATOM 5676 C C . PRO B 1 172 ? -1.427 -3.104 -45.125 1 69 172 PRO B C 1
ATOM 5678 O O . PRO B 1 172 ? -2.328 -2.723 -44.375 1 69 172 PRO B O 1
ATOM 5681 N N . GLU B 1 173 ? -0.499 -3.854 -44.844 1 73.94 173 GLU B N 1
ATOM 5682 C CA . GLU B 1 173 ? -0.522 -4.484 -43.531 1 73.94 173 GLU B CA 1
ATOM 5683 C C . GLU B 1 173 ? -0.312 -3.457 -42.438 1 73.94 173 GLU B C 1
ATOM 5685 O O . GLU B 1 173 ? -0.942 -3.541 -41.375 1 73.94 173 GLU B O 1
ATOM 5690 N N . ILE B 1 174 ? 0.413 -2.494 -42.719 1 75.25 174 ILE B N 1
ATOM 5691 C CA . ILE B 1 174 ? 0.72 -1.473 -41.719 1 75.25 174 ILE B CA 1
ATOM 5692 C C . ILE B 1 174 ? -0.514 -0.608 -41.469 1 75.25 174 ILE B C 1
ATOM 5694 O O . ILE B 1 174 ? -0.813 -0.256 -40.312 1 75.25 174 ILE B O 1
ATOM 5698 N N . LYS B 1 175 ? -1.149 -0.359 -42.531 1 73.81 175 LYS B N 1
ATOM 5699 C CA . LYS B 1 175 ? -2.371 0.43 -42.406 1 73.81 175 LYS B CA 1
ATOM 5700 C C . LYS B 1 175 ? -3.424 -0.319 -41.594 1 73.81 175 LYS B C 1
ATOM 5702 O O . LYS B 1 175 ? -4.125 0.277 -40.781 1 73.81 175 LYS B O 1
ATOM 5707 N N . SER B 1 176 ? -3.525 -1.554 -41.844 1 77 176 SER B N 1
ATOM 5708 C CA . SER B 1 176 ? -4.48 -2.373 -41.094 1 77 176 SER B CA 1
ATOM 5709 C C . SER B 1 176 ? -4.145 -2.404 -39.594 1 77 176 SER B C 1
ATOM 5711 O O . SER B 1 176 ? -5.039 -2.326 -38.75 1 77 176 SER B O 1
ATOM 5713 N N . HIS B 1 177 ? -2.871 -2.502 -39.406 1 75.81 177 HIS B N 1
ATOM 5714 C CA . HIS B 1 177 ? -2.438 -2.52 -38 1 75.81 177 HIS B CA 1
ATOM 5715 C C . HIS B 1 177 ? -2.664 -1.167 -37.344 1 75.81 177 HIS B C 1
ATOM 5717 O O . HIS B 1 177 ? -3.023 -1.103 -36.156 1 75.81 177 HIS B O 1
ATOM 5723 N N . LEU B 1 178 ? -2.42 -0.191 -38.094 1 77.38 178 LEU B N 1
ATOM 5724 C CA . LEU B 1 178 ? -2.678 1.152 -37.562 1 77.38 178 LEU B CA 1
ATOM 5725 C C . LEU B 1 178 ? -4.152 1.33 -37.25 1 77.38 178 LEU B C 1
ATOM 5727 O O . LEU B 1 178 ? -4.488 1.892 -36.188 1 77.38 178 LEU B O 1
ATOM 5731 N N . ASP B 1 179 ? -4.977 0.791 -38.031 1 76.69 179 ASP B N 1
ATOM 5732 C CA . ASP B 1 179 ? -6.414 0.857 -37.781 1 76.69 179 ASP B CA 1
ATOM 5733 C C . ASP B 1 179 ? -6.801 0.055 -36.562 1 76.69 179 ASP B C 1
ATOM 5735 O O . ASP B 1 179 ? -7.648 0.484 -35.781 1 76.69 179 ASP B O 1
ATOM 5739 N N . ALA B 1 180 ? -6.164 -1.009 -36.406 1 74.44 180 ALA B N 1
ATOM 5740 C CA . ALA B 1 180 ? -6.426 -1.841 -35.25 1 74.44 180 ALA B CA 1
ATOM 5741 C C . ALA B 1 180 ? -6 -1.133 -33.969 1 74.44 180 ALA B C 1
ATOM 5743 O O . ALA B 1 180 ? -6.715 -1.166 -32.969 1 74.44 180 ALA B O 1
ATOM 5744 N N . LEU B 1 181 ? -4.883 -0.498 -34.062 1 72.69 181 LEU B N 1
ATOM 5745 C CA . LEU B 1 181 ? -4.371 0.231 -32.906 1 72.69 181 LEU B CA 1
ATOM 5746 C C . LEU B 1 181 ? -5.27 1.415 -32.562 1 72.69 181 LEU B C 1
ATOM 5748 O O . LEU B 1 181 ? -5.555 1.668 -31.406 1 72.69 181 LEU B O 1
ATOM 5752 N N . ARG B 1 182 ? -5.664 2.006 -33.594 1 73.31 182 ARG B N 1
ATOM 5753 C CA . ARG B 1 182 ? -6.582 3.123 -33.406 1 73.31 182 ARG B CA 1
ATOM 5754 C C . ARG B 1 182 ? -7.887 2.656 -32.75 1 73.31 182 ARG B C 1
ATOM 5756 O O . ARG B 1 182 ? -8.43 3.334 -31.891 1 73.31 182 ARG B O 1
ATOM 5763 N N . LYS B 1 183 ? -8.297 1.525 -33.188 1 67.88 183 LYS B N 1
ATOM 5764 C CA . LYS B 1 183 ? -9.523 0.953 -32.656 1 67.88 183 LYS B CA 1
ATOM 5765 C C . LYS B 1 183 ? -9.352 0.593 -31.172 1 67.88 183 LYS B C 1
ATOM 5767 O O . LYS B 1 183 ? -10.25 0.821 -30.359 1 67.88 183 LYS B O 1
ATOM 5772 N N . ILE B 1 184 ? -8.203 0.082 -30.953 1 64 184 ILE B N 1
ATOM 5773 C CA . ILE B 1 184 ? -7.914 -0.304 -29.578 1 64 184 ILE B CA 1
ATOM 5774 C C . ILE B 1 184 ? -7.863 0.94 -28.688 1 64 184 ILE B C 1
ATOM 5776 O O . ILE B 1 184 ? -8.375 0.935 -27.562 1 64 184 ILE B O 1
ATOM 5780 N N . LEU B 1 185 ? -7.211 1.909 -29.266 1 62.5 185 LEU B N 1
ATOM 5781 C CA . LEU B 1 185 ? -7.055 3.145 -28.516 1 62.5 185 LEU B CA 1
ATOM 5782 C C . LEU B 1 185 ? -8.383 3.889 -28.406 1 62.5 185 LEU B C 1
ATOM 5784 O O . LEU B 1 185 ? -8.68 4.504 -27.375 1 62.5 185 LEU B O 1
ATOM 5788 N N . ALA B 1 186 ? -9 3.861 -29.656 1 57.88 186 ALA B N 1
ATOM 5789 C CA . ALA B 1 186 ? -10.312 4.496 -29.703 1 57.88 186 ALA B CA 1
ATOM 5790 C C . ALA B 1 186 ? -11.312 3.74 -28.828 1 57.88 186 ALA B C 1
ATOM 5792 O O . ALA B 1 186 ? -12.195 4.348 -28.219 1 57.88 186 ALA B O 1
ATOM 5793 N N . GLY B 1 187 ? -11.336 2.436 -29.016 1 51.72 187 GLY B N 1
ATOM 5794 C CA . GLY B 1 187 ? -12.211 1.585 -28.219 1 51.72 187 GLY B CA 1
ATOM 5795 C C . GLY B 1 187 ? -11.93 1.651 -26.734 1 51.72 187 GLY B C 1
ATOM 5796 O O . GLY B 1 187 ? -12.773 1.264 -25.922 1 51.72 187 GLY B O 1
ATOM 5797 N N . LYS B 1 188 ? -10.742 1.635 -26.625 1 47.09 188 LYS B N 1
ATOM 5798 C CA . LYS B 1 188 ? -10.422 1.896 -25.234 1 47.09 188 LYS B CA 1
ATOM 5799 C C . LYS B 1 188 ? -11.125 3.156 -24.734 1 47.09 188 LYS B C 1
ATOM 5801 O O . LYS B 1 188 ? -10.859 3.625 -23.625 1 47.09 188 LYS B O 1
ATOM 5806 N N . GLU B 1 189 ? -11.703 3.803 -25.656 1 40.31 189 GLU B N 1
ATOM 5807 C CA . GLU B 1 189 ? -12.836 4.516 -25.078 1 40.31 189 GLU B CA 1
ATOM 5808 C C . GLU B 1 189 ? -13.602 3.633 -24.094 1 40.31 189 GLU B C 1
ATOM 5810 O O . GLU B 1 189 ? -14.008 2.521 -24.438 1 40.31 189 GLU B O 1
ATOM 5815 N N . VAL B 1 190 ? -13.273 3.74 -23.047 1 39.06 190 VAL B N 1
ATOM 5816 C CA . VAL B 1 190 ? -13.656 2.949 -21.875 1 39.06 190 VAL B CA 1
ATOM 5817 C C . VAL B 1 190 ? -15.031 2.33 -22.109 1 39.06 190 VAL B C 1
ATOM 5819 O O . VAL B 1 190 ? -16.047 3.039 -22.156 1 39.06 190 VAL B O 1
ATOM 5822 N N . THR B 1 191 ? -15.281 1.501 -23.094 1 33 191 THR B N 1
ATOM 5823 C CA . THR B 1 191 ? -16.531 0.779 -22.906 1 33 191 THR B CA 1
ATOM 5824 C C . THR B 1 191 ? -16.781 0.522 -21.422 1 33 191 THR B C 1
ATOM 5826 O O . THR B 1 191 ? -15.852 0.298 -20.656 1 33 191 THR B O 1
ATOM 5829 N N . ALA B 1 192 ? -17.969 0.812 -20.984 1 33.19 192 ALA B N 1
ATOM 5830 C CA . ALA B 1 192 ? -18.75 0.662 -19.766 1 33.19 192 ALA B CA 1
ATOM 5831 C C . ALA B 1 192 ? -18.516 -0.705 -19.125 1 33.19 192 ALA B C 1
ATOM 5833 O O . ALA B 1 192 ? -18.969 -0.961 -18 1 33.19 192 ALA B O 1
ATOM 5834 N N . ASP B 1 193 ? -18.047 -1.683 -19.938 1 32.47 193 ASP B N 1
ATOM 5835 C CA . ASP B 1 193 ? -18.125 -3.043 -19.406 1 32.47 193 ASP B CA 1
ATOM 5836 C C . ASP B 1 193 ? -17.047 -3.289 -18.359 1 32.47 193 ASP B C 1
ATOM 5838 O O . ASP B 1 193 ? -17.281 -3.986 -17.375 1 32.47 193 ASP B O 1
ATOM 5842 N N . GLU B 1 194 ? -15.773 -3.09 -18.688 1 34.5 194 GLU B N 1
ATOM 5843 C CA . GLU B 1 194 ? -14.812 -3.355 -17.625 1 34.5 194 GLU B CA 1
ATOM 5844 C C . GLU B 1 194 ? -14.992 -2.377 -16.469 1 34.5 194 GLU B C 1
ATOM 5846 O O . GLU B 1 194 ? -14.727 -2.719 -15.312 1 34.5 194 GLU B O 1
ATOM 5851 N N . THR B 1 195 ? -15.172 -1.168 -16.766 1 34.28 195 THR B N 1
ATOM 5852 C CA . THR B 1 195 ? -15.68 -0.201 -15.805 1 34.28 195 THR B CA 1
ATOM 5853 C C . THR B 1 195 ? -17.047 -0.638 -15.266 1 34.28 195 THR B C 1
ATOM 5855 O O . THR B 1 195 ? -17.547 -0.057 -14.312 1 34.28 195 THR B O 1
ATOM 5858 N N . ARG B 1 196 ? -17.812 -1.34 -16.078 1 31.91 196 ARG B N 1
ATOM 5859 C CA . ARG B 1 196 ? -19.062 -1.995 -15.719 1 31.91 196 ARG B CA 1
ATOM 5860 C C . ARG B 1 196 ? -18.844 -2.998 -14.586 1 31.91 196 ARG B C 1
ATOM 5862 O O . ARG B 1 196 ? -19.797 -3.566 -14.062 1 31.91 196 ARG B O 1
ATOM 5869 N N . LEU B 1 197 ? -17.781 -3.764 -14.805 1 31.08 197 LEU B N 1
ATOM 5870 C CA . LEU B 1 197 ? -17.703 -4.617 -13.617 1 31.08 197 LEU B CA 1
ATOM 5871 C C . LEU B 1 197 ? -17.953 -3.805 -12.352 1 31.08 197 LEU B C 1
ATOM 5873 O O . LEU B 1 197 ? -18.688 -4.238 -11.461 1 31.08 197 LEU B O 1
ATOM 5877 N N . VAL B 1 198 ? -16.844 -2.973 -12.008 1 32.53 198 VAL B N 1
ATOM 5878 C CA . VAL B 1 198 ? -17.281 -2.545 -10.688 1 32.53 198 VAL B CA 1
ATOM 5879 C C . VAL B 1 198 ? -18.547 -1.706 -10.812 1 32.53 198 VAL B C 1
ATOM 5881 O O . VAL B 1 198 ? -18.484 -0.49 -11.008 1 32.53 198 VAL B O 1
ATOM 5884 N N . ASP B 1 199 ? -19.109 -1.564 -11.867 1 31.73 199 ASP B N 1
ATOM 5885 C CA . ASP B 1 199 ? -20.516 -1.224 -11.695 1 31.73 199 ASP B CA 1
ATOM 5886 C C . ASP B 1 199 ? -21.094 -1.897 -10.461 1 31.73 199 ASP B C 1
ATOM 5888 O O . ASP B 1 199 ? -22.297 -1.789 -10.188 1 31.73 199 ASP B O 1
ATOM 5892 N N . THR B 1 200 ? -20.672 -3.148 -10.445 1 30.78 200 THR B N 1
ATOM 5893 C CA . THR B 1 200 ? -21.047 -3.648 -9.125 1 30.78 200 THR B CA 1
ATOM 5894 C C . THR B 1 200 ? -20.797 -2.598 -8.055 1 30.78 200 THR B C 1
ATOM 5896 O O . THR B 1 200 ? -20.797 -2.904 -6.859 1 30.78 200 THR B O 1
ATOM 5899 N N . GLN B 1 201 ? -19.906 -1.773 -8.492 1 33.78 201 GLN B N 1
ATOM 5900 C CA . GLN B 1 201 ? -19.938 -0.6 -7.621 1 33.78 201 GLN B CA 1
ATOM 5901 C C . GLN B 1 201 ? -21.359 -0.155 -7.332 1 33.78 201 GLN B C 1
ATOM 5903 O O . GLN B 1 201 ? -21.922 0.671 -8.055 1 33.78 201 GLN B O 1
ATOM 5908 N N . ARG B 1 202 ? -22.297 -0.959 -7.684 1 33.69 202 ARG B N 1
ATOM 5909 C CA . ARG B 1 202 ? -23.375 -0.53 -6.801 1 33.69 202 ARG B CA 1
ATOM 5910 C C . ARG B 1 202 ? -22.828 0.299 -5.641 1 33.69 202 ARG B C 1
ATOM 5912 O O . ARG B 1 202 ? -22.297 -0.25 -4.668 1 33.69 202 ARG B O 1
ATOM 5919 N N . ILE B 1 203 ? -21.828 1.095 -6.059 1 35.56 203 ILE B N 1
ATOM 5920 C CA . ILE B 1 203 ? -21.734 2.164 -5.07 1 35.56 203 ILE B CA 1
ATOM 5921 C C . ILE B 1 203 ? -22.984 2.168 -4.195 1 35.56 203 ILE B C 1
ATOM 5923 O O . ILE B 1 203 ? -24.094 2.293 -4.703 1 35.56 203 ILE B O 1
ATOM 5927 N N . LEU B 1 204 ? -22.984 1.333 -3.398 1 35.59 204 LEU B N 1
ATOM 5928 C CA . LEU B 1 204 ? -24.062 1.589 -2.445 1 35.59 204 LEU B CA 1
ATOM 5929 C C . LEU B 1 204 ? -24.578 3.014 -2.588 1 35.59 204 LEU B C 1
ATOM 5931 O O . LEU B 1 204 ? -23.828 3.977 -2.434 1 35.59 204 LEU B O 1
ATOM 5935 N N . SER B 1 205 ? -25.125 3.266 -3.879 1 36.81 205 SER B N 1
ATOM 5936 C CA . SER B 1 205 ? -25.859 4.516 -3.758 1 36.81 205 SER B CA 1
ATOM 5937 C C . SER B 1 205 ? -26.047 4.91 -2.297 1 36.81 205 SER B C 1
ATOM 5939 O O . SER B 1 205 ? -26.172 4.047 -1.425 1 36.81 205 SER B O 1
ATOM 5941 N N . PRO B 1 206 ? -25.422 5.938 -2.012 1 40.88 206 PRO B N 1
ATOM 5942 C CA . PRO B 1 206 ? -25.922 6.398 -0.719 1 40.88 206 PRO B CA 1
ATOM 5943 C C . PRO B 1 206 ? -27.391 6.016 -0.487 1 40.88 206 PRO B C 1
ATOM 5945 O O . PRO B 1 206 ? -28.109 6.727 0.214 1 40.88 206 PRO B O 1
ATOM 5948 N N . GLN B 1 207 ? -27.797 5.188 -1.347 1 40.66 207 GLN B N 1
ATOM 5949 C CA . GLN B 1 207 ? -29.234 4.965 -1.209 1 40.66 207 GLN B CA 1
ATOM 5950 C C . GLN B 1 207 ? -29.688 5.168 0.235 1 40.66 207 GLN B C 1
ATOM 5952 O O . GLN B 1 207 ? -30.734 5.773 0.486 1 40.66 207 GLN B O 1
ATOM 5957 N N . GLU B 1 208 ? -29.078 4.184 1.017 1 45.09 208 GLU B N 1
ATOM 5958 C CA . GLU B 1 208 ? -29.734 4.156 2.314 1 45.09 208 GLU B CA 1
ATOM 5959 C C . GLU B 1 208 ? -29.406 5.398 3.135 1 45.09 208 GLU B C 1
ATOM 5961 O O . GLU B 1 208 ? -29.875 5.543 4.266 1 45.09 208 GLU B O 1
ATOM 5966 N N . HIS B 1 209 ? -28.422 6.113 2.615 1 47.28 209 HIS B N 1
ATOM 5967 C CA . HIS B 1 209 ? -28.094 7.227 3.504 1 47.28 209 HIS B CA 1
ATOM 5968 C C . HIS B 1 209 ? -29.109 8.359 3.359 1 47.28 209 HIS B C 1
ATOM 5970 O O . HIS B 1 209 ? -28.859 9.484 3.801 1 47.28 209 HIS B O 1
ATOM 5976 N N . ASP B 1 210 ? -30.031 8.195 2.373 1 52.5 210 ASP B N 1
ATOM 5977 C CA . ASP B 1 210 ? -31.094 9.188 2.312 1 52.5 210 ASP B CA 1
ATOM 5978 C C . ASP B 1 210 ? -31.609 9.531 3.711 1 52.5 210 ASP B C 1
ATOM 5980 O O . ASP B 1 210 ? -32.469 10.414 3.869 1 52.5 210 ASP B O 1
ATOM 5984 N N . GLY B 1 211 ? -30.812 8.938 4.656 1 65.88 211 GLY B N 1
ATOM 5985 C CA . GLY B 1 211 ? -31.594 9.195 5.855 1 65.88 211 GLY B CA 1
ATOM 5986 C C . GLY B 1 211 ? -30.766 9.727 7.008 1 65.88 211 GLY B C 1
ATOM 5987 O O . GLY B 1 211 ? -31.172 9.633 8.164 1 65.88 211 GLY B O 1
ATOM 5988 N N . PHE B 1 212 ? -29.5 10.344 6.527 1 81.19 212 PHE B N 1
ATOM 5989 C CA . PHE B 1 212 ? -28.781 10.844 7.699 1 81.19 212 PHE B CA 1
ATOM 5990 C C . PHE B 1 212 ? -29.359 12.172 8.164 1 81.19 212 PHE B C 1
ATOM 5992 O O . PHE B 1 212 ? -29.734 13.008 7.348 1 81.19 212 PHE B O 1
ATOM 5999 N N . GLN B 1 213 ? -29.547 12.195 9.383 1 88.44 213 GLN B N 1
ATOM 6000 C CA . GLN B 1 213 ? -29.906 13.484 9.969 1 88.44 213 GLN B CA 1
ATOM 6001 C C . GLN B 1 213 ? -28.734 14.461 9.93 1 88.44 213 GLN B C 1
ATOM 6003 O O . GLN B 1 213 ? -27.656 14.164 10.445 1 88.44 213 GLN B O 1
ATOM 6008 N N . LEU B 1 214 ? -28.938 15.57 9.242 1 93.31 214 LEU B N 1
ATOM 6009 C CA . LEU B 1 214 ? -27.906 16.594 9.141 1 93.31 214 LEU B CA 1
ATOM 6010 C C . LEU B 1 214 ? -28.188 17.75 10.094 1 93.31 214 LEU B C 1
ATOM 6012 O O . LEU B 1 214 ? -29.344 18 10.453 1 93.31 214 LEU B O 1
ATOM 6016 N N . PRO B 1 215 ? -27.078 18.375 10.531 1 94.62 215 PRO B N 1
ATOM 6017 C CA . PRO B 1 215 ? -27.328 19.609 11.289 1 94.62 215 PRO B CA 1
ATOM 6018 C C . PRO B 1 215 ? -28.141 20.641 10.5 1 94.62 215 PRO B C 1
ATOM 6020 O O . PRO B 1 215 ? -28.047 20.688 9.273 1 94.62 215 PRO B O 1
ATOM 6023 N N . PRO B 1 216 ? -28.969 21.438 11.289 1 94.75 216 PRO B N 1
ATOM 6024 C CA . PRO B 1 216 ? -29.656 22.516 10.578 1 94.75 216 PRO B CA 1
ATOM 6025 C C . PRO B 1 216 ? -28.703 23.375 9.742 1 94.75 216 PRO B C 1
ATOM 6027 O O . PRO B 1 216 ? -27.625 23.734 10.203 1 94.75 216 PRO B O 1
ATOM 6030 N N . VAL B 1 217 ? -29.156 23.719 8.531 1 94.31 217 VAL B N 1
ATOM 6031 C CA . VAL B 1 217 ? -28.297 24.406 7.57 1 94.31 217 VAL B CA 1
ATOM 6032 C C . VAL B 1 217 ? -27.875 25.766 8.141 1 94.31 217 VAL B C 1
ATOM 6034 O O . VAL B 1 217 ? -26.75 26.203 7.918 1 94.31 217 VAL B O 1
ATOM 6037 N N . ASN B 1 218 ? -28.719 26.391 8.828 1 94.06 218 ASN B N 1
ATOM 6038 C CA . ASN B 1 218 ? -28.406 27.688 9.422 1 94.06 218 ASN B CA 1
ATOM 6039 C C . ASN B 1 218 ? -27.266 27.578 10.43 1 94.06 218 ASN B C 1
ATOM 6041 O O . ASN B 1 218 ? -26.406 28.469 10.5 1 94.06 218 ASN B O 1
ATOM 6045 N N . LEU B 1 219 ? -27.25 26.547 11.211 1 95.94 219 LEU B N 1
ATOM 6046 C CA . LEU B 1 219 ? -26.188 26.344 12.188 1 95.94 219 LEU B CA 1
ATOM 6047 C C . LEU B 1 219 ? -24.859 26.062 11.484 1 95.94 219 LEU B C 1
ATOM 6049 O O . LEU B 1 219 ? -23.812 26.578 11.898 1 95.94 219 LEU B O 1
ATOM 6053 N N . ALA B 1 220 ? -24.953 25.188 10.469 1 95.94 220 ALA B N 1
ATOM 6054 C CA . ALA B 1 220 ? -23.75 24.875 9.703 1 95.94 220 ALA B CA 1
ATOM 6055 C C . ALA B 1 220 ? -23.156 26.125 9.055 1 95.94 220 ALA B C 1
ATOM 6057 O O . ALA B 1 220 ? -21.938 26.328 9.102 1 95.94 220 ALA B O 1
ATOM 6058 N N . MET B 1 221 ? -24.031 26.969 8.492 1 94.94 221 MET B N 1
ATOM 6059 C CA . MET B 1 221 ? -23.578 28.188 7.824 1 94.94 221 MET B CA 1
ATOM 6060 C C . MET B 1 221 ? -23.031 29.188 8.836 1 94.94 221 MET B C 1
ATOM 6062 O O . MET B 1 221 ? -22.078 29.906 8.547 1 94.94 221 MET B O 1
ATOM 6066 N N . MET B 1 222 ? -23.609 29.219 9.977 1 95.25 222 MET B N 1
ATOM 6067 C CA . MET B 1 222 ? -23.094 30.062 11.047 1 95.25 222 MET B CA 1
ATOM 6068 C C . MET B 1 222 ? -21.688 29.625 11.453 1 95.25 222 MET B C 1
ATOM 6070 O O . MET B 1 222 ? -20.797 30.469 11.648 1 95.25 222 MET B O 1
ATOM 6074 N N . ALA B 1 223 ? -21.531 28.328 11.602 1 95.25 223 ALA B N 1
ATOM 6075 C CA . ALA B 1 223 ? -20.219 27.797 11.961 1 95.25 223 ALA B CA 1
ATOM 6076 C C . ALA B 1 223 ? -19.172 28.141 10.891 1 95.25 223 ALA B C 1
ATOM 6078 O O . ALA B 1 223 ? -18.047 28.5 11.219 1 95.25 223 ALA B O 1
ATOM 6079 N N . VAL B 1 224 ? -19.562 28.062 9.609 1 94.62 224 VAL B N 1
ATOM 6080 C CA . VAL B 1 224 ? -18.672 28.375 8.5 1 94.62 224 VAL B CA 1
ATOM 6081 C C . VAL B 1 224 ? -18.297 29.859 8.547 1 94.62 224 VAL B C 1
ATOM 6083 O O . VAL B 1 224 ? -17.156 30.234 8.281 1 94.62 224 VAL B O 1
ATOM 6086 N N . GLN B 1 225 ? -19.281 30.703 8.812 1 94.62 225 GLN B N 1
ATOM 6087 C CA . GLN B 1 225 ? -19.016 32.125 8.922 1 94.62 225 GLN B CA 1
ATOM 6088 C C . GLN B 1 225 ? -18.047 32.438 10.047 1 94.62 225 GLN B C 1
ATOM 6090 O O . GLN B 1 225 ? -17.141 33.25 9.891 1 94.62 225 GLN B O 1
ATOM 6095 N N . ARG B 1 226 ? -18.172 31.75 11.172 1 93 226 ARG B N 1
ATOM 6096 C CA . ARG B 1 226 ? -17.25 31.906 12.281 1 93 226 ARG B CA 1
ATOM 6097 C C . ARG B 1 226 ? -15.844 31.469 11.891 1 93 226 ARG B C 1
ATOM 6099 O O . ARG B 1 226 ? -14.852 32.062 12.32 1 93 226 ARG B O 1
ATOM 6106 N N . LEU B 1 227 ? -15.812 30.406 11.148 1 91.5 227 LEU B N 1
ATOM 6107 C CA . LEU B 1 227 ? -14.539 29.891 10.672 1 91.5 227 LEU B CA 1
ATOM 6108 C C . LEU B 1 227 ? -13.82 30.938 9.805 1 91.5 227 LEU B C 1
ATOM 6110 O O . LEU B 1 227 ? -12.609 31.094 9.906 1 91.5 227 LEU B O 1
ATOM 6114 N N . ARG B 1 228 ? -14.531 31.625 8.977 1 89.25 228 ARG B N 1
ATOM 6115 C CA . ARG B 1 228 ? -13.961 32.625 8.086 1 89.25 228 ARG B CA 1
ATOM 6116 C C . ARG B 1 228 ? -13.422 33.812 8.867 1 89.25 228 ARG B C 1
ATOM 6118 O O . ARG B 1 228 ? -12.438 34.438 8.477 1 89.25 228 ARG B O 1
ATOM 6125 N N . GLU B 1 229 ? -13.992 34.125 10.008 1 89 229 GLU B N 1
ATOM 6126 C CA . GLU B 1 229 ? -13.711 35.344 10.727 1 89 229 GLU B CA 1
ATOM 6127 C C . GLU B 1 229 ? -12.695 35.125 11.844 1 89 229 GLU B C 1
ATOM 6129 O O . GLU B 1 229 ? -12.039 36.062 12.297 1 89 229 GLU B O 1
ATOM 6134 N N . SER B 1 230 ? -12.586 33.938 12.297 1 86.31 230 SER B N 1
ATOM 6135 C CA . SER B 1 230 ? -11.766 33.656 13.477 1 86.31 230 SER B CA 1
ATOM 6136 C C . SER B 1 230 ? -10.453 33 13.086 1 86.31 230 SER B C 1
ATOM 6138 O O . SER B 1 230 ? -10.43 31.828 12.727 1 86.31 230 SER B O 1
ATOM 6140 N N . PRO B 1 231 ? -9.352 33.688 13.25 1 79.62 231 PRO B N 1
ATOM 6141 C CA . PRO B 1 231 ? -8.047 33.062 13 1 79.62 231 PRO B CA 1
ATOM 6142 C C . PRO B 1 231 ? -7.789 31.859 13.883 1 79.62 231 PRO B C 1
ATOM 6144 O O . PRO B 1 231 ? -7.125 30.906 13.453 1 79.62 231 PRO B O 1
ATOM 6147 N N . ARG B 1 232 ? -8.344 31.859 15.023 1 79.19 232 ARG B N 1
ATOM 6148 C CA . ARG B 1 232 ? -8.195 30.75 15.945 1 79.19 232 ARG B CA 1
ATOM 6149 C C . ARG B 1 232 ? -8.875 29.5 15.398 1 79.19 232 ARG B C 1
ATOM 6151 O O . ARG B 1 232 ? -8.297 28.406 15.422 1 79.19 232 ARG B O 1
ATOM 6158 N N . LEU B 1 233 ? -10.102 29.688 14.969 1 83.12 233 LEU B N 1
ATOM 6159 C CA . LEU B 1 233 ? -10.836 28.562 14.406 1 83.12 233 LEU B CA 1
ATOM 6160 C C . LEU B 1 233 ? -10.141 28.031 13.156 1 83.12 233 LEU B C 1
ATOM 6162 O O . LEU B 1 233 ? -10.133 26.812 12.914 1 83.12 233 LEU B O 1
ATOM 6166 N N . GLN B 1 234 ? -9.5 28.875 12.398 1 81.56 234 GLN B N 1
ATOM 6167 C CA . GLN B 1 234 ? -8.789 28.453 11.188 1 81.56 234 GLN B CA 1
ATOM 6168 C C . GLN B 1 234 ? -7.555 27.625 11.539 1 81.56 234 GLN B C 1
ATOM 6170 O O . GLN B 1 234 ? -7.219 26.672 10.828 1 81.56 234 GLN B O 1
ATOM 6175 N N . LEU B 1 235 ? -6.941 27.953 12.555 1 77.19 235 LEU B N 1
ATOM 6176 C CA . LEU B 1 235 ? -5.734 27.25 12.984 1 77.19 235 LEU B CA 1
ATOM 6177 C C . LEU B 1 235 ? -6.066 25.859 13.492 1 77.19 235 LEU B C 1
ATOM 6179 O O . LEU B 1 235 ? -5.336 24.906 13.234 1 77.19 235 LEU B O 1
ATOM 6183 N N . PHE B 1 236 ? -7.16 25.703 14.125 1 76.06 236 PHE B N 1
ATOM 6184 C CA . PHE B 1 236 ? -7.426 24.453 14.828 1 76.06 236 PHE B CA 1
ATOM 6185 C C . PHE B 1 236 ? -8.359 23.562 14.016 1 76.06 236 PHE B C 1
ATOM 6187 O O . PHE B 1 236 ? -8.562 22.406 14.359 1 76.06 236 PHE B O 1
ATOM 6194 N N . TRP B 1 237 ? -8.953 24.25 13 1 75.19 237 TRP B N 1
ATOM 6195 C CA . TRP B 1 237 ? -9.789 23.438 12.133 1 75.19 237 TRP B CA 1
ATOM 6196 C C . TRP B 1 237 ? -8.945 22.406 11.383 1 75.19 237 TRP B C 1
ATOM 6198 O O . TRP B 1 237 ? -8.133 22.766 10.531 1 75.19 237 TRP B O 1
ATOM 6208 N N . ARG B 1 238 ? -8.82 21.266 11.781 1 62.47 238 ARG B N 1
ATOM 6209 C CA . ARG B 1 238 ? -7.988 20.141 11.359 1 62.47 238 ARG B CA 1
ATOM 6210 C C . ARG B 1 238 ? -8.445 19.594 10.008 1 62.47 238 ARG B C 1
ATOM 6212 O O . ARG B 1 238 ? -8.188 18.438 9.68 1 62.47 238 ARG B O 1
ATOM 6219 N N . ALA B 1 239 ? -9.172 20.297 9.414 1 55.81 239 ALA B N 1
ATOM 6220 C CA . ALA B 1 239 ? -9.555 19.766 8.109 1 55.81 239 ALA B CA 1
ATOM 6221 C C . ALA B 1 239 ? -8.688 20.344 6.996 1 55.81 239 ALA B C 1
ATOM 6223 O O . ALA B 1 239 ? -8.555 21.562 6.875 1 55.81 239 ALA B O 1
ATOM 6224 N N . GLU B 1 240 ? -7.797 19.562 6.594 1 61.66 240 GLU B N 1
ATOM 6225 C CA . GLU B 1 240 ? -6.727 19.953 5.68 1 61.66 240 GLU B CA 1
ATOM 6226 C C . GLU B 1 240 ? -7.273 20.281 4.293 1 61.66 240 GLU B C 1
ATOM 6228 O O . GLU B 1 240 ? -7.078 19.516 3.352 1 61.66 240 GLU B O 1
ATOM 6233 N N . PHE B 1 241 ? -8.18 21.281 4.324 1 66.12 241 PHE B N 1
ATOM 6234 C CA . PHE B 1 241 ? -8.68 21.75 3.037 1 66.12 241 PHE B CA 1
ATOM 6235 C C . PHE B 1 241 ? -7.754 22.797 2.443 1 66.12 241 PHE B C 1
ATOM 6237 O O . PHE B 1 241 ? -6.965 23.422 3.164 1 66.12 241 PHE B O 1
ATOM 6244 N N . HIS B 1 242 ? -7.828 22.781 1.232 1 67 242 HIS B N 1
ATOM 6245 C CA . HIS B 1 242 ? -7.129 23.859 0.537 1 67 242 HIS B CA 1
ATOM 6246 C C . HIS B 1 242 ? -7.711 25.219 0.896 1 67 242 HIS B C 1
ATOM 6248 O O . HIS B 1 242 ? -6.977 26.203 1.042 1 67 242 HIS B O 1
ATOM 6254 N N . SER B 1 243 ? -9.016 25.25 1.01 1 78 243 SER B N 1
ATOM 6255 C CA . SER B 1 243 ? -9.695 26.5 1.349 1 78 243 SER B CA 1
ATOM 6256 C C . SER B 1 243 ? -11.047 26.219 2.004 1 78 243 SER B C 1
ATOM 6258 O O . SER B 1 243 ? -11.586 25.125 1.9 1 78 243 SER B O 1
ATOM 6260 N N . ILE B 1 244 ? -11.492 27.25 2.701 1 87.44 244 ILE B N 1
ATOM 6261 C CA . ILE B 1 244 ? -12.812 27.172 3.311 1 87.44 244 ILE B CA 1
ATOM 6262 C C . ILE B 1 244 ? -13.875 27.047 2.223 1 87.44 244 ILE B C 1
ATOM 6264 O O . ILE B 1 244 ? -14.875 26.344 2.395 1 87.44 244 ILE B O 1
ATOM 6268 N N . SER B 1 245 ? -13.586 27.656 1.052 1 85.88 245 SER B N 1
ATOM 6269 C CA . SER B 1 245 ? -14.523 27.609 -0.064 1 85.88 245 SER B CA 1
ATOM 6270 C C . SER B 1 245 ? -14.695 26.188 -0.585 1 85.88 245 SER B C 1
ATOM 6272 O O . SER B 1 245 ? -15.789 25.797 -1.001 1 85.88 245 SER B O 1
ATOM 6274 N N . GLN B 1 246 ? -13.648 25.516 -0.572 1 87.38 246 GLN B N 1
ATOM 6275 C CA . GLN B 1 246 ? -13.734 24.125 -1.007 1 87.38 246 GLN B CA 1
ATOM 6276 C C . GLN B 1 246 ? -14.648 23.312 -0.096 1 87.38 246 GLN B C 1
ATOM 6278 O O . 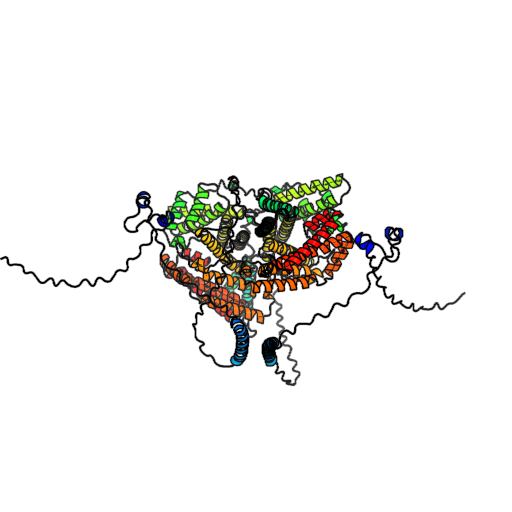GLN B 1 246 ? -15.43 22.484 -0.57 1 87.38 246 GLN B O 1
ATOM 6283 N N . PHE B 1 247 ? -14.531 23.578 1.149 1 92.31 247 PHE B N 1
ATOM 6284 C CA . PHE B 1 247 ? -15.375 22.875 2.115 1 92.31 247 PHE B CA 1
ATOM 6285 C C . PHE B 1 247 ? -16.844 23.219 1.904 1 92.31 247 PHE B C 1
ATOM 6287 O O . PHE B 1 247 ? -17.703 22.344 1.965 1 92.31 247 PHE B O 1
ATOM 6294 N N . VAL B 1 248 ? -17.094 24.422 1.659 1 93 248 VAL B N 1
ATOM 6295 C CA . VAL B 1 248 ? -18.453 24.891 1.473 1 93 248 VAL B CA 1
ATOM 6296 C C . VAL B 1 248 ? -19.078 24.219 0.242 1 93 248 VAL B C 1
ATOM 6298 O O . VAL B 1 248 ? -20.266 23.922 0.224 1 93 248 VAL B O 1
ATOM 6301 N N . GLU B 1 249 ? -18.281 23.984 -0.758 1 91.69 249 GLU B N 1
ATOM 6302 C CA . GLU B 1 249 ? -18.781 23.297 -1.94 1 91.69 249 GLU B CA 1
ATOM 6303 C C . GLU B 1 249 ? -19.297 21.891 -1.588 1 91.69 249 GLU B C 1
ATOM 6305 O O . GLU B 1 249 ? -20.359 21.484 -2.049 1 91.69 249 GLU B O 1
ATOM 6310 N N . TYR B 1 250 ? -18.531 21.188 -0.788 1 93.81 250 TYR B N 1
ATOM 6311 C CA . TYR B 1 250 ? -18.953 19.859 -0.349 1 93.81 250 TYR B CA 1
ATOM 6312 C C . TYR B 1 250 ? -20.203 19.938 0.526 1 93.81 250 TYR B C 1
ATOM 6314 O O . TYR B 1 250 ? -21.109 19.109 0.395 1 93.81 250 TYR B O 1
ATOM 6322 N N . LEU B 1 251 ? -20.156 20.938 1.376 1 94.88 251 LEU B N 1
ATOM 6323 C CA . LEU B 1 251 ? -21.281 21.141 2.287 1 94.88 251 LEU B CA 1
ATOM 6324 C C . LEU B 1 251 ? -22.578 21.375 1.514 1 94.88 251 LEU B C 1
ATOM 6326 O O . LEU B 1 251 ? -23.609 20.781 1.828 1 94.88 251 LEU B O 1
ATOM 6330 N N . MET B 1 252 ? -22.531 22.188 0.511 1 94.94 252 MET B N 1
ATOM 6331 C CA . MET B 1 252 ? -23.703 22.516 -0.289 1 94.94 252 MET B CA 1
ATOM 6332 C C . MET B 1 252 ? -24.203 21.312 -1.068 1 94.94 252 MET B C 1
ATOM 6334 O O . MET B 1 252 ? -25.406 21.109 -1.226 1 94.94 252 MET B O 1
ATOM 6338 N N . THR B 1 253 ? -23.281 20.5 -1.54 1 93.88 253 THR B N 1
ATOM 6339 C CA . THR B 1 253 ? -23.656 19.297 -2.266 1 93.88 253 THR B CA 1
ATOM 6340 C C . THR B 1 253 ? -24.422 18.328 -1.355 1 93.88 253 THR B C 1
ATOM 6342 O O . THR B 1 253 ? -25.391 17.703 -1.781 1 93.88 253 THR B O 1
ATOM 6345 N N . VAL B 1 254 ? -24 18.203 -0.108 1 94.44 254 VAL B N 1
ATOM 6346 C CA . VAL B 1 254 ? -24.609 17.266 0.827 1 94.44 254 VAL B CA 1
ATOM 6347 C C . VAL B 1 254 ? -25.984 17.766 1.25 1 94.44 254 VAL B C 1
ATOM 6349 O O . VAL B 1 254 ? -26.922 16.984 1.408 1 94.44 254 VAL B O 1
ATOM 6352 N N . TYR B 1 255 ? -26.125 19.109 1.431 1 93 255 TYR B N 1
ATOM 6353 C CA . TYR B 1 255 ? -27.406 19.672 1.895 1 93 255 TYR B CA 1
ATOM 6354 C C . TYR B 1 255 ? -28.406 19.766 0.752 1 93 255 TYR B C 1
ATOM 6356 O O . TYR B 1 255 ? -29.609 19.578 0.958 1 93 255 TYR B O 1
ATOM 6364 N N . PHE B 1 256 ? -27.984 20.016 -0.485 1 91.62 256 PHE B N 1
ATOM 6365 C CA . PHE B 1 256 ? -28.938 20.422 -1.507 1 91.62 256 PHE B CA 1
ATOM 6366 C C . PHE B 1 256 ? -28.766 19.578 -2.766 1 91.62 256 PHE B C 1
ATOM 6368 O O . PHE B 1 256 ? -29.594 19.641 -3.68 1 91.62 256 PHE B O 1
ATOM 6375 N N . GLY B 1 257 ? -27.734 18.781 -2.84 1 89.75 257 GLY B N 1
ATOM 6376 C CA . GLY B 1 257 ? -27.469 18.031 -4.055 1 89.75 257 GLY B CA 1
ATOM 6377 C C . GLY B 1 257 ? -27.562 16.531 -3.857 1 89.75 257 GLY B C 1
ATOM 6378 O O . GLY B 1 257 ? -28.344 16.062 -3.025 1 89.75 257 GLY B O 1
ATOM 6379 N N . LYS B 1 258 ? -26.953 15.82 -4.762 1 90.19 258 LYS B N 1
ATOM 6380 C CA . LYS B 1 258 ? -26.812 14.367 -4.688 1 90.19 258 LYS B CA 1
ATOM 6381 C C . LYS B 1 258 ? -25.391 13.977 -4.305 1 90.19 258 LYS B C 1
ATOM 6383 O O . LYS B 1 258 ? -24.547 13.766 -5.18 1 90.19 258 LYS B O 1
ATOM 6388 N N . PRO B 1 259 ? -25.219 13.797 -3.041 1 92.19 259 PRO B N 1
ATOM 6389 C CA . PRO B 1 259 ? -23.844 13.594 -2.572 1 92.19 259 PRO B CA 1
ATOM 6390 C C . PRO B 1 259 ? -23.344 12.172 -2.838 1 92.19 259 PRO B C 1
ATOM 6392 O O . PRO B 1 259 ? -24.109 11.219 -2.766 1 92.19 259 PRO B O 1
ATOM 6395 N N . THR B 1 260 ? -22.125 12.031 -3.27 1 92.44 260 THR B N 1
ATOM 6396 C CA . THR B 1 260 ? -21.422 10.75 -3.279 1 92.44 260 THR B CA 1
ATOM 6397 C C . THR B 1 260 ? -20.953 10.375 -1.874 1 92.44 260 THR B C 1
ATOM 6399 O O . THR B 1 260 ? -21.078 11.172 -0.939 1 92.44 260 THR B O 1
ATOM 6402 N N . LEU B 1 261 ? -20.438 9.227 -1.752 1 93.31 261 LEU B N 1
ATOM 6403 C CA . LEU B 1 261 ? -19.875 8.812 -0.476 1 93.31 261 LEU B CA 1
ATOM 6404 C C . LEU B 1 261 ? -18.719 9.711 -0.077 1 93.31 261 LEU B C 1
ATOM 6406 O O . LEU B 1 261 ? -18.531 10 1.106 1 93.31 261 LEU B O 1
ATOM 6410 N N . ALA B 1 262 ? -17.938 10.094 -1.046 1 95.12 262 ALA B N 1
ATOM 6411 C CA . ALA B 1 262 ? -16.812 10.992 -0.786 1 95.12 262 ALA B CA 1
ATOM 6412 C C . ALA B 1 262 ? -17.281 12.328 -0.227 1 95.12 262 ALA B C 1
ATOM 6414 O O . ALA B 1 262 ? -16.703 12.852 0.729 1 95.12 262 ALA B O 1
ATOM 6415 N N . ASP B 1 263 ? -18.359 12.859 -0.785 1 94.75 263 ASP B N 1
ATOM 6416 C CA . ASP B 1 263 ? -18.938 14.109 -0.302 1 94.75 263 ASP B CA 1
ATOM 6417 C C . ASP B 1 263 ? -19.375 13.984 1.156 1 94.75 263 ASP B C 1
ATOM 6419 O O . ASP B 1 263 ? -19.141 14.898 1.955 1 94.75 263 ASP B O 1
ATOM 6423 N N . LEU B 1 264 ? -19.953 12.898 1.397 1 95.44 264 LEU B N 1
ATOM 6424 C CA . LEU B 1 264 ? -20.484 12.672 2.742 1 95.44 264 LEU B CA 1
ATOM 6425 C C . LEU B 1 264 ? -19.344 12.594 3.756 1 95.44 264 LEU B C 1
ATOM 6427 O O . LEU B 1 264 ? -19.422 13.195 4.828 1 95.44 264 LEU B O 1
ATOM 6431 N N . ILE B 1 265 ? -18.297 11.883 3.467 1 96.06 265 ILE B N 1
ATOM 6432 C CA . ILE B 1 265 ? -17.172 11.719 4.387 1 96.06 265 ILE B CA 1
ATOM 6433 C C . ILE B 1 265 ? -16.516 13.07 4.633 1 96.06 265 ILE B C 1
ATOM 6435 O O . ILE B 1 265 ? -16.328 13.477 5.785 1 96.06 265 ILE B O 1
ATOM 6439 N N . VAL B 1 266 ? -16.203 13.797 3.568 1 95.5 266 VAL B N 1
ATOM 6440 C CA . VAL B 1 266 ? -15.5 15.078 3.658 1 95.5 266 VAL B CA 1
ATOM 6441 C C . VAL B 1 266 ? -16.328 16.062 4.496 1 95.5 266 VAL B C 1
ATOM 6443 O O . VAL B 1 266 ? -15.781 16.719 5.383 1 95.5 266 VAL B O 1
ATOM 6446 N N . THR B 1 267 ? -17.594 16.109 4.219 1 94.94 267 THR B N 1
ATOM 6447 C CA . THR B 1 267 ? -18.469 17.062 4.902 1 94.94 267 THR B CA 1
ATOM 6448 C C . THR B 1 267 ? -18.609 16.703 6.379 1 94.94 267 THR B C 1
ATOM 6450 O O . THR B 1 267 ? -18.5 17.578 7.246 1 94.94 267 THR B O 1
ATOM 6453 N N . HIS B 1 268 ? -18.781 15.469 6.688 1 95.31 268 HIS B N 1
ATOM 6454 C CA . HIS B 1 268 ? -19 15.078 8.078 1 95.31 268 HIS B CA 1
ATOM 6455 C C . HIS B 1 268 ? -17.719 15.219 8.891 1 95.31 268 HIS B C 1
ATOM 6457 O O . HIS B 1 268 ? -17.75 15.609 10.055 1 95.31 268 HIS B O 1
ATOM 6463 N N . VAL B 1 269 ? -16.562 14.875 8.32 1 94.44 269 VAL B N 1
ATOM 6464 C CA . VAL B 1 269 ? -15.312 15.094 9.039 1 94.44 269 VAL B CA 1
ATOM 6465 C C . VAL B 1 269 ? -15.125 16.578 9.312 1 94.44 269 VAL B C 1
ATOM 6467 O O . VAL B 1 269 ? -14.742 16.969 10.414 1 94.44 269 VAL B O 1
ATOM 6470 N N . GLY B 1 270 ? -15.391 17.391 8.25 1 93.56 270 GLY B N 1
ATOM 6471 C CA . GLY B 1 270 ? -15.281 18.828 8.406 1 93.56 270 GLY B CA 1
ATOM 6472 C C . GLY B 1 270 ? -16.219 19.391 9.453 1 93.56 270 GLY B C 1
ATOM 6473 O O . GLY B 1 270 ? -15.828 20.234 10.266 1 93.56 270 GLY B O 1
ATOM 6474 N N . LEU B 1 271 ? -17.438 18.906 9.453 1 94.5 271 LEU B N 1
ATOM 6475 C CA . LEU B 1 271 ? -18.438 19.406 10.383 1 94.5 271 LEU B CA 1
ATOM 6476 C C . LEU B 1 271 ? -18.141 18.969 11.812 1 94.5 271 LEU B C 1
ATOM 6478 O O . LEU B 1 271 ? -18.312 19.75 12.75 1 94.5 271 LEU B O 1
ATOM 6482 N N . VAL B 1 272 ? -17.75 17.75 12 1 93.19 272 VAL B N 1
ATOM 6483 C CA . VAL B 1 272 ? -17.438 17.25 13.336 1 93.19 272 VAL B CA 1
ATOM 6484 C C . VAL B 1 272 ? -16.359 18.125 13.969 1 93.19 272 VAL B C 1
ATOM 6486 O O . VAL B 1 272 ? -16.484 18.562 15.109 1 93.19 272 VAL B O 1
ATOM 6489 N N . SER B 1 273 ? -15.328 18.391 13.219 1 89.81 273 SER B N 1
ATOM 6490 C CA . SER B 1 273 ? -14.219 19.188 13.719 1 89.81 273 SER B CA 1
ATOM 6491 C C . SER B 1 273 ? -14.641 20.641 13.953 1 89.81 273 SER B C 1
ATOM 6493 O O . SER B 1 273 ? -14.281 21.234 14.969 1 89.81 273 SER B O 1
ATOM 6495 N N . LEU B 1 274 ? -15.383 21.188 13.008 1 92.44 274 LEU B N 1
ATOM 6496 C CA . LEU B 1 274 ? -15.789 22.578 13.078 1 92.44 274 LEU B CA 1
ATOM 6497 C C . LEU B 1 274 ? -16.766 22.812 14.234 1 92.44 274 LEU B C 1
ATOM 6499 O O . LEU B 1 274 ? -16.594 23.75 15.016 1 92.44 274 LEU B O 1
ATOM 6503 N N . LEU B 1 275 ? -17.812 22 14.336 1 94.44 275 LEU B N 1
ATOM 6504 C CA . LEU B 1 275 ? -18.812 22.172 15.383 1 94.44 275 LEU B CA 1
ATOM 6505 C C . LEU B 1 275 ? -18.203 21.938 16.766 1 94.44 275 LEU B C 1
ATOM 6507 O O . LEU B 1 275 ? -18.594 22.594 17.734 1 94.44 275 LEU B O 1
ATOM 6511 N N . HIS B 1 276 ? -17.266 21.016 16.797 1 88.94 276 HIS B N 1
ATOM 6512 C CA . HIS B 1 276 ? -16.562 20.781 18.047 1 88.94 276 HIS B CA 1
ATOM 6513 C C . HIS B 1 276 ? -15.766 22.016 18.484 1 88.94 276 HIS B C 1
ATOM 6515 O O . HIS B 1 276 ? -15.805 22.391 19.656 1 88.94 276 HIS B O 1
ATOM 6521 N N . GLU B 1 277 ? -15.07 22.641 17.547 1 87.44 277 GLU B N 1
ATOM 6522 C CA . GLU B 1 277 ? -14.273 23.828 17.859 1 87.44 277 GLU B CA 1
ATOM 6523 C C . GLU B 1 277 ? -15.172 25.016 18.203 1 87.44 277 GLU B C 1
ATOM 6525 O O . GLU B 1 277 ? -14.828 25.844 19.047 1 87.44 277 GLU B O 1
ATOM 6530 N N . CYS B 1 278 ? -16.297 25.109 17.5 1 91.69 278 CYS B N 1
ATOM 6531 C CA . CYS B 1 278 ? -17.25 26.156 17.828 1 91.69 278 CYS B CA 1
ATOM 6532 C C . CYS B 1 278 ? -17.812 25.969 19.234 1 91.69 278 CYS B C 1
ATOM 6534 O O . CYS B 1 278 ? -18 26.938 19.953 1 91.69 278 CYS B O 1
ATOM 6536 N N . ASN B 1 279 ? -18.062 24.734 19.562 1 90.44 279 ASN B N 1
ATOM 6537 C CA . ASN B 1 279 ? -18.516 24.406 20.906 1 90.44 279 ASN B CA 1
ATOM 6538 C C . ASN B 1 279 ? -17.516 24.844 21.969 1 90.44 279 ASN B C 1
ATOM 6540 O O . ASN B 1 279 ? -17.891 25.375 23.016 1 90.44 279 ASN B O 1
ATOM 6544 N N . ASN B 1 280 ? -16.266 24.672 21.688 1 83.94 280 ASN B N 1
ATOM 6545 C CA . ASN B 1 280 ? -15.195 24.984 22.625 1 83.94 280 ASN B CA 1
ATOM 6546 C C . ASN B 1 280 ? -15.094 26.484 22.891 1 83.94 280 ASN B C 1
ATOM 6548 O O . ASN B 1 280 ? -14.719 26.906 24 1 83.94 280 ASN B O 1
ATOM 6552 N N . VAL B 1 281 ? -15.414 27.297 21.891 1 84.69 281 VAL B N 1
ATOM 6553 C CA . VAL B 1 281 ? -15.203 28.734 22 1 84.69 281 VAL B CA 1
ATOM 6554 C C . VAL B 1 281 ? -16.5 29.422 22.406 1 84.69 281 VAL B C 1
ATOM 6556 O O . VAL B 1 281 ? -16.5 30.547 22.922 1 84.69 281 VAL B O 1
ATOM 6559 N N . GLU B 1 282 ? -17.594 28.719 22.266 1 89.75 282 GLU B N 1
ATOM 6560 C CA . GLU B 1 282 ? -18.906 29.312 22.516 1 89.75 282 GLU B CA 1
ATOM 6561 C C . GLU B 1 282 ? -19.141 29.5 24.016 1 89.75 282 GLU B C 1
ATOM 6563 O O . GLU B 1 282 ? -18.781 28.641 24.812 1 89.75 282 GLU B O 1
ATOM 6568 N N . THR B 1 283 ? -19.656 30.656 24.344 1 89.31 283 THR B N 1
ATOM 6569 C CA . THR B 1 283 ? -19.891 30.984 25.75 1 89.31 283 THR B CA 1
ATOM 6570 C C . THR B 1 283 ? -21.375 30.875 26.094 1 89.31 283 THR B C 1
ATOM 6572 O O . THR B 1 283 ? -21.719 30.625 27.25 1 89.31 283 THR B O 1
ATOM 6575 N N . GLU B 1 284 ? -22.234 31.109 25.109 1 93.44 284 GLU B N 1
ATOM 6576 C CA . GLU B 1 284 ? -23.672 30.984 25.344 1 93.44 284 GLU B CA 1
ATOM 6577 C C . GLU B 1 284 ? -24.078 29.516 25.453 1 93.44 284 GLU B C 1
ATOM 6579 O O . GLU B 1 284 ? -23.938 28.75 24.484 1 93.44 284 GLU B O 1
ATOM 6584 N N . GLN B 1 285 ? -24.734 29.125 26.516 1 93.31 285 GLN B N 1
ATOM 6585 C CA . GLN B 1 285 ? -24.969 27.734 26.859 1 93.31 285 GLN B CA 1
ATOM 6586 C C . GLN B 1 285 ? -25.922 27.062 25.859 1 93.31 285 GLN B C 1
ATOM 6588 O O . GLN B 1 285 ? -25.719 25.906 25.5 1 93.31 285 GLN B O 1
ATOM 6593 N N . VAL B 1 286 ? -26.891 27.75 25.453 1 94.19 286 VAL B N 1
ATOM 6594 C CA . VAL B 1 286 ? -27.859 27.156 24.531 1 94.19 286 VAL B CA 1
ATOM 6595 C C . VAL B 1 286 ? -27.172 26.797 23.219 1 94.19 286 VAL B C 1
ATOM 6597 O O . VAL B 1 286 ? -27.344 25.688 22.703 1 94.19 286 VAL B O 1
ATOM 6600 N N . LEU B 1 287 ? -26.5 27.75 22.719 1 94.62 287 LEU B N 1
ATOM 6601 C CA . LEU B 1 287 ? -25.797 27.547 21.453 1 94.62 287 LEU B CA 1
ATOM 6602 C C . LEU B 1 287 ? -24.688 26.531 21.609 1 94.62 287 LEU B C 1
ATOM 6604 O O . LEU B 1 287 ? -24.422 25.734 20.703 1 94.62 287 LEU B O 1
ATOM 6608 N N . LYS B 1 288 ? -24 26.531 22.703 1 94.44 288 LYS B N 1
ATOM 6609 C CA . LYS B 1 288 ? -22.969 25.547 23.031 1 94.44 288 LYS B CA 1
ATOM 6610 C C . LYS B 1 288 ? -23.516 24.125 23 1 94.44 288 LYS B C 1
ATOM 6612 O O . LYS B 1 288 ? -22.906 23.234 22.391 1 94.44 288 LYS B O 1
ATOM 6617 N N . ASN B 1 289 ? -24.656 23.953 23.578 1 93.81 289 ASN B N 1
ATOM 6618 C CA . ASN B 1 289 ? -25.312 22.641 23.594 1 93.81 289 ASN B CA 1
ATOM 6619 C C . ASN B 1 289 ? -25.734 22.219 22.203 1 93.81 289 ASN B C 1
ATOM 6621 O O . ASN B 1 289 ? -25.688 21.031 21.859 1 93.81 289 ASN B O 1
ATOM 6625 N N . GLU B 1 290 ? -26.172 23.172 21.484 1 95.5 290 GLU B N 1
ATOM 6626 C CA . GLU B 1 290 ? -26.578 22.875 20.125 1 95.5 290 GLU B CA 1
ATOM 6627 C C . GLU B 1 290 ? -25.391 22.406 19.281 1 95.5 290 GLU B C 1
ATOM 6629 O O . GLU B 1 290 ? -25.484 21.438 18.531 1 95.5 290 GLU B O 1
ATOM 6634 N N . PHE B 1 291 ? -24.266 23.109 19.375 1 95.75 291 PHE B N 1
ATOM 6635 C CA . PHE B 1 291 ? -23.047 22.719 18.672 1 95.75 291 PHE B CA 1
ATOM 6636 C C . PHE B 1 291 ? -22.625 21.312 19.094 1 95.75 291 PHE B C 1
ATOM 6638 O O . PHE B 1 291 ? -22.281 20.484 18.234 1 95.75 291 PHE B O 1
ATOM 6645 N N . ALA B 1 292 ? -22.688 21.047 20.344 1 94.62 292 ALA B N 1
ATOM 6646 C CA . ALA B 1 292 ? -22.25 19.75 20.875 1 94.62 292 ALA B CA 1
ATOM 6647 C C . ALA B 1 292 ? -23.156 18.625 20.359 1 94.62 292 ALA B C 1
ATOM 6649 O O . ALA B 1 292 ? -22.656 17.578 19.953 1 94.62 292 ALA B O 1
ATOM 6650 N N . SER B 1 293 ? -24.422 18.891 20.453 1 95.62 293 SER B N 1
ATOM 6651 C CA . SER B 1 293 ? -25.391 17.875 20.031 1 95.62 293 SER B CA 1
ATOM 6652 C C . SER B 1 293 ? -25.25 17.578 18.531 1 95.62 293 SER B C 1
ATOM 6654 O O . SER B 1 293 ? -25.266 16.406 18.141 1 95.62 293 SER B O 1
ATOM 6656 N N . GLN B 1 294 ? -25.125 18.609 17.781 1 95.69 294 GLN B N 1
ATOM 6657 C CA . GLN B 1 294 ? -25.031 18.406 16.344 1 95.69 294 GLN B CA 1
ATOM 6658 C C . GLN B 1 294 ? -23.688 17.812 15.945 1 95.69 294 GLN B C 1
ATOM 6660 O O . GLN B 1 294 ? -23.594 17.047 14.984 1 95.69 294 GLN B O 1
ATOM 6665 N N . ALA B 1 295 ? -22.625 18.141 16.656 1 95 295 ALA B N 1
ATOM 6666 C CA . ALA B 1 295 ? -21.344 17.5 16.438 1 95 295 ALA B CA 1
ATOM 6667 C C . ALA B 1 295 ? -21.453 15.984 16.656 1 95 295 ALA B C 1
ATOM 6669 O O . ALA B 1 295 ? -20.875 15.203 15.898 1 95 295 ALA B O 1
ATOM 6670 N N . THR B 1 296 ? -22.188 15.602 17.641 1 94.44 296 THR B N 1
ATOM 6671 C CA . THR B 1 296 ? -22.375 14.195 17.969 1 94.44 296 THR B CA 1
ATOM 6672 C C . THR B 1 296 ? -23.156 13.484 16.859 1 94.44 296 THR B C 1
ATOM 6674 O O . THR B 1 296 ? -22.828 12.344 16.5 1 94.44 296 THR B O 1
ATOM 6677 N N . VAL B 1 297 ? -24.125 14.172 16.359 1 94.88 297 VAL B N 1
ATOM 6678 C CA . VAL B 1 297 ? -24.891 13.609 15.25 1 94.88 297 VAL B CA 1
ATOM 6679 C C . VAL B 1 297 ? -24 13.391 14.039 1 94.88 297 VAL B C 1
ATOM 6681 O O . VAL B 1 297 ? -24.047 12.336 13.398 1 94.88 297 VAL B O 1
ATOM 6684 N N . CYS B 1 298 ? -23.203 14.375 13.711 1 95.56 298 CYS B N 1
ATOM 6685 C CA . CYS B 1 298 ? -22.281 14.266 12.578 1 95.56 298 CYS B CA 1
ATOM 6686 C C . CYS B 1 298 ? -21.281 13.133 12.789 1 95.56 298 CYS B C 1
ATOM 6688 O O . CYS B 1 298 ? -20.953 12.414 11.844 1 95.56 298 CYS B O 1
ATOM 6690 N N . ARG B 1 299 ? -20.828 13 13.984 1 94.88 299 ARG B N 1
ATOM 6691 C CA . ARG B 1 299 ? -19.891 11.93 14.312 1 94.88 299 ARG B CA 1
ATOM 6692 C C . ARG B 1 299 ? -20.516 10.562 14.117 1 94.88 299 ARG B C 1
ATOM 6694 O O . ARG B 1 299 ? -19.891 9.648 13.586 1 94.88 299 ARG B O 1
ATOM 6701 N N . GLN B 1 300 ? -21.734 10.438 14.547 1 92.25 300 GLN B N 1
ATOM 6702 C CA . GLN B 1 300 ? -22.453 9.18 14.398 1 92.25 300 GLN B CA 1
ATOM 6703 C C . GLN B 1 300 ? -22.672 8.836 12.93 1 92.25 300 GLN B C 1
ATOM 6705 O O . GLN B 1 300 ? -22.516 7.688 12.523 1 92.25 300 GLN B O 1
ATOM 6710 N N . ASN B 1 301 ? -23.094 9.82 12.219 1 94.25 301 ASN B N 1
ATOM 6711 C CA . ASN B 1 301 ? -23.234 9.625 10.781 1 94.25 301 ASN B CA 1
ATOM 6712 C C . ASN B 1 301 ? -21.922 9.18 10.141 1 94.25 301 ASN B C 1
ATOM 6714 O O . ASN B 1 301 ? -21.906 8.242 9.336 1 94.25 301 ASN B O 1
ATOM 6718 N N . LEU B 1 302 ? -20.828 9.883 10.523 1 94.94 302 LEU B N 1
ATOM 6719 C CA . LEU B 1 302 ? -19.516 9.57 9.961 1 94.94 302 LEU B CA 1
ATOM 6720 C C . LEU B 1 302 ? -19.109 8.141 10.297 1 94.94 302 LEU B C 1
ATOM 6722 O O . LEU B 1 302 ? -18.641 7.41 9.43 1 94.94 302 LEU B O 1
ATOM 6726 N N . GLU B 1 303 ? -19.328 7.75 11.5 1 93.38 303 GLU B N 1
ATOM 6727 C CA . GLU B 1 303 ? -18.984 6.398 11.938 1 93.38 303 GLU B CA 1
ATOM 6728 C C . GLU B 1 303 ? -19.781 5.352 11.156 1 93.38 303 GLU B C 1
ATOM 6730 O O . GLU B 1 303 ? -19.234 4.312 10.773 1 93.38 303 GLU B O 1
ATOM 6735 N N . SER B 1 304 ? -21.016 5.656 10.969 1 90.62 304 SER B N 1
ATOM 6736 C CA . SER B 1 304 ? -21.859 4.75 10.203 1 90.62 304 SER B CA 1
ATOM 6737 C C . SER B 1 304 ? -21.375 4.645 8.758 1 90.62 304 SER B C 1
ATOM 6739 O O . SER B 1 304 ? -21.359 3.553 8.18 1 90.62 304 SER B O 1
ATOM 6741 N N . ILE B 1 305 ? -21.031 5.723 8.188 1 93 305 ILE B N 1
ATOM 6742 C CA . ILE B 1 305 ? -20.547 5.762 6.809 1 93 305 ILE B CA 1
ATOM 6743 C C . ILE B 1 305 ? -19.234 4.977 6.699 1 93 305 ILE B C 1
ATOM 6745 O O . ILE B 1 305 ? -19.078 4.145 5.805 1 93 305 ILE B O 1
ATOM 6749 N N . LEU B 1 306 ? -18.297 5.219 7.598 1 93.38 306 LEU B N 1
ATOM 6750 C CA . LEU B 1 306 ? -16.984 4.594 7.555 1 93.38 306 LEU B CA 1
ATOM 6751 C C . LEU B 1 306 ? -17.094 3.096 7.816 1 93.38 306 LEU B C 1
ATOM 6753 O O . LEU B 1 306 ? -16.297 2.312 7.285 1 93.38 306 LEU B O 1
ATOM 6757 N N . ALA B 1 307 ? -18.094 2.699 8.555 1 86.44 307 ALA B N 1
ATOM 6758 C CA . ALA B 1 307 ? -18.297 1.285 8.852 1 86.44 307 ALA B CA 1
ATOM 6759 C C . ALA B 1 307 ? -18.766 0.522 7.625 1 86.44 307 ALA B C 1
ATOM 6761 O O . ALA B 1 307 ? -18.531 -0.683 7.504 1 86.44 307 ALA B O 1
ATOM 6762 N N . SER B 1 308 ? -19.375 1.229 6.758 1 85.62 308 SER B N 1
ATOM 6763 C CA . SER B 1 308 ? -19.969 0.564 5.602 1 85.62 308 SER B CA 1
ATOM 6764 C C . SER B 1 308 ? -19.219 0.894 4.324 1 85.62 308 SER B C 1
ATOM 6766 O O . SER B 1 308 ? -19.766 0.815 3.227 1 85.62 308 SER B O 1
ATOM 6768 N N . LEU B 1 309 ? -18 1.282 4.434 1 90.75 309 LEU B N 1
ATOM 6769 C CA . LEU B 1 309 ? -17.203 1.642 3.258 1 90.75 309 LEU B CA 1
ATOM 6770 C C . LEU B 1 309 ? -16.969 0.422 2.375 1 90.75 309 LEU B C 1
ATOM 6772 O O . LEU B 1 309 ? -16.562 -0.634 2.869 1 90.75 309 LEU B O 1
ATOM 6776 N N . PRO B 1 310 ? -17.25 0.536 1.111 1 90.56 310 PRO B N 1
ATOM 6777 C CA . PRO B 1 310 ? -16.969 -0.575 0.197 1 90.56 310 PRO B CA 1
ATOM 6778 C C . PRO B 1 310 ? -15.484 -0.721 -0.124 1 90.56 310 PRO B C 1
ATOM 6780 O O . PRO B 1 310 ? -14.734 0.258 -0.063 1 90.56 310 PRO B O 1
ATOM 6783 N N . PHE B 1 311 ? -15.148 -1.918 -0.54 1 90.12 311 PHE B N 1
ATOM 6784 C CA . PHE B 1 311 ? -13.758 -2.199 -0.878 1 90.12 311 PHE B CA 1
ATOM 6785 C C . PHE B 1 311 ? -13.359 -1.5 -2.174 1 90.12 311 PHE B C 1
ATOM 6787 O O . PHE B 1 311 ? -12.281 -0.913 -2.266 1 90.12 311 PHE B O 1
ATOM 6794 N N . ASN B 1 312 ? -14.195 -1.601 -3.109 1 87.38 312 ASN B N 1
ATOM 6795 C CA . ASN B 1 312 ? -13.93 -0.969 -4.395 1 87.38 312 ASN B CA 1
ATOM 6796 C C . ASN B 1 312 ? -14.594 0.401 -4.5 1 87.38 312 ASN B C 1
ATOM 6798 O O . ASN B 1 312 ? -15.82 0.508 -4.434 1 87.38 312 ASN B O 1
ATOM 6802 N N . MET B 1 313 ? -13.82 1.427 -4.523 1 89.75 313 MET B N 1
ATOM 6803 C CA . MET B 1 313 ? -14.289 2.807 -4.633 1 89.75 313 MET B CA 1
ATOM 6804 C C . MET B 1 313 ? -13.734 3.469 -5.891 1 89.75 313 MET B C 1
ATOM 6806 O O . MET B 1 313 ? -12.672 3.094 -6.383 1 89.75 313 MET B O 1
ATOM 6810 N N . PRO B 1 314 ? -14.516 4.422 -6.359 1 88.44 314 PRO B N 1
ATOM 6811 C CA . PRO B 1 314 ? -13.992 5.141 -7.523 1 88.44 314 PRO B CA 1
ATOM 6812 C C . PRO B 1 314 ? -12.648 5.816 -7.242 1 88.44 314 PRO B C 1
ATOM 6814 O O . PRO B 1 314 ? -12.414 6.285 -6.129 1 88.44 314 PRO B O 1
ATOM 6817 N N . CYS B 1 315 ? -11.859 5.844 -8.234 1 90.38 315 CYS B N 1
ATOM 6818 C CA . CYS B 1 315 ? -10.547 6.48 -8.133 1 90.38 315 CYS B CA 1
ATOM 6819 C C . CYS B 1 315 ? -10.602 7.922 -8.625 1 90.38 315 CYS B C 1
ATOM 6821 O O . CYS B 1 315 ? -10.406 8.18 -9.812 1 90.38 315 CYS B O 1
ATOM 6823 N N . THR B 1 316 ? -10.93 8.852 -7.73 1 91.06 316 THR B N 1
ATOM 6824 C CA . THR B 1 316 ? -11.078 10.266 -8.055 1 91.06 316 THR B CA 1
ATOM 6825 C C . THR B 1 316 ? -10.438 11.133 -6.984 1 91.06 316 THR B C 1
ATOM 6827 O O . THR B 1 316 ? -10.18 10.672 -5.871 1 91.06 316 THR B O 1
ATOM 6830 N N . PRO B 1 317 ? -10.133 12.391 -7.316 1 91.06 317 PRO B N 1
ATOM 6831 C CA . PRO B 1 317 ? -9.562 13.297 -6.316 1 91.06 317 PRO B CA 1
ATOM 6832 C C . PRO B 1 317 ? -10.438 13.43 -5.074 1 91.06 317 PRO B C 1
ATOM 6834 O O . PRO B 1 317 ? -9.922 13.555 -3.959 1 91.06 317 PRO B O 1
ATOM 6837 N N . ASP B 1 318 ? -11.758 13.398 -5.23 1 93.56 318 ASP B N 1
ATOM 6838 C CA . ASP B 1 318 ? -12.68 13.539 -4.102 1 93.56 318 ASP B CA 1
ATOM 6839 C C . ASP B 1 318 ? -12.547 12.367 -3.139 1 93.56 318 ASP B C 1
ATOM 6841 O O . ASP B 1 318 ? -12.602 12.547 -1.92 1 93.56 318 ASP B O 1
ATOM 6845 N N . TYR B 1 319 ? -12.383 11.211 -3.715 1 95.62 319 TYR B N 1
ATOM 6846 C CA . TYR B 1 319 ? -12.234 10.047 -2.859 1 95.62 319 TYR B CA 1
ATOM 6847 C C . TYR B 1 319 ? -10.867 10.039 -2.18 1 95.62 319 TYR B C 1
ATOM 6849 O O . TYR B 1 319 ? -10.734 9.562 -1.048 1 95.62 319 TYR B O 1
ATOM 6857 N N . ILE B 1 320 ? -9.82 10.562 -2.838 1 96.31 320 ILE B N 1
ATOM 6858 C CA . ILE B 1 320 ? -8.516 10.695 -2.197 1 96.31 320 ILE B CA 1
ATOM 6859 C C . ILE B 1 320 ? -8.641 11.594 -0.97 1 96.31 320 ILE B C 1
ATOM 6861 O O . ILE B 1 320 ? -8.18 11.242 0.117 1 96.31 320 ILE B O 1
ATOM 6865 N N . LEU B 1 321 ? -9.297 12.719 -1.194 1 95.81 321 LEU B N 1
ATOM 6866 C CA . LEU B 1 321 ? -9.492 13.656 -0.091 1 95.81 321 LEU B CA 1
ATOM 6867 C C . LEU B 1 321 ? -10.32 13.023 1.021 1 95.81 321 LEU B C 1
ATOM 6869 O O . LEU B 1 321 ? -9.984 13.148 2.201 1 95.81 321 LEU B O 1
ATOM 6873 N N . ALA B 1 322 ? -11.375 12.375 0.666 1 96.5 322 ALA B N 1
ATOM 6874 C CA . ALA B 1 322 ? -12.266 11.742 1.634 1 96.5 322 ALA B CA 1
ATOM 6875 C C . ALA B 1 322 ? -11.523 10.711 2.477 1 96.5 322 ALA B C 1
ATOM 6877 O O . ALA B 1 322 ? -11.641 10.703 3.705 1 96.5 322 ALA B O 1
ATOM 6878 N N . LEU B 1 323 ? -10.758 9.867 1.816 1 97.12 323 LEU B N 1
ATOM 6879 C CA . LEU B 1 323 ? -10.031 8.812 2.514 1 97.12 323 LEU B CA 1
ATOM 6880 C C . LEU B 1 323 ? -8.93 9.391 3.387 1 97.12 323 LEU B C 1
ATOM 6882 O O . LEU B 1 323 ? -8.688 8.906 4.496 1 97.12 323 LEU B O 1
ATOM 6886 N N . PHE B 1 324 ? -8.273 10.398 2.955 1 96.31 324 PHE B N 1
ATOM 6887 C CA . PHE B 1 324 ? -7.266 11.062 3.773 1 96.31 324 PHE B CA 1
ATOM 6888 C C . PHE B 1 324 ? -7.898 11.672 5.023 1 96.31 324 PHE B C 1
ATOM 6890 O O . PHE B 1 324 ? -7.367 11.523 6.125 1 96.31 324 PHE B O 1
ATOM 6897 N N . MET B 1 325 ? -9.008 12.328 4.824 1 95.19 325 MET B N 1
ATOM 6898 C CA . MET B 1 325 ? -9.703 12.93 5.957 1 95.19 325 MET B CA 1
ATOM 6899 C C . MET B 1 325 ? -10.203 11.859 6.922 1 95.19 325 MET B C 1
ATOM 6901 O O . MET B 1 325 ? -10.156 12.055 8.141 1 95.19 325 MET B O 1
ATOM 6905 N N . ALA B 1 326 ? -10.68 10.789 6.355 1 95.56 326 ALA B N 1
ATOM 6906 C CA . ALA B 1 326 ? -11.07 9.664 7.203 1 95.56 326 ALA B CA 1
ATOM 6907 C C . ALA B 1 326 ? -9.875 9.133 7.996 1 95.56 326 ALA B C 1
ATOM 6909 O O . ALA B 1 326 ? -10.016 8.781 9.172 1 95.56 326 ALA B O 1
ATOM 6910 N N . SER B 1 327 ? -8.711 9.07 7.352 1 95 327 SER B N 1
ATOM 6911 C CA . SER B 1 327 ? -7.488 8.641 8.031 1 95 327 SER B CA 1
ATOM 6912 C C . SER B 1 327 ? -7.152 9.562 9.195 1 95 327 SER B C 1
ATOM 6914 O O . SER B 1 327 ? -6.816 9.094 10.289 1 95 327 SER B O 1
ATOM 6916 N N . SER B 1 328 ? -7.242 10.82 8.938 1 91.69 328 SER B N 1
ATOM 6917 C CA . SER B 1 328 ? -6.969 11.797 9.984 1 91.69 328 SER B CA 1
ATOM 6918 C C . SER B 1 328 ? -7.949 11.664 11.141 1 91.69 328 SER B C 1
ATOM 6920 O O . SER B 1 328 ? -7.566 11.781 12.305 1 91.69 328 SER B O 1
ATOM 6922 N N . TYR B 1 329 ? -9.172 11.477 10.781 1 91.31 329 TYR B N 1
ATOM 6923 C CA . TYR B 1 329 ? -10.195 11.281 11.797 1 91.31 329 TYR B CA 1
ATOM 6924 C C . TYR B 1 329 ? -9.875 10.07 12.664 1 91.31 329 TYR B C 1
ATOM 6926 O O . TYR B 1 329 ? -9.961 10.133 13.891 1 91.31 329 TYR B O 1
ATOM 6934 N N . HIS B 1 330 ? -9.5 8.93 12.055 1 91.31 330 HIS B N 1
ATOM 6935 C CA . HIS B 1 330 ? -9.125 7.727 12.789 1 91.31 330 HIS B CA 1
ATOM 6936 C C . HIS B 1 330 ? -7.918 7.98 13.688 1 91.31 330 HIS B C 1
ATOM 6938 O O . HIS B 1 330 ? -7.863 7.5 14.82 1 91.31 330 HIS B O 1
ATOM 6944 N N . LEU B 1 331 ? -6.996 8.672 13.164 1 88.38 331 LEU B N 1
ATOM 6945 C CA . LEU B 1 331 ? -5.781 8.969 13.914 1 88.38 331 LEU B CA 1
ATOM 6946 C C . LEU B 1 331 ? -6.094 9.797 15.156 1 88.38 331 LEU B C 1
ATOM 6948 O O . LEU B 1 331 ? -5.57 9.523 16.234 1 88.38 331 LEU B O 1
ATOM 6952 N N . GLU B 1 332 ? -6.941 10.758 14.977 1 84.12 332 GLU B N 1
ATOM 6953 C CA . GLU B 1 332 ? -7.34 11.602 16.094 1 84.12 332 GLU B CA 1
ATOM 6954 C C . GLU B 1 332 ? -8.047 10.797 17.188 1 84.12 332 GLU B C 1
ATOM 6956 O O . GLU B 1 332 ? -8.023 11.164 18.359 1 84.12 332 GLU B O 1
ATOM 6961 N N . ASN B 1 333 ? -8.648 9.789 16.781 1 82.06 333 ASN B N 1
ATOM 6962 C CA . ASN B 1 333 ? -9.359 8.938 17.734 1 82.06 333 ASN B CA 1
ATOM 6963 C C . ASN B 1 333 ? -8.523 7.73 18.141 1 82.06 333 ASN B C 1
ATOM 6965 O O . ASN B 1 333 ? -9.055 6.75 18.672 1 82.06 333 ASN B O 1
ATOM 6969 N N . CYS B 1 334 ? -7.25 7.707 17.766 1 79.44 334 CYS B N 1
ATOM 6970 C CA . CYS B 1 334 ? -6.246 6.727 18.156 1 79.44 334 CYS B CA 1
ATOM 6971 C C . CYS B 1 334 ? -6.551 5.359 17.562 1 79.44 334 CYS B C 1
ATOM 6973 O O . CYS B 1 334 ? -6.273 4.328 18.172 1 79.44 334 CYS B O 1
ATOM 6975 N N . ARG B 1 335 ? -7.246 5.398 16.5 1 85.38 335 ARG B N 1
ATOM 6976 C CA . ARG B 1 335 ? -7.457 4.184 15.711 1 85.38 335 ARG B CA 1
ATOM 6977 C C . ARG B 1 335 ? -6.422 4.062 14.602 1 85.38 335 ARG B C 1
ATOM 6979 O O . ARG B 1 335 ? -6.738 4.27 13.43 1 85.38 335 ARG B O 1
ATOM 6986 N N . ILE B 1 336 ? -5.305 3.58 14.938 1 85 336 ILE B N 1
ATOM 6987 C CA . ILE B 1 336 ? -4.102 3.697 14.117 1 85 336 ILE B CA 1
ATOM 6988 C C . ILE B 1 336 ? -4.195 2.742 12.93 1 85 336 ILE B C 1
ATOM 6990 O O . ILE B 1 336 ? -3.852 3.109 11.805 1 85 336 ILE B O 1
ATOM 6994 N N . SER B 1 337 ? -4.672 1.518 13.094 1 83.62 337 SER B N 1
ATOM 6995 C CA . SER B 1 337 ? -4.766 0.54 12.016 1 83.62 337 SER B CA 1
ATOM 6996 C C . SER B 1 337 ? -5.73 1.002 10.93 1 83.62 337 SER B C 1
ATOM 6998 O O . SER B 1 337 ? -5.438 0.879 9.734 1 83.62 337 SER B O 1
ATOM 7000 N N . LEU B 1 338 ? -6.863 1.509 11.414 1 90 338 LEU B N 1
ATOM 7001 C CA . LEU B 1 338 ? -7.848 2.012 10.461 1 90 338 LEU B CA 1
ATOM 7002 C C . LEU B 1 338 ? -7.316 3.234 9.719 1 90 338 LEU B C 1
ATOM 7004 O O . LEU B 1 338 ? -7.582 3.412 8.531 1 90 338 LEU B O 1
ATOM 7008 N N . SER B 1 339 ? -6.594 4.051 10.508 1 92.94 339 SER B N 1
ATOM 7009 C CA . SER B 1 339 ? -5.965 5.211 9.883 1 92.94 339 SER B CA 1
ATOM 7010 C C . SER B 1 339 ? -5.004 4.789 8.773 1 92.94 339 SER B C 1
ATOM 7012 O O . SER B 1 339 ? -5.043 5.34 7.668 1 92.94 339 SER B O 1
ATOM 7014 N N . TRP B 1 340 ? -4.238 3.801 9.016 1 93.44 340 TRP B N 1
ATOM 7015 C CA . TRP B 1 340 ? -3.281 3.297 8.039 1 93.44 340 TRP B CA 1
ATOM 7016 C C . TRP B 1 340 ? -3.996 2.748 6.809 1 93.44 340 TRP B C 1
ATOM 7018 O O . TRP B 1 340 ? -3.6 3.031 5.676 1 93.44 340 TRP B O 1
ATOM 7028 N N . ASN B 1 341 ? -5.043 1.961 7.02 1 92.31 341 ASN B N 1
ATOM 7029 C CA . ASN B 1 341 ? -5.758 1.327 5.918 1 92.31 341 ASN B CA 1
ATOM 7030 C C . ASN B 1 341 ? -6.359 2.363 4.973 1 92.31 341 ASN B C 1
ATOM 7032 O O . ASN B 1 341 ? -6.254 2.23 3.752 1 92.31 341 ASN B O 1
ATOM 7036 N N . THR B 1 342 ? -6.992 3.346 5.539 1 96.19 342 THR B N 1
ATOM 7037 C CA . THR B 1 342 ? -7.617 4.379 4.715 1 96.19 342 THR B CA 1
ATOM 7038 C C . THR B 1 342 ? -6.559 5.227 4.02 1 96.19 342 THR B C 1
ATOM 7040 O O . THR B 1 342 ? -6.738 5.621 2.863 1 96.19 342 THR B O 1
ATOM 7043 N N . LEU B 1 343 ? -5.477 5.434 4.719 1 96.69 343 LEU B N 1
ATOM 7044 C CA . LEU B 1 343 ? -4.383 6.18 4.105 1 96.69 343 LEU B CA 1
ATOM 7045 C C . LEU B 1 343 ? -3.787 5.406 2.934 1 96.69 343 LEU B C 1
ATOM 7047 O O . LEU B 1 343 ? -3.482 5.988 1.891 1 96.69 343 LEU B O 1
ATOM 7051 N N . ALA B 1 344 ? -3.594 4.148 3.139 1 95.19 344 ALA B N 1
ATOM 7052 C CA . ALA B 1 344 ? -3.037 3.297 2.092 1 95.19 344 ALA B CA 1
ATOM 7053 C C . ALA B 1 344 ? -3.908 3.328 0.839 1 95.19 344 ALA B C 1
ATOM 7055 O O . ALA B 1 344 ? -3.395 3.387 -0.281 1 95.19 344 ALA B O 1
ATOM 7056 N N . ALA B 1 345 ? -5.203 3.258 1.046 1 95.44 345 ALA B N 1
ATOM 7057 C CA . ALA B 1 345 ? -6.125 3.332 -0.085 1 95.44 345 ALA B CA 1
ATOM 7058 C C . ALA B 1 345 ? -6.008 4.676 -0.799 1 95.44 345 ALA B C 1
ATOM 7060 O O . ALA B 1 345 ? -6.02 4.734 -2.031 1 95.44 345 ALA B O 1
ATOM 7061 N N . ALA B 1 346 ? -5.934 5.77 -0.046 1 96.75 346 ALA B N 1
ATOM 7062 C CA . ALA B 1 346 ? -5.77 7.094 -0.634 1 96.75 346 ALA B CA 1
ATOM 7063 C C . ALA B 1 346 ? -4.484 7.172 -1.455 1 96.75 346 ALA B C 1
ATOM 7065 O O . ALA B 1 346 ? -4.48 7.711 -2.564 1 96.75 346 ALA B O 1
ATOM 7066 N N . VAL B 1 347 ? -3.404 6.648 -0.939 1 96.19 347 VAL B N 1
ATOM 7067 C CA . VAL B 1 347 ? -2.1 6.699 -1.592 1 96.19 347 VAL B CA 1
ATOM 7068 C C . VAL B 1 347 ? -2.141 5.902 -2.895 1 96.19 347 VAL B C 1
ATOM 7070 O O . VAL B 1 347 ? -1.582 6.328 -3.908 1 96.19 347 VAL B O 1
ATOM 7073 N N . GLN B 1 348 ? -2.811 4.742 -2.861 1 93.12 348 GLN B N 1
ATOM 7074 C CA . GLN B 1 348 ? -2.949 3.947 -4.078 1 93.12 348 GLN B CA 1
ATOM 7075 C C . GLN B 1 348 ? -3.646 4.742 -5.18 1 93.12 348 GLN B C 1
ATOM 7077 O O . GLN B 1 348 ? -3.25 4.68 -6.344 1 93.12 348 GLN B O 1
ATOM 7082 N N . MET B 1 349 ? -4.656 5.453 -4.801 1 93.56 349 MET B N 1
ATOM 7083 C CA . MET B 1 349 ? -5.379 6.27 -5.773 1 93.56 349 MET B CA 1
ATOM 7084 C C . MET B 1 349 ? -4.496 7.398 -6.297 1 93.56 349 MET B C 1
ATOM 7086 O O . MET B 1 349 ? -4.527 7.715 -7.488 1 93.56 349 MET B O 1
ATOM 7090 N N . CYS B 1 350 ? -3.678 8.016 -5.398 1 93.88 350 CYS B N 1
ATOM 7091 C CA . CYS B 1 350 ? -2.752 9.062 -5.801 1 93.88 350 CYS B CA 1
ATOM 7092 C C . CYS B 1 350 ? -1.768 8.555 -6.844 1 93.88 350 CYS B C 1
ATOM 7094 O O . CYS B 1 350 ? -1.494 9.234 -7.832 1 93.88 350 CYS B O 1
ATOM 7096 N N . GLN B 1 351 ? -1.286 7.41 -6.629 1 89.69 351 GLN B N 1
ATOM 7097 C CA . GLN B 1 351 ? -0.294 6.832 -7.531 1 89.69 351 GLN B CA 1
ATOM 7098 C C . GLN B 1 351 ? -0.929 6.414 -8.852 1 89.69 351 GLN B C 1
ATOM 7100 O O .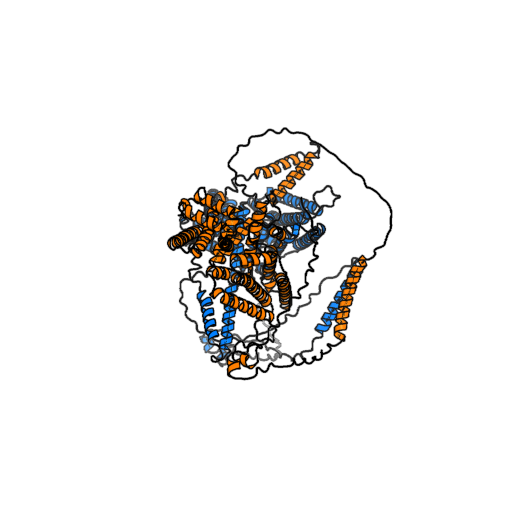 GLN B 1 351 ? -0.325 6.582 -9.914 1 89.69 351 GLN B O 1
ATOM 7105 N N . THR B 1 352 ? -2.137 5.891 -8.719 1 86.44 352 THR B N 1
ATOM 7106 C CA . THR B 1 352 ? -2.859 5.508 -9.922 1 86.44 352 THR B CA 1
ATOM 7107 C C . THR B 1 352 ? -3.102 6.723 -10.812 1 86.44 352 THR B C 1
ATOM 7109 O O . THR B 1 352 ? -2.949 6.641 -12.039 1 86.44 352 THR B O 1
ATOM 7112 N N . LEU B 1 353 ? -3.404 7.898 -10.195 1 88.25 353 LEU B N 1
ATOM 7113 C CA . LEU B 1 353 ? -3.75 9.102 -10.945 1 88.25 353 LEU B CA 1
ATOM 7114 C C . LEU B 1 353 ? -2.504 9.922 -11.266 1 88.25 353 LEU B C 1
ATOM 7116 O O . LEU B 1 353 ? -2.586 10.945 -11.938 1 88.25 353 LEU B O 1
ATOM 7120 N N . GLY B 1 354 ? -1.354 9.547 -10.703 1 88 354 GLY B N 1
ATOM 7121 C CA . GLY B 1 354 ? -0.111 10.258 -10.938 1 88 354 GLY B CA 1
ATOM 7122 C C . GLY B 1 354 ? -0.021 11.57 -10.172 1 88 354 GLY B C 1
ATOM 7123 O O . GLY B 1 354 ? 0.671 12.5 -10.602 1 88 354 GLY B O 1
ATOM 7124 N N . PHE B 1 355 ? -0.69 11.688 -9.047 1 92.5 355 PHE B N 1
ATOM 7125 C CA . PHE B 1 355 ? -0.82 12.938 -8.312 1 92.5 355 PHE B CA 1
ATOM 7126 C C . PHE B 1 355 ? 0.498 13.312 -7.641 1 92.5 355 PHE B C 1
ATOM 7128 O O . PHE B 1 355 ? 0.683 14.453 -7.219 1 92.5 355 PHE B O 1
ATOM 7135 N N . THR B 1 356 ? 1.41 12.406 -7.523 1 92.75 356 THR B N 1
ATOM 7136 C CA . THR B 1 356 ? 2.686 12.664 -6.863 1 92.75 356 THR B CA 1
ATOM 7137 C C . THR B 1 356 ? 3.656 13.352 -7.816 1 92.75 356 THR B C 1
ATOM 7139 O O . THR B 1 356 ? 4.727 13.805 -7.402 1 92.75 356 THR B O 1
ATOM 7142 N N . ARG B 1 357 ? 3.275 13.484 -9.055 1 89.88 357 ARG B N 1
ATOM 7143 C CA . ARG B 1 357 ? 4.137 14.078 -10.07 1 89.88 357 ARG B CA 1
ATOM 7144 C C . ARG B 1 357 ? 3.955 15.594 -10.117 1 89.88 357 ARG B C 1
ATOM 7146 O O . ARG B 1 357 ? 2.875 16.109 -9.82 1 89.88 357 ARG B O 1
ATOM 7153 N N . GLU B 1 358 ? 4.969 16.234 -10.555 1 90.19 358 GLU B N 1
ATOM 7154 C CA . GLU B 1 358 ? 4.906 17.688 -10.656 1 90.19 358 GLU B CA 1
ATOM 7155 C C . GLU B 1 358 ? 3.893 18.125 -11.711 1 90.19 358 GLU B C 1
ATOM 7157 O O . GLU B 1 358 ? 3.139 19.078 -11.5 1 90.19 358 GLU B O 1
ATOM 7162 N N . ASN B 1 359 ? 3.941 17.391 -12.812 1 86.44 359 ASN B N 1
ATOM 7163 C CA . ASN B 1 359 ? 3.039 17.719 -13.914 1 86.44 359 ASN B CA 1
ATOM 7164 C C . ASN B 1 359 ? 2.188 16.516 -14.32 1 86.44 359 ASN B C 1
ATOM 7166 O O . ASN B 1 359 ? 2.684 15.398 -14.391 1 86.44 359 ASN B O 1
ATOM 7170 N N . LEU B 1 360 ? 0.92 16.828 -14.516 1 85.44 360 LEU B N 1
ATOM 7171 C CA . LEU B 1 360 ? 0.002 15.805 -15.016 1 85.44 360 LEU B CA 1
ATOM 7172 C C . LEU B 1 360 ? -0.091 15.859 -16.531 1 85.44 360 LEU B C 1
ATOM 7174 O O . LEU B 1 360 ? 0.233 16.875 -17.156 1 85.44 360 LEU B O 1
ATOM 7178 N N . PRO B 1 361 ? -0.48 14.727 -17.078 1 75.56 361 PRO B N 1
ATOM 7179 C CA . PRO B 1 361 ? -0.64 14.75 -18.531 1 75.56 361 PRO B CA 1
ATOM 7180 C C . PRO B 1 361 ? -1.683 15.766 -18.984 1 75.56 361 PRO B C 1
ATOM 7182 O O . PRO B 1 361 ? -1.505 16.406 -20.031 1 75.56 361 PRO B O 1
ATOM 7185 N N . THR B 1 362 ? -2.729 15.891 -18.219 1 78 362 THR B N 1
ATOM 7186 C CA . THR B 1 362 ? -3.744 16.891 -18.531 1 78 362 THR B CA 1
ATOM 7187 C C . THR B 1 362 ? -3.453 18.203 -17.812 1 78 362 THR B C 1
ATOM 7189 O O . THR B 1 362 ? -3.156 18.203 -16.609 1 78 362 THR B O 1
ATOM 7192 N N . PRO B 1 363 ? -3.441 19.219 -18.547 1 84.88 363 PRO B N 1
ATOM 7193 C CA . PRO B 1 363 ? -3.166 20.5 -17.906 1 84.88 363 PRO B CA 1
ATOM 7194 C C . PRO B 1 363 ? -4.148 20.828 -16.781 1 84.88 363 PRO B C 1
ATOM 7196 O O . PRO B 1 363 ? -5.336 20.516 -16.891 1 84.88 363 PRO B O 1
ATOM 7199 N N . GLU B 1 364 ? -3.607 21.391 -15.797 1 88.44 364 GLU B N 1
ATOM 7200 C CA . GLU B 1 364 ? -4.406 21.797 -14.641 1 88.44 364 GLU B CA 1
ATOM 7201 C C . GLU B 1 364 ? -4.25 23.281 -14.359 1 88.44 364 GLU B C 1
ATOM 7203 O O . GLU B 1 364 ? -3.234 23.891 -14.719 1 88.44 364 GLU B O 1
ATOM 7208 N N . SER B 1 365 ? -5.312 23.938 -13.82 1 88.69 365 SER B N 1
ATOM 7209 C CA . SER B 1 365 ? -5.211 25.312 -13.367 1 88.69 365 SER B CA 1
ATOM 7210 C C . SER B 1 365 ? -4.223 25.438 -12.211 1 88.69 365 SER B C 1
ATOM 7212 O O . SER B 1 365 ? -3.889 24.453 -11.562 1 88.69 365 SER B O 1
ATOM 7214 N N . ARG B 1 366 ? -3.793 26.609 -12.086 1 85.88 366 ARG B N 1
ATOM 7215 C CA . ARG B 1 366 ? -2.861 26.875 -10.992 1 85.88 366 ARG B CA 1
ATOM 7216 C C . ARG B 1 366 ? -3.473 26.516 -9.648 1 85.88 366 ARG B C 1
ATOM 7218 O O . ARG B 1 366 ? -2.812 25.906 -8.805 1 85.88 366 ARG B O 1
ATOM 7225 N N . GLU B 1 367 ? -4.633 26.844 -9.422 1 83.25 367 GLU B N 1
ATOM 7226 C CA . GLU B 1 367 ? -5.328 26.562 -8.164 1 83.25 367 GLU B CA 1
ATOM 7227 C C . GLU B 1 367 ? -5.488 25.062 -7.949 1 83.25 367 GLU B C 1
ATOM 7229 O O . GLU B 1 367 ? -5.324 24.578 -6.832 1 83.25 367 GLU B O 1
ATOM 7234 N N . ALA B 1 368 ? -5.816 24.406 -9.047 1 86.75 368 ALA B N 1
ATOM 7235 C CA . ALA B 1 368 ? -5.984 22.969 -8.961 1 86.75 368 ALA B CA 1
ATOM 7236 C C . ALA B 1 368 ? -4.664 22.281 -8.633 1 86.75 368 ALA B C 1
ATOM 7238 O O . ALA B 1 368 ? -4.633 21.312 -7.863 1 86.75 368 ALA B O 1
ATOM 7239 N N . LYS B 1 369 ? -3.641 22.766 -9.18 1 89.56 369 LYS B N 1
ATOM 7240 C CA . LYS B 1 369 ? -2.314 22.219 -8.914 1 89.56 369 LYS B CA 1
ATOM 7241 C C . LYS B 1 369 ? -1.916 22.422 -7.457 1 89.56 369 LYS B C 1
ATOM 7243 O O . LYS B 1 369 ? -1.354 21.531 -6.824 1 89.56 369 LYS B O 1
ATOM 7248 N N . GLN B 1 370 ? -2.182 23.562 -6.973 1 86.31 370 GLN B N 1
ATOM 7249 C CA . GLN B 1 370 ? -1.865 23.875 -5.582 1 86.31 370 GLN B CA 1
ATOM 7250 C C . GLN B 1 370 ? -2.66 23 -4.625 1 86.31 370 GLN B C 1
ATOM 7252 O O . GLN B 1 370 ? -2.121 22.516 -3.627 1 86.31 370 GLN B O 1
ATOM 7257 N N . ARG B 1 371 ? -3.873 22.828 -4.914 1 86.38 371 ARG B N 1
ATOM 7258 C CA . ARG B 1 371 ? -4.73 21.969 -4.098 1 86.38 371 ARG B CA 1
ATOM 7259 C C . ARG B 1 371 ? -4.219 20.531 -4.086 1 86.38 371 ARG B C 1
ATOM 7261 O O . ARG B 1 371 ? -4.18 19.891 -3.033 1 86.38 371 ARG B O 1
ATOM 7268 N N . ARG B 1 372 ? -3.914 20.062 -5.234 1 91.94 372 ARG B N 1
ATOM 7269 C CA . ARG B 1 372 ? -3.391 18.703 -5.363 1 91.94 372 ARG B CA 1
ATOM 7270 C C . ARG B 1 372 ? -2.068 18.562 -4.621 1 91.94 372 ARG B C 1
ATOM 7272 O O . ARG B 1 372 ? -1.889 17.609 -3.85 1 91.94 372 ARG B O 1
ATOM 7279 N N . ALA B 1 373 ? -1.17 19.484 -4.844 1 91.44 373 ALA B N 1
ATOM 7280 C CA . ALA B 1 373 ? 0.156 19.422 -4.234 1 91.44 373 ALA B CA 1
ATOM 7281 C C . ALA B 1 373 ? 0.062 19.484 -2.711 1 91.44 373 ALA B C 1
ATOM 7283 O O . ALA B 1 373 ? 0.796 18.781 -2.012 1 91.44 373 ALA B O 1
ATOM 7284 N N . LYS B 1 374 ? -0.771 20.281 -2.234 1 90.06 374 LYS B N 1
ATOM 7285 C CA . LYS B 1 374 ? -0.968 20.375 -0.791 1 90.06 374 LYS B CA 1
ATOM 7286 C C . LYS B 1 374 ? -1.531 19.078 -0.22 1 90.06 374 LYS B C 1
ATOM 7288 O O . LYS B 1 374 ? -1.123 18.641 0.857 1 90.06 374 LYS B O 1
ATOM 7293 N N . LEU B 1 375 ? -2.473 18.578 -0.916 1 92.56 375 LEU B N 1
ATOM 7294 C CA . LEU B 1 375 ? -3.043 17.297 -0.506 1 92.56 375 LEU B CA 1
ATOM 7295 C C . LEU B 1 375 ? -1.964 16.219 -0.429 1 92.56 375 LEU B C 1
ATOM 7297 O O . LEU B 1 375 ? -1.898 15.469 0.548 1 92.56 375 LEU B O 1
ATOM 7301 N N . ILE B 1 376 ? -1.123 16.125 -1.412 1 94 376 ILE B N 1
ATOM 7302 C CA . ILE B 1 376 ? -0.056 15.125 -1.446 1 94 376 ILE B CA 1
ATOM 7303 C C . ILE B 1 376 ? 0.925 15.383 -0.305 1 94 376 ILE B C 1
ATOM 7305 O O . ILE B 1 376 ? 1.433 14.438 0.308 1 94 376 ILE B O 1
ATOM 7309 N N . PHE B 1 377 ? 1.134 16.672 -0.047 1 92.44 377 PHE B N 1
ATOM 7310 C CA . PHE B 1 377 ? 2.02 17.016 1.059 1 92.44 377 PHE B CA 1
ATOM 7311 C C . PHE B 1 377 ? 1.493 16.453 2.373 1 92.44 377 PHE B C 1
ATOM 7313 O O . PHE B 1 377 ? 2.234 15.812 3.119 1 92.44 377 PHE B O 1
ATOM 7320 N N . TYR B 1 378 ? 0.3 16.641 2.643 1 91.94 378 TYR B N 1
ATOM 7321 C CA . TYR B 1 378 ? -0.286 16.172 3.893 1 91.94 378 TYR B CA 1
ATOM 7322 C C . TYR B 1 378 ? -0.319 14.648 3.945 1 91.94 378 TYR B C 1
ATOM 7324 O O . TYR B 1 378 ? -0.102 14.047 5.004 1 91.94 378 TYR B O 1
ATOM 7332 N N . ILE B 1 379 ? -0.637 14.023 2.863 1 94.88 379 ILE B N 1
ATOM 7333 C CA . ILE B 1 379 ? -0.631 12.57 2.795 1 94.88 379 ILE B CA 1
ATOM 7334 C C . ILE B 1 379 ? 0.779 12.047 3.055 1 94.88 379 ILE B C 1
ATOM 7336 O O . ILE B 1 379 ? 0.962 11.078 3.793 1 94.88 379 ILE B O 1
ATOM 7340 N N . HIS B 1 380 ? 1.7 12.727 2.416 1 93.56 380 HIS B N 1
ATOM 7341 C CA . HIS B 1 380 ? 3.102 12.375 2.607 1 93.56 380 HIS B CA 1
ATOM 7342 C C . HIS B 1 380 ? 3.506 12.492 4.074 1 93.56 380 HIS B C 1
ATOM 7344 O O . HIS B 1 380 ? 4.199 11.617 4.602 1 93.56 380 HIS B O 1
ATOM 7350 N N . LEU B 1 381 ? 3.07 13.5 4.707 1 92 381 LEU B N 1
ATOM 7351 C CA . LEU B 1 381 ? 3.35 13.734 6.121 1 92 381 LEU B CA 1
ATOM 7352 C C . LEU B 1 381 ? 2.744 12.633 6.984 1 92 381 LEU B C 1
ATOM 7354 O O . LEU B 1 381 ? 3.428 12.055 7.832 1 92 381 LEU B O 1
ATOM 7358 N N . CYS B 1 382 ? 1.546 12.344 6.785 1 92.06 382 CYS B N 1
ATOM 7359 C CA . CYS B 1 382 ? 0.844 11.336 7.562 1 92.06 382 CYS B CA 1
ATOM 7360 C C . CYS B 1 382 ? 1.436 9.953 7.32 1 92.06 382 CYS B C 1
ATOM 7362 O O . CYS B 1 382 ? 1.557 9.148 8.25 1 92.06 382 CYS B O 1
ATOM 7364 N N . ASP B 1 383 ? 1.758 9.664 6.121 1 93.81 383 ASP B N 1
ATOM 7365 C CA . ASP B 1 383 ? 2.348 8.391 5.715 1 93.81 383 ASP B CA 1
ATOM 7366 C C . ASP B 1 383 ? 3.625 8.109 6.5 1 93.81 383 ASP B C 1
ATOM 7368 O O . ASP B 1 383 ? 3.768 7.035 7.094 1 93.81 383 ASP B O 1
ATOM 7372 N N . LYS B 1 384 ? 4.473 9.047 6.504 1 90 384 LYS B N 1
ATOM 7373 C CA . LYS B 1 384 ? 5.773 8.828 7.129 1 90 384 LYS B CA 1
ATOM 7374 C C . LYS B 1 384 ? 5.648 8.75 8.648 1 90 384 LYS B C 1
ATOM 7376 O O . LYS B 1 384 ? 6.336 7.961 9.297 1 90 384 LYS B O 1
ATOM 7381 N N . MET B 1 385 ? 4.77 9.578 9.156 1 85.56 385 MET B N 1
ATOM 7382 C CA . MET B 1 385 ? 4.551 9.547 10.602 1 85.56 385 MET B CA 1
ATOM 7383 C C . MET B 1 385 ? 3.984 8.203 11.039 1 85.56 385 MET B C 1
ATOM 7385 O O . MET B 1 385 ? 4.461 7.613 12.016 1 85.56 385 MET B O 1
ATOM 7389 N N . LEU B 1 386 ? 3.076 7.719 10.312 1 88.62 386 LEU B N 1
ATOM 7390 C CA . LEU B 1 386 ? 2.428 6.465 10.672 1 88.62 386 LEU B CA 1
ATOM 7391 C C . LEU B 1 386 ? 3.344 5.277 10.398 1 88.62 386 LEU B C 1
ATOM 7393 O O . LEU B 1 386 ? 3.377 4.32 11.172 1 88.62 386 LEU B O 1
ATOM 7397 N N . ALA B 1 387 ? 4.043 5.336 9.289 1 89.19 387 ALA B N 1
ATOM 7398 C CA . ALA B 1 387 ? 4.914 4.23 8.898 1 89.19 387 ALA B CA 1
ATOM 7399 C C . ALA B 1 387 ? 5.953 3.941 9.977 1 89.19 387 ALA B C 1
ATOM 7401 O O . ALA B 1 387 ? 6.121 2.793 10.391 1 89.19 387 ALA B O 1
ATOM 7402 N N . LEU B 1 388 ? 6.605 4.91 10.445 1 83.75 388 LEU B N 1
ATOM 7403 C CA . LEU B 1 388 ? 7.637 4.727 11.461 1 83.75 388 LEU B CA 1
ATOM 7404 C C . LEU B 1 388 ? 7.023 4.234 12.766 1 83.75 388 LEU B C 1
ATOM 7406 O O . LEU B 1 388 ? 7.602 3.377 13.445 1 83.75 388 LEU B O 1
ATOM 7410 N N . ARG B 1 389 ? 5.848 4.785 13.078 1 81.06 389 ARG B N 1
ATOM 7411 C CA . ARG B 1 389 ? 5.176 4.379 14.305 1 81.06 389 ARG B CA 1
ATOM 7412 C C . ARG B 1 389 ? 4.762 2.914 14.242 1 81.06 389 ARG B C 1
ATOM 7414 O O . ARG B 1 389 ? 4.773 2.217 15.258 1 81.06 389 ARG B O 1
ATOM 7421 N N . LEU B 1 390 ? 4.395 2.494 13.086 1 82.19 390 LEU B N 1
ATOM 7422 C CA . LEU B 1 390 ? 3.887 1.138 12.914 1 82.19 390 LEU B CA 1
ATOM 7423 C C . LEU B 1 390 ? 4.996 0.193 12.469 1 82.19 390 LEU B C 1
ATOM 7425 O O . LEU B 1 390 ? 4.762 -1.003 12.281 1 82.19 390 LEU B O 1
ATOM 7429 N N . SER B 1 391 ? 6.227 0.713 12.297 1 82.56 391 SER B N 1
ATOM 7430 C CA . SER B 1 391 ? 7.359 -0.08 11.828 1 82.56 391 SER B CA 1
ATOM 7431 C C . SER B 1 391 ? 7.047 -0.763 10.5 1 82.56 391 SER B C 1
ATOM 7433 O O . SER B 1 391 ? 7.184 -1.982 10.375 1 82.56 391 SER B O 1
ATOM 7435 N N . ARG B 1 392 ? 6.574 -0.015 9.602 1 86.5 392 ARG B N 1
ATOM 7436 C CA . ARG B 1 392 ? 6.246 -0.468 8.25 1 86.5 392 ARG B CA 1
ATOM 7437 C C . ARG B 1 392 ? 6.918 0.412 7.203 1 86.5 392 ARG B C 1
ATOM 7439 O O . ARG B 1 392 ? 7.289 1.554 7.484 1 86.5 392 ARG B O 1
ATOM 7446 N N . PRO B 1 393 ? 7.082 -0.197 6.008 1 89.44 393 PRO B N 1
ATOM 7447 C CA . PRO B 1 393 ? 7.586 0.668 4.938 1 89.44 393 PRO B CA 1
ATOM 7448 C C . PRO B 1 393 ? 6.602 1.771 4.559 1 89.44 393 PRO B C 1
ATOM 7450 O O . PRO B 1 393 ? 5.387 1.565 4.621 1 89.44 393 PRO B O 1
ATOM 7453 N N . VAL B 1 394 ? 7.145 2.846 4.184 1 93 394 VAL B N 1
ATOM 7454 C CA . VAL B 1 394 ? 6.305 3.967 3.779 1 93 394 VAL B CA 1
ATOM 7455 C C . VAL B 1 394 ? 5.508 3.594 2.529 1 93 394 VAL B C 1
ATOM 7457 O O . VAL B 1 394 ? 5.926 2.732 1.754 1 93 394 VAL B O 1
ATOM 7460 N N . LEU B 1 395 ? 4.395 4.207 2.354 1 94.06 395 LEU B N 1
ATOM 7461 C CA . LEU B 1 395 ? 3.506 3.951 1.226 1 94.06 395 LEU B CA 1
ATOM 7462 C C . LEU B 1 395 ? 3.982 4.688 -0.021 1 94.06 395 LEU B C 1
ATOM 7464 O O . LEU B 1 395 ? 3.873 4.168 -1.135 1 94.06 395 LEU B O 1
ATOM 7468 N N . ILE B 1 396 ? 4.473 5.902 0.178 1 93.88 396 ILE B N 1
ATOM 7469 C CA . ILE B 1 396 ? 5.004 6.676 -0.938 1 93.88 396 ILE B CA 1
ATOM 7470 C C . ILE B 1 396 ? 6.52 6.789 -0.811 1 93.88 396 ILE B C 1
ATOM 7472 O O . ILE B 1 396 ? 7.027 7.492 0.067 1 93.88 396 ILE B O 1
ATOM 7476 N N . ARG B 1 397 ? 7.176 6.316 -1.72 1 89.94 397 ARG B N 1
ATOM 7477 C CA . ARG B 1 397 ? 8.633 6.379 -1.715 1 89.94 397 ARG B CA 1
ATOM 7478 C C . ARG B 1 397 ? 9.125 7.742 -2.189 1 89.94 397 ARG B C 1
ATOM 7480 O O . ARG B 1 397 ? 8.445 8.422 -2.961 1 89.94 397 ARG B O 1
ATOM 7487 N N . ASP B 1 398 ? 10.266 8.07 -1.727 1 86.38 398 ASP B N 1
ATOM 7488 C CA . ASP B 1 398 ? 10.797 9.398 -2.041 1 86.38 398 ASP B CA 1
ATOM 7489 C C . ASP B 1 398 ? 10.961 9.578 -3.547 1 86.38 398 ASP B C 1
ATOM 7491 O O . ASP B 1 398 ? 10.711 10.664 -4.074 1 86.38 398 ASP B O 1
ATOM 7495 N N . GLY B 1 399 ? 11.328 8.555 -4.234 1 86.69 399 GLY B N 1
ATOM 7496 C CA . GLY B 1 399 ? 11.547 8.648 -5.672 1 86.69 399 GLY B CA 1
ATOM 7497 C C . GLY B 1 399 ? 10.258 8.82 -6.457 1 86.69 399 GLY B C 1
ATOM 7498 O O . GLY B 1 399 ? 10.289 9.188 -7.633 1 86.69 399 GLY B O 1
ATOM 7499 N N . GLU B 1 400 ? 9.156 8.656 -5.785 1 90.94 400 GLU B N 1
ATOM 7500 C CA . GLU B 1 400 ? 7.859 8.758 -6.449 1 90.94 400 GLU B CA 1
ATOM 7501 C C . GLU B 1 400 ? 7.363 10.203 -6.469 1 90.94 400 GLU B C 1
ATOM 7503 O O . GLU B 1 400 ? 6.48 10.547 -7.258 1 90.94 400 GLU B O 1
ATOM 7508 N N . ILE B 1 401 ? 7.832 11 -5.586 1 93.12 401 ILE B N 1
ATOM 7509 C CA . ILE B 1 401 ? 7.336 12.367 -5.465 1 93.12 401 ILE B CA 1
ATOM 7510 C C . ILE B 1 401 ? 8.25 13.312 -6.238 1 93.12 401 ILE B C 1
ATOM 7512 O O . ILE B 1 401 ? 9.438 13.422 -5.945 1 93.12 401 ILE B O 1
ATOM 7516 N N . THR B 1 402 ? 7.719 13.992 -7.191 1 92.75 402 THR B N 1
ATOM 7517 C CA . THR B 1 402 ? 8.492 14.977 -7.938 1 92.75 402 THR B CA 1
ATOM 7518 C C . THR B 1 402 ? 7.922 16.375 -7.746 1 92.75 402 THR B C 1
ATOM 7520 O O . THR B 1 402 ? 8.391 17.328 -8.359 1 92.75 402 THR B O 1
ATOM 7523 N N . ILE B 1 403 ? 6.891 16.5 -6.957 1 93.06 403 ILE B N 1
ATOM 7524 C CA . ILE B 1 403 ? 6.289 17.797 -6.648 1 93.06 403 ILE B CA 1
ATOM 7525 C C . ILE B 1 403 ? 7.34 18.719 -6.031 1 93.06 403 ILE B C 1
ATOM 7527 O O . ILE B 1 403 ? 8.094 18.312 -5.145 1 93.06 403 ILE B O 1
ATOM 7531 N N . ASN B 1 404 ? 7.387 19.906 -6.5 1 92.12 404 ASN B N 1
ATOM 7532 C CA . ASN B 1 404 ? 8.289 20.906 -5.945 1 92.12 404 ASN B CA 1
ATOM 7533 C C . ASN B 1 404 ? 7.688 21.578 -4.711 1 92.12 404 ASN B C 1
ATOM 7535 O O . ASN B 1 404 ? 7.062 22.641 -4.816 1 92.12 404 ASN B O 1
ATOM 7539 N N . PHE B 1 405 ? 8.008 21.109 -3.617 1 90.88 405 PHE B N 1
ATOM 7540 C CA . PHE B 1 405 ? 7.426 21.594 -2.371 1 90.88 405 PHE B CA 1
ATOM 7541 C C . PHE B 1 405 ? 7.969 22.969 -2.02 1 90.88 405 PHE B C 1
ATOM 7543 O O . PHE B 1 405 ? 7.305 23.75 -1.335 1 90.88 405 PHE B O 1
ATOM 7550 N N . ASP B 1 406 ? 9.18 23.312 -2.449 1 89.75 406 ASP B N 1
ATOM 7551 C CA . ASP B 1 406 ? 9.711 24.656 -2.252 1 89.75 406 ASP B CA 1
ATOM 7552 C C . ASP B 1 406 ? 8.852 25.688 -2.982 1 89.75 406 ASP B C 1
ATOM 7554 O O . ASP B 1 406 ? 8.547 26.75 -2.43 1 89.75 406 ASP B O 1
ATOM 7558 N N . ALA B 1 407 ? 8.5 25.312 -4.188 1 87.44 407 ALA B N 1
ATOM 7559 C CA . ALA B 1 407 ? 7.66 26.203 -4.977 1 87.44 407 ALA B CA 1
ATOM 7560 C C . ALA B 1 407 ? 6.266 26.328 -4.375 1 87.44 407 ALA B C 1
ATOM 7562 O O . ALA B 1 407 ? 5.668 27.406 -4.391 1 87.44 407 ALA B O 1
ATOM 7563 N N . LEU B 1 408 ? 5.766 25.266 -3.883 1 86.75 408 LEU B N 1
ATOM 7564 C CA . LEU B 1 408 ? 4.453 25.266 -3.244 1 86.75 408 LEU B CA 1
ATOM 7565 C C . LEU B 1 408 ? 4.441 26.172 -2.021 1 86.75 408 LEU B C 1
ATOM 7567 O O . LEU B 1 408 ? 3.471 26.891 -1.797 1 86.75 408 LEU B O 1
ATOM 7571 N N . GLU B 1 409 ? 5.461 26.078 -1.215 1 86.19 409 GLU B N 1
ATOM 7572 C CA . GLU B 1 409 ? 5.582 26.906 -0.019 1 86.19 409 GLU B CA 1
ATOM 7573 C C . GLU B 1 409 ? 5.641 28.391 -0.378 1 86.19 409 GLU B C 1
ATOM 7575 O O . GLU B 1 409 ? 5.09 29.234 0.335 1 86.19 409 GLU B O 1
ATOM 7580 N N . ALA B 1 410 ? 6.277 28.672 -1.465 1 81.56 410 ALA B N 1
ATOM 7581 C CA . ALA B 1 410 ? 6.473 30.062 -1.891 1 81.56 410 ALA B CA 1
ATOM 7582 C C . ALA B 1 410 ? 5.16 30.672 -2.357 1 81.56 410 ALA B C 1
ATOM 7584 O O . ALA B 1 410 ? 4.988 31.891 -2.297 1 81.56 410 ALA B O 1
ATOM 7585 N N . ASP B 1 411 ? 4.309 29.844 -2.826 1 72.81 411 ASP B N 1
ATOM 7586 C CA . ASP B 1 411 ? 3.045 30.359 -3.35 1 72.81 411 ASP B CA 1
ATOM 7587 C C . ASP B 1 411 ? 2.084 30.703 -2.217 1 72.81 411 ASP B C 1
ATOM 7589 O O . ASP B 1 411 ? 1.4 29.828 -1.68 1 72.81 411 ASP B O 1
ATOM 7593 N N . ARG B 1 412 ? 2.379 31.719 -1.502 1 60.03 412 ARG B N 1
ATOM 7594 C CA . ARG B 1 412 ? 1.712 32.219 -0.302 1 60.03 412 ARG B CA 1
ATOM 7595 C C . ARG B 1 412 ? 0.198 32.25 -0.487 1 60.03 412 ARG B C 1
ATOM 7597 O O . ARG B 1 412 ? -0.309 32.844 -1.443 1 60.03 412 ARG B O 1
ATOM 7604 N N . GLY B 1 413 ? -0.553 31.109 -0.346 1 54.53 413 GLY B N 1
ATOM 7605 C CA . GLY B 1 413 ? -1.993 31.312 -0.32 1 54.53 413 GLY B CA 1
ATOM 7606 C C . GLY B 1 413 ? -2.455 32.156 0.844 1 54.53 413 GLY B C 1
ATOM 7607 O O . GLY B 1 413 ? -1.648 32.844 1.477 1 54.53 413 GLY B O 1
ATOM 7608 N N . ASP B 1 414 ? -3.82 32.25 0.954 1 50.5 414 ASP B N 1
ATOM 7609 C CA . ASP B 1 414 ? -4.547 32.938 2.018 1 50.5 414 ASP B CA 1
ATOM 7610 C C . ASP B 1 414 ? -4.379 32.219 3.352 1 50.5 414 ASP B C 1
ATOM 7612 O O . ASP B 1 414 ? -4.691 31.016 3.465 1 50.5 414 ASP B O 1
ATOM 7616 N N . GLY B 1 415 ? -3.434 32.719 4.324 1 55.16 415 GLY B N 1
ATOM 7617 C CA . GLY B 1 415 ? -3.398 32.219 5.688 1 55.16 415 GLY B CA 1
ATOM 7618 C C . GLY B 1 415 ? -2.037 31.688 6.098 1 55.16 415 GLY B C 1
ATOM 7619 O O . GLY B 1 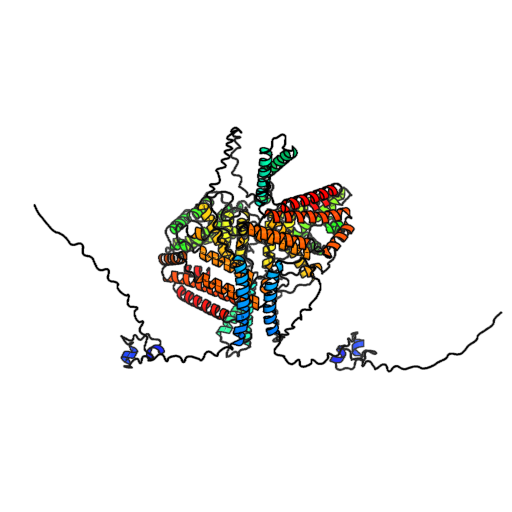415 ? -1.059 31.844 5.363 1 55.16 415 GLY B O 1
ATOM 7620 N N . PRO B 1 416 ? -1.996 31.266 7.266 1 55.94 416 PRO B N 1
ATOM 7621 C CA . PRO B 1 416 ? -0.719 30.734 7.754 1 55.94 416 PRO B CA 1
ATOM 7622 C C . PRO B 1 416 ? -0.212 29.562 6.922 1 55.94 416 PRO B C 1
ATOM 7624 O O . PRO B 1 416 ? -0.959 28.609 6.664 1 55.94 416 PRO B O 1
ATOM 7627 N N . THR B 1 417 ? 0.803 29.875 6.223 1 60.94 417 THR B N 1
ATOM 7628 C CA . THR B 1 417 ? 1.364 28.875 5.332 1 60.94 417 THR B CA 1
ATOM 7629 C C . THR B 1 417 ? 2.148 27.828 6.121 1 60.94 417 THR B C 1
ATOM 7631 O O . THR B 1 417 ? 3.006 28.172 6.938 1 60.94 417 THR B O 1
ATOM 7634 N N . PRO B 1 418 ? 1.735 26.641 5.977 1 68.06 418 PRO B N 1
ATOM 7635 C CA . PRO B 1 418 ? 2.498 25.594 6.645 1 68.06 418 PRO B CA 1
ATOM 7636 C C . PRO B 1 418 ? 3.945 25.516 6.168 1 68.06 418 PRO B C 1
ATOM 7638 O O . PRO B 1 418 ? 4.293 26.109 5.141 1 68.06 418 PRO B O 1
ATOM 7641 N N . ILE B 1 419 ? 4.836 25.125 7.086 1 84.81 419 ILE B N 1
ATOM 7642 C CA . ILE B 1 419 ? 6.215 24.781 6.754 1 84.81 419 ILE B CA 1
ATOM 7643 C C . ILE B 1 419 ? 6.234 23.562 5.84 1 84.81 419 ILE B C 1
ATOM 7645 O O . ILE B 1 419 ? 6.16 22.422 6.312 1 84.81 419 ILE B O 1
ATOM 7649 N N . ILE B 1 420 ? 6.273 23.812 4.562 1 88.44 420 ILE B N 1
ATOM 7650 C CA . ILE B 1 420 ? 6.082 22.703 3.637 1 88.44 420 ILE B CA 1
ATOM 7651 C C . ILE B 1 420 ? 7.43 22.094 3.273 1 88.44 420 ILE B C 1
ATOM 7653 O O . ILE B 1 420 ? 7.656 20.906 3.484 1 88.44 420 ILE B O 1
ATOM 7657 N N . ALA B 1 421 ? 8.359 22.891 2.857 1 90.06 421 ALA B N 1
ATOM 7658 C CA . ALA B 1 421 ? 9.625 22.375 2.322 1 90.06 421 ALA B CA 1
ATOM 7659 C C . ALA B 1 421 ? 10.422 21.641 3.395 1 90.06 421 ALA B C 1
ATOM 7661 O O . ALA B 1 421 ? 10.844 20.5 3.189 1 90.06 421 ALA B O 1
ATOM 7662 N N . LYS B 1 422 ? 10.578 22.281 4.535 1 91.19 422 LYS B N 1
ATOM 7663 C CA . LYS B 1 422 ? 11.344 21.672 5.617 1 91.19 422 LYS B CA 1
ATOM 7664 C C . LYS B 1 422 ? 10.688 20.391 6.117 1 91.19 422 LYS B C 1
ATOM 7666 O O . LYS B 1 422 ? 11.367 19.391 6.352 1 91.19 422 LYS B O 1
ATOM 7671 N N . TRP B 1 423 ? 9.383 20.438 6.297 1 91.31 423 TRP B N 1
ATOM 7672 C CA . TRP B 1 423 ? 8.664 19.266 6.781 1 91.31 423 TRP B CA 1
ATOM 7673 C C . TRP B 1 423 ? 8.703 18.141 5.75 1 91.31 423 TRP B C 1
ATOM 7675 O O . TRP B 1 423 ? 8.75 16.969 6.113 1 91.31 423 TRP B O 1
ATOM 7685 N N . ALA B 1 424 ? 8.625 18.469 4.488 1 92.44 424 ALA B N 1
ATOM 7686 C CA . ALA B 1 424 ? 8.742 17.453 3.449 1 92.44 424 ALA B CA 1
ATOM 7687 C C . ALA B 1 424 ? 10.102 16.75 3.525 1 92.44 424 ALA B C 1
ATOM 7689 O O . ALA B 1 424 ? 10.188 15.539 3.334 1 92.44 424 ALA B O 1
ATOM 7690 N N . ARG B 1 425 ? 11.102 17.5 3.787 1 93.12 425 ARG B N 1
ATOM 7691 C CA . ARG B 1 425 ? 12.43 16.922 3.916 1 93.12 425 ARG B CA 1
ATOM 7692 C C . ARG B 1 425 ? 12.523 16.031 5.148 1 93.12 425 ARG B C 1
ATOM 7694 O O . ARG B 1 425 ? 13.188 14.992 5.121 1 93.12 425 ARG B O 1
ATOM 7701 N N . PHE B 1 426 ? 11.898 16.438 6.211 1 92.38 426 PHE B N 1
ATOM 7702 C CA . PHE B 1 426 ? 11.852 15.609 7.406 1 92.38 426 PHE B CA 1
ATOM 7703 C C . PHE B 1 426 ? 11.109 14.305 7.129 1 92.38 426 PHE B C 1
ATOM 7705 O O . PHE B 1 426 ? 11.492 13.242 7.633 1 92.38 426 PHE B O 1
ATOM 7712 N N . CYS B 1 427 ? 10.047 14.438 6.375 1 92.69 427 CYS B N 1
ATOM 7713 C CA . CYS B 1 427 ? 9.297 13.242 6.008 1 92.69 427 CYS B CA 1
ATOM 7714 C C . CYS B 1 427 ? 10.172 12.266 5.234 1 92.69 427 CYS B C 1
ATOM 7716 O O . CYS B 1 427 ? 10.148 11.062 5.5 1 92.69 427 CYS B O 1
ATOM 7718 N N . SER B 1 428 ? 10.883 12.789 4.301 1 92.56 428 SER B N 1
ATOM 7719 C CA . SER B 1 428 ? 11.797 11.953 3.537 1 92.56 428 SER B CA 1
ATOM 7720 C C . SER B 1 428 ? 12.805 11.266 4.449 1 92.56 428 SER B C 1
ATOM 7722 O O . SER B 1 428 ? 13.133 10.094 4.25 1 92.56 428 SER B O 1
ATOM 7724 N N . LEU B 1 429 ? 13.289 12.008 5.398 1 94.19 429 LEU B N 1
ATOM 7725 C CA . LEU B 1 429 ? 14.242 11.461 6.352 1 94.19 429 LEU B CA 1
ATOM 7726 C C . LEU B 1 429 ? 13.609 10.352 7.184 1 94.19 429 LEU B C 1
ATOM 7728 O O . LEU B 1 429 ? 14.242 9.32 7.434 1 94.19 429 LEU B O 1
ATOM 7732 N N . GLN B 1 430 ? 12.445 10.586 7.641 1 92.62 430 GLN B N 1
ATOM 7733 C CA . GLN B 1 430 ? 11.734 9.586 8.438 1 92.62 430 GLN B CA 1
ATOM 7734 C C . GLN B 1 430 ? 11.578 8.281 7.664 1 92.62 430 GLN B C 1
ATOM 7736 O O . GLN B 1 430 ? 11.734 7.195 8.227 1 92.62 430 GLN B O 1
ATOM 7741 N N . GLY B 1 431 ? 11.227 8.352 6.414 1 91.25 431 GLY B N 1
ATOM 7742 C CA . GLY B 1 431 ? 11.164 7.16 5.586 1 91.25 431 GLY B CA 1
ATOM 7743 C C . GLY B 1 431 ? 12.484 6.426 5.5 1 91.25 431 GLY B C 1
ATOM 7744 O O . GLY B 1 431 ? 12.523 5.195 5.578 1 91.25 431 GLY B O 1
ATOM 7745 N N . ARG B 1 432 ? 13.492 7.152 5.414 1 93.12 432 ARG B N 1
ATOM 7746 C CA . ARG B 1 432 ? 14.82 6.559 5.297 1 93.12 432 ARG B CA 1
ATOM 7747 C C . ARG B 1 432 ? 15.258 5.922 6.613 1 93.12 432 ARG B C 1
ATOM 7749 O O . ARG B 1 432 ? 15.977 4.922 6.617 1 93.12 432 ARG B O 1
ATOM 7756 N N . ILE B 1 433 ? 14.859 6.52 7.695 1 93.25 433 ILE B N 1
ATOM 7757 C CA . ILE B 1 433 ? 15.18 5.934 8.992 1 93.25 433 ILE B CA 1
ATOM 7758 C C . ILE B 1 433 ? 14.656 4.496 9.047 1 93.25 433 ILE B C 1
ATOM 7760 O O . ILE B 1 433 ? 15.383 3.586 9.461 1 93.25 433 ILE B O 1
ATOM 7764 N N . TYR B 1 434 ? 13.461 4.301 8.633 1 91.06 434 TYR B N 1
ATOM 7765 C CA . TYR B 1 434 ? 12.922 2.947 8.625 1 91.06 434 TYR B CA 1
ATOM 7766 C C . TYR B 1 434 ? 13.695 2.055 7.664 1 91.06 434 TYR B C 1
ATOM 7768 O O . TYR B 1 434 ? 14.102 0.947 8.023 1 91.06 434 TYR B O 1
ATOM 7776 N N . ASP B 1 435 ? 13.914 2.504 6.465 1 90 435 ASP B N 1
ATOM 7777 C CA . ASP B 1 435 ? 14.523 1.689 5.418 1 90 435 ASP B CA 1
ATOM 7778 C C . ASP B 1 435 ? 15.945 1.275 5.797 1 90 435 ASP B C 1
ATOM 7780 O O . ASP B 1 435 ? 16.359 0.144 5.535 1 90 435 ASP B O 1
ATOM 7784 N N . ILE B 1 436 ? 16.578 2.189 6.453 1 93.69 436 ILE B N 1
ATOM 7785 C CA . ILE B 1 436 ? 18.016 2 6.648 1 93.69 436 ILE B CA 1
ATOM 7786 C C . ILE B 1 436 ? 18.266 1.345 8 1 93.69 436 ILE B C 1
ATOM 7788 O O . ILE B 1 436 ? 19.219 0.57 8.156 1 93.69 436 ILE B O 1
ATOM 7792 N N . LEU B 1 437 ? 17.375 1.558 8.953 1 92.44 437 LEU B N 1
ATOM 7793 C CA . LEU B 1 437 ? 17.703 1.109 10.297 1 92.44 437 LEU B CA 1
ATOM 7794 C C . LEU B 1 437 ? 16.734 0.034 10.773 1 92.44 437 LEU B C 1
ATOM 7796 O O . LEU B 1 437 ? 17.078 -0.813 11.594 1 92.44 437 LEU B O 1
ATOM 7800 N N . TYR B 1 438 ? 15.516 -0.006 10.25 1 88.56 438 TYR B N 1
ATOM 7801 C CA . TYR B 1 438 ? 14.523 -0.813 10.953 1 88.56 438 TYR B CA 1
ATOM 7802 C C . TYR B 1 438 ? 13.828 -1.776 9.992 1 88.56 438 TYR B C 1
ATOM 7804 O O . TYR B 1 438 ? 13.008 -2.598 10.414 1 88.56 438 TYR B O 1
ATOM 7812 N N . SER B 1 439 ? 14.102 -1.684 8.711 1 87.69 439 SER B N 1
ATOM 7813 C CA . SER B 1 439 ? 13.57 -2.701 7.809 1 87.69 439 SER B CA 1
ATOM 7814 C C . SER B 1 439 ? 14.141 -4.078 8.133 1 87.69 439 SER B C 1
ATOM 7816 O O . SER B 1 439 ? 15.242 -4.188 8.688 1 87.69 439 SER B O 1
ATOM 7818 N N . PRO B 1 440 ? 13.391 -5.141 7.852 1 86 440 PRO B N 1
ATOM 7819 C CA . PRO B 1 440 ? 13.906 -6.484 8.125 1 86 440 PRO B CA 1
ATOM 7820 C C . PRO B 1 440 ? 15.289 -6.723 7.52 1 86 440 PRO B C 1
ATOM 7822 O O . PRO B 1 440 ? 16.141 -7.34 8.148 1 86 440 PRO B O 1
ATOM 7825 N N . GLY B 1 441 ? 15.539 -6.203 6.402 1 86.69 441 GLY B N 1
ATOM 7826 C CA . GLY B 1 441 ? 16.844 -6.34 5.77 1 86.69 441 GLY B CA 1
ATOM 7827 C C . GLY B 1 441 ? 17.938 -5.562 6.484 1 86.69 441 GLY B C 1
ATOM 7828 O O . GLY B 1 441 ? 19.062 -6.051 6.621 1 86.69 441 GLY B O 1
ATOM 7829 N N . SER B 1 442 ? 17.625 -4.426 6.938 1 89.75 442 SER B N 1
ATOM 7830 C CA . SER B 1 442 ? 18.609 -3.586 7.598 1 89.75 442 SER B CA 1
ATOM 7831 C C . SER B 1 442 ? 18.969 -4.121 8.984 1 89.75 442 SER B C 1
ATOM 7833 O O . SER B 1 442 ? 20.078 -3.92 9.469 1 89.75 442 SER B O 1
ATOM 7835 N N . LEU B 1 443 ? 18.031 -4.777 9.578 1 86.94 443 LEU B N 1
ATOM 7836 C CA . LEU B 1 443 ? 18.25 -5.348 10.898 1 86.94 443 LEU B CA 1
ATOM 7837 C C . LEU B 1 443 ? 19.281 -6.469 10.844 1 86.94 443 LEU B C 1
ATOM 7839 O O . LEU B 1 443 ? 19.828 -6.867 11.875 1 86.94 443 LEU B O 1
ATOM 7843 N N . LEU B 1 444 ? 19.516 -6.941 9.625 1 86.69 444 LEU B N 1
ATOM 7844 C CA . LEU B 1 444 ? 20.469 -8.031 9.453 1 86.69 444 LEU B CA 1
ATOM 7845 C C . LEU B 1 444 ? 21.875 -7.492 9.227 1 86.69 444 LEU B C 1
ATOM 7847 O O . LEU B 1 444 ? 22.844 -8.258 9.227 1 86.69 444 LEU B O 1
ATOM 7851 N N . HIS B 1 445 ? 22.031 -6.195 9.172 1 90.5 445 HIS B N 1
ATOM 7852 C CA . HIS B 1 445 ? 23.344 -5.598 8.969 1 90.5 445 HIS B CA 1
ATOM 7853 C C . HIS B 1 445 ? 24.203 -5.723 10.219 1 90.5 445 HIS B C 1
ATOM 7855 O O . HIS B 1 445 ? 23.688 -5.926 11.32 1 90.5 445 HIS B O 1
ATOM 7861 N N . SER B 1 446 ? 25.547 -5.605 10.039 1 93.56 446 SER B N 1
ATOM 7862 C CA . SER B 1 446 ? 26.469 -5.664 11.164 1 93.56 446 SER B CA 1
ATOM 7863 C C . SER B 1 446 ? 26.281 -4.469 12.094 1 93.56 446 SER B C 1
ATOM 7865 O O . SER B 1 446 ? 25.781 -3.42 11.672 1 93.56 446 SER B O 1
ATOM 7867 N N . ASP B 1 447 ? 26.672 -4.594 13.32 1 90.31 447 ASP B N 1
ATOM 7868 C CA . ASP B 1 447 ? 26.547 -3.533 14.312 1 90.31 447 ASP B CA 1
ATOM 7869 C C . ASP B 1 447 ? 27.297 -2.279 13.875 1 90.31 447 ASP B C 1
ATOM 7871 O O . ASP B 1 447 ? 26.828 -1.159 14.102 1 90.31 447 ASP B O 1
ATOM 7875 N N . ILE B 1 448 ? 28.375 -2.516 13.281 1 93.56 448 ILE B N 1
ATOM 7876 C CA . ILE B 1 448 ? 29.203 -1.393 12.844 1 93.56 448 ILE B CA 1
ATOM 7877 C C . ILE B 1 448 ? 28.484 -0.613 11.75 1 93.56 448 ILE B C 1
ATOM 7879 O O . ILE B 1 448 ? 28.438 0.619 11.773 1 93.56 448 ILE B O 1
ATOM 7883 N N . GLN B 1 449 ? 27.922 -1.369 10.797 1 95.31 449 GLN B N 1
ATOM 7884 C CA . GLN B 1 449 ? 27.188 -0.725 9.711 1 95.31 449 GLN B CA 1
ATOM 7885 C C . GLN B 1 449 ? 25.953 -0.008 10.234 1 95.31 449 GLN B C 1
ATOM 7887 O O . GLN B 1 449 ? 25.641 1.098 9.789 1 95.31 449 GLN B O 1
ATOM 7892 N N . ARG B 1 450 ? 25.297 -0.583 11.109 1 95 450 ARG B N 1
ATOM 7893 C CA . ARG B 1 450 ? 24.094 0.009 11.688 1 95 450 ARG B CA 1
ATOM 7894 C C . ARG B 1 450 ? 24.422 1.283 12.461 1 95 450 ARG B C 1
ATOM 7896 O O . ARG B 1 450 ? 23.703 2.279 12.359 1 95 450 ARG B O 1
ATOM 7903 N N . GLU B 1 451 ? 25.469 1.216 13.219 1 95 451 GLU B N 1
ATOM 7904 C CA . GLU B 1 451 ? 25.922 2.398 13.953 1 95 451 GLU B CA 1
ATOM 7905 C C . GLU B 1 451 ? 26.297 3.529 13 1 95 451 GLU B C 1
ATOM 7907 O O . GLU B 1 451 ? 25.938 4.684 13.219 1 95 451 GLU B O 1
ATOM 7912 N N . THR B 1 452 ? 27.047 3.182 11.969 1 97.06 452 THR B N 1
ATOM 7913 C CA . THR B 1 452 ? 27.438 4.18 10.984 1 97.06 452 THR B CA 1
ATOM 7914 C C . THR B 1 452 ? 26.219 4.82 10.336 1 97.06 452 THR B C 1
ATOM 7916 O O . THR B 1 452 ? 26.172 6.043 10.172 1 97.06 452 THR B O 1
ATOM 7919 N N . ASN B 1 453 ? 25.281 4 9.977 1 97.38 453 ASN B N 1
ATOM 7920 C CA . ASN B 1 453 ? 24.047 4.488 9.367 1 97.38 453 ASN B CA 1
ATOM 7921 C C . ASN B 1 453 ? 23.266 5.383 10.32 1 97.38 453 ASN B C 1
ATOM 7923 O O . ASN B 1 453 ? 22.75 6.43 9.922 1 97.38 453 ASN B O 1
ATOM 7927 N N . ALA B 1 454 ? 23.156 4.98 11.578 1 97.06 454 ALA B N 1
ATOM 7928 C CA . ALA B 1 454 ? 22.422 5.746 12.578 1 97.06 454 ALA B CA 1
ATOM 7929 C C . ALA B 1 454 ? 23.047 7.121 12.789 1 97.06 454 ALA B C 1
ATOM 7931 O O . ALA B 1 454 ? 22.344 8.133 12.828 1 97.06 454 ALA B O 1
ATOM 7932 N N . ARG B 1 455 ? 24.281 7.145 12.891 1 97.19 455 ARG B N 1
ATOM 7933 C CA . ARG B 1 455 ? 24.984 8.398 13.133 1 97.19 455 ARG B CA 1
ATOM 7934 C C . ARG B 1 455 ? 24.891 9.328 11.93 1 97.19 455 ARG B C 1
ATOM 7936 O O . ARG B 1 455 ? 24.781 10.547 12.078 1 97.19 455 ARG B O 1
ATOM 7943 N N . ARG B 1 456 ? 24.984 8.727 10.766 1 97.75 456 ARG B N 1
ATOM 7944 C CA . ARG B 1 456 ? 24.797 9.516 9.555 1 97.75 456 ARG B CA 1
ATOM 7945 C C . ARG B 1 456 ? 23.422 10.148 9.508 1 97.75 456 ARG B C 1
ATOM 7947 O O . ARG B 1 456 ? 23.281 11.336 9.219 1 97.75 456 ARG B O 1
ATOM 7954 N N . LEU B 1 457 ? 22.406 9.391 9.781 1 97.5 457 LEU B N 1
ATOM 7955 C CA . LEU B 1 457 ? 21.031 9.875 9.766 1 97.5 457 LEU B CA 1
ATOM 7956 C C . LEU B 1 457 ? 20.812 10.922 10.852 1 97.5 457 LEU B C 1
ATOM 7958 O O . LEU B 1 457 ? 20.109 11.914 10.625 1 97.5 457 LEU B O 1
ATOM 7962 N N . ALA B 1 458 ? 21.375 10.688 12.031 1 97.56 458 ALA B N 1
ATOM 7963 C CA . ALA B 1 458 ? 21.25 11.641 13.125 1 97.56 458 ALA B CA 1
ATOM 7964 C C . ALA B 1 458 ? 21.875 12.984 12.766 1 97.56 458 ALA B C 1
ATOM 7966 O O . ALA B 1 458 ? 21.328 14.039 13.102 1 97.56 458 ALA B O 1
ATOM 7967 N N . ALA B 1 459 ? 23.016 12.898 12.117 1 97.38 459 ALA B N 1
ATOM 7968 C CA . ALA B 1 459 ? 23.688 14.117 11.695 1 97.38 459 ALA B CA 1
ATOM 7969 C C . ALA B 1 459 ? 22.844 14.883 10.672 1 97.38 459 ALA B C 1
ATOM 7971 O O . ALA B 1 459 ? 22.734 16.109 10.75 1 97.38 459 ALA B O 1
ATOM 7972 N N . GLU B 1 460 ? 22.328 14.195 9.734 1 97.06 460 GLU B N 1
ATOM 7973 C CA . GLU B 1 460 ? 21.453 14.82 8.742 1 97.06 460 GLU B CA 1
ATOM 7974 C C . GLU B 1 460 ? 20.234 15.445 9.398 1 97.06 460 GLU B C 1
ATOM 7976 O O . GLU B 1 460 ? 19.797 16.531 9 1 97.06 460 GLU B O 1
ATOM 7981 N N . MET B 1 461 ? 19.656 14.766 10.32 1 96.56 461 MET B N 1
ATOM 7982 C CA . MET B 1 461 ? 18.469 15.242 11.023 1 96.56 461 MET B CA 1
ATOM 7983 C C . MET B 1 461 ? 18.781 16.531 11.789 1 96.56 461 MET B C 1
ATOM 7985 O O . MET B 1 461 ? 17.969 17.453 11.789 1 96.56 461 MET B O 1
ATOM 7989 N N . GLU B 1 462 ? 19.875 16.5 12.438 1 96.31 462 GLU B N 1
ATOM 7990 C CA . GLU B 1 462 ? 20.281 17.672 13.203 1 96.31 462 GLU B CA 1
ATOM 7991 C C . GLU B 1 462 ? 20.484 18.875 12.289 1 96.31 462 GLU B C 1
ATOM 7993 O O . GLU B 1 462 ? 20.094 19.984 12.625 1 96.31 462 GLU B O 1
ATOM 7998 N N . GLN B 1 463 ? 21.109 18.625 11.227 1 96 463 GLN B N 1
ATOM 7999 C CA . GLN B 1 463 ? 21.328 19.703 10.266 1 96 463 GLN B CA 1
ATOM 8000 C C . GLN B 1 463 ? 20 20.25 9.75 1 96 463 GLN B C 1
ATOM 8002 O O . GLN B 1 463 ? 19.828 21.469 9.664 1 96 463 GLN B O 1
ATOM 8007 N N . LEU B 1 464 ? 19.125 19.391 9.422 1 94.44 464 LEU B N 1
ATOM 8008 C CA . LEU B 1 464 ? 17.812 19.797 8.922 1 94.44 464 LEU B CA 1
ATOM 8009 C C . LEU B 1 464 ? 17.047 20.562 9.984 1 94.44 464 LEU B C 1
ATOM 8011 O O . LEU B 1 464 ? 16.391 21.578 9.688 1 94.44 464 LEU B O 1
ATOM 8015 N N . PHE B 1 465 ? 17.094 20.109 11.18 1 93.94 465 PHE B N 1
ATOM 8016 C CA . PHE B 1 465 ? 16.359 20.719 12.273 1 93.94 465 PHE B CA 1
ATOM 8017 C C . PHE B 1 465 ? 16.891 22.125 12.562 1 93.94 465 PHE B C 1
ATOM 8019 O O . PHE B 1 465 ? 16.109 23.031 12.859 1 93.94 465 PHE B O 1
ATOM 8026 N N . GLN B 1 466 ? 18.156 22.297 12.422 1 91.5 466 GLN B N 1
ATOM 8027 C CA . GLN B 1 466 ? 18.797 23.562 12.766 1 91.5 466 GLN B CA 1
ATOM 8028 C C . GLN B 1 466 ? 18.688 24.562 11.633 1 91.5 466 GLN B C 1
ATOM 8030 O O . GLN B 1 466 ? 18.859 25.766 11.836 1 91.5 466 GLN B O 1
ATOM 8035 N N . THR B 1 467 ? 18.422 24.062 10.5 1 88.88 467 THR B N 1
ATOM 8036 C CA . THR B 1 467 ? 18.297 24.984 9.367 1 88.88 467 THR B CA 1
ATOM 8037 C C . THR B 1 467 ? 17.078 25.891 9.547 1 88.88 467 THR B C 1
ATOM 8039 O O . THR B 1 467 ? 15.961 25.406 9.734 1 88.88 467 THR B O 1
ATOM 8042 N N . LYS B 1 468 ? 17.359 27.172 9.5 1 79.25 468 LYS B N 1
ATOM 8043 C CA . LYS B 1 468 ? 16.281 28.156 9.656 1 79.25 468 LYS B CA 1
ATOM 8044 C C . LYS B 1 468 ? 15.469 28.281 8.375 1 79.25 468 LYS B C 1
ATOM 8046 O O . LYS B 1 468 ? 16.016 28.219 7.273 1 79.25 468 LYS B O 1
ATOM 8051 N N . SER B 1 469 ? 14.203 28.25 8.547 1 84.19 469 SER B N 1
ATOM 8052 C CA . SER B 1 469 ? 13.266 28.438 7.441 1 84.19 469 SER B CA 1
ATOM 8053 C C . SER B 1 469 ? 12.406 29.672 7.648 1 84.19 469 SER B C 1
ATOM 8055 O O . SER B 1 469 ? 11.891 29.906 8.742 1 84.19 469 SER B O 1
ATOM 8057 N N . LEU B 1 470 ? 12.336 30.547 6.621 1 82.62 470 LEU B N 1
ATOM 8058 C CA . LEU B 1 470 ? 11.492 31.734 6.676 1 82.62 470 LEU B CA 1
ATOM 8059 C C . LEU B 1 470 ? 10.039 31.359 6.938 1 82.62 470 LEU B C 1
ATOM 8061 O O . LEU B 1 470 ? 9.336 32.062 7.664 1 82.62 470 LEU B O 1
ATOM 8065 N N . ALA B 1 471 ? 9.703 30.297 6.316 1 84.12 471 ALA B N 1
ATOM 8066 C CA . ALA B 1 471 ? 8.328 29.844 6.496 1 84.12 471 ALA B CA 1
ATOM 8067 C C . ALA B 1 471 ? 8.055 29.469 7.953 1 84.12 471 ALA B C 1
ATOM 8069 O O . ALA B 1 471 ? 6.957 29.719 8.461 1 84.12 471 ALA B O 1
ATOM 8070 N N . GLU B 1 472 ? 8.984 28.891 8.578 1 84.12 472 GLU B N 1
ATOM 8071 C CA . GLU B 1 472 ? 8.867 28.516 9.984 1 84.12 472 GLU B CA 1
ATOM 8072 C C . GLU B 1 472 ? 8.719 29.75 10.875 1 84.12 472 GLU B C 1
ATOM 8074 O O . GLU B 1 472 ? 7.883 29.766 11.781 1 84.12 472 GLU B O 1
ATOM 8079 N N . GLU B 1 473 ? 9.492 30.75 10.641 1 83.56 473 GLU B N 1
ATOM 8080 C CA . GLU B 1 473 ? 9.414 31.984 11.406 1 83.56 473 GLU B CA 1
ATOM 8081 C C . GLU B 1 473 ? 8.062 32.656 11.227 1 83.56 473 GLU B C 1
ATOM 8083 O O . GLU B 1 473 ? 7.465 33.156 12.195 1 83.56 473 GLU B O 1
ATOM 8088 N N . HIS B 1 474 ? 7.641 32.656 10.047 1 82.75 474 HIS B N 1
ATOM 8089 C CA . HIS B 1 474 ? 6.355 33.281 9.75 1 82.75 474 HIS B CA 1
ATOM 8090 C C . HIS B 1 474 ? 5.211 32.531 10.43 1 82.75 474 HIS B C 1
ATOM 8092 O O . HIS B 1 474 ? 4.25 33.125 10.898 1 82.75 474 HIS B O 1
ATOM 8098 N N . LEU B 1 475 ? 5.301 31.266 10.367 1 81.69 475 LEU B N 1
ATOM 8099 C CA . LEU B 1 475 ? 4.254 30.469 10.984 1 81.69 475 LEU B CA 1
ATOM 8100 C C . LEU B 1 475 ? 4.176 30.75 12.484 1 81.69 475 LEU B C 1
ATOM 8102 O O . LEU B 1 475 ? 3.088 30.984 13.023 1 81.69 475 LEU B O 1
ATOM 8106 N N . TYR B 1 476 ? 5.262 30.812 13.156 1 81.81 476 TYR B N 1
ATOM 8107 C CA . TYR B 1 476 ? 5.258 31.016 14.602 1 81.81 476 TYR B CA 1
ATOM 8108 C C . TYR B 1 476 ? 4.824 32.438 14.945 1 81.81 476 TYR B C 1
ATOM 8110 O O . TYR B 1 476 ? 4.176 32.656 15.969 1 81.81 476 TYR B O 1
ATOM 8118 N N . GLU B 1 477 ? 5.168 33.344 14.078 1 83.12 477 GLU B N 1
ATOM 8119 C CA . GLU B 1 477 ? 4.684 34.688 14.266 1 83.12 477 GLU B CA 1
ATOM 8120 C C . GLU B 1 477 ? 3.166 34.781 14.109 1 83.12 477 GLU B C 1
ATOM 8122 O O . GLU B 1 477 ? 2.496 35.5 14.859 1 83.12 477 GLU B O 1
ATOM 8127 N N . SER B 1 478 ? 2.732 34.062 13.133 1 78.62 478 SER B N 1
ATOM 8128 C CA . SER B 1 478 ? 1.291 34.031 12.906 1 78.62 478 SER B CA 1
ATOM 8129 C C . SER B 1 478 ? 0.559 33.375 14.078 1 78.62 478 SER B C 1
ATOM 8131 O O . SER B 1 478 ? -0.511 33.812 14.477 1 78.62 478 SER B O 1
ATOM 8133 N N . ILE B 1 479 ? 1.108 32.281 14.562 1 80.5 479 ILE B N 1
ATOM 8134 C CA . ILE B 1 479 ? 0.52 31.594 15.703 1 80.5 479 ILE B CA 1
ATOM 8135 C C . ILE B 1 479 ? 0.526 32.531 16.922 1 80.5 479 ILE B C 1
ATOM 8137 O O . ILE B 1 479 ? -0.471 32.625 17.641 1 80.5 479 ILE B O 1
ATOM 8141 N N . ARG B 1 480 ? 1.584 33.25 17.047 1 82.62 480 ARG B N 1
ATOM 8142 C CA . ARG B 1 480 ? 1.707 34.219 18.156 1 82.62 480 ARG B CA 1
ATOM 8143 C C . ARG B 1 480 ? 0.64 35.281 18.062 1 82.62 480 ARG B C 1
ATOM 8145 O O . ARG B 1 480 ? 0.035 35.656 19.078 1 82.62 480 ARG B O 1
ATOM 8152 N N . ALA B 1 481 ? 0.46 35.688 16.891 1 81.88 481 ALA B N 1
ATOM 8153 C CA . ALA B 1 481 ? -0.517 36.75 16.672 1 81.88 481 ALA B CA 1
ATOM 8154 C C . ALA B 1 481 ? -1.939 36.219 16.875 1 81.88 481 ALA B C 1
ATOM 8156 O O . ALA B 1 481 ? -2.814 36.969 17.312 1 81.88 481 ALA B O 1
ATOM 8157 N N . SER B 1 482 ? -2.115 34.969 16.609 1 76 482 SER B N 1
ATOM 8158 C CA . SER B 1 482 ? -3.471 34.438 16.609 1 76 482 SER B CA 1
ATOM 8159 C C . SER B 1 482 ? -3.867 33.938 18.016 1 76 482 SER B C 1
ATOM 8161 O O . SER B 1 482 ? -5.004 34.156 18.438 1 76 482 SER B O 1
ATOM 8163 N N . ILE B 1 483 ? -2.982 33.219 18.719 1 78.19 483 ILE B N 1
ATOM 8164 C CA . ILE B 1 483 ? -3.418 32.562 19.938 1 78.19 483 ILE B CA 1
ATOM 8165 C C . ILE B 1 483 ? -2.549 33 21.109 1 78.19 483 ILE B C 1
ATOM 8167 O O . ILE B 1 483 ? -2.799 32.625 22.25 1 78.19 483 ILE B O 1
ATOM 8171 N N . GLY B 1 484 ? -1.443 33.781 20.891 1 80.5 484 GLY B N 1
ATOM 8172 C CA . GLY B 1 484 ? -0.644 34.344 21.969 1 80.5 484 GLY B CA 1
ATOM 8173 C C . GLY B 1 484 ? 0.758 33.75 22.031 1 80.5 484 GLY B C 1
ATOM 8174 O O . GLY B 1 484 ? 1.041 32.719 21.406 1 80.5 484 GLY B O 1
ATOM 8175 N N . GLU B 1 485 ? 1.51 34.344 22.781 1 82.69 485 GLU B N 1
ATOM 8176 C CA . GLU B 1 485 ? 2.93 34 22.875 1 82.69 485 GLU B CA 1
ATOM 8177 C C . GLU B 1 485 ? 3.139 32.656 23.562 1 82.69 485 GLU B C 1
ATOM 8179 O O . GLU B 1 485 ? 3.963 31.859 23.125 1 82.69 485 GLU B O 1
ATOM 8184 N N . SER B 1 486 ? 2.428 32.438 24.625 1 80.88 486 SER B N 1
ATOM 8185 C CA . SER B 1 486 ? 2.594 31.219 25.375 1 80.88 486 SER B CA 1
ATOM 8186 C C . SER B 1 486 ? 2.209 30 24.547 1 80.88 486 SER B C 1
ATOM 8188 O O . SER B 1 486 ? 2.9 28.984 24.578 1 80.88 486 SER B O 1
ATOM 8190 N N . GLN B 1 487 ? 1.176 30.188 23.812 1 79 487 GLN B N 1
ATOM 8191 C CA . GLN B 1 487 ? 0.715 29.094 22.969 1 79 487 GLN B CA 1
ATOM 8192 C C . GLN B 1 487 ? 1.692 28.828 21.828 1 79 487 GLN B C 1
ATOM 8194 O O . GLN B 1 487 ? 1.952 27.688 21.469 1 79 487 GLN B O 1
ATOM 8199 N N . SER B 1 488 ? 2.205 29.875 21.281 1 82.75 488 SER B N 1
ATOM 8200 C CA . SER B 1 488 ? 3.186 29.75 20.219 1 82.75 488 SER B CA 1
ATOM 8201 C C . SER B 1 488 ? 4.418 28.984 20.688 1 82.75 488 SER B C 1
ATOM 8203 O O . SER B 1 488 ? 4.992 28.188 19.938 1 82.75 488 SER B O 1
ATOM 8205 N N . GLU B 1 489 ? 4.773 29.234 21.938 1 85.94 489 GLU B N 1
ATOM 8206 C CA . GLU B 1 489 ? 5.93 28.547 22.5 1 85.94 489 GLU B CA 1
ATOM 8207 C C . GLU B 1 489 ? 5.656 27.047 22.672 1 85.94 489 GLU B C 1
ATOM 8209 O O . GLU B 1 489 ? 6.551 26.219 22.484 1 85.94 489 GLU B O 1
ATOM 8214 N N . ILE B 1 490 ? 4.488 26.734 22.984 1 85.06 490 ILE B N 1
ATOM 8215 C CA . ILE B 1 490 ? 4.113 25.328 23.109 1 85.06 490 ILE B CA 1
ATOM 8216 C C . ILE B 1 490 ? 4.289 24.625 21.766 1 85.06 490 ILE B C 1
ATOM 8218 O O . ILE B 1 490 ? 4.793 23.5 21.719 1 85.06 490 ILE B O 1
ATOM 8222 N N . PHE B 1 491 ? 3.932 25.266 20.734 1 82.31 491 PHE B N 1
ATOM 8223 C CA . PHE B 1 491 ? 4.047 24.672 19.406 1 82.31 491 PHE B CA 1
ATOM 8224 C C . PHE B 1 491 ? 5.512 24.469 19.031 1 82.31 491 PHE B C 1
ATOM 8226 O O . PHE B 1 491 ? 5.867 23.438 18.453 1 82.31 491 PHE B O 1
ATOM 8233 N N . ARG B 1 492 ? 6.289 25.422 19.328 1 84.75 492 ARG B N 1
ATOM 8234 C CA . ARG B 1 492 ? 7.719 25.297 19.047 1 84.75 492 ARG B CA 1
ATOM 8235 C C . ARG B 1 492 ? 8.336 24.141 19.828 1 84.75 492 ARG B C 1
ATOM 8237 O O . ARG B 1 492 ? 9.133 23.375 19.297 1 84.75 492 ARG B O 1
ATOM 8244 N N . ARG B 1 493 ? 7.918 24 21.047 1 88.19 493 ARG B N 1
ATOM 8245 C CA . ARG B 1 493 ? 8.469 22.953 21.906 1 88.19 493 ARG B CA 1
ATOM 8246 C C . ARG B 1 493 ? 7.934 21.578 21.5 1 88.19 493 ARG B C 1
ATOM 8248 O O . ARG B 1 493 ? 8.617 20.562 21.672 1 88.19 493 ARG B O 1
ATOM 8255 N N . THR B 1 494 ? 6.746 21.609 21.016 1 87.81 494 THR B N 1
ATOM 8256 C CA . THR B 1 494 ? 6.203 20.359 20.516 1 87.81 494 THR B CA 1
ATOM 8257 C C . THR B 1 494 ? 7.074 19.797 19.391 1 87.81 494 THR B C 1
ATOM 8259 O O . THR B 1 494 ? 7.277 18.594 19.297 1 87.81 494 THR B O 1
ATOM 8262 N N . ASP B 1 495 ? 7.562 20.625 18.531 1 87.25 495 ASP B N 1
ATOM 8263 C CA . ASP B 1 495 ? 8.477 20.203 17.469 1 87.25 495 ASP B CA 1
ATOM 8264 C C . ASP B 1 495 ? 9.781 19.672 18.047 1 87.25 495 ASP B C 1
ATOM 8266 O O . ASP B 1 495 ? 10.383 18.75 17.484 1 87.25 495 ASP B O 1
ATOM 8270 N N . GLN B 1 496 ? 10.195 20.281 19.172 1 92.06 496 GLN B N 1
ATOM 8271 C CA . GLN B 1 496 ? 11.391 19.781 19.844 1 92.06 496 GLN B CA 1
ATOM 8272 C C . GLN B 1 496 ? 11.172 18.391 20.406 1 92.06 496 GLN B C 1
ATOM 8274 O O . GLN B 1 496 ? 12.055 17.531 20.328 1 92.06 496 GLN B O 1
ATOM 8279 N N . VAL B 1 497 ? 10.031 18.219 21 1 92.38 497 VAL B N 1
ATOM 8280 C CA . VAL B 1 497 ? 9.695 16.891 21.516 1 92.38 497 VAL B CA 1
ATOM 8281 C C . VAL B 1 497 ? 9.742 15.867 20.375 1 92.38 497 VAL B C 1
ATOM 8283 O O . VAL B 1 497 ? 10.312 14.781 20.547 1 92.38 497 VAL B O 1
ATOM 8286 N N . ALA B 1 498 ? 9.133 16.219 19.234 1 90.25 498 ALA B N 1
ATOM 8287 C CA . ALA B 1 498 ? 9.125 15.328 18.078 1 90.25 498 ALA B CA 1
ATOM 8288 C C . ALA B 1 498 ? 10.547 15.055 17.594 1 90.25 498 ALA B C 1
ATOM 8290 O O . ALA B 1 498 ? 10.883 13.93 17.234 1 90.25 498 ALA B O 1
ATOM 8291 N N . TYR B 1 499 ? 11.367 16.078 17.531 1 93.31 499 TYR B N 1
ATOM 8292 C CA . TYR B 1 499 ? 12.75 15.961 17.094 1 93.31 499 TYR B CA 1
ATOM 8293 C C . TYR B 1 499 ? 13.523 14.992 17.984 1 93.31 499 TYR B C 1
ATOM 8295 O O . TYR B 1 499 ? 14.172 14.07 17.484 1 93.31 499 TYR B O 1
ATOM 8303 N N . TYR B 1 500 ? 13.453 15.164 19.281 1 94.94 500 TYR B N 1
ATOM 8304 C CA . TYR B 1 500 ? 14.219 14.344 20.203 1 94.94 500 TYR B CA 1
ATOM 8305 C C . TYR B 1 500 ? 13.688 12.914 20.234 1 94.94 500 TYR B C 1
ATOM 8307 O O . TYR B 1 500 ? 14.453 11.961 20.406 1 94.94 500 TYR B O 1
ATOM 8315 N N . SER B 1 501 ? 12.406 12.789 20.109 1 91.62 501 SER B N 1
ATOM 8316 C CA . SER B 1 501 ? 11.836 11.445 20.016 1 91.62 501 SER B CA 1
ATOM 8317 C C . SER B 1 501 ? 12.406 10.695 18.812 1 91.62 501 SER B C 1
ATOM 8319 O O . SER B 1 501 ? 12.742 9.516 18.906 1 91.62 501 SER B O 1
ATOM 8321 N N . MET B 1 502 ? 12.523 11.367 17.703 1 92.94 502 MET B N 1
ATOM 8322 C CA . MET B 1 502 ? 13.07 10.75 16.484 1 92.94 502 MET B CA 1
ATOM 8323 C C . MET B 1 502 ? 14.555 10.445 16.656 1 92.94 502 MET B C 1
ATOM 8325 O O . MET B 1 502 ? 15.031 9.398 16.219 1 92.94 502 MET B O 1
ATOM 8329 N N . ARG B 1 503 ? 15.203 11.414 17.203 1 95.5 503 ARG B N 1
ATOM 8330 C CA . ARG B 1 503 ? 16.625 11.219 17.469 1 95.5 503 ARG B CA 1
ATOM 8331 C C . ARG B 1 503 ? 16.844 10.008 18.375 1 95.5 503 ARG B C 1
ATOM 8333 O O . ARG B 1 503 ? 17.797 9.242 18.172 1 95.5 503 ARG B O 1
ATOM 8340 N N . CYS B 1 504 ? 16.062 9.883 19.344 1 93.12 504 CYS B N 1
ATOM 8341 C CA . CYS B 1 504 ? 16.109 8.734 20.234 1 93.12 504 CYS B CA 1
ATOM 8342 C C . CYS B 1 504 ? 15.93 7.434 19.469 1 93.12 504 CYS B C 1
ATOM 8344 O O . CYS B 1 504 ? 16.672 6.469 19.672 1 93.12 504 CYS B O 1
ATOM 8346 N N . LEU B 1 505 ? 14.969 7.434 18.609 1 91.06 505 LEU B N 1
ATOM 8347 C CA . LEU B 1 505 ? 14.703 6.254 17.797 1 91.06 505 LEU B CA 1
ATOM 8348 C C . LEU B 1 505 ? 15.906 5.91 16.922 1 91.06 505 LEU B C 1
ATOM 8350 O O . LEU B 1 505 ? 16.219 4.734 16.719 1 91.06 505 LEU B O 1
ATOM 8354 N N . VAL B 1 506 ? 16.516 6.867 16.359 1 95 506 VAL B N 1
ATOM 8355 C CA . VAL B 1 506 ? 17.688 6.66 15.492 1 95 506 VAL B CA 1
ATOM 8356 C C . VAL B 1 506 ? 18.828 6.039 16.297 1 95 506 VAL B C 1
ATOM 8358 O O . VAL B 1 506 ? 19.406 5.039 15.875 1 95 506 VAL B O 1
ATOM 8361 N N . PHE B 1 507 ? 19.016 6.523 17.469 1 94.31 507 PHE B N 1
ATOM 8362 C CA . PHE B 1 507 ? 20.156 6.059 18.25 1 94.31 507 PHE B CA 1
ATOM 8363 C C . PHE B 1 507 ? 19.828 4.758 18.969 1 94.31 507 PHE B C 1
ATOM 8365 O O . PHE B 1 507 ? 20.719 4.074 19.469 1 94.31 507 PHE B O 1
ATOM 8372 N N . ARG B 1 508 ? 18.641 4.445 19.062 1 89.81 508 ARG B N 1
ATOM 8373 C CA . ARG B 1 508 ? 18.266 3.145 19.609 1 89.81 508 ARG B CA 1
ATOM 8374 C C . ARG B 1 508 ? 18.844 2.01 18.766 1 89.81 508 ARG B C 1
ATOM 8376 O O . ARG B 1 508 ? 19.031 0.9 19.266 1 89.81 508 ARG B O 1
ATOM 8383 N N . ALA B 1 509 ? 19.125 2.334 17.531 1 90.19 509 ALA B N 1
ATOM 8384 C CA . ALA B 1 509 ? 19.656 1.329 16.625 1 90.19 509 ALA B CA 1
ATOM 8385 C C . ALA B 1 509 ? 21.141 1.064 16.906 1 90.19 509 ALA B C 1
ATOM 8387 O O . ALA B 1 509 ? 21.703 0.079 16.422 1 90.19 509 ALA B O 1
ATOM 8388 N N . VAL B 1 510 ? 21.719 1.885 17.734 1 92.25 510 VAL B N 1
ATOM 8389 C CA . VAL B 1 510 ? 23.141 1.751 18.047 1 92.25 510 VAL B CA 1
ATOM 8390 C C . VAL B 1 510 ? 23.328 0.833 19.25 1 92.25 510 VAL B C 1
ATOM 8392 O O . VAL B 1 510 ? 22.688 1.037 20.297 1 92.25 510 VAL B O 1
ATOM 8395 N N . LYS B 1 511 ? 24.172 -0.156 19.078 1 87.88 511 LYS B N 1
ATOM 8396 C CA . LYS B 1 511 ? 24.484 -1.05 20.188 1 87.88 511 LYS B CA 1
ATOM 8397 C C . LYS B 1 511 ? 25.312 -0.334 21.266 1 87.88 511 LYS B C 1
ATOM 8399 O O . LYS B 1 511 ? 26.266 0.384 20.938 1 87.88 511 LYS B O 1
ATOM 8404 N N . PRO B 1 512 ? 24.797 -0.533 22.484 1 84.56 512 PRO B N 1
ATOM 8405 C CA . PRO B 1 512 ? 25.562 0.112 23.547 1 84.56 512 PRO B CA 1
ATOM 8406 C C . PRO B 1 512 ? 26.953 -0.476 23.703 1 84.56 512 PRO B C 1
ATOM 8408 O O . PRO B 1 512 ? 27.172 -1.649 23.391 1 84.56 512 PRO B O 1
ATOM 8411 N N . ALA B 1 513 ? 27.812 0.384 24.125 1 74.12 513 ALA B N 1
ATOM 8412 C CA . ALA B 1 513 ? 29.172 -0.078 24.391 1 74.12 513 ALA B CA 1
ATOM 8413 C C . ALA B 1 513 ? 29.203 -1.047 25.562 1 74.12 513 ALA B C 1
ATOM 8415 O O . ALA B 1 513 ? 28.391 -0.944 26.484 1 74.12 513 ALA B O 1
ATOM 8416 N N . SER B 1 514 ? 29.734 -2.307 25.359 1 64.25 514 SER B N 1
ATOM 8417 C CA . SER B 1 514 ? 29.844 -3.42 26.297 1 64.25 514 SER B CA 1
ATOM 8418 C C . SER B 1 514 ? 30.109 -2.924 27.719 1 64.25 514 SER B C 1
ATOM 8420 O O . SER B 1 514 ? 29.656 -3.537 28.688 1 64.25 514 SER B O 1
ATOM 8422 N N . LEU B 1 515 ? 30.766 -1.889 27.781 1 58.78 515 LEU B N 1
ATOM 8423 C CA . LEU B 1 515 ? 31.234 -1.502 29.109 1 58.78 515 LEU B CA 1
ATOM 8424 C C . LEU B 1 515 ? 30.141 -0.806 29.891 1 58.78 515 LEU B C 1
ATOM 8426 O O . LEU B 1 515 ? 30.266 -0.601 31.094 1 58.78 515 LEU B O 1
ATOM 8430 N N . THR B 1 516 ? 29.125 -0.531 29.125 1 54.94 516 THR B N 1
ATOM 8431 C CA . THR B 1 516 ? 28.156 0.266 29.859 1 54.94 516 THR B CA 1
ATOM 8432 C C . THR B 1 516 ? 26.984 -0.603 30.328 1 54.94 516 THR B C 1
ATOM 8434 O O . THR B 1 516 ? 26.641 -1.585 29.672 1 54.94 516 THR B O 1
ATOM 8437 N N . SER B 1 517 ? 26.672 -0.645 31.516 1 61.62 517 SER B N 1
ATOM 8438 C CA . SER B 1 517 ? 25.547 -1.317 32.156 1 61.62 517 SER B CA 1
ATOM 8439 C C . SER B 1 517 ? 24.219 -0.907 31.516 1 61.62 517 SER B C 1
ATOM 8441 O O . SER B 1 517 ? 23.172 -1.459 31.844 1 61.62 517 SER B O 1
ATOM 8443 N N . SER B 1 518 ? 24.375 -0.021 30.469 1 66.19 518 SER B N 1
ATOM 8444 C CA . SER B 1 518 ? 23.125 0.481 29.906 1 66.19 518 SER B CA 1
ATOM 8445 C C . SER B 1 518 ? 22.734 -0.286 28.656 1 66.19 518 SER B C 1
ATOM 8447 O O . SER B 1 518 ? 23.594 -0.75 27.906 1 66.19 518 SER B O 1
ATOM 8449 N N . ALA B 1 519 ? 21.438 -0.465 28.516 1 74.81 519 ALA B N 1
ATOM 8450 C CA . ALA B 1 519 ? 20.891 -1.099 27.328 1 74.81 519 ALA B CA 1
ATOM 8451 C C . ALA B 1 519 ? 20.891 -0.135 26.141 1 74.81 519 ALA B C 1
ATOM 8453 O O . ALA B 1 519 ? 20.594 -0.53 25.016 1 74.81 519 ALA B O 1
ATOM 8454 N N . PHE B 1 520 ? 21.375 1.15 26.469 1 85.31 520 PHE B N 1
ATOM 8455 C CA . PHE B 1 520 ? 21.297 2.176 25.422 1 85.31 520 PHE B CA 1
ATOM 8456 C C . PHE B 1 520 ? 22.625 2.932 25.312 1 85.31 520 PHE B C 1
ATOM 8458 O O . PHE B 1 520 ? 23.375 3.012 26.281 1 85.31 520 PHE B O 1
ATOM 8465 N N . CYS B 1 521 ? 22.969 3.445 24.172 1 88.94 521 CYS B N 1
ATOM 8466 C CA . CYS B 1 521 ? 24.125 4.316 24.016 1 88.94 521 CYS B CA 1
ATOM 8467 C C . CYS B 1 521 ? 23.859 5.688 24.625 1 88.94 521 CYS B C 1
ATOM 8469 O O . CYS B 1 521 ? 22.719 6.043 24.906 1 88.94 521 CYS B O 1
ATOM 8471 N N . ASP B 1 522 ? 24.828 6.438 24.812 1 89.44 522 ASP B N 1
ATOM 8472 C CA . ASP B 1 522 ? 24.734 7.715 25.5 1 89.44 522 ASP B CA 1
ATOM 8473 C C . ASP B 1 522 ? 23.859 8.703 24.734 1 89.44 522 ASP B C 1
ATOM 8475 O O . ASP B 1 522 ? 23.094 9.461 25.312 1 89.44 522 ASP B O 1
ATOM 8479 N N . GLU B 1 523 ? 24.078 8.664 23.453 1 93.94 523 GLU B N 1
ATOM 8480 C CA . GLU B 1 523 ? 23.328 9.594 22.609 1 93.94 523 GLU B CA 1
ATOM 8481 C C . GLU B 1 523 ? 21.828 9.305 22.688 1 93.94 523 GLU B C 1
ATOM 8483 O O . GLU B 1 523 ? 21 10.219 22.672 1 93.94 523 GLU B O 1
ATOM 8488 N N . CYS B 1 524 ? 21.516 8.086 22.766 1 93.31 524 CYS B N 1
ATOM 8489 C CA . CYS B 1 524 ? 20.109 7.68 22.906 1 93.31 524 CYS B CA 1
ATOM 8490 C C . CYS B 1 524 ? 19.531 8.18 24.219 1 93.31 524 CYS B C 1
ATOM 8492 O O . CYS B 1 524 ? 18.438 8.742 24.234 1 93.31 524 CYS B O 1
ATOM 8494 N N . LEU B 1 525 ? 20.234 8.016 25.297 1 90.31 525 LEU B N 1
ATOM 8495 C CA . LEU B 1 525 ? 19.797 8.453 26.609 1 90.31 525 LEU B CA 1
ATOM 8496 C C . LEU B 1 525 ? 19.656 9.969 26.672 1 90.31 525 LEU B C 1
ATOM 8498 O O . LEU B 1 525 ? 18.719 10.492 27.266 1 90.31 525 LEU B O 1
ATOM 8502 N N . GLU B 1 526 ? 20.625 10.562 26.078 1 94.62 526 GLU B N 1
ATOM 8503 C CA . GLU B 1 526 ? 20.578 12.023 26.047 1 94.62 526 GLU B CA 1
ATOM 8504 C C . GLU B 1 526 ? 19.359 12.523 25.281 1 94.62 526 GLU B C 1
ATOM 8506 O O . GLU B 1 526 ? 18.688 13.461 25.719 1 94.62 526 GLU B O 1
ATOM 8511 N N . ALA B 1 527 ? 19.109 11.945 24.141 1 95.5 527 ALA B N 1
ATOM 8512 C CA . ALA B 1 527 ? 17.953 12.328 23.344 1 95.5 527 ALA B CA 1
ATOM 8513 C C . ALA B 1 527 ? 16.656 12.086 24.125 1 95.5 527 ALA B C 1
ATOM 8515 O O . ALA B 1 527 ? 15.734 12.906 24.078 1 95.5 527 ALA B O 1
ATOM 8516 N N . ALA B 1 528 ? 16.594 10.953 24.797 1 92.38 528 ALA B N 1
ATOM 8517 C CA . ALA B 1 528 ? 15.414 10.617 25.594 1 92.38 528 ALA B CA 1
ATOM 8518 C C . ALA B 1 528 ? 15.211 11.633 26.719 1 92.38 528 ALA B C 1
ATOM 8520 O O . ALA B 1 528 ? 14.086 12.094 26.938 1 92.38 528 ALA B O 1
ATOM 8521 N N . LYS B 1 529 ? 16.266 11.945 27.375 1 93.94 529 LYS B N 1
ATOM 8522 C CA . LYS B 1 529 ? 16.203 12.914 28.469 1 93.94 529 LYS B CA 1
ATOM 8523 C C . LYS B 1 529 ? 15.734 14.273 27.969 1 93.94 529 LYS B C 1
ATOM 8525 O O . LYS B 1 529 ? 14.859 14.906 28.578 1 93.94 529 LYS B O 1
ATOM 8530 N N . ASN B 1 530 ? 16.359 14.695 26.922 1 94.94 530 ASN B N 1
ATOM 8531 C CA . ASN B 1 530 ? 16 15.984 26.344 1 94.94 530 ASN B CA 1
ATOM 8532 C C . ASN B 1 530 ? 14.547 16 25.891 1 94.94 530 ASN B C 1
ATOM 8534 O O . ASN B 1 530 ? 13.836 17 26.078 1 94.94 530 ASN B O 1
ATOM 8538 N N . GLY B 1 531 ? 14.109 14.93 25.25 1 94.5 531 GLY B N 1
ATOM 8539 C CA . GLY B 1 531 ? 12.719 14.828 24.828 1 94.5 531 GLY B CA 1
ATOM 8540 C C . GLY B 1 531 ? 11.742 14.891 25.984 1 94.5 531 GLY B C 1
ATOM 8541 O O . GLY B 1 531 ? 10.742 15.602 25.922 1 94.5 531 GLY B O 1
ATOM 8542 N N . LEU B 1 532 ? 12.039 14.211 27.047 1 92.38 532 LEU B N 1
ATOM 8543 C CA . LEU B 1 532 ? 11.188 14.18 28.234 1 92.38 532 LEU B CA 1
ATOM 8544 C C . LEU B 1 532 ? 11.172 15.539 28.922 1 92.38 532 LEU B C 1
ATOM 8546 O O . LEU B 1 532 ? 10.141 15.961 29.453 1 92.38 532 LEU B O 1
ATOM 8550 N N . GLU B 1 533 ? 12.305 16.141 28.906 1 93.62 533 GLU B N 1
ATOM 8551 C CA . GLU B 1 533 ? 12.383 17.469 29.5 1 93.62 533 GLU B CA 1
ATOM 8552 C C . GLU B 1 533 ? 11.508 18.469 28.75 1 93.62 533 GLU B C 1
ATOM 8554 O O . GLU B 1 533 ? 10.789 19.266 29.359 1 93.62 533 GLU B O 1
ATOM 8559 N N . GLN B 1 534 ? 11.578 18.438 27.438 1 93.75 534 GLN B N 1
ATOM 8560 C CA . GLN B 1 534 ? 10.727 19.312 26.641 1 93.75 534 GLN B CA 1
ATOM 8561 C C . GLN B 1 534 ? 9.25 19 26.875 1 93.75 534 GLN B C 1
ATOM 8563 O O . GLN B 1 534 ? 8.422 19.906 26.938 1 93.75 534 GLN B O 1
ATOM 8568 N N . HIS B 1 535 ? 8.93 17.781 26.922 1 90.75 535 HIS B N 1
ATOM 8569 C CA . HIS B 1 535 ? 7.562 17.359 27.203 1 90.75 535 HIS B CA 1
ATOM 8570 C C . HIS B 1 535 ? 7.094 17.891 28.562 1 90.75 535 HIS B C 1
ATOM 8572 O O . HIS B 1 535 ? 5.961 18.359 28.688 1 90.75 535 HIS B O 1
ATOM 8578 N N . ARG B 1 536 ? 7.938 17.797 29.562 1 90.44 536 ARG B N 1
ATOM 8579 C CA . ARG B 1 536 ? 7.617 18.297 30.891 1 90.44 536 ARG B CA 1
ATOM 8580 C C . ARG B 1 536 ? 7.34 19.797 30.859 1 90.44 536 ARG B C 1
ATOM 8582 O O . ARG B 1 536 ? 6.387 20.266 31.484 1 90.44 536 ARG B O 1
ATOM 8589 N N . ILE B 1 537 ? 8.148 20.484 30.172 1 89.94 537 ILE B N 1
ATOM 8590 C CA . ILE B 1 537 ? 7.98 21.922 30.047 1 89.94 537 ILE B CA 1
ATOM 8591 C C . ILE B 1 537 ? 6.648 22.234 29.375 1 89.94 537 ILE B C 1
ATOM 8593 O O . ILE B 1 537 ? 5.898 23.109 29.828 1 89.94 537 ILE B O 1
ATOM 8597 N N . CYS B 1 538 ? 6.371 21.5 28.266 1 87.44 538 CYS B N 1
ATOM 8598 C CA . CYS B 1 538 ? 5.121 21.719 27.562 1 87.44 538 CYS B CA 1
ATOM 8599 C C . CYS B 1 538 ? 3.922 21.422 28.453 1 87.44 538 CYS B C 1
ATOM 8601 O O . CYS B 1 538 ? 2.953 22.188 28.469 1 87.44 538 CYS B O 1
ATOM 8603 N N . LEU B 1 539 ? 3.998 20.375 29.234 1 86.19 539 LEU B N 1
ATOM 8604 C CA . LEU B 1 539 ? 2.896 20.016 30.109 1 86.19 539 LEU B CA 1
ATOM 8605 C C . LEU B 1 539 ? 2.697 21.078 31.203 1 86.19 539 LEU B C 1
ATOM 8607 O O . LEU B 1 539 ? 1.563 21.359 31.594 1 86.19 539 LEU B O 1
ATOM 8611 N N . SER B 1 540 ? 3.787 21.578 31.641 1 85.94 540 SER B N 1
ATOM 8612 C CA . SER B 1 540 ? 3.697 22.625 32.656 1 85.94 540 SER B CA 1
ATOM 8613 C C . SER B 1 540 ? 3.033 23.875 32.062 1 85.94 540 SER B C 1
ATOM 8615 O O . SER B 1 540 ? 2.264 24.547 32.75 1 85.94 540 SER B O 1
ATOM 8617 N N . MET B 1 541 ? 3.273 24.141 30.828 1 84.75 541 MET B N 1
ATOM 8618 C CA . MET B 1 541 ? 2.691 25.312 30.172 1 84.75 541 MET B CA 1
ATOM 8619 C C . MET B 1 541 ? 1.215 25.094 29.875 1 84.75 541 MET B C 1
ATOM 8621 O O . MET B 1 541 ? 0.423 26.031 29.875 1 84.75 541 MET B O 1
ATOM 8625 N N . LEU B 1 542 ? 0.877 23.828 29.594 1 83.38 542 LEU B N 1
ATOM 8626 C CA . LEU B 1 542 ? -0.469 23.469 29.156 1 83.38 542 LEU B CA 1
ATOM 8627 C C . LEU B 1 542 ? -1.438 23.469 30.328 1 83.38 542 LEU B C 1
ATOM 8629 O O . LEU B 1 542 ? -2.654 23.547 30.141 1 83.38 542 LEU B O 1
ATOM 8633 N N . LYS B 1 543 ? -0.945 23.312 31.531 1 76.31 543 LYS B N 1
ATOM 8634 C CA . LYS B 1 543 ? -1.811 23.359 32.719 1 76.31 543 LYS B CA 1
ATOM 8635 C C . LYS B 1 543 ? -2.641 24.641 32.719 1 76.31 543 LYS B C 1
ATOM 8637 O O . LYS B 1 543 ? -3.766 24.641 33.25 1 76.31 543 LYS B O 1
ATOM 8642 N N . ASN B 1 544 ? -2.195 25.594 32.094 1 66.75 544 ASN B N 1
ATOM 8643 C CA . ASN B 1 544 ? -2.811 26.906 32.219 1 66.75 544 ASN B CA 1
ATOM 8644 C C . ASN B 1 544 ? -3.447 27.344 30.891 1 66.75 544 ASN B C 1
ATOM 8646 O O . ASN B 1 544 ? -3.76 28.516 30.703 1 66.75 544 ASN B O 1
ATOM 8650 N N . VAL B 1 545 ? -3.465 26.312 30 1 68.81 545 VAL B N 1
ATOM 8651 C CA . VAL B 1 545 ? -3.945 26.734 28.688 1 68.81 545 VAL B CA 1
ATOM 8652 C C . VAL B 1 545 ? -5.285 26.062 28.391 1 68.81 545 VAL B C 1
ATOM 8654 O O . VAL B 1 545 ? -5.727 25.188 29.125 1 68.81 545 VAL B O 1
ATOM 8657 N N . GLU B 1 546 ? -5.926 26.5 27.391 1 68.88 546 GLU B N 1
ATOM 8658 C CA . GLU B 1 546 ? -7.223 26 26.938 1 68.88 546 GLU B CA 1
ATOM 8659 C C . GLU B 1 546 ? -7.141 24.531 26.516 1 68.88 546 GLU B C 1
ATOM 8661 O O . GLU B 1 546 ? -6.117 24.094 26 1 68.88 546 GLU B O 1
ATOM 8666 N N . THR B 1 547 ? -8.156 23.797 26.75 1 68.25 547 THR B N 1
ATOM 8667 C CA . THR B 1 547 ? -8.273 22.375 26.484 1 68.25 547 THR B CA 1
ATOM 8668 C C . THR B 1 547 ? -7.957 22.062 25.031 1 68.25 547 THR B C 1
ATOM 8670 O O . THR B 1 547 ? -7.359 21.031 24.719 1 68.25 547 THR B O 1
ATOM 8673 N N . ILE B 1 548 ? -8.258 22.938 24.234 1 67.31 548 ILE B N 1
ATOM 8674 C CA . ILE B 1 548 ? -8.086 22.703 22.797 1 67.31 548 ILE B CA 1
ATOM 8675 C C . ILE B 1 548 ? -6.598 22.625 22.469 1 67.31 548 ILE B C 1
ATOM 8677 O O . ILE B 1 548 ? -6.188 21.844 21.609 1 67.31 548 ILE B O 1
ATOM 8681 N N . VAL B 1 549 ? -5.816 23.438 23.141 1 68.94 549 VAL B N 1
ATOM 8682 C CA . VAL B 1 549 ? -4.375 23.422 22.922 1 68.94 549 VAL B CA 1
ATOM 8683 C C . VAL B 1 549 ? -3.781 22.109 23.422 1 68.94 549 VAL B C 1
ATOM 8685 O O . VAL B 1 549 ? -2.891 21.547 22.781 1 68.94 549 VAL B O 1
ATOM 8688 N N . PHE B 1 550 ? -4.367 21.672 24.422 1 73.12 550 PHE B N 1
ATOM 8689 C CA . PHE B 1 550 ? -3.939 20.391 24.953 1 73.12 550 PHE B CA 1
ATOM 8690 C C . PHE B 1 550 ? -4.254 19.266 23.969 1 73.12 550 PHE B C 1
ATOM 8692 O O . PHE B 1 550 ? -3.424 18.391 23.734 1 73.12 550 PHE B O 1
ATOM 8699 N N . GLU B 1 551 ? -5.41 19.344 23.453 1 68.88 551 GLU B N 1
ATOM 8700 C CA . GLU B 1 551 ? -5.809 18.328 22.469 1 68.88 551 GLU B CA 1
ATOM 8701 C C . GLU B 1 551 ? -4.902 18.375 21.234 1 68.88 551 GLU B C 1
ATOM 8703 O O . GLU B 1 551 ? -4.516 17.312 20.719 1 68.88 551 GLU B O 1
ATOM 8708 N N . PHE B 1 552 ? -4.582 19.5 20.891 1 72.06 552 PHE B N 1
ATOM 8709 C CA . PHE B 1 552 ? -3.699 19.672 19.734 1 72.06 552 PHE B CA 1
ATOM 8710 C C . PHE B 1 552 ? -2.318 19.094 20.031 1 72.06 552 PHE B C 1
ATOM 8712 O O . PHE B 1 552 ? -1.722 18.438 19.172 1 72.06 552 PHE B O 1
ATOM 8719 N N . TYR B 1 553 ? -1.887 19.438 21.219 1 74.38 553 TYR B N 1
ATOM 8720 C CA . TYR B 1 553 ? -0.586 18.922 21.641 1 74.38 553 TYR B CA 1
ATOM 8721 C C . TYR B 1 553 ? -0.57 17.406 21.625 1 74.38 553 TYR B C 1
ATOM 8723 O O . TYR B 1 553 ? 0.374 16.781 21.125 1 74.38 553 TYR B O 1
ATOM 8731 N N . MET B 1 554 ? -1.587 16.797 22.109 1 69.44 554 MET B N 1
ATOM 8732 C CA . MET B 1 554 ? -1.666 15.344 22.172 1 69.44 554 MET B CA 1
ATOM 8733 C C . MET B 1 554 ? -1.713 14.75 20.766 1 69.44 554 MET B C 1
ATOM 8735 O O . MET B 1 554 ? -1.062 13.734 20.484 1 69.44 554 MET B O 1
ATOM 8739 N N . HIS B 1 555 ? -2.375 15.414 19.938 1 67.25 555 HIS B N 1
ATOM 8740 C CA . HIS B 1 555 ? -2.482 14.945 18.562 1 67.25 555 HIS B CA 1
ATOM 8741 C C . HIS B 1 555 ? -1.146 15.062 17.828 1 67.25 555 HIS B C 1
ATOM 8743 O O . HIS B 1 555 ? -0.765 14.172 17.078 1 67.25 555 HIS B O 1
ATOM 8749 N N . TRP B 1 556 ? -0.553 16.094 18.188 1 69.38 556 TRP B N 1
ATOM 8750 C CA . TRP B 1 556 ? 0.736 16.312 17.547 1 69.38 556 TRP B CA 1
ATOM 8751 C C . TRP B 1 556 ? 1.735 15.234 17.938 1 69.38 556 TRP B C 1
ATOM 8753 O O . TRP B 1 556 ? 2.467 14.719 17.094 1 69.38 556 TRP B O 1
#

pLDDT: mean 70.32, std 26.21, range [14.84, 97.75]

Secondary structure (DSSP, 8-state):
-------------------------PPPHHHHHTT----SSS--HHHHHHT---------------------THHHHHHHHHHHHHHHHHHHHHHTTS------------------------------------S-------S-HHHHHHHHHHHHHHHHHHHHS-TTTS-HHHHHHHHHHHHHHHHTS--TTTTTGGG------GGGGGGPPPPPHHHHHHHHHHHHH-HHHHHH-----S-HHHHHHHHHHHHHS---HHHHHHHHHHHHHHHHHHHHH---HHHHHHHHHHHHHHHHHHHHHHHT-BSS---SHHHHHHHHHHHHHHHHTT-HHHHHHHHHHHHHHHHHHTTTSSS-SS---HHHHHHHHHHHHHHHHHHHHHHHHHT---SS-GGG----HHHHHHS--SS----HHHHHHHHHHHHHHIIIIISTTGGGS-HHHHHHHHHHHHHHHHHHHHS--HHHHHHHHHHHHHH-HHHHHHHHHHHHHHHHHHHHHHHTTSPPPTT-S-SS-HHHHHHHHHHHHHHHHHHHHHTTS-HHHHHHHHH-/-------------------------PPPHHHHHTT----SSS--HHHHHHT---------------------HHHHHHHHHHHHHHHHHHHHHHHTT---------------------------------------------S-HHHHHHHHHHHHHHHHHHHHS-TTTS-HHHHHHHHHHHHHHHHTS--TTTTTGGG------GGGGGGPPPPPHHHHHHHHHHHHH-HHHHHH-----S-HHHHHHHHHHHHHS---HHHHHHHHHHHHHHHHHHHHH--SHHHHHHHHHHHHHHHHHHHHHHHT-BSS---SHHHHHHHHHHHHHHHHTT-HHHHHHHHHHHHHHHHHHTTTSSS-SS---HHHHHHHHHHHHHHHHHHHHHHHHHT---SS-GGG----HHHHHHS--SS-----HHHHHHHHHHHHHIIIIISTTGGGS-HHHHHHHHHHHHHHHHHHHHS--HHHHHHHHHHHHHH-HHHHHHHHHHHHHHHHHHHHHHHTTSPPPTT-S-SS-HHHHHHHHHHHHHHHHHHHHHTTS-HHHHHHHHH-

InterPro domains:
  IPR001138 Zn(2)Cys(6) fungal-type DNA-binding domain [PF00172] (27-57)
  IPR001138 Zn(2)Cys(6) fungal-type DNA-binding domain [PS00463] (27-54)
  IPR001138 Zn(2)Cys(6) fungal-type DNA-binding domain [PS50048] (27-56)
  IPR001138 Zn(2)Cys(6) fungal-type DNA-binding domain [SM00066] (22-65)
  IPR001138 Zn(2)Cys(6) fungal-type DNA-binding domain [cd00067] (25-57)
  IPR007219 Xylanolytic transcriptional activator, regulatory domain [PF04082] (304-405)
  IPR007219 Xylanolytic transcriptional activator, regulatory domain [SM00906] (339-412)
  IPR036864 Zn(2)-C6 fungal-type DNA-binding domain superfamily [G3DSA:4.10.240.10] (26-113)
  IPR036864 Zn(2)-C6 fungal-type DNA-binding domain superfamily [SSF57701] (20-63)
  IPR050987 ABC-transporter-regulating transcription factor-like [PTHR46910] (20-534)

Radius of gyration: 38.5 Å; Cα contacts (8 Å, |Δi|>4): 1033; chains: 2; bounding box: 86×195×112 Å

Foldseek 3Di:
DDDDDDDDDPPDDDCPPPPPPPPPQAWFPVVVVVVHRQGQPHGDPVCVVVVPRRHGDDDDDDDDPDPDPPPDPVVVVVVVVVVVVVVVVVVVVVCVPDDDDDDDDDDDDDPDDPPPPPPPDDDDDPDDPCPDPPPPPPCLPPLPVVVLVVLVVVLVVLVVVCVVDDVVPNPPVSVVVSVVSCCCNVVVPVPCVVVVVVVCCVCVQCVVVVDQDAQDPVLQVVLLVCCVVALVLVVLQPQLAPDSVVLVVLVCCVVPHRHHLLSLLSNLLSLLSSLVVCLQPDDDPVSNVSSVVNSVSSVVSNVVSLVPDDPDDRLDPSLLSSLQSVLLVCLLVVNLVSSQVSLLVSLVSCVSQLLLAQDHPDDDDPSVNLRSLSSVQVSLLVQLVSCLVVLHAGSDAPVSHHHDQVVSQVPDDDHQRDPRPLSNVVSNLSNVLSVQQRPPVNLPDDLVSLQVVLVVSLVVLVVSVPDDDPSVVSNLVRVCVRFHDLLSVLVVLLVLLVSLVVNLVSQLSHQDDPVDPDRGHPSNVVSVVSSVVSVVVSVVSCVPPRVSSVSVSVSD/DDDDDDPDPDPPDPPPPPPPPPPPADAFPPVVVVVHRAGPVHGPVVCVVVVPDRDHDDDDPDPDPPDDPPPDPVVVVVVVVVVVVVVVVVVVVVCVPDPPPPPDDDDDPPDDDPPPPPPPPDDPDDDDPPPDPPPPPPPLDPLPVVVLVVLVVVLVVLVCVCVVDDVVPNPPVSVVVSVVSCCVNVVVPVPCVVVVVVVCCVCVQCVVVVPQDAQDPVLVVVLLVCCVVALVLVVLQPQLAPDSVVLVVLVCCVVPHRHHLLSLLSNLLSLLSSLVVCLQPDDDPVSNVSSVVNSVSSVVSNVVSLVPDDPDDRLDPSLLSSLQSVLLVCLLVVNLVSSQVSLLVSLVSCVSQLLLAQDHPDDDDPSVNLRSLSSVQVSLLVQLVSCLVVLHAGSDAPVSHHHDQVVSQVPDDDHQRDPRPLSSVVSNLSNVLSVQQPPPVNLPDDLVSLQVVLVVSLVVLVVSVPDDDPSVVSNLVRVCVRFHDLLSVLVVLLVLLVSLVVNLVSQLSHQDDPVDPDRGHPSNVVSVVSSVVSVVVSVVSCVPPRVSSVSVSVSD